Protein AF-R7Q8D9-F1 (afdb_monomer)

Structure (mmCIF, N/CA/C/O backbone):
data_AF-R7Q8D9-F1
#
_entry.id   AF-R7Q8D9-F1
#
loop_
_atom_site.group_PDB
_atom_site.id
_atom_site.type_symbol
_atom_site.label_atom_id
_atom_site.label_alt_id
_atom_site.label_comp_id
_atom_site.label_asym_id
_atom_site.label_entity_id
_atom_site.label_seq_id
_atom_site.pdbx_PDB_ins_code
_atom_site.Cartn_x
_atom_site.Cartn_y
_atom_site.Cartn_z
_atom_site.occupancy
_atom_site.B_iso_or_equiv
_atom_site.auth_seq_id
_atom_site.auth_comp_id
_atom_site.auth_asym_id
_atom_site.auth_atom_id
_atom_site.pdbx_PDB_model_num
ATOM 1 N N . MET A 1 1 ? 4.258 -48.606 1.692 1.00 34.94 1 MET A N 1
ATOM 2 C CA . MET A 1 1 ? 5.041 -48.259 0.486 1.00 34.94 1 MET A CA 1
ATOM 3 C C . MET A 1 1 ? 4.041 -47.971 -0.616 1.00 34.94 1 MET A C 1
ATOM 5 O O . MET A 1 1 ? 3.268 -48.860 -0.938 1.00 34.94 1 MET A O 1
ATOM 9 N N . HIS A 1 2 ? 3.946 -46.725 -1.078 1.00 47.03 2 HIS A N 1
ATOM 10 C CA . HIS A 1 2 ? 2.922 -46.327 -2.048 1.00 47.03 2 HIS A CA 1
ATOM 11 C C . HIS A 1 2 ? 3.294 -46.858 -3.438 1.00 47.03 2 HIS A C 1
ATOM 13 O O . HIS A 1 2 ? 4.368 -46.528 -3.932 1.00 47.03 2 HIS A O 1
ATOM 19 N N . SER A 1 3 ? 2.452 -47.702 -4.049 1.00 62.38 3 SER A N 1
ATOM 20 C CA . SER A 1 3 ? 2.667 -48.136 -5.433 1.00 62.38 3 SER A CA 1
ATOM 21 C C . SER A 1 3 ? 2.483 -46.943 -6.362 1.00 62.38 3 SER A C 1
ATOM 23 O O . SER A 1 3 ? 1.462 -46.258 -6.277 1.00 62.38 3 SER A O 1
ATOM 25 N N . THR A 1 4 ? 3.449 -46.681 -7.234 1.00 72.19 4 THR A N 1
ATOM 26 C CA . THR A 1 4 ? 3.299 -45.668 -8.281 1.00 72.19 4 THR A CA 1
ATOM 27 C C . THR A 1 4 ? 2.296 -46.172 -9.317 1.00 72.19 4 THR A C 1
ATOM 29 O O . THR A 1 4 ? 2.420 -47.294 -9.797 1.00 72.19 4 THR A O 1
ATOM 32 N N . ASP A 1 5 ? 1.303 -45.368 -9.687 1.00 75.62 5 ASP A N 1
ATOM 33 C CA . ASP A 1 5 ? 0.358 -45.720 -10.751 1.00 75.62 5 ASP A CA 1
ATOM 34 C C . ASP A 1 5 ? 0.899 -45.295 -12.122 1.00 75.62 5 ASP A C 1
ATOM 36 O O . ASP A 1 5 ? 0.854 -46.080 -13.072 1.00 75.62 5 ASP A O 1
ATOM 40 N N . VAL A 1 6 ? 1.476 -44.089 -12.214 1.00 81.31 6 VAL A N 1
ATOM 41 C CA . VAL A 1 6 ? 1.985 -43.514 -13.471 1.00 81.31 6 VAL A CA 1
ATOM 42 C C . VAL A 1 6 ? 3.427 -43.024 -13.320 1.00 81.31 6 VAL A C 1
ATOM 44 O O . VAL A 1 6 ? 3.719 -42.214 -12.446 1.00 81.31 6 VAL A O 1
ATOM 47 N N . PHE A 1 7 ? 4.325 -43.464 -14.198 1.00 85.50 7 PHE A N 1
ATOM 48 C CA . PHE A 1 7 ? 5.709 -42.993 -14.300 1.00 85.50 7 PHE A CA 1
ATOM 49 C C . PHE A 1 7 ? 5.873 -42.115 -15.544 1.00 85.50 7 PHE A C 1
ATOM 51 O O . PHE A 1 7 ? 5.473 -42.528 -16.628 1.00 85.50 7 PHE A O 1
ATOM 58 N N . ILE A 1 8 ? 6.444 -40.916 -15.410 1.00 86.19 8 ILE A N 1
ATOM 59 C CA . ILE A 1 8 ? 6.634 -39.960 -16.510 1.00 86.19 8 ILE A CA 1
ATOM 60 C C . ILE A 1 8 ? 8.128 -39.657 -16.663 1.00 86.19 8 ILE A C 1
ATOM 62 O O . ILE A 1 8 ? 8.732 -39.103 -15.746 1.00 86.19 8 ILE A O 1
ATOM 66 N N . SER A 1 9 ? 8.701 -39.961 -17.831 1.00 85.38 9 SER A N 1
ATOM 67 C CA . SER A 1 9 ? 10.115 -39.712 -18.157 1.00 85.38 9 SER A CA 1
ATOM 68 C C . SER A 1 9 ? 10.268 -38.717 -19.314 1.00 85.38 9 SER A C 1
ATOM 70 O O . SER A 1 9 ? 9.518 -38.753 -20.299 1.00 85.38 9 SER A O 1
ATOM 72 N N . HIS A 1 10 ? 11.229 -37.793 -19.188 1.00 83.94 10 HIS A N 1
ATOM 73 C CA . HIS A 1 10 ? 11.490 -36.733 -20.165 1.00 83.94 10 HIS A CA 1
ATOM 74 C C . HIS A 1 10 ? 12.959 -36.266 -20.153 1.00 83.94 10 HIS A C 1
ATOM 76 O O . HIS A 1 10 ? 13.694 -36.480 -19.197 1.00 83.94 10 HIS A O 1
ATOM 82 N N . ALA A 1 11 ? 13.396 -35.556 -21.202 1.00 73.81 11 ALA A N 1
ATOM 83 C CA . ALA A 1 11 ? 14.750 -34.993 -21.281 1.00 73.81 11 ALA A CA 1
ATOM 84 C C . ALA A 1 11 ? 14.754 -33.575 -21.861 1.00 73.81 11 ALA A C 1
ATOM 86 O O . ALA A 1 11 ? 14.371 -33.397 -23.012 1.00 73.81 11 ALA A O 1
ATOM 87 N N . GLY A 1 12 ? 15.242 -32.591 -21.099 1.00 66.06 12 GLY A N 1
ATOM 88 C CA . GLY A 1 12 ? 15.445 -31.207 -21.556 1.00 66.06 12 GLY A CA 1
ATOM 89 C C . GLY A 1 12 ? 14.363 -30.206 -21.106 1.00 66.06 12 GLY A C 1
ATOM 90 O O . GLY A 1 12 ? 13.232 -30.611 -20.818 1.00 66.06 12 GLY A O 1
ATOM 91 N N . PRO A 1 13 ? 14.699 -28.901 -21.029 1.00 60.25 13 PRO A N 1
ATOM 92 C CA . PRO A 1 13 ? 13.858 -27.862 -20.420 1.00 60.25 13 PRO A CA 1
ATOM 93 C C . PRO A 1 13 ? 12.585 -27.551 -21.222 1.00 60.25 13 PRO A C 1
ATOM 95 O O . PRO A 1 13 ? 11.526 -27.350 -20.635 1.00 60.25 13 PRO A O 1
ATOM 98 N N . ASP A 1 14 ? 12.629 -27.619 -22.554 1.00 57.62 14 ASP A N 1
ATOM 99 C CA . ASP A 1 14 ? 11.463 -27.326 -23.404 1.00 57.62 14 ASP A CA 1
ATOM 100 C C . ASP A 1 14 ? 10.292 -28.296 -23.187 1.00 57.62 14 ASP A C 1
ATOM 102 O O . ASP A 1 14 ? 9.129 -27.941 -23.394 1.00 57.62 14 ASP A O 1
ATOM 106 N N . LYS A 1 15 ? 10.579 -29.525 -22.744 1.00 68.19 15 LYS A N 1
ATOM 107 C CA . LYS A 1 15 ? 9.559 -30.563 -22.522 1.00 68.19 15 LYS A CA 1
ATOM 108 C C . LYS A 1 15 ? 8.974 -30.527 -21.114 1.00 68.19 15 LYS A C 1
ATOM 110 O O . LYS A 1 15 ? 7.939 -31.155 -20.881 1.00 68.19 15 LYS A O 1
ATOM 115 N N . LEU A 1 16 ? 9.548 -29.729 -20.204 1.00 66.31 16 LEU A N 1
ATOM 116 C CA . LEU A 1 16 ? 8.953 -29.476 -18.888 1.00 66.31 16 LEU A CA 1
ATOM 117 C C . LEU A 1 16 ? 7.555 -28.873 -19.011 1.00 66.31 16 LEU A C 1
ATOM 119 O O . LEU A 1 16 ? 6.666 -29.181 -18.223 1.00 66.31 16 LEU A O 1
ATOM 123 N N . HIS A 1 17 ? 7.351 -28.062 -20.049 1.00 66.31 17 HIS A N 1
ATOM 124 C CA . HIS A 1 17 ? 6.070 -27.449 -20.379 1.00 66.31 17 HIS A CA 1
ATOM 125 C C . HIS A 1 17 ? 4.980 -28.454 -20.788 1.00 66.31 17 HIS A C 1
ATOM 127 O O . HIS A 1 17 ? 3.825 -28.060 -20.902 1.00 66.31 17 HIS A O 1
ATOM 133 N N . ILE A 1 18 ? 5.322 -29.725 -21.021 1.00 72.12 18 ILE A N 1
ATOM 134 C CA . ILE A 1 18 ? 4.368 -30.812 -21.287 1.00 72.12 18 ILE A CA 1
ATOM 135 C C . ILE A 1 18 ? 4.311 -31.750 -20.077 1.00 72.12 18 ILE A C 1
ATOM 137 O O . ILE A 1 18 ? 3.227 -32.049 -19.580 1.00 72.12 18 ILE A O 1
ATOM 141 N N . ALA A 1 19 ? 5.475 -32.170 -19.569 1.00 78.38 19 ALA A N 1
ATOM 142 C CA . ALA A 1 19 ? 5.577 -33.147 -18.487 1.00 78.38 19 ALA A CA 1
ATOM 143 C C . ALA A 1 19 ? 4.973 -32.642 -17.166 1.00 78.38 19 ALA A C 1
ATOM 145 O O . ALA A 1 19 ? 4.225 -33.369 -16.515 1.00 78.38 19 ALA A O 1
ATOM 146 N N . ARG A 1 20 ? 5.243 -31.382 -16.790 1.00 78.69 20 ARG A N 1
ATOM 147 C CA . ARG A 1 20 ? 4.766 -30.801 -15.527 1.00 78.69 20 ARG A CA 1
ATOM 148 C C . ARG A 1 20 ? 3.251 -30.553 -15.523 1.00 78.69 20 ARG A C 1
ATOM 150 O O . ARG A 1 20 ? 2.607 -31.027 -14.591 1.00 78.69 20 ARG A O 1
ATOM 157 N N . PRO A 1 21 ? 2.637 -29.936 -16.554 1.00 79.25 21 PRO A N 1
ATOM 158 C CA . PRO A 1 21 ? 1.178 -29.818 -16.606 1.00 79.25 21 PRO A CA 1
ATOM 159 C C . PRO A 1 21 ? 0.457 -31.169 -16.665 1.00 79.25 21 PRO A C 1
ATOM 161 O O . PRO A 1 21 ? -0.620 -31.310 -16.089 1.00 79.25 21 PRO A O 1
ATOM 164 N N . LEU A 1 22 ? 1.035 -32.173 -17.338 1.00 79.50 22 LEU A N 1
ATOM 165 C CA . LEU A 1 22 ? 0.487 -33.532 -17.354 1.00 79.50 22 LEU A CA 1
ATOM 166 C C . LEU A 1 22 ? 0.533 -34.168 -15.958 1.00 79.50 22 LEU A C 1
ATOM 168 O O . LEU A 1 22 ? -0.476 -34.696 -15.497 1.00 79.50 22 LEU A O 1
ATOM 172 N N . PHE A 1 23 ? 1.675 -34.076 -15.273 1.00 82.56 23 PHE A N 1
ATOM 173 C CA . PHE A 1 23 ? 1.849 -34.556 -13.902 1.00 82.56 23 PHE A CA 1
ATOM 174 C C . PHE A 1 23 ? 0.858 -33.901 -12.931 1.00 82.56 23 PHE A C 1
ATOM 176 O O . PHE A 1 23 ? 0.159 -34.597 -12.197 1.00 82.56 23 PHE A O 1
ATOM 183 N N . GLU A 1 24 ? 0.745 -32.570 -12.970 1.00 78.31 24 GLU A N 1
ATOM 184 C CA . GLU A 1 24 ? -0.167 -31.807 -12.111 1.00 78.31 24 GLU A CA 1
ATOM 185 C C . GLU A 1 24 ? -1.637 -32.178 -12.374 1.00 78.31 24 GLU A C 1
ATOM 187 O O . GLU A 1 24 ? -2.404 -32.357 -11.426 1.00 78.31 24 GLU A O 1
ATOM 192 N N . LYS A 1 25 ? -2.029 -32.373 -13.645 1.00 77.06 25 LYS A N 1
ATOM 193 C CA . LYS A 1 25 ? -3.381 -32.831 -14.009 1.00 77.06 25 LYS A CA 1
ATOM 194 C C . LYS A 1 25 ? -3.680 -34.243 -13.511 1.00 77.06 25 LYS A C 1
ATOM 196 O O . LYS A 1 25 ? -4.779 -34.473 -13.012 1.00 77.06 25 LYS A O 1
ATOM 201 N N . LEU A 1 26 ? -2.742 -35.182 -13.638 1.00 77.88 26 LEU A N 1
ATOM 202 C CA . LEU A 1 26 ? -2.941 -36.565 -13.194 1.00 77.88 26 LEU A CA 1
ATOM 203 C C . LEU A 1 26 ? -3.014 -36.664 -11.662 1.00 77.88 26 LEU A C 1
ATOM 205 O O . LEU A 1 26 ? -3.909 -37.330 -11.144 1.00 77.88 26 LEU A O 1
ATOM 209 N N . GLN A 1 27 ? -2.164 -35.927 -10.937 1.00 76.69 27 GLN A N 1
ATOM 210 C CA . GLN A 1 27 ? -2.249 -35.840 -9.474 1.00 76.69 27 GLN A CA 1
ATOM 211 C C . GLN A 1 27 ? -3.552 -35.191 -8.995 1.00 76.69 27 GLN A C 1
ATOM 213 O O . GLN A 1 27 ? -4.132 -35.635 -8.008 1.00 76.69 27 GLN A O 1
ATOM 218 N N . ALA A 1 28 ? -4.046 -34.160 -9.692 1.00 69.56 28 ALA A N 1
ATOM 219 C CA . ALA A 1 28 ? -5.334 -33.542 -9.369 1.00 69.56 28 ALA A CA 1
ATOM 220 C C . ALA A 1 28 ? -6.523 -34.514 -9.507 1.00 69.56 28 ALA A C 1
ATOM 222 O O . ALA A 1 28 ? -7.554 -34.289 -8.884 1.00 69.56 28 ALA A O 1
ATOM 223 N N . HIS A 1 29 ? -6.369 -35.596 -10.276 1.00 69.75 29 HIS A N 1
ATOM 224 C CA . HIS A 1 29 ? -7.364 -36.661 -10.434 1.00 69.75 29 HIS A CA 1
ATOM 225 C C . HIS A 1 29 ? -7.098 -37.879 -9.529 1.00 69.75 29 HIS A C 1
ATOM 227 O O . HIS A 1 29 ? -7.670 -38.942 -9.750 1.00 69.75 29 HIS A O 1
ATOM 233 N N . GLY A 1 30 ? -6.234 -37.739 -8.517 1.00 70.81 30 GLY A N 1
ATOM 234 C CA . GLY A 1 30 ? -6.002 -38.767 -7.499 1.00 70.81 30 GLY A CA 1
ATOM 235 C C . GLY A 1 30 ? -5.063 -39.908 -7.909 1.00 70.81 30 GLY A C 1
ATOM 236 O O . GLY A 1 30 ? -4.951 -40.874 -7.161 1.00 70.81 30 GLY A O 1
ATOM 237 N N . LEU A 1 31 ? -4.374 -39.821 -9.055 1.00 74.62 31 LEU A N 1
ATOM 238 C CA . LEU A 1 31 ? -3.401 -40.837 -9.480 1.00 74.62 31 LEU A CA 1
ATOM 239 C C . LEU A 1 31 ? -2.036 -40.610 -8.821 1.00 74.62 31 LEU A C 1
ATOM 241 O O . LEU A 1 31 ? -1.495 -39.499 -8.864 1.00 74.62 31 LEU A O 1
ATOM 245 N N . ASN A 1 32 ? -1.427 -41.671 -8.278 1.00 79.50 32 ASN A N 1
ATOM 246 C CA . ASN A 1 32 ? -0.090 -41.580 -7.698 1.00 79.50 32 ASN A CA 1
ATOM 247 C C . ASN A 1 32 ? 0.976 -41.555 -8.806 1.00 79.50 32 ASN A C 1
ATOM 249 O O . ASN A 1 32 ? 1.340 -42.589 -9.370 1.00 79.50 32 ASN A O 1
ATOM 253 N N . CYS A 1 33 ? 1.452 -40.358 -9.152 1.00 80.56 33 CYS A N 1
ATOM 254 C CA . CYS A 1 33 ? 2.371 -40.144 -10.268 1.00 80.56 33 CYS A CA 1
ATOM 255 C C . CYS A 1 33 ? 3.808 -39.916 -9.788 1.00 80.56 33 CYS A C 1
ATOM 257 O O . CYS A 1 33 ? 4.034 -39.172 -8.834 1.00 80.56 33 CYS A O 1
ATOM 259 N N . PHE A 1 34 ? 4.778 -40.469 -10.512 1.00 81.44 34 PHE A N 1
ATOM 260 C CA . PHE A 1 34 ? 6.198 -40.169 -10.371 1.00 81.44 34 PHE A CA 1
ATOM 261 C C . PHE A 1 34 ? 6.689 -39.469 -11.640 1.00 81.44 34 PHE A C 1
ATOM 263 O O . PHE A 1 34 ? 6.599 -40.026 -12.733 1.00 81.44 34 PHE A O 1
ATOM 270 N N . LEU A 1 35 ? 7.188 -38.243 -11.495 1.00 79.94 35 LEU A N 1
ATOM 271 C CA . LEU A 1 35 ? 7.852 -37.505 -12.566 1.00 79.94 35 LEU A CA 1
ATOM 272 C C . LEU A 1 35 ? 9.357 -37.608 -12.347 1.00 79.94 35 LEU A C 1
ATOM 274 O O . LEU A 1 35 ? 9.834 -37.250 -11.269 1.00 79.94 35 LEU A O 1
ATOM 278 N N . ASP A 1 36 ? 10.079 -38.078 -13.361 1.00 70.25 36 ASP A N 1
ATOM 279 C CA . ASP A 1 36 ? 11.537 -38.113 -13.326 1.00 70.25 36 ASP A CA 1
ATOM 280 C C . ASP A 1 36 ? 12.090 -36.700 -13.056 1.00 70.25 36 ASP A C 1
ATOM 282 O O . ASP A 1 36 ? 11.789 -35.733 -13.766 1.00 70.25 36 ASP A O 1
ATOM 286 N N . LYS A 1 37 ? 12.831 -36.549 -11.953 1.00 57.50 37 LYS A N 1
ATOM 287 C CA . LYS A 1 37 ? 13.327 -35.252 -11.487 1.00 57.50 37 LYS A CA 1
ATOM 288 C C . LYS A 1 37 ? 14.542 -34.866 -12.323 1.00 57.50 37 LYS A C 1
ATOM 290 O O . LYS A 1 37 ? 15.657 -35.278 -12.033 1.00 57.50 37 LYS A O 1
ATOM 295 N N . ILE A 1 38 ? 14.288 -34.045 -13.342 1.00 48.66 38 ILE A N 1
ATOM 296 C CA . ILE A 1 38 ? 15.193 -33.085 -13.999 1.00 48.66 38 ILE A CA 1
ATOM 297 C C . ILE A 1 38 ? 16.624 -33.131 -13.436 1.00 48.66 38 ILE A C 1
ATOM 299 O O . ILE A 1 38 ? 16.893 -32.506 -12.416 1.00 48.66 38 ILE A O 1
ATOM 303 N N . SER A 1 39 ? 17.519 -33.857 -14.120 1.00 43.81 39 SER A N 1
ATOM 304 C CA . SER A 1 39 ? 18.983 -33.663 -14.139 1.00 43.81 39 SER A CA 1
ATOM 305 C C . SER A 1 39 ? 19.539 -32.855 -12.958 1.00 43.81 39 SER A C 1
ATOM 307 O O . SER A 1 39 ? 19.642 -31.631 -13.046 1.00 43.81 39 SER A O 1
ATOM 309 N N . MET A 1 40 ? 19.842 -33.562 -11.870 1.00 40.31 40 MET A N 1
ATOM 310 C CA . MET A 1 40 ? 20.184 -33.003 -10.564 1.00 40.31 40 MET A CA 1
ATOM 311 C C . MET A 1 40 ? 21.319 -31.963 -10.607 1.00 40.31 40 MET A C 1
ATOM 313 O O . MET A 1 40 ? 22.353 -32.161 -11.250 1.00 40.31 40 MET A O 1
ATOM 317 N N . GLU A 1 41 ? 21.131 -30.896 -9.826 1.00 33.81 41 GLU A N 1
ATOM 318 C CA . GLU A 1 41 ? 22.208 -30.229 -9.088 1.00 33.81 41 GLU A CA 1
ATOM 319 C C . GLU A 1 41 ? 23.020 -31.278 -8.294 1.00 33.81 41 GLU A C 1
ATOM 321 O O . GLU A 1 41 ? 22.450 -32.277 -7.859 1.00 33.81 41 GLU A O 1
ATOM 326 N N . PRO A 1 42 ? 24.338 -31.109 -8.092 1.00 30.12 42 PRO A N 1
ATOM 327 C CA . PRO A 1 42 ? 25.171 -32.106 -7.421 1.00 30.12 42 PRO A CA 1
ATOM 328 C C . PRO A 1 42 ? 24.793 -32.231 -5.934 1.00 30.12 42 PRO A C 1
ATOM 330 O O . PRO A 1 42 ? 25.321 -31.520 -5.084 1.00 30.12 42 PRO A O 1
ATOM 333 N N . GLY A 1 43 ? 23.873 -33.142 -5.621 1.00 34.25 43 GLY A N 1
ATOM 334 C CA . GLY A 1 43 ? 23.467 -33.507 -4.266 1.00 34.25 43 GLY A CA 1
ATOM 335 C C . GLY A 1 43 ? 22.719 -34.839 -4.278 1.00 34.25 43 GLY A C 1
ATOM 336 O O . GLY A 1 43 ? 21.664 -34.945 -4.890 1.00 34.25 43 GLY A O 1
ATOM 337 N N . ASP A 1 44 ? 23.295 -35.860 -3.643 1.00 35.81 44 ASP A N 1
ATOM 338 C CA . ASP A 1 44 ? 22.870 -37.266 -3.665 1.00 35.81 44 ASP A CA 1
ATOM 339 C C . ASP A 1 44 ? 21.391 -37.504 -3.296 1.00 35.81 44 ASP A C 1
ATOM 341 O O . ASP A 1 44 ? 20.954 -37.242 -2.176 1.00 35.81 44 ASP A O 1
ATOM 345 N N . CYS A 1 45 ? 20.640 -38.129 -4.207 1.00 36.94 45 CYS A N 1
ATOM 346 C CA . CYS A 1 45 ? 19.467 -38.947 -3.886 1.00 36.94 45 CYS A CA 1
ATOM 347 C C . CYS A 1 45 ? 19.723 -40.348 -4.464 1.00 36.94 45 CYS A C 1
ATOM 349 O O . CYS A 1 45 ? 19.993 -40.489 -5.656 1.00 36.94 45 CYS A O 1
ATOM 351 N N . GLY A 1 46 ? 19.706 -41.383 -3.619 1.00 42.84 46 GLY A N 1
ATOM 352 C CA . GLY A 1 46 ? 20.148 -42.735 -3.979 1.00 42.84 46 GLY A CA 1
ATOM 353 C C . GLY A 1 46 ? 19.323 -43.380 -5.101 1.00 42.84 46 GLY A C 1
ATOM 354 O O . GLY A 1 46 ? 18.096 -43.303 -5.103 1.00 42.84 46 GLY A O 1
ATOM 355 N N . GLY A 1 47 ? 19.992 -44.086 -6.024 1.00 52.81 47 GLY A N 1
ATOM 356 C CA . GLY A 1 47 ? 19.391 -44.765 -7.190 1.00 52.81 47 GLY A CA 1
ATOM 357 C C . GLY A 1 47 ? 18.303 -45.818 -6.896 1.00 52.81 47 GLY A C 1
ATOM 358 O O . GLY A 1 47 ? 17.715 -46.374 -7.825 1.00 52.81 47 GLY A O 1
ATOM 359 N N . ASP A 1 48 ? 17.996 -46.069 -5.626 1.00 57.72 48 ASP A N 1
ATOM 360 C CA . ASP A 1 48 ? 16.986 -47.016 -5.163 1.00 57.72 48 ASP A CA 1
ATOM 361 C C . ASP A 1 48 ? 15.541 -46.512 -5.319 1.00 57.72 48 ASP A C 1
ATOM 363 O O . ASP A 1 48 ? 14.658 -47.311 -5.622 1.00 57.72 48 ASP A O 1
ATOM 367 N N . GLU A 1 49 ? 15.256 -45.219 -5.122 1.00 62.91 49 GLU A N 1
ATOM 368 C CA . GLU A 1 49 ? 13.869 -44.710 -5.175 1.00 62.91 49 GLU A CA 1
ATOM 369 C C . GLU A 1 49 ? 13.309 -44.684 -6.598 1.00 62.91 49 GLU A C 1
ATOM 371 O O . GLU A 1 49 ? 12.167 -45.077 -6.832 1.00 62.91 49 GLU A O 1
ATOM 376 N N . MET A 1 50 ? 14.133 -44.278 -7.561 1.00 67.25 50 MET A N 1
ATOM 377 C CA . MET A 1 50 ? 13.748 -44.209 -8.968 1.00 67.25 50 MET A CA 1
ATOM 378 C C . MET A 1 50 ? 13.504 -45.606 -9.553 1.00 67.25 50 MET A C 1
ATOM 380 O O . MET A 1 50 ? 12.509 -45.833 -10.243 1.00 67.25 50 MET A O 1
ATOM 384 N N . THR A 1 51 ? 14.374 -46.564 -9.219 1.00 66.88 51 THR A N 1
ATOM 385 C CA . THR A 1 51 ? 14.227 -47.962 -9.645 1.00 66.88 51 THR A CA 1
ATOM 386 C C . THR A 1 51 ? 12.945 -48.568 -9.062 1.00 66.88 51 THR A C 1
ATOM 388 O O . THR A 1 51 ? 12.155 -49.144 -9.805 1.00 66.88 51 THR A O 1
ATOM 391 N N . LYS A 1 52 ? 12.647 -48.318 -7.777 1.00 69.81 52 LYS A N 1
ATOM 392 C CA . LYS A 1 52 ? 11.398 -48.756 -7.122 1.00 69.81 52 LYS A CA 1
ATOM 393 C C . LYS A 1 52 ? 10.144 -48.097 -7.712 1.00 69.81 52 LYS A C 1
ATOM 395 O O . LYS A 1 52 ? 9.111 -48.755 -7.862 1.00 69.81 52 LYS A O 1
ATOM 400 N N . ALA A 1 53 ? 10.205 -46.813 -8.067 1.00 71.69 53 ALA A N 1
ATOM 401 C CA . ALA A 1 53 ? 9.086 -46.109 -8.693 1.00 71.69 53 ALA A CA 1
ATOM 402 C C . ALA A 1 53 ? 8.786 -46.652 -10.100 1.00 71.69 53 ALA A C 1
ATOM 404 O O . ALA A 1 53 ? 7.624 -46.847 -10.452 1.00 71.69 53 ALA A O 1
ATOM 405 N N . MET A 1 54 ? 9.827 -46.957 -10.875 1.00 72.12 54 MET A N 1
ATOM 406 C CA . MET A 1 54 ? 9.714 -47.546 -12.211 1.00 72.12 54 MET A CA 1
ATOM 407 C C . MET A 1 54 ? 9.246 -49.013 -12.171 1.00 72.12 54 MET A C 1
ATOM 409 O O . MET A 1 54 ? 8.441 -49.428 -13.006 1.00 72.12 54 MET A O 1
ATOM 413 N N . GLU A 1 55 ? 9.706 -49.804 -11.197 1.00 70.56 55 GLU A N 1
ATOM 414 C CA . GLU A 1 55 ? 9.296 -51.205 -11.007 1.00 70.56 55 GLU A CA 1
ATOM 415 C C . GLU A 1 55 ? 7.853 -51.351 -10.509 1.00 70.56 55 GLU A C 1
ATOM 417 O O . GLU A 1 55 ? 7.200 -52.347 -10.812 1.00 70.56 55 GLU A O 1
ATOM 422 N N . SER A 1 56 ? 7.326 -50.359 -9.787 1.00 75.25 56 SER A N 1
ATOM 423 C CA . SER A 1 56 ? 5.945 -50.379 -9.282 1.00 75.25 56 SER A CA 1
ATOM 424 C C . SER A 1 56 ? 4.919 -49.745 -10.228 1.00 75.25 56 SER A C 1
ATOM 426 O O . SER A 1 56 ? 3.734 -50.039 -10.095 1.00 75.25 56 SER A O 1
ATOM 428 N N . ALA A 1 57 ? 5.355 -48.947 -11.212 1.00 78.19 57 ALA A N 1
ATOM 429 C CA . ALA A 1 57 ? 4.472 -48.242 -12.144 1.00 78.19 57 ALA A CA 1
ATOM 430 C C . ALA A 1 57 ? 3.590 -49.187 -12.977 1.00 78.19 57 ALA A C 1
ATOM 432 O O . ALA A 1 57 ? 4.087 -50.174 -13.531 1.00 78.19 57 ALA A O 1
ATOM 433 N N . LYS A 1 58 ? 2.298 -48.865 -13.111 1.00 76.75 58 LYS A N 1
ATOM 434 C CA . LYS A 1 58 ? 1.358 -49.568 -14.008 1.00 76.75 58 LYS A CA 1
ATOM 435 C C . LYS A 1 58 ? 1.389 -48.984 -15.419 1.00 76.75 58 LYS A C 1
ATOM 437 O O . LYS A 1 58 ? 1.373 -49.730 -16.396 1.00 76.75 58 LYS A O 1
ATOM 442 N N . VAL A 1 59 ? 1.489 -47.657 -15.515 1.00 82.50 59 VAL A N 1
ATOM 443 C CA . VAL A 1 59 ? 1.556 -46.909 -16.775 1.00 82.50 59 VAL A CA 1
ATOM 444 C C . VAL A 1 59 ? 2.866 -46.123 -16.846 1.00 82.50 59 VAL A C 1
ATOM 446 O O . VAL A 1 59 ? 3.210 -45.406 -15.913 1.00 82.50 59 VAL A O 1
ATOM 449 N N . GLY A 1 60 ? 3.596 -46.235 -17.955 1.00 82.50 60 GLY A N 1
ATOM 450 C CA . GLY A 1 60 ? 4.808 -45.464 -18.236 1.00 82.50 60 GLY A CA 1
ATOM 451 C C . GLY A 1 60 ? 4.597 -44.515 -19.412 1.00 82.50 60 GLY A C 1
ATOM 452 O O . GLY A 1 60 ? 4.346 -44.967 -20.527 1.00 82.50 60 GLY A O 1
ATOM 453 N N . VAL A 1 61 ? 4.714 -43.208 -19.184 1.00 85.38 61 VAL A N 1
ATOM 454 C CA . VAL A 1 61 ? 4.645 -42.154 -20.203 1.00 85.38 61 VAL A CA 1
ATOM 455 C C . VAL A 1 61 ? 6.057 -41.674 -20.522 1.00 85.38 61 VAL A C 1
ATOM 457 O O . VAL A 1 61 ? 6.747 -41.140 -19.656 1.00 85.38 61 VAL A O 1
ATOM 460 N N . PHE A 1 62 ? 6.482 -41.825 -21.774 1.00 83.06 62 PHE A N 1
ATOM 461 C CA . PHE A 1 62 ? 7.826 -41.450 -22.217 1.00 83.06 62 PHE A CA 1
ATOM 462 C C . PHE A 1 62 ? 7.743 -40.369 -23.291 1.00 83.06 62 PHE A C 1
ATOM 464 O O . PHE A 1 62 ? 7.206 -40.605 -24.373 1.00 83.06 62 PHE A O 1
ATOM 471 N N . ILE A 1 63 ? 8.276 -39.179 -22.995 1.00 81.62 63 ILE A N 1
ATOM 472 C CA . ILE A 1 63 ? 8.306 -38.054 -23.938 1.00 81.62 63 ILE A CA 1
ATOM 473 C C . ILE A 1 63 ? 9.573 -38.156 -24.791 1.00 81.62 63 ILE A C 1
ATOM 475 O O . ILE A 1 63 ? 10.650 -37.673 -24.426 1.00 81.62 63 ILE A O 1
ATOM 479 N N . LEU A 1 64 ? 9.431 -38.805 -25.944 1.00 74.19 64 LEU A N 1
ATOM 480 C CA . LEU A 1 64 ? 10.516 -39.098 -26.870 1.00 74.19 64 LEU A CA 1
ATOM 481 C C . LEU A 1 64 ? 10.859 -37.848 -27.679 1.00 74.19 64 LEU A C 1
ATOM 483 O O . LEU A 1 64 ? 10.021 -37.283 -28.370 1.00 74.19 64 LEU A O 1
ATOM 487 N N . SER A 1 65 ? 12.115 -37.424 -27.609 1.00 73.12 65 SER A N 1
ATOM 488 C CA . SER A 1 65 ? 12.664 -36.290 -28.360 1.00 73.12 65 SER A CA 1
ATOM 489 C C . SER A 1 65 ? 14.118 -36.581 -28.744 1.00 73.12 65 SER A C 1
ATOM 491 O O . SER A 1 65 ? 14.712 -37.486 -28.149 1.00 73.12 65 SER A O 1
ATOM 493 N N . PRO A 1 66 ? 14.745 -35.822 -29.660 1.00 65.75 66 PRO A N 1
ATOM 494 C CA . PRO A 1 66 ? 16.140 -36.075 -30.031 1.00 65.75 66 PRO A CA 1
ATOM 495 C C . PRO A 1 66 ? 17.093 -36.053 -28.820 1.00 65.75 66 PRO A C 1
ATOM 497 O O . PRO A 1 66 ? 17.938 -36.930 -28.667 1.00 65.75 66 PRO A O 1
ATOM 500 N N . GLU A 1 67 ? 16.888 -35.129 -27.874 1.00 66.94 67 GLU A N 1
ATOM 501 C CA . GLU A 1 67 ? 17.670 -35.072 -26.625 1.00 66.94 67 GLU A CA 1
ATOM 502 C C . GLU A 1 67 ? 17.388 -36.240 -25.664 1.00 66.94 67 GLU A C 1
ATOM 504 O O . GLU A 1 67 ? 18.241 -36.577 -24.846 1.00 66.94 67 GLU A O 1
ATOM 509 N N . PHE A 1 68 ? 16.197 -36.845 -25.735 1.00 72.19 68 PHE A N 1
ATOM 510 C CA . PHE A 1 68 ? 15.849 -38.024 -24.939 1.00 72.19 68 PHE A CA 1
ATOM 511 C C . PHE A 1 68 ? 16.642 -39.243 -25.406 1.00 72.19 68 PHE A C 1
ATOM 513 O O . PHE A 1 68 ? 17.214 -39.955 -24.582 1.00 72.19 68 PHE A O 1
ATOM 520 N N . ALA A 1 69 ? 16.727 -39.436 -26.725 1.00 65.38 69 ALA A N 1
ATOM 521 C CA . ALA A 1 69 ? 17.537 -40.485 -27.337 1.00 65.38 69 ALA A CA 1
ATOM 522 C C . ALA A 1 69 ? 19.044 -40.257 -27.113 1.00 65.38 69 ALA A C 1
ATOM 524 O O . ALA A 1 69 ? 19.811 -41.213 -27.021 1.00 65.38 69 ALA A O 1
ATOM 525 N N . ALA A 1 70 ? 19.462 -38.995 -26.963 1.00 63.12 70 ALA A N 1
ATOM 526 C CA . ALA A 1 70 ? 20.851 -38.622 -26.721 1.00 63.12 70 ALA A CA 1
ATOM 527 C C . ALA A 1 70 ? 21.383 -38.973 -25.319 1.00 63.12 70 ALA A C 1
ATOM 529 O O . ALA A 1 70 ? 22.597 -39.002 -25.120 1.00 63.12 70 ALA A O 1
ATOM 530 N N . ARG A 1 71 ? 20.516 -39.191 -24.320 1.00 67.12 71 ARG A N 1
ATOM 531 C CA . ARG A 1 71 ? 20.931 -39.372 -22.918 1.00 67.12 71 ARG A CA 1
ATOM 532 C C . ARG A 1 71 ? 20.946 -40.853 -22.517 1.00 67.12 71 ARG A C 1
ATOM 534 O O . ARG A 1 71 ? 19.954 -41.569 -22.612 1.00 67.12 71 ARG A O 1
ATOM 541 N N . LYS A 1 72 ? 22.085 -41.316 -21.983 1.00 64.94 72 LYS A N 1
ATOM 542 C CA . LYS A 1 72 ? 22.291 -42.721 -21.572 1.00 64.94 72 LYS A CA 1
ATOM 543 C C . LYS A 1 72 ? 21.335 -43.181 -20.463 1.00 64.94 72 LYS A C 1
ATOM 545 O O . LYS A 1 72 ? 20.942 -44.345 -20.454 1.00 64.94 72 LYS A O 1
ATOM 550 N N . TRP A 1 73 ? 20.985 -42.286 -19.537 1.00 67.56 73 TRP A N 1
ATOM 551 C CA . TRP A 1 73 ? 20.121 -42.583 -18.389 1.00 67.56 73 TRP A CA 1
ATOM 552 C C . TRP A 1 73 ? 18.648 -42.751 -18.790 1.00 67.56 73 TRP A C 1
ATOM 554 O O . TRP A 1 73 ? 18.056 -43.782 -18.493 1.00 67.56 73 TRP A O 1
ATOM 564 N N . THR A 1 74 ? 18.101 -41.844 -19.598 1.00 73.69 74 THR A N 1
ATOM 565 C CA . THR A 1 74 ? 16.726 -41.940 -20.127 1.00 73.69 74 THR A CA 1
ATOM 566 C C . THR A 1 74 ? 16.542 -43.145 -21.053 1.00 73.69 74 THR A C 1
ATOM 568 O O . THR A 1 74 ? 15.535 -43.847 -20.990 1.00 73.69 74 THR A O 1
ATOM 571 N N . MET A 1 75 ? 17.562 -43.483 -21.850 1.00 71.56 75 MET A N 1
ATOM 572 C CA . MET A 1 75 ? 17.576 -44.730 -22.628 1.00 71.56 75 MET A CA 1
ATOM 573 C C . MET A 1 75 ? 17.745 -45.984 -21.758 1.00 71.56 75 MET A C 1
ATOM 575 O O . MET A 1 75 ? 17.432 -47.091 -22.196 1.00 71.56 75 MET A O 1
ATOM 579 N N . ARG A 1 76 ? 18.276 -45.866 -20.537 1.00 72.62 76 ARG A N 1
ATOM 580 C CA . ARG A 1 76 ? 18.322 -46.974 -19.571 1.00 72.62 76 ARG A CA 1
ATOM 581 C C . ARG A 1 76 ? 16.954 -47.181 -18.921 1.00 72.62 76 ARG A C 1
ATOM 583 O O . ARG A 1 76 ? 16.536 -48.326 -18.811 1.00 72.62 76 ARG A O 1
ATOM 590 N N . GLU A 1 77 ? 16.254 -46.107 -18.566 1.00 76.00 77 GLU A N 1
ATOM 591 C CA . GLU A 1 77 ? 14.876 -46.152 -18.051 1.00 76.00 77 GLU A CA 1
ATOM 592 C C . GLU A 1 77 ? 13.923 -46.827 -19.029 1.00 76.00 77 GLU A C 1
ATOM 594 O O . GLU A 1 77 ? 13.228 -47.779 -18.677 1.00 76.00 77 GLU A O 1
ATOM 599 N N . LEU A 1 78 ? 13.954 -46.377 -20.284 1.00 77.88 78 LEU A N 1
ATOM 600 C CA . LEU A 1 78 ? 13.139 -46.942 -21.348 1.00 77.88 78 LEU A CA 1
ATOM 601 C C . LEU A 1 78 ? 13.404 -48.446 -21.518 1.00 77.88 78 LEU A C 1
ATOM 603 O O . LEU A 1 78 ? 12.466 -49.239 -21.555 1.00 77.88 78 LEU A O 1
ATOM 607 N N . ARG A 1 79 ? 14.681 -48.854 -21.533 1.00 74.75 79 ARG A N 1
ATOM 608 C CA . ARG A 1 79 ? 15.082 -50.266 -21.635 1.00 74.75 79 ARG A CA 1
ATOM 609 C C . ARG A 1 79 ? 14.620 -51.106 -20.458 1.00 74.75 79 ARG A C 1
ATOM 611 O O . ARG A 1 79 ? 14.163 -52.229 -20.652 1.00 74.75 79 ARG A O 1
ATOM 618 N N . CYS A 1 80 ? 14.746 -50.593 -19.238 1.00 74.50 80 CYS A N 1
ATOM 619 C CA . CYS A 1 80 ? 14.263 -51.305 -18.062 1.00 74.50 80 CYS A CA 1
ATOM 620 C C . CYS A 1 80 ? 12.742 -51.508 -18.126 1.00 74.50 80 CYS A C 1
ATOM 622 O O . CYS A 1 80 ? 12.260 -52.599 -17.824 1.00 74.50 80 CYS A O 1
ATOM 624 N N . PHE A 1 81 ? 11.995 -50.503 -18.589 1.00 78.62 81 PHE A N 1
ATOM 625 C CA . PHE A 1 81 ? 10.545 -50.602 -18.744 1.00 78.62 81 PHE A CA 1
ATOM 626 C C . PHE A 1 81 ? 10.133 -51.577 -19.863 1.00 78.62 81 PHE A C 1
ATOM 628 O O . PHE A 1 81 ? 9.244 -52.406 -19.661 1.00 78.62 81 PHE A O 1
ATOM 635 N N . LEU A 1 82 ? 10.806 -51.537 -21.021 1.00 77.38 82 LEU A N 1
ATOM 636 C CA . LEU A 1 82 ? 10.580 -52.468 -22.136 1.00 77.38 82 LEU A CA 1
ATOM 637 C C . LEU A 1 82 ? 10.911 -53.914 -21.755 1.00 77.38 82 LEU A C 1
ATOM 639 O O . LEU A 1 82 ? 10.127 -54.818 -22.042 1.00 77.38 82 LEU A O 1
ATOM 643 N N . ARG A 1 83 ? 12.015 -54.133 -21.032 1.00 77.38 83 ARG A N 1
ATOM 644 C CA . ARG A 1 83 ? 12.384 -55.456 -20.515 1.00 77.38 83 ARG A CA 1
ATOM 645 C C . ARG A 1 83 ? 11.340 -56.001 -19.544 1.00 77.38 83 ARG A C 1
ATOM 647 O O . ARG A 1 83 ? 10.895 -57.129 -19.701 1.00 77.38 83 ARG A O 1
ATOM 654 N N . ARG A 1 84 ? 10.886 -55.191 -18.582 1.00 77.88 84 ARG A N 1
ATOM 655 C CA . ARG A 1 84 ? 9.815 -55.590 -17.652 1.00 77.88 84 ARG A CA 1
ATOM 656 C C . ARG A 1 84 ? 8.541 -55.975 -18.405 1.00 77.88 84 ARG A C 1
ATOM 658 O O . ARG A 1 84 ? 7.850 -56.921 -18.036 1.00 77.88 84 ARG A O 1
ATOM 665 N N . ARG A 1 85 ? 8.229 -55.247 -19.477 1.00 76.69 85 ARG A N 1
ATOM 666 C CA . ARG A 1 85 ? 7.089 -55.544 -20.343 1.00 76.69 85 ARG A CA 1
ATOM 667 C C . ARG A 1 85 ? 7.249 -56.879 -21.072 1.00 76.69 85 ARG A C 1
ATOM 669 O O . ARG A 1 85 ? 6.302 -57.661 -21.078 1.00 76.69 85 ARG A O 1
ATOM 676 N N . SER A 1 86 ? 8.411 -57.154 -21.663 1.00 74.25 86 SER A N 1
ATOM 677 C CA . SER A 1 86 ? 8.664 -58.417 -22.367 1.00 74.25 86 SER A CA 1
ATOM 678 C C . SER A 1 86 ? 8.713 -59.617 -21.415 1.00 74.25 86 SER A C 1
ATOM 680 O O . SER A 1 86 ? 8.135 -60.658 -21.723 1.00 74.25 86 SER A O 1
ATOM 682 N N . GLU A 1 87 ? 9.291 -59.455 -20.223 1.00 78.12 87 GLU A N 1
ATOM 683 C CA . GLU A 1 87 ? 9.279 -60.456 -19.148 1.00 78.12 87 GLU A CA 1
ATOM 684 C C . GLU A 1 87 ? 7.855 -60.747 -18.648 1.00 78.12 87 GLU A C 1
ATOM 686 O O . GLU A 1 87 ? 7.497 -61.911 -18.456 1.00 78.12 87 GLU A O 1
ATOM 691 N N . ALA A 1 88 ? 7.004 -59.724 -18.495 1.00 74.81 88 ALA A N 1
ATOM 692 C CA . ALA A 1 88 ? 5.595 -59.907 -18.136 1.00 74.81 88 ALA A CA 1
ATOM 693 C C . ALA A 1 88 ? 4.831 -60.697 -19.215 1.00 74.81 88 ALA A C 1
ATOM 695 O O . ALA A 1 88 ? 4.120 -61.647 -18.892 1.00 74.81 88 ALA A O 1
ATOM 696 N N . ILE A 1 89 ? 5.049 -60.373 -20.496 1.00 74.38 89 ILE A N 1
ATOM 697 C CA . ILE A 1 89 ? 4.458 -61.104 -21.631 1.00 74.38 89 ILE A CA 1
ATOM 698 C C . ILE A 1 89 ? 4.919 -62.568 -21.636 1.00 74.38 89 ILE A C 1
ATOM 700 O O . ILE A 1 89 ? 4.095 -63.469 -21.776 1.00 74.38 89 ILE A O 1
ATOM 704 N N . GLY A 1 90 ? 6.218 -62.817 -21.442 1.00 69.56 90 GLY A N 1
ATOM 705 C CA . GLY A 1 90 ? 6.788 -64.168 -21.419 1.00 69.56 90 GLY A CA 1
ATOM 706 C C . GLY A 1 90 ? 6.362 -65.011 -20.210 1.00 69.56 90 GLY A C 1
ATOM 707 O O . GLY A 1 90 ? 6.321 -66.234 -20.305 1.00 69.56 90 GLY A O 1
ATOM 708 N N . SER A 1 91 ? 6.010 -64.370 -19.093 1.00 74.44 91 SER A N 1
ATOM 709 C CA . SER A 1 91 ? 5.542 -65.022 -17.858 1.00 74.44 91 SER A CA 1
ATOM 710 C C . SER A 1 91 ? 4.015 -65.122 -17.740 1.00 74.44 91 SER A C 1
ATOM 712 O O . SER A 1 91 ? 3.513 -65.625 -16.736 1.00 74.44 91 SER A O 1
ATOM 714 N N . GLY A 1 92 ? 3.260 -64.663 -18.748 1.00 58.06 92 GLY A N 1
ATOM 715 C CA . GLY A 1 92 ? 1.792 -64.673 -18.739 1.00 58.06 92 GLY A CA 1
ATOM 716 C C . GLY A 1 92 ? 1.155 -63.660 -17.777 1.00 58.06 92 GLY A C 1
ATOM 717 O O . GLY A 1 92 ? -0.050 -63.725 -17.529 1.00 58.06 92 GLY A O 1
ATOM 718 N N . MET A 1 93 ? 1.939 -62.725 -17.233 1.00 67.00 93 MET A N 1
ATOM 719 C CA . MET A 1 93 ? 1.452 -61.612 -16.416 1.00 67.00 93 MET A CA 1
ATOM 720 C C . MET A 1 93 ? 0.994 -60.443 -17.296 1.00 67.00 93 MET A C 1
ATOM 722 O O . MET A 1 93 ? 1.454 -60.273 -18.425 1.00 67.00 93 MET A O 1
ATOM 726 N N . ARG A 1 94 ? 0.085 -59.599 -16.784 1.00 65.31 94 ARG A N 1
ATOM 727 C CA . ARG A 1 94 ? -0.341 -58.396 -17.516 1.00 65.31 94 ARG A CA 1
ATOM 728 C C . ARG A 1 94 ? 0.846 -57.427 -17.661 1.00 65.31 94 ARG A C 1
ATOM 730 O O . ARG A 1 94 ? 1.393 -57.006 -16.641 1.00 65.31 94 ARG A O 1
ATOM 737 N N . PRO A 1 95 ? 1.255 -57.069 -18.891 1.00 72.88 95 PRO A N 1
ATOM 738 C CA . PRO A 1 95 ? 2.362 -56.145 -19.101 1.00 72.88 95 PRO A CA 1
ATOM 739 C C . PRO A 1 95 ? 2.000 -54.714 -18.674 1.00 72.88 95 PRO A C 1
ATOM 741 O O . PRO A 1 95 ? 0.869 -54.294 -18.913 1.00 72.88 95 PRO A O 1
ATOM 744 N N . PRO A 1 96 ? 2.945 -53.932 -18.115 1.00 76.19 96 PRO A N 1
ATOM 745 C CA . PRO A 1 96 ? 2.731 -52.513 -17.859 1.00 76.19 96 PRO A CA 1
ATOM 746 C C . PRO A 1 96 ? 2.490 -51.742 -19.167 1.00 76.19 96 PRO A C 1
ATOM 748 O O . PRO A 1 96 ? 3.127 -51.992 -20.201 1.00 76.19 96 PRO A O 1
ATOM 751 N N . THR A 1 97 ? 1.569 -50.783 -19.117 1.00 79.38 97 THR A N 1
ATOM 752 C CA . THR A 1 97 ? 1.144 -50.002 -20.281 1.00 79.38 97 THR A CA 1
ATOM 753 C C . THR A 1 97 ? 2.191 -48.934 -20.601 1.00 79.38 97 THR A C 1
ATOM 755 O O . THR A 1 97 ? 2.485 -48.071 -19.779 1.00 79.38 97 THR A O 1
ATOM 758 N N . LEU A 1 98 ? 2.756 -48.978 -21.811 1.00 79.38 98 LEU A N 1
ATOM 759 C CA . LEU A 1 98 ? 3.716 -47.984 -22.307 1.00 79.38 98 LEU A CA 1
ATOM 760 C C . LEU A 1 98 ? 3.022 -46.982 -23.232 1.00 79.38 98 LEU A C 1
ATOM 762 O O . LEU A 1 98 ? 2.359 -47.393 -24.184 1.00 79.38 98 LEU A O 1
ATOM 766 N N . ILE A 1 99 ? 3.238 -45.691 -22.985 1.00 79.06 99 ILE A N 1
ATOM 767 C CA . ILE A 1 99 ? 2.699 -44.573 -23.761 1.00 79.06 99 ILE A CA 1
ATOM 768 C C . ILE A 1 99 ? 3.863 -43.745 -24.306 1.00 79.06 99 ILE A C 1
ATOM 770 O O . ILE A 1 99 ? 4.390 -42.882 -23.594 1.00 79.06 99 ILE A O 1
ATOM 774 N N . PRO A 1 100 ? 4.288 -43.983 -25.556 1.00 73.69 100 PRO A N 1
ATOM 775 C CA . PRO A 1 100 ? 5.258 -43.117 -26.200 1.00 73.69 100 PRO A CA 1
ATOM 776 C C . PRO A 1 100 ? 4.560 -41.838 -26.684 1.00 73.69 100 PRO A C 1
ATOM 778 O O . PRO A 1 100 ? 3.574 -41.888 -27.425 1.00 73.69 100 PRO A O 1
ATOM 781 N N . VAL A 1 101 ? 5.079 -40.689 -26.254 1.00 75.06 101 VAL A N 1
ATOM 782 C CA . VAL A 1 101 ? 4.691 -39.359 -26.735 1.00 75.06 101 VAL A CA 1
ATOM 783 C C . VAL A 1 101 ? 5.851 -38.828 -27.556 1.00 75.06 101 VAL A C 1
ATOM 785 O O . VAL A 1 101 ? 6.864 -38.391 -27.013 1.00 75.06 101 VAL A O 1
ATOM 788 N N . PHE A 1 102 ? 5.723 -38.887 -28.874 1.00 69.62 102 PHE A N 1
ATOM 789 C CA . PHE A 1 102 ? 6.741 -38.351 -29.766 1.00 69.62 102 PHE A CA 1
ATOM 790 C C . PHE A 1 102 ? 6.686 -36.822 -29.717 1.00 69.62 102 PHE A C 1
ATOM 792 O O . PHE A 1 102 ? 5.612 -36.241 -29.777 1.00 69.62 102 PHE A O 1
ATOM 799 N N . TYR A 1 103 ? 7.819 -36.146 -29.561 1.00 67.75 103 TYR A N 1
ATOM 800 C CA . TYR A 1 103 ? 7.935 -34.689 -29.527 1.00 67.75 103 TYR A CA 1
ATOM 801 C C . TYR A 1 103 ? 9.089 -34.271 -30.435 1.00 67.75 103 TYR A C 1
ATOM 803 O O . TYR A 1 103 ? 10.252 -34.546 -30.131 1.00 67.75 103 TYR A O 1
ATOM 811 N N . ARG A 1 104 ? 8.758 -33.604 -31.551 1.00 62.84 104 ARG A N 1
ATOM 812 C CA . ARG A 1 104 ? 9.703 -33.292 -32.643 1.00 62.84 104 ARG A CA 1
ATOM 813 C C . ARG A 1 104 ? 10.448 -34.533 -33.175 1.00 62.84 104 ARG A C 1
ATOM 815 O O . ARG A 1 104 ? 11.629 -34.463 -33.490 1.00 62.84 104 ARG A O 1
ATOM 822 N N . LEU A 1 105 ? 9.758 -35.670 -33.213 1.00 59.78 105 LEU A N 1
ATOM 823 C CA . LEU A 1 105 ? 10.185 -36.932 -33.823 1.00 59.78 105 LEU A CA 1
ATOM 824 C C . LEU A 1 105 ? 8.970 -37.516 -34.546 1.00 59.78 105 LEU A C 1
ATOM 826 O O . LEU A 1 105 ? 7.873 -37.476 -33.981 1.00 59.78 105 LEU A O 1
ATOM 830 N N . SER A 1 106 ? 9.138 -38.051 -35.756 1.00 58.97 106 SER A N 1
ATOM 831 C CA . SER A 1 106 ? 8.055 -38.759 -36.443 1.00 58.97 106 SER A CA 1
ATOM 832 C C . SER A 1 106 ? 8.197 -40.280 -36.315 1.00 58.97 106 SER A C 1
ATOM 834 O O . SER A 1 106 ? 9.292 -40.839 -36.329 1.00 58.97 106 SER A O 1
ATOM 836 N N . ILE A 1 107 ? 7.062 -40.976 -36.209 1.00 56.38 107 ILE A N 1
ATOM 837 C CA . ILE A 1 107 ? 7.020 -42.448 -36.141 1.00 56.38 107 ILE A CA 1
ATOM 838 C C . ILE A 1 107 ? 7.442 -43.074 -37.477 1.00 56.38 107 ILE A C 1
ATOM 840 O O . ILE A 1 107 ? 8.027 -44.155 -37.474 1.00 56.38 107 ILE A O 1
ATOM 844 N N . ARG A 1 108 ? 7.175 -42.403 -38.611 1.00 56.75 108 ARG A N 1
ATOM 845 C CA . ARG A 1 108 ? 7.631 -42.858 -39.936 1.00 56.75 108 ARG A CA 1
ATOM 846 C C . ARG A 1 108 ? 9.153 -42.903 -40.001 1.00 56.75 108 ARG A C 1
ATOM 848 O O . ARG A 1 108 ? 9.690 -43.961 -40.306 1.00 56.75 108 ARG A O 1
ATOM 855 N N . GLU A 1 109 ? 9.827 -41.830 -39.582 1.00 56.75 109 GLU A N 1
ATOM 856 C CA . GLU A 1 109 ? 11.293 -41.802 -39.498 1.00 56.75 109 GLU A CA 1
ATOM 857 C C . GLU A 1 109 ? 11.825 -42.921 -38.595 1.00 56.75 109 GLU A C 1
ATOM 859 O O . GLU A 1 109 ? 12.819 -43.533 -38.945 1.00 56.75 109 GLU A O 1
ATOM 864 N N . CYS A 1 110 ? 11.163 -43.253 -37.477 1.00 57.34 110 CYS A N 1
ATOM 865 C CA . CYS A 1 110 ? 11.593 -44.359 -36.610 1.00 57.34 110 CYS A CA 1
ATOM 866 C C . CYS A 1 110 ? 11.353 -45.767 -37.200 1.00 57.34 110 CYS A C 1
ATOM 868 O O . CYS A 1 110 ? 12.097 -46.687 -36.863 1.00 57.34 110 CYS A O 1
ATOM 870 N N . ARG A 1 111 ? 10.331 -45.962 -38.052 1.00 57.53 111 ARG A N 1
ATOM 871 C CA . ARG A 1 111 ? 10.035 -47.255 -38.712 1.00 57.53 111 ARG A CA 1
ATOM 872 C C . ARG A 1 111 ? 10.908 -47.514 -39.935 1.00 57.53 111 ARG A C 1
ATOM 874 O O . ARG A 1 111 ? 11.214 -48.667 -40.212 1.00 57.53 111 ARG A O 1
ATOM 881 N N . GLU A 1 112 ? 11.281 -46.459 -40.651 1.00 54.59 112 GLU A N 1
ATOM 882 C CA . GLU A 1 112 ? 12.064 -46.518 -41.893 1.00 54.59 112 GLU A CA 1
ATOM 883 C C . GLU A 1 112 ? 13.585 -46.554 -41.650 1.00 54.59 112 GLU A C 1
ATOM 885 O O . GLU A 1 112 ? 14.361 -46.573 -42.601 1.00 54.59 112 GLU A O 1
ATOM 890 N N . LEU A 1 113 ? 14.035 -46.591 -40.388 1.00 53.91 113 LEU A N 1
ATOM 891 C CA . LEU A 1 113 ? 15.447 -46.783 -40.041 1.00 53.91 113 LEU A CA 1
ATOM 892 C C . LEU A 1 113 ? 15.907 -48.166 -40.510 1.00 53.91 113 LEU A C 1
ATOM 894 O O . LEU A 1 113 ? 15.594 -49.148 -39.854 1.00 53.91 113 LEU A O 1
ATOM 898 N N . ASP A 1 114 ? 16.675 -48.280 -41.588 1.00 50.28 114 ASP A N 1
ATOM 899 C CA . ASP A 1 114 ? 17.361 -49.534 -41.912 1.00 50.28 114 ASP A CA 1
ATOM 900 C C . ASP A 1 114 ? 18.679 -49.613 -41.101 1.00 50.28 114 ASP A C 1
ATOM 902 O O . ASP A 1 114 ? 19.485 -48.669 -41.116 1.00 50.28 114 ASP A O 1
ATOM 906 N N . PRO A 1 115 ? 18.914 -50.681 -40.312 1.00 48.97 115 PRO A N 1
ATOM 907 C CA . PRO A 1 115 ? 20.167 -50.849 -39.581 1.00 48.97 115 PRO A CA 1
ATOM 908 C C . PRO A 1 115 ? 21.388 -51.038 -40.496 1.00 48.97 115 PRO A C 1
ATOM 910 O O . PRO A 1 115 ? 22.496 -50.803 -40.024 1.00 48.97 115 PRO A O 1
ATOM 913 N N . ASN A 1 116 ? 21.203 -51.414 -41.768 1.00 45.59 116 ASN A N 1
ATOM 914 C CA . ASN A 1 116 ? 22.288 -51.735 -42.703 1.00 45.59 116 ASN A CA 1
ATOM 915 C C . ASN A 1 116 ? 22.463 -50.727 -43.854 1.00 45.59 116 ASN A C 1
ATOM 917 O O . ASN A 1 116 ? 23.268 -50.975 -44.752 1.00 45.59 116 ASN A O 1
ATOM 921 N N . ASP A 1 117 ? 21.722 -49.617 -43.864 1.00 47.66 117 ASP A N 1
ATOM 922 C CA . ASP A 1 117 ? 21.823 -48.625 -44.937 1.00 47.66 117 ASP A CA 1
ATOM 923 C C . ASP A 1 117 ? 23.017 -47.681 -44.698 1.00 47.66 117 ASP A C 1
ATOM 925 O O . ASP A 1 117 ? 22.979 -46.776 -43.859 1.00 47.66 117 ASP A O 1
ATOM 929 N N . ASP A 1 118 ? 24.111 -47.945 -45.420 1.00 46.75 118 ASP A N 1
ATOM 930 C CA . ASP A 1 118 ? 25.344 -47.144 -45.440 1.00 46.75 118 ASP A CA 1
ATOM 931 C C . ASP A 1 118 ? 25.167 -45.808 -46.198 1.00 46.75 118 ASP A C 1
ATOM 933 O O . ASP A 1 118 ? 26.025 -44.917 -46.115 1.00 46.75 118 ASP A O 1
ATOM 937 N N . GLU A 1 119 ? 24.058 -45.612 -46.927 1.00 41.84 119 GLU A N 1
ATOM 938 C CA . GLU A 1 119 ? 23.793 -44.349 -47.612 1.00 41.84 119 GLU A CA 1
ATOM 939 C C . GLU A 1 119 ? 23.191 -43.300 -46.663 1.00 41.84 119 GLU A C 1
ATOM 941 O O . GLU A 1 119 ? 21.987 -43.180 -46.453 1.00 41.84 119 GLU A O 1
ATOM 946 N N . ARG A 1 120 ? 24.088 -42.457 -46.138 1.00 47.41 120 ARG A N 1
ATOM 947 C CA . ARG A 1 120 ? 23.866 -41.227 -45.349 1.00 47.41 120 ARG A CA 1
ATOM 948 C C . ARG A 1 120 ? 22.983 -40.159 -46.035 1.00 47.41 120 ARG A C 1
ATOM 950 O O . ARG A 1 120 ? 23.427 -39.024 -46.212 1.00 47.41 120 ARG A O 1
ATOM 957 N N . LYS A 1 121 ? 21.761 -40.472 -46.472 1.00 40.50 121 LYS A N 1
ATOM 958 C CA . LYS A 1 121 ? 20.915 -39.518 -47.222 1.00 40.50 121 LYS A CA 1
ATOM 959 C C . LYS A 1 121 ? 19.577 -39.163 -46.584 1.00 40.50 121 LYS A C 1
ATOM 961 O O . LYS A 1 121 ? 19.093 -38.073 -46.867 1.00 40.50 121 LYS A O 1
ATOM 966 N N . ASN A 1 122 ? 19.037 -39.962 -45.662 1.00 38.19 122 ASN A N 1
ATOM 967 C CA . ASN A 1 122 ? 17.708 -39.692 -45.081 1.00 38.19 122 ASN A CA 1
ATOM 968 C C . ASN A 1 122 ? 17.705 -39.322 -43.587 1.00 38.19 122 ASN A C 1
ATOM 970 O O . ASN A 1 122 ? 16.652 -39.285 -42.963 1.00 38.19 122 ASN A O 1
ATOM 974 N N . MET A 1 123 ? 18.861 -38.972 -43.014 1.00 37.69 123 MET A N 1
ATOM 975 C CA . MET A 1 123 ? 18.972 -38.430 -41.651 1.00 37.69 123 MET A CA 1
ATOM 976 C C . MET A 1 123 ? 19.425 -36.963 -41.686 1.00 37.69 123 MET A C 1
ATOM 978 O O . MET A 1 123 ? 20.401 -36.570 -41.046 1.00 37.69 123 MET A O 1
ATOM 982 N N . PHE A 1 124 ? 18.751 -36.128 -42.479 1.00 37.81 124 PHE A N 1
ATOM 983 C CA . PHE A 1 124 ? 18.990 -34.688 -42.418 1.00 37.81 124 PHE A CA 1
ATOM 984 C C . PHE A 1 124 ? 18.466 -34.146 -41.078 1.00 37.81 124 PHE A C 1
ATOM 986 O O . PHE A 1 124 ? 17.267 -34.047 -40.869 1.00 37.81 124 PHE A O 1
ATOM 993 N N . GLU A 1 125 ? 19.419 -33.827 -40.192 1.00 43.72 125 GLU A N 1
ATOM 994 C CA . GLU A 1 125 ? 19.403 -32.867 -39.065 1.00 43.72 125 GLU A CA 1
ATOM 995 C C . GLU A 1 125 ? 19.773 -33.419 -37.686 1.00 43.72 125 GLU A C 1
ATOM 997 O O . GLU A 1 125 ? 20.317 -32.661 -36.889 1.00 43.72 125 GLU A O 1
ATOM 1002 N N . VAL A 1 126 ? 19.628 -34.713 -37.398 1.00 41.56 126 VAL A N 1
ATOM 1003 C CA . VAL A 1 126 ? 19.954 -35.238 -36.054 1.00 41.56 126 VAL A CA 1
ATOM 1004 C C . VAL A 1 126 ? 21.469 -35.243 -35.783 1.00 41.56 126 VAL A C 1
ATOM 1006 O O . VAL A 1 126 ? 21.890 -34.886 -34.686 1.00 41.56 126 VAL A O 1
ATOM 1009 N N . GLU A 1 127 ? 22.310 -35.512 -36.788 1.00 41.94 127 GLU A N 1
ATOM 1010 C CA . GLU A 1 127 ? 23.781 -35.495 -36.655 1.00 41.94 127 GLU A CA 1
ATOM 1011 C C . GLU A 1 127 ? 24.370 -34.114 -36.314 1.00 41.94 127 GLU A C 1
ATOM 1013 O O . GLU A 1 127 ? 25.424 -34.051 -35.690 1.00 41.94 127 GLU A O 1
ATOM 1018 N N . LYS A 1 128 ? 23.679 -33.006 -36.626 1.00 40.41 128 LYS A N 1
ATOM 1019 C CA . LYS A 1 128 ? 24.131 -31.647 -36.262 1.00 40.41 128 LYS A CA 1
ATOM 1020 C C . LYS A 1 128 ? 23.947 -31.311 -34.777 1.00 40.41 128 LYS A C 1
ATOM 1022 O O . LYS A 1 128 ? 24.536 -30.341 -34.307 1.00 40.41 128 LYS A O 1
ATOM 1027 N N . PHE A 1 129 ? 23.140 -32.079 -34.042 1.00 38.09 129 PHE A N 1
ATOM 1028 C CA . PHE A 1 129 ? 22.844 -31.830 -32.624 1.00 38.09 129 PHE A CA 1
ATOM 1029 C C . PHE A 1 129 ? 23.731 -32.624 -31.654 1.00 38.09 129 PHE A C 1
ATOM 1031 O O . PHE A 1 129 ? 23.695 -32.380 -30.444 1.00 38.09 129 PHE A O 1
ATOM 1038 N N . PHE A 1 130 ? 24.551 -33.546 -32.160 1.00 42.19 130 PHE A N 1
ATOM 1039 C CA . PHE A 1 130 ? 25.517 -34.292 -31.361 1.00 42.19 130 PHE A CA 1
ATOM 1040 C C . PHE A 1 130 ? 26.911 -33.704 -31.562 1.00 42.19 130 PHE A C 1
ATOM 1042 O O . PHE A 1 130 ? 27.391 -33.621 -32.685 1.00 42.19 130 PHE A O 1
ATOM 1049 N N . SER A 1 131 ? 27.584 -33.313 -30.478 1.00 47.00 131 SER A N 1
ATOM 1050 C CA . SER A 1 131 ? 29.030 -33.092 -30.545 1.00 47.00 131 SER A CA 1
ATOM 1051 C C . SER A 1 131 ? 29.739 -34.422 -30.829 1.00 47.00 131 SER A C 1
ATOM 1053 O O . SER A 1 131 ? 29.267 -35.475 -30.391 1.00 47.00 131 SER A O 1
ATOM 1055 N N . ASP A 1 132 ? 30.895 -34.378 -31.499 1.00 47.66 132 ASP A N 1
ATOM 1056 C CA . ASP A 1 132 ? 31.733 -35.556 -31.810 1.00 47.66 132 ASP A CA 1
ATOM 1057 C C . ASP A 1 132 ? 32.060 -36.419 -30.572 1.00 47.66 132 ASP A C 1
ATOM 1059 O O . ASP A 1 132 ? 32.333 -37.616 -30.666 1.00 47.66 132 ASP A O 1
ATOM 1063 N N . GLU A 1 133 ? 32.007 -35.813 -29.385 1.00 46.00 133 GLU A N 1
ATOM 1064 C CA . GLU A 1 133 ? 32.214 -36.452 -28.086 1.00 46.00 133 GLU A CA 1
ATOM 1065 C C . GLU A 1 133 ? 31.008 -37.304 -27.642 1.00 46.00 133 GLU A C 1
ATOM 1067 O O . GLU A 1 133 ? 31.182 -38.382 -27.079 1.00 46.00 133 GLU A O 1
ATOM 1072 N N . ARG A 1 134 ? 29.777 -36.882 -27.971 1.00 48.44 134 ARG A N 1
ATOM 1073 C CA . ARG A 1 134 ? 28.527 -37.576 -27.603 1.00 48.44 134 ARG A CA 1
ATOM 1074 C C . ARG A 1 134 ? 28.183 -38.736 -28.537 1.00 48.44 134 ARG A C 1
ATOM 1076 O O . ARG A 1 134 ? 27.521 -39.676 -28.107 1.00 48.44 134 ARG A O 1
ATOM 1083 N N . GLN A 1 135 ? 28.670 -38.715 -29.781 1.00 47.03 135 GLN A N 1
ATOM 1084 C CA . GLN A 1 135 ? 28.517 -39.839 -30.718 1.00 47.03 135 GLN A CA 1
ATOM 1085 C C . GLN A 1 135 ? 29.301 -41.094 -30.285 1.00 47.03 135 GLN A C 1
ATOM 1087 O O . GLN A 1 135 ? 28.966 -42.201 -30.696 1.00 47.03 135 GLN A O 1
ATOM 1092 N N . ARG A 1 136 ? 30.318 -40.956 -29.417 1.00 48.03 136 ARG A N 1
ATOM 1093 C CA . ARG A 1 136 ? 31.098 -42.095 -28.895 1.00 48.03 136 ARG A CA 1
ATOM 1094 C C . ARG A 1 136 ? 30.405 -42.849 -27.755 1.00 48.03 136 ARG A C 1
ATOM 1096 O O . ARG A 1 136 ? 30.790 -43.978 -27.464 1.00 48.03 136 ARG A O 1
ATOM 1103 N N . GLU A 1 137 ? 29.406 -42.254 -27.100 1.00 47.69 137 GLU A N 1
ATOM 1104 C CA . GLU A 1 137 ? 28.846 -42.773 -25.839 1.00 47.69 137 GLU A CA 1
ATOM 1105 C C . GLU A 1 137 ? 27.571 -43.624 -25.997 1.00 47.69 137 GLU A C 1
ATOM 1107 O O . GLU A 1 137 ? 27.227 -44.392 -25.091 1.00 47.69 137 GLU A O 1
ATOM 1112 N N . ALA A 1 138 ? 26.893 -43.551 -27.146 1.00 49.59 138 ALA A N 1
ATOM 1113 C CA . ALA A 1 138 ? 25.761 -44.403 -27.505 1.00 49.59 138 ALA A CA 1
ATOM 1114 C C . ALA A 1 138 ? 25.950 -44.914 -28.940 1.00 49.59 138 ALA A C 1
ATOM 1116 O O . ALA A 1 138 ? 26.019 -44.116 -29.866 1.00 49.59 138 ALA A O 1
ATOM 1117 N N . SER A 1 139 ? 26.037 -46.236 -29.143 1.00 55.88 139 SER A N 1
ATOM 1118 C CA . SER A 1 139 ? 26.082 -46.785 -30.506 1.00 55.88 139 SER A CA 1
ATOM 1119 C C . SER A 1 139 ? 24.771 -46.438 -31.217 1.00 55.88 139 SER A C 1
ATOM 1121 O O . SER A 1 139 ? 23.684 -46.760 -30.725 1.00 55.88 139 SER A O 1
ATOM 1123 N N . THR A 1 140 ? 24.875 -45.769 -32.364 1.00 56.38 140 THR A N 1
ATOM 1124 C CA . THR A 1 140 ? 23.738 -45.346 -33.192 1.00 56.38 140 THR A CA 1
ATOM 1125 C C . THR A 1 140 ? 22.817 -46.533 -33.502 1.00 56.38 140 THR A C 1
ATOM 1127 O O . THR A 1 140 ? 21.599 -46.414 -33.414 1.00 56.38 140 THR A O 1
ATOM 1130 N N . ASP A 1 141 ? 23.388 -47.721 -33.721 1.00 57.84 141 ASP A N 1
ATOM 1131 C CA . ASP A 1 141 ? 22.661 -48.966 -34.018 1.00 57.84 141 ASP A CA 1
ATOM 1132 C C . ASP A 1 141 ? 21.837 -49.507 -32.843 1.00 57.84 141 ASP A C 1
ATOM 1134 O O . ASP A 1 141 ? 20.805 -50.155 -33.024 1.00 57.84 141 ASP A O 1
ATOM 1138 N N . MET A 1 142 ? 22.278 -49.260 -31.609 1.00 61.03 142 MET A N 1
ATOM 1139 C CA . MET A 1 142 ? 21.527 -49.639 -30.412 1.00 61.03 142 MET A CA 1
ATOM 1140 C C . MET A 1 142 ? 20.293 -48.748 -30.240 1.00 61.03 142 MET A C 1
ATOM 1142 O O . MET A 1 142 ? 19.216 -49.258 -29.953 1.00 61.03 142 MET A O 1
ATOM 1146 N N . VAL A 1 143 ? 20.432 -47.438 -30.463 1.00 61.12 143 VAL A N 1
ATOM 1147 C CA . VAL A 1 143 ? 19.307 -46.490 -30.397 1.00 61.12 143 VAL A CA 1
ATOM 1148 C C . VAL A 1 143 ? 18.301 -46.759 -31.522 1.00 61.12 143 VAL A C 1
ATOM 1150 O O . VAL A 1 143 ? 17.097 -46.743 -31.270 1.00 61.12 143 VAL A O 1
ATOM 1153 N N . LYS A 1 144 ? 18.782 -47.088 -32.732 1.00 62.78 144 LYS A N 1
ATOM 1154 C CA . LYS A 1 144 ? 17.937 -47.482 -33.872 1.00 62.78 144 LYS A CA 1
ATOM 1155 C C . LYS A 1 144 ? 17.031 -48.674 -33.538 1.00 62.78 144 LYS A C 1
ATOM 1157 O O . LYS A 1 144 ? 15.824 -48.581 -33.740 1.00 62.78 144 LYS A O 1
ATOM 1162 N N . ARG A 1 145 ? 17.584 -49.758 -32.974 1.00 66.31 145 ARG A N 1
ATOM 1163 C CA . ARG A 1 145 ? 16.814 -50.971 -32.622 1.00 66.31 145 ARG A CA 1
ATOM 1164 C C . ARG A 1 145 ? 15.706 -50.711 -31.595 1.00 66.31 145 ARG A C 1
ATOM 1166 O O . ARG A 1 145 ? 14.585 -51.165 -31.784 1.00 66.31 145 ARG A O 1
ATOM 1173 N N . GLU A 1 146 ? 16.000 -49.949 -30.544 1.00 65.38 146 GLU A N 1
ATOM 1174 C CA . GLU A 1 146 ? 15.029 -49.637 -29.480 1.00 65.38 146 GLU A CA 1
ATOM 1175 C C . GLU A 1 146 ? 13.890 -48.732 -29.990 1.00 65.38 146 GLU A C 1
ATOM 1177 O O . GLU A 1 146 ? 12.725 -48.921 -29.643 1.00 65.38 146 GLU A O 1
ATOM 1182 N N . LEU A 1 147 ? 14.201 -47.762 -30.861 1.00 64.38 147 LEU A N 1
ATOM 1183 C CA . LEU A 1 147 ? 13.189 -46.898 -31.479 1.00 64.38 147 LEU A CA 1
ATOM 1184 C C . LEU A 1 147 ? 12.311 -47.652 -32.492 1.00 64.38 147 LEU A C 1
ATOM 1186 O O . LEU A 1 147 ? 11.113 -47.377 -32.564 1.00 64.38 147 LEU A O 1
ATOM 1190 N N . GLN A 1 148 ? 12.866 -48.621 -33.230 1.00 65.00 148 GLN A N 1
ATOM 1191 C CA . GLN A 1 148 ? 12.087 -49.513 -34.098 1.00 65.00 148 GLN A CA 1
ATOM 1192 C C . GLN A 1 148 ? 11.121 -50.395 -33.295 1.00 65.00 148 GLN A C 1
ATOM 1194 O O . GLN A 1 148 ? 9.952 -50.523 -33.666 1.00 65.00 148 GLN A O 1
ATOM 1199 N N . GLU A 1 149 ? 11.582 -50.971 -32.180 1.00 66.12 149 GLU A N 1
ATOM 1200 C CA . GLU A 1 149 ? 10.747 -51.789 -31.291 1.00 66.12 149 GLU A CA 1
ATOM 1201 C C . GLU A 1 149 ? 9.578 -50.968 -30.720 1.00 66.12 149 GLU A C 1
ATOM 1203 O O . GLU A 1 149 ? 8.429 -51.415 -30.738 1.00 66.12 149 GLU A O 1
ATOM 1208 N N . LEU A 1 150 ? 9.838 -49.718 -30.319 1.00 65.44 150 LEU A N 1
ATOM 1209 C CA . LEU A 1 150 ? 8.802 -48.774 -29.896 1.00 65.44 150 LEU A CA 1
ATOM 1210 C C . LEU A 1 150 ? 7.820 -48.407 -31.004 1.00 65.44 150 LEU A C 1
ATOM 1212 O O . LEU A 1 150 ? 6.627 -48.280 -30.741 1.00 65.44 150 LEU A O 1
ATOM 1216 N N . ALA A 1 151 ? 8.295 -48.237 -32.236 1.00 61.12 151 ALA A N 1
ATOM 1217 C CA . ALA A 1 151 ? 7.443 -47.876 -33.361 1.00 61.12 151 ALA A CA 1
ATOM 1218 C C . ALA A 1 151 ? 6.478 -49.009 -33.767 1.00 61.12 151 ALA A C 1
ATOM 1220 O O . ALA A 1 151 ? 5.451 -48.746 -34.406 1.00 61.12 151 ALA A O 1
ATOM 1221 N N . GLY A 1 152 ? 6.776 -50.255 -33.383 1.00 56.19 152 GLY A N 1
ATOM 1222 C CA . GLY A 1 152 ? 5.863 -51.397 -33.481 1.00 56.19 152 GLY A CA 1
ATOM 1223 C C . GLY A 1 152 ? 4.729 -51.383 -32.444 1.00 56.19 152 GLY A C 1
ATOM 1224 O O . GLY A 1 152 ? 3.712 -52.048 -32.639 1.00 56.19 152 GLY A O 1
ATOM 1225 N N . ILE A 1 153 ? 4.857 -50.599 -31.369 1.00 62.62 153 ILE A N 1
ATOM 1226 C CA . ILE A 1 153 ? 3.858 -50.453 -30.305 1.00 62.62 153 ILE A CA 1
ATOM 1227 C C . ILE A 1 153 ? 2.989 -49.223 -30.628 1.00 62.62 153 ILE A C 1
ATOM 1229 O O . ILE A 1 153 ? 3.488 -48.109 -30.748 1.00 62.62 153 ILE A O 1
ATOM 1233 N N . THR A 1 154 ? 1.674 -49.397 -30.792 1.00 53.19 154 THR A N 1
ATOM 1234 C CA . THR A 1 154 ? 0.753 -48.291 -31.132 1.00 53.19 154 THR A CA 1
ATOM 1235 C C . THR A 1 154 ? 0.777 -47.187 -30.060 1.00 53.19 154 THR A C 1
ATOM 1237 O O . THR A 1 154 ? 0.420 -47.455 -28.911 1.00 53.19 154 THR A O 1
ATOM 1240 N N . GLY A 1 155 ? 1.175 -45.962 -30.432 1.00 54.69 155 GLY A N 1
ATOM 1241 C CA . GLY A 1 155 ? 1.303 -44.786 -29.554 1.00 54.69 155 GLY A CA 1
ATOM 1242 C C . GLY A 1 155 ? 0.396 -43.607 -29.936 1.00 54.69 155 GLY A C 1
ATOM 1243 O O . GLY A 1 155 ? -0.365 -43.682 -30.898 1.00 54.69 155 GLY A O 1
ATOM 1244 N N . ILE A 1 156 ? 0.471 -42.504 -29.178 1.00 56.50 156 ILE A N 1
ATOM 1245 C CA . ILE A 1 156 ? -0.246 -41.254 -29.484 1.00 56.50 156 ILE A CA 1
ATOM 1246 C C . ILE A 1 156 ? 0.532 -40.516 -30.579 1.00 56.50 156 ILE A C 1
ATOM 1248 O O . ILE A 1 156 ? 1.610 -39.981 -30.329 1.00 56.50 156 ILE A O 1
ATOM 1252 N N . GLU A 1 157 ? -0.014 -40.496 -31.794 1.00 54.12 157 GLU A N 1
ATOM 1253 C CA . GLU A 1 157 ? 0.583 -39.783 -32.926 1.00 54.12 157 GLU A CA 1
ATOM 1254 C C . GLU A 1 157 ? 0.457 -38.262 -32.745 1.00 54.12 157 GLU A C 1
ATOM 1256 O O . GLU A 1 157 ? -0.627 -37.738 -32.428 1.00 54.12 157 GLU A O 1
ATOM 1261 N N . ASN A 1 158 ? 1.567 -37.551 -32.966 1.00 55.56 158 ASN A N 1
ATOM 1262 C CA . ASN A 1 158 ? 1.523 -36.119 -33.228 1.00 55.56 158 ASN A CA 1
ATOM 1263 C C . ASN A 1 158 ? 0.980 -35.873 -34.633 1.00 55.56 158 ASN A C 1
ATOM 1265 O O . ASN A 1 158 ? 1.254 -36.633 -35.556 1.00 55.56 158 ASN A O 1
ATOM 1269 N N . ASP A 1 159 ? 0.236 -34.779 -34.765 1.00 47.41 159 ASP A N 1
ATOM 1270 C CA . ASP A 1 159 ? -0.253 -34.251 -36.036 1.00 47.41 159 ASP A CA 1
ATOM 1271 C C . ASP A 1 159 ? 0.918 -34.098 -37.031 1.00 47.41 159 ASP A C 1
ATOM 1273 O O . ASP A 1 159 ? 1.982 -33.601 -36.647 1.00 47.41 159 ASP A O 1
ATOM 1277 N N . GLU A 1 160 ? 0.737 -34.506 -38.294 1.00 43.50 160 GLU A N 1
ATOM 1278 C CA . GLU A 1 160 ? 1.767 -34.476 -39.355 1.00 43.50 160 GLU A CA 1
ATOM 1279 C C . GLU A 1 160 ? 2.343 -33.059 -39.583 1.00 43.50 160 GLU A C 1
ATOM 1281 O O . GLU A 1 160 ? 3.386 -32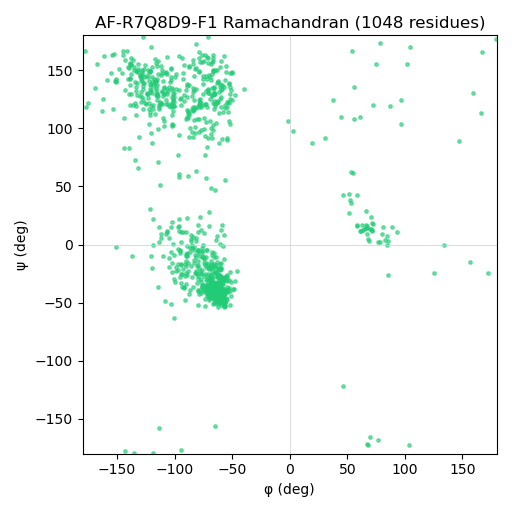.893 -40.204 1.00 43.50 160 GLU A O 1
ATOM 1286 N N . ARG A 1 161 ? 1.714 -32.019 -39.021 1.00 42.97 161 ARG A N 1
ATOM 1287 C CA . ARG A 1 161 ? 2.201 -30.628 -39.019 1.00 42.97 161 ARG A CA 1
ATOM 1288 C C . ARG A 1 161 ? 3.342 -30.342 -38.033 1.00 42.97 161 ARG A C 1
ATOM 1290 O O . ARG A 1 161 ? 3.846 -29.227 -38.016 1.00 42.97 161 ARG A O 1
ATOM 1297 N N . ALA A 1 162 ? 3.731 -31.298 -37.189 1.00 44.38 162 ALA A N 1
ATOM 1298 C CA . ALA A 1 162 ? 4.771 -31.121 -36.168 1.00 44.38 162 ALA A CA 1
ATOM 1299 C C . ALA A 1 162 ? 6.184 -31.562 -36.613 1.00 44.38 162 ALA A C 1
ATOM 1301 O O . ALA A 1 162 ? 7.080 -31.666 -35.768 1.00 44.38 162 ALA A O 1
ATOM 1302 N N . THR A 1 163 ? 6.394 -31.844 -37.903 1.00 37.41 163 THR A N 1
ATOM 1303 C CA . THR A 1 163 ? 7.673 -32.334 -38.439 1.00 37.41 163 THR A CA 1
ATOM 1304 C C . THR A 1 163 ? 8.502 -31.233 -39.113 1.00 37.41 163 THR A C 1
ATOM 1306 O O . THR A 1 163 ? 8.066 -30.618 -40.079 1.00 37.41 163 THR A O 1
ATOM 1309 N N . ASN A 1 164 ? 9.727 -31.065 -38.604 1.00 41.41 164 ASN A N 1
ATOM 1310 C CA . ASN A 1 164 ? 10.940 -30.579 -39.278 1.00 41.41 164 ASN A CA 1
ATOM 1311 C C . ASN A 1 164 ? 10.896 -29.214 -39.993 1.00 41.41 164 ASN A C 1
ATOM 1313 O O . ASN A 1 164 ? 11.208 -29.118 -41.178 1.00 41.41 164 ASN A O 1
ATOM 1317 N N . LEU A 1 165 ? 10.645 -28.131 -39.248 1.00 37.22 165 LEU A N 1
ATOM 1318 C CA . LEU A 1 165 ? 11.117 -26.796 -39.637 1.00 37.22 165 LEU A CA 1
ATOM 1319 C C . LEU A 1 165 ? 11.894 -26.140 -38.480 1.00 37.22 165 LEU A C 1
ATOM 1321 O O . LEU A 1 165 ? 11.334 -25.971 -37.387 1.00 37.22 165 LEU A O 1
ATOM 1325 N N . PRO A 1 166 ? 13.158 -25.715 -38.684 1.00 37.22 166 PRO A N 1
ATOM 1326 C CA . PRO A 1 166 ? 13.839 -24.832 -37.749 1.00 37.22 166 PRO A CA 1
ATOM 1327 C C . PRO A 1 166 ? 13.190 -23.448 -37.858 1.00 37.22 166 PRO A C 1
ATOM 1329 O O . PRO A 1 166 ? 13.540 -22.631 -38.704 1.00 37.22 166 PRO A O 1
ATOM 1332 N N . GLY A 1 167 ? 12.179 -23.211 -37.025 1.00 45.97 167 GLY A N 1
ATOM 1333 C CA . GLY A 1 167 ? 11.427 -21.957 -37.022 1.00 45.97 167 GLY A CA 1
ATOM 1334 C C . GLY A 1 167 ? 10.019 -22.042 -36.445 1.00 45.97 167 GLY A C 1
ATOM 1335 O O . GLY A 1 167 ? 9.464 -21.002 -36.101 1.00 45.97 167 GLY A O 1
ATOM 1336 N N . ASP A 1 168 ? 9.449 -23.237 -36.269 1.00 41.06 168 ASP A N 1
ATOM 1337 C CA . ASP A 1 168 ? 8.060 -23.331 -35.820 1.00 41.06 168 ASP A CA 1
ATOM 1338 C C . ASP A 1 168 ? 7.905 -23.245 -34.296 1.00 41.06 168 ASP A C 1
ATOM 1340 O O . ASP A 1 168 ? 8.358 -24.093 -33.510 1.00 41.06 168 ASP A O 1
ATOM 1344 N N . ALA A 1 169 ? 7.214 -22.185 -33.875 1.00 47.66 169 ALA A N 1
ATOM 1345 C CA . ALA A 1 169 ? 6.734 -21.991 -32.523 1.00 47.66 169 ALA A CA 1
ATOM 1346 C C . ALA A 1 169 ? 5.662 -23.047 -32.223 1.00 47.66 169 ALA A C 1
ATOM 1348 O O . ALA A 1 169 ? 4.492 -22.878 -32.560 1.00 47.66 169 ALA A O 1
ATOM 1349 N N . PHE A 1 170 ? 6.048 -24.134 -31.546 1.00 53.69 170 PHE A N 1
ATOM 1350 C CA . PHE A 1 170 ? 5.099 -25.055 -30.917 1.00 53.69 170 PHE A CA 1
ATOM 1351 C C . PHE A 1 170 ? 4.308 -24.274 -29.856 1.00 53.69 170 PHE A C 1
ATOM 1353 O O . PHE A 1 170 ? 4.748 -24.149 -28.708 1.00 53.69 170 PHE A O 1
ATOM 1360 N N . GLY A 1 171 ? 3.212 -23.643 -30.282 1.00 56.09 171 GLY A N 1
ATOM 1361 C CA . GLY A 1 171 ? 2.488 -22.625 -29.529 1.00 56.09 171 GLY A CA 1
ATOM 1362 C C . GLY A 1 171 ? 1.813 -23.173 -28.274 1.00 56.09 171 GLY A C 1
ATOM 1363 O O . GLY A 1 171 ? 1.561 -24.372 -28.148 1.00 56.09 171 GLY A O 1
ATOM 1364 N N . HIS A 1 172 ? 1.490 -22.276 -27.339 1.00 57.25 172 HIS A N 1
ATOM 1365 C CA . HIS A 1 172 ? 0.853 -22.617 -26.061 1.00 57.25 172 HIS A CA 1
ATOM 1366 C C . HIS A 1 172 ? -0.418 -23.472 -26.236 1.00 57.25 172 HIS A C 1
ATOM 1368 O O . HIS A 1 172 ? -0.621 -24.441 -25.508 1.00 57.25 172 HIS A O 1
ATOM 1374 N N . LEU A 1 173 ? -1.233 -23.169 -27.253 1.00 54.66 173 LEU A N 1
ATOM 1375 C CA . LEU A 1 173 ? -2.471 -23.896 -27.542 1.00 54.66 173 LEU A CA 1
ATOM 1376 C C . LEU A 1 173 ? -2.220 -25.341 -28.016 1.00 54.66 173 LEU A C 1
ATOM 1378 O O . LEU A 1 173 ? -2.914 -26.259 -27.591 1.00 54.66 173 LEU A O 1
ATOM 1382 N N . ALA A 1 174 ? -1.185 -25.569 -28.832 1.00 61.22 174 ALA A N 1
ATOM 1383 C CA . ALA A 1 174 ? -0.819 -26.908 -29.304 1.00 61.22 174 ALA A CA 1
ATOM 1384 C C . ALA A 1 174 ? -0.282 -27.790 -28.162 1.00 61.22 174 ALA A C 1
ATOM 1386 O O . ALA A 1 174 ? -0.625 -28.969 -28.073 1.00 61.22 174 ALA A O 1
ATOM 1387 N N . ARG A 1 175 ? 0.494 -27.201 -27.236 1.00 66.94 175 ARG A N 1
ATOM 1388 C CA . ARG A 1 175 ? 0.948 -27.869 -26.001 1.00 66.94 175 ARG A CA 1
ATOM 1389 C C . ARG A 1 175 ? -0.231 -28.266 -25.119 1.00 66.94 175 ARG A C 1
ATOM 1391 O O . ARG A 1 175 ? -0.282 -29.402 -24.657 1.00 66.94 175 ARG A O 1
ATOM 1398 N N . ALA A 1 176 ? -1.178 -27.350 -24.912 1.00 64.88 176 ALA A N 1
ATOM 1399 C CA . ALA A 1 176 ? -2.364 -27.598 -24.098 1.00 64.88 176 ALA A CA 1
ATOM 1400 C C . ALA A 1 176 ? -3.210 -28.751 -24.662 1.00 64.88 176 ALA A C 1
ATOM 1402 O O . ALA A 1 176 ? -3.547 -29.672 -23.917 1.00 64.88 176 ALA A O 1
ATOM 1403 N N . ASN A 1 177 ? -3.448 -28.753 -25.978 1.00 69.31 177 ASN A N 1
ATOM 1404 C CA . ASN A 1 177 ? -4.184 -29.817 -26.664 1.00 69.31 177 ASN A CA 1
ATOM 1405 C C . ASN A 1 177 ? -3.467 -31.173 -26.579 1.00 69.31 177 ASN A C 1
ATOM 1407 O O . ASN A 1 177 ? -4.107 -32.202 -26.367 1.00 69.31 177 ASN A O 1
ATOM 1411 N N . LEU A 1 178 ? -2.136 -31.198 -26.720 1.00 68.12 178 LEU A N 1
ATOM 1412 C CA . LEU A 1 178 ? -1.357 -32.430 -26.575 1.00 68.12 178 LEU A CA 1
ATOM 1413 C C . LEU A 1 178 ? -1.443 -32.978 -25.144 1.00 68.12 178 LEU A C 1
ATOM 1415 O O . LEU A 1 178 ? -1.708 -34.163 -24.959 1.00 68.12 178 LEU A O 1
ATOM 1419 N N . VAL A 1 179 ? -1.280 -32.118 -24.132 1.00 74.62 179 VAL A N 1
ATOM 1420 C CA . VAL A 1 179 ? -1.427 -32.502 -22.719 1.00 74.62 179 VAL A CA 1
ATOM 1421 C C . VAL A 1 179 ? -2.828 -33.050 -22.448 1.00 74.62 179 VAL A C 1
ATOM 1423 O O . VAL A 1 179 ? -2.965 -34.043 -21.741 1.00 74.62 179 VAL A O 1
ATOM 1426 N N . GLU A 1 180 ? -3.869 -32.442 -23.017 1.00 74.44 180 GLU A N 1
ATOM 1427 C CA . GLU A 1 180 ? -5.250 -32.906 -22.874 1.00 74.44 180 GLU A CA 1
ATOM 1428 C C . GLU A 1 180 ? -5.485 -34.274 -23.528 1.00 74.44 180 GLU A C 1
ATOM 1430 O O . GLU A 1 180 ? -6.057 -35.162 -22.897 1.00 74.44 180 GLU A O 1
ATOM 1435 N N . ARG A 1 181 ? -4.965 -34.497 -24.742 1.00 72.62 181 ARG A N 1
ATOM 1436 C CA . ARG A 1 181 ? -5.031 -35.804 -25.417 1.00 72.62 181 ARG A CA 1
ATOM 1437 C C . ARG A 1 181 ? -4.312 -36.898 -24.632 1.00 72.62 181 ARG A C 1
ATOM 1439 O O . ARG A 1 181 ? -4.871 -37.977 -24.449 1.00 72.62 181 ARG A O 1
ATOM 1446 N N . VAL A 1 182 ? -3.089 -36.628 -24.169 1.00 72.50 182 VAL A N 1
ATOM 1447 C CA . VAL A 1 182 ? -2.303 -37.591 -23.380 1.00 72.50 182 VAL A CA 1
ATOM 1448 C C . VAL A 1 182 ? -3.001 -37.881 -22.054 1.00 72.50 182 VAL A C 1
ATOM 1450 O O . VAL A 1 182 ? -3.129 -39.042 -21.680 1.00 72.50 182 VAL A O 1
ATOM 1453 N N . PHE A 1 183 ? -3.532 -36.856 -21.385 1.00 77.81 183 PHE A N 1
ATOM 1454 C CA . PHE A 1 183 ? -4.307 -37.016 -20.157 1.00 77.81 183 PHE A CA 1
ATOM 1455 C C . PHE A 1 183 ? -5.545 -37.904 -20.356 1.00 77.81 183 PHE A C 1
ATOM 1457 O O . PHE A 1 183 ? -5.726 -38.862 -19.607 1.00 77.81 183 PHE A O 1
ATOM 1464 N N . LEU A 1 184 ? -6.366 -37.640 -21.380 1.00 74.62 184 LEU A N 1
ATOM 1465 C CA . LEU A 1 184 ? -7.558 -38.445 -21.679 1.00 74.62 184 LEU A CA 1
ATOM 1466 C C . LEU A 1 184 ? -7.205 -39.908 -21.974 1.00 74.62 184 LEU A C 1
ATOM 1468 O O . LEU A 1 184 ? -7.930 -40.817 -21.572 1.00 74.62 184 LEU A O 1
ATOM 1472 N N . TRP A 1 185 ? -6.076 -40.144 -22.643 1.00 72.56 185 TRP A N 1
ATOM 1473 C CA . TRP A 1 185 ? -5.604 -41.489 -22.959 1.00 72.56 185 TRP A CA 1
ATOM 1474 C C . TRP A 1 185 ? -5.095 -42.229 -21.716 1.00 72.56 185 TRP A C 1
ATOM 1476 O O . TRP A 1 185 ? -5.468 -43.382 -21.505 1.00 72.56 185 TRP A O 1
ATOM 1486 N N . VAL A 1 186 ? -4.302 -41.563 -20.863 1.00 72.88 186 VAL A N 1
ATOM 1487 C CA . VAL A 1 186 ? -3.849 -42.114 -19.572 1.00 72.88 186 VAL A CA 1
ATOM 1488 C C . VAL A 1 186 ? -5.052 -42.437 -18.691 1.00 72.88 186 VAL A C 1
ATOM 1490 O O . VAL A 1 186 ? -5.123 -43.535 -18.154 1.00 72.88 186 VAL A O 1
ATOM 1493 N N . LYS A 1 187 ? -6.031 -41.528 -18.600 1.00 71.31 187 LYS A N 1
ATOM 1494 C CA . LYS A 1 187 ? -7.268 -41.741 -17.841 1.00 71.31 187 LYS A CA 1
ATOM 1495 C C . LYS A 1 187 ? -8.016 -42.983 -18.328 1.00 71.31 187 LYS A C 1
ATOM 1497 O O . LYS A 1 187 ? -8.279 -43.873 -17.529 1.00 71.31 187 LYS A O 1
ATOM 1502 N N . LYS A 1 188 ? -8.269 -43.087 -19.637 1.00 76.38 188 LYS A N 1
ATOM 1503 C CA . LYS A 1 188 ? -8.937 -44.251 -20.237 1.00 76.38 188 LYS A CA 1
ATOM 1504 C C . LYS A 1 188 ? -8.194 -45.559 -19.943 1.00 76.38 188 LYS A C 1
ATOM 1506 O O . LYS A 1 188 ? -8.828 -46.564 -19.647 1.00 76.38 188 LYS A O 1
ATOM 1511 N N . LYS A 1 189 ? -6.859 -45.560 -20.007 1.00 70.00 189 LYS A N 1
ATOM 1512 C CA . LYS A 1 189 ? -6.063 -46.760 -19.711 1.00 70.00 189 LYS A CA 1
ATOM 1513 C C . LYS A 1 189 ? -6.027 -47.120 -18.234 1.00 70.00 189 LYS A C 1
ATOM 1515 O O . LYS A 1 189 ? -6.163 -48.292 -17.919 1.00 70.00 189 LYS A O 1
ATOM 1520 N N . CYS A 1 190 ? -5.937 -46.142 -17.337 1.00 65.19 190 CYS A N 1
ATOM 1521 C CA . CYS A 1 190 ? -6.066 -46.393 -15.903 1.00 65.19 190 CYS A CA 1
ATOM 1522 C C . CYS A 1 190 ? -7.464 -46.925 -15.538 1.00 65.19 190 CYS A C 1
ATOM 1524 O O . CYS A 1 190 ? -7.569 -47.787 -14.671 1.00 65.19 190 CYS A O 1
ATOM 1526 N N . GLU A 1 191 ? -8.523 -46.453 -16.207 1.00 65.50 191 GLU A N 1
ATOM 1527 C CA . GLU A 1 191 ? -9.892 -46.966 -16.046 1.00 65.50 191 GLU A CA 1
ATOM 1528 C C . GLU A 1 191 ? -10.027 -48.413 -16.553 1.00 65.50 191 GLU A C 1
ATOM 1530 O O . GLU A 1 191 ? -10.611 -49.245 -15.861 1.00 65.50 191 GLU A O 1
ATOM 1535 N N . GLU A 1 192 ? -9.447 -48.738 -17.716 1.00 65.19 192 GLU A N 1
ATOM 1536 C CA . GLU A 1 192 ? -9.408 -50.101 -18.280 1.00 65.19 192 GLU A CA 1
ATOM 1537 C C . GLU A 1 192 ? -8.567 -51.081 -17.433 1.00 65.19 192 GLU A C 1
ATOM 1539 O O . GLU A 1 192 ? -8.894 -52.268 -17.365 1.00 65.19 192 GLU A O 1
ATOM 1544 N N . ASP A 1 193 ? -7.509 -50.594 -16.774 1.00 54.44 193 ASP A N 1
ATOM 1545 C CA . ASP A 1 193 ? -6.582 -51.394 -15.958 1.00 54.44 193 ASP A CA 1
ATOM 1546 C C . ASP A 1 193 ? -7.006 -51.521 -14.479 1.00 54.44 193 ASP A C 1
ATOM 1548 O O . ASP A 1 193 ? -6.390 -52.280 -13.724 1.00 54.44 193 ASP A O 1
ATOM 1552 N N . SER A 1 194 ? -8.052 -50.810 -14.040 1.00 52.12 194 SER A N 1
ATOM 1553 C CA . SER A 1 194 ? -8.492 -50.824 -12.641 1.00 52.12 194 SER A CA 1
ATOM 1554 C C . SER A 1 194 ? -9.411 -51.995 -12.272 1.00 52.12 194 SER A C 1
ATOM 1556 O O . SER A 1 194 ? -10.377 -52.295 -12.971 1.00 52.12 194 SER A O 1
ATOM 1558 N N . SER A 1 195 ? -9.137 -52.635 -11.128 1.00 50.22 195 SER A N 1
ATOM 1559 C CA . SER A 1 195 ? -10.134 -53.414 -10.383 1.00 50.22 195 SER A CA 1
ATOM 1560 C C . SER A 1 195 ? -11.205 -52.480 -9.807 1.00 50.22 195 SER A C 1
ATOM 1562 O O . SER A 1 195 ? -10.938 -51.293 -9.604 1.00 50.22 195 SER A O 1
ATOM 1564 N N . ASP A 1 196 ? -12.398 -53.020 -9.531 1.00 42.22 196 ASP A N 1
ATOM 1565 C CA . ASP A 1 196 ? -13.633 -52.292 -9.176 1.00 42.22 196 ASP A CA 1
ATOM 1566 C C . ASP A 1 196 ? -13.478 -51.168 -8.120 1.00 42.22 196 ASP A C 1
ATOM 1568 O O . ASP A 1 196 ? -14.249 -50.211 -8.127 1.00 42.22 196 ASP A O 1
ATOM 1572 N N . GLU A 1 197 ? -12.441 -51.207 -7.278 1.00 44.00 197 GLU A N 1
ATOM 1573 C CA . GLU A 1 197 ? -12.141 -50.206 -6.241 1.00 44.00 197 GLU A CA 1
ATOM 1574 C C . GLU A 1 197 ? -11.717 -48.814 -6.770 1.00 44.00 197 GLU A C 1
ATOM 1576 O O . GLU A 1 197 ? -12.067 -47.803 -6.164 1.00 44.00 197 GLU A O 1
ATOM 1581 N N . VAL A 1 198 ? -11.006 -48.690 -7.904 1.00 42.31 198 VAL A N 1
ATOM 1582 C CA . VAL A 1 198 ? -10.592 -47.353 -8.428 1.00 42.31 198 VAL A CA 1
ATOM 1583 C C . VAL A 1 198 ? -11.734 -46.677 -9.194 1.00 42.31 198 VAL A C 1
ATOM 1585 O O . VAL A 1 198 ? -11.813 -45.448 -9.289 1.00 42.31 198 VAL A O 1
ATOM 1588 N N . ARG A 1 199 ? -12.665 -47.480 -9.713 1.00 41.59 199 ARG A N 1
ATOM 1589 C CA . ARG A 1 199 ? -13.824 -47.010 -10.470 1.00 41.59 199 ARG A CA 1
ATOM 1590 C C . ARG A 1 199 ? -14.826 -46.265 -9.579 1.00 41.59 199 ARG A C 1
ATOM 1592 O O . ARG A 1 199 ? -15.480 -45.342 -10.064 1.00 41.59 199 ARG A O 1
ATOM 1599 N N . GLU A 1 200 ? -14.907 -46.595 -8.288 1.00 40.66 200 GLU A N 1
ATOM 1600 C CA . GLU A 1 200 ? -15.673 -45.814 -7.303 1.00 40.66 200 GLU A CA 1
ATOM 1601 C C . GLU A 1 200 ? -15.036 -44.448 -7.019 1.00 40.66 200 GLU A C 1
ATOM 1603 O O . GLU A 1 200 ? -15.742 -43.441 -7.023 1.00 40.66 200 GLU A O 1
ATOM 1608 N N . VAL A 1 201 ? -13.710 -44.379 -6.863 1.00 42.72 201 VAL A N 1
ATOM 1609 C CA . VAL A 1 201 ? -12.997 -43.118 -6.579 1.00 42.72 201 VAL A CA 1
ATOM 1610 C C . VAL A 1 201 ? -13.115 -42.130 -7.746 1.00 42.72 201 VAL A C 1
ATOM 1612 O O . VAL A 1 201 ? -13.319 -40.934 -7.533 1.00 42.72 201 VAL A O 1
ATOM 1615 N N . LEU A 1 202 ? -13.052 -42.618 -8.989 1.00 39.53 202 LEU A N 1
ATOM 1616 C CA . LEU A 1 202 ? -13.192 -41.775 -10.180 1.00 39.53 202 LEU A CA 1
ATOM 1617 C C . LEU A 1 202 ? -14.642 -41.324 -10.421 1.00 39.53 202 LEU A C 1
ATOM 1619 O O . LEU A 1 202 ? -14.856 -40.172 -10.800 1.00 39.53 202 LEU A O 1
ATOM 1623 N N . ASN A 1 203 ? -15.640 -42.170 -10.144 1.00 41.75 203 ASN A N 1
ATOM 1624 C CA . ASN A 1 203 ? -17.055 -41.806 -10.298 1.00 41.75 203 ASN A CA 1
ATOM 1625 C C . ASN A 1 203 ? -17.584 -40.912 -9.164 1.00 41.75 203 ASN A C 1
ATOM 1627 O O . ASN A 1 203 ? -18.443 -40.066 -9.414 1.00 41.75 203 ASN A O 1
ATOM 1631 N N . ALA A 1 204 ? -17.041 -41.022 -7.947 1.00 39.28 204 ALA A N 1
ATOM 1632 C CA . ALA A 1 204 ? -17.401 -40.163 -6.815 1.00 39.28 204 ALA A CA 1
ATOM 1633 C C . ALA A 1 204 ? -16.997 -38.687 -7.013 1.00 39.28 204 ALA A C 1
ATOM 1635 O O . ALA A 1 204 ? -17.531 -37.807 -6.347 1.00 39.28 204 ALA A O 1
ATOM 1636 N N . SER A 1 205 ? -16.106 -38.393 -7.967 1.00 41.69 205 SER A N 1
ATOM 1637 C CA . SER A 1 205 ? -15.699 -37.021 -8.311 1.00 41.69 205 SER A CA 1
ATOM 1638 C C . SER A 1 205 ? -16.695 -36.265 -9.211 1.00 41.69 205 SER A C 1
ATOM 1640 O O . SER A 1 205 ? -16.504 -35.080 -9.485 1.00 41.69 205 SER A O 1
ATOM 1642 N N . GLY A 1 206 ? -17.764 -36.929 -9.675 1.00 35.62 206 GLY A N 1
ATOM 1643 C CA . GLY A 1 206 ? -18.757 -36.365 -10.596 1.00 35.62 206 GLY A CA 1
ATOM 1644 C C . GLY A 1 206 ? -19.955 -35.653 -9.951 1.00 35.62 206 GLY A C 1
ATOM 1645 O O . GLY A 1 206 ? -20.738 -35.038 -10.674 1.00 35.62 206 GLY A O 1
ATOM 1646 N N . GLN A 1 207 ? -20.134 -35.707 -8.628 1.00 33.62 207 GLN A N 1
ATOM 1647 C CA . GLN A 1 207 ? -21.243 -35.037 -7.937 1.00 33.62 207 GLN A CA 1
ATOM 1648 C C . GLN A 1 207 ? -20.828 -34.528 -6.550 1.00 33.62 207 GLN A C 1
ATOM 1650 O O . GLN A 1 207 ? -20.076 -35.196 -5.855 1.00 33.62 207 GLN A O 1
ATOM 1655 N N . VAL A 1 208 ? -21.439 -33.400 -6.145 1.00 30.12 208 VAL A N 1
ATOM 1656 C CA . VAL A 1 208 ? -21.361 -32.709 -4.832 1.00 30.12 208 VAL A CA 1
ATOM 1657 C C . VAL A 1 208 ? -20.179 -31.713 -4.747 1.00 30.12 208 VAL A C 1
ATOM 1659 O O . VAL A 1 208 ? -19.034 -32.080 -4.942 1.00 30.12 208 VAL A O 1
ATOM 1662 N N . GLY A 1 209 ? -20.327 -30.399 -4.532 1.00 27.19 209 GLY A N 1
ATOM 1663 C CA . GLY A 1 209 ? -21.410 -29.617 -3.930 1.00 27.19 209 GLY A CA 1
ATOM 1664 C C . GLY A 1 209 ? -21.119 -29.319 -2.450 1.00 27.19 209 GLY A C 1
ATOM 1665 O O . GLY A 1 209 ? -21.340 -30.169 -1.607 1.00 27.19 209 GLY A O 1
ATOM 1666 N N . THR A 1 210 ? -20.705 -28.084 -2.138 1.00 27.75 210 THR A N 1
ATOM 1667 C CA . THR A 1 210 ? -20.629 -27.444 -0.796 1.00 27.75 210 THR A CA 1
ATOM 1668 C C . THR A 1 210 ? -19.556 -27.875 0.233 1.00 27.75 210 THR A C 1
ATOM 1670 O O . THR A 1 210 ? -19.532 -28.993 0.719 1.00 27.75 210 THR A O 1
ATOM 1673 N N . GLN A 1 211 ? -18.732 -26.872 0.598 1.00 27.70 211 GLN A N 1
ATOM 1674 C CA . GLN A 1 211 ? -18.070 -26.573 1.889 1.00 27.70 211 GLN A CA 1
ATOM 1675 C C . GLN A 1 211 ? -17.381 -27.700 2.690 1.00 27.70 211 GLN A C 1
ATOM 1677 O O . GLN A 1 211 ? -18.028 -28.440 3.416 1.00 27.70 211 GLN A O 1
ATOM 1682 N N . ALA A 1 212 ? -16.043 -27.670 2.742 1.00 24.11 212 ALA A N 1
ATOM 1683 C CA . ALA A 1 212 ? -15.257 -27.106 3.857 1.00 24.11 212 ALA A CA 1
ATOM 1684 C C . ALA A 1 212 ? -13.819 -27.668 3.870 1.00 24.11 212 ALA A C 1
ATOM 1686 O O . ALA A 1 212 ? -13.620 -28.872 3.822 1.00 24.11 212 ALA A O 1
ATOM 1687 N N . ALA A 1 213 ? -12.858 -26.739 3.956 1.00 25.23 213 ALA A N 1
ATOM 1688 C CA . ALA A 1 213 ? -11.498 -26.830 4.502 1.00 25.23 213 ALA A CA 1
ATOM 1689 C C . ALA A 1 213 ? -10.663 -28.116 4.301 1.00 25.23 213 ALA A C 1
ATOM 1691 O O . ALA A 1 213 ? -10.997 -29.166 4.829 1.00 25.23 213 ALA A O 1
ATOM 1692 N N . VAL A 1 214 ? -9.464 -27.968 3.712 1.00 25.28 214 VAL A N 1
ATOM 1693 C CA . VAL A 1 214 ? -8.171 -28.248 4.382 1.00 25.28 214 VAL A CA 1
ATOM 1694 C C . VAL A 1 214 ? -6.985 -27.894 3.451 1.00 25.28 214 VAL A C 1
ATOM 1696 O O . VAL A 1 214 ? -6.804 -28.440 2.369 1.00 25.28 214 VAL A O 1
ATOM 1699 N N . THR A 1 215 ? -6.199 -26.929 3.944 1.00 23.67 215 THR A N 1
ATOM 1700 C CA . THR A 1 215 ? -4.761 -26.635 3.746 1.00 23.67 215 THR A CA 1
ATOM 1701 C C . THR A 1 215 ? -4.156 -26.306 2.373 1.00 23.67 215 THR A C 1
ATOM 1703 O O . THR A 1 215 ? -3.884 -27.156 1.532 1.00 23.67 215 THR A O 1
ATOM 1706 N N . SER A 1 216 ? -3.785 -25.023 2.288 1.00 32.69 216 SER A N 1
ATOM 1707 C CA . SER A 1 216 ? -2.573 -24.434 1.701 1.00 32.69 216 SER A CA 1
ATOM 1708 C C . SER A 1 216 ? -1.524 -25.391 1.117 1.00 32.69 216 SER A C 1
ATOM 1710 O O . SER A 1 216 ? -0.691 -25.946 1.831 1.00 32.69 216 SER A O 1
ATOM 1712 N N . THR A 1 217 ? -1.464 -25.423 -0.208 1.00 25.34 217 THR A N 1
ATOM 1713 C CA . THR A 1 217 ? -0.198 -25.361 -0.947 1.00 25.34 217 THR A CA 1
ATOM 1714 C C . THR A 1 217 ? -0.393 -24.328 -2.050 1.00 25.34 217 THR A C 1
ATOM 1716 O O . THR A 1 217 ? -1.411 -24.353 -2.745 1.00 25.34 217 THR A O 1
ATOM 1719 N N . ALA A 1 218 ? 0.526 -23.367 -2.153 1.00 31.72 218 ALA A N 1
ATOM 1720 C CA . ALA A 1 218 ? 0.509 -22.304 -3.148 1.00 31.72 218 ALA A CA 1
ATOM 1721 C C . ALA A 1 218 ? 0.524 -22.894 -4.571 1.00 31.72 218 ALA A C 1
ATOM 1723 O O . ALA A 1 218 ? 1.570 -23.167 -5.155 1.00 31.72 218 ALA A O 1
ATOM 1724 N N . ARG A 1 219 ? -0.662 -23.127 -5.138 1.00 29.33 219 ARG A N 1
ATOM 1725 C CA . ARG A 1 219 ? -0.847 -23.361 -6.570 1.00 29.33 219 ARG A CA 1
ATOM 1726 C C . ARG A 1 219 ? -1.088 -22.010 -7.222 1.00 29.33 219 ARG A C 1
ATOM 1728 O O . ARG A 1 219 ? -1.901 -21.233 -6.733 1.00 29.33 219 ARG A O 1
ATOM 1735 N N . CYS A 1 220 ? -0.392 -21.751 -8.327 1.00 33.81 220 CYS A N 1
ATOM 1736 C CA . CYS A 1 220 ? -0.689 -20.656 -9.246 1.00 33.81 220 CYS A CA 1
ATOM 1737 C C . CYS A 1 220 ? -2.153 -20.752 -9.696 1.00 33.81 220 CYS A C 1
ATOM 1739 O O . CYS A 1 220 ? -2.470 -21.415 -10.681 1.00 33.81 220 CYS A O 1
ATOM 1741 N N . THR A 1 221 ? -3.056 -20.114 -8.959 1.00 41.06 221 THR A N 1
ATOM 1742 C CA . THR A 1 221 ? -4.421 -19.876 -9.406 1.00 41.06 221 THR A CA 1
ATOM 1743 C C . THR A 1 221 ? -4.343 -18.800 -10.474 1.00 41.06 221 THR A C 1
ATOM 1745 O O . THR A 1 221 ? -3.833 -17.708 -10.217 1.00 41.06 221 THR A O 1
ATOM 1748 N N . LEU A 1 222 ? -4.809 -19.117 -11.679 1.00 54.97 222 LEU A N 1
ATOM 1749 C CA . LEU A 1 222 ? -5.213 -18.085 -12.626 1.00 54.97 222 LEU A CA 1
ATOM 1750 C C . LEU A 1 222 ? -6.173 -17.139 -11.898 1.00 54.97 222 LEU A C 1
ATOM 1752 O O . LEU A 1 222 ? -7.070 -17.593 -11.190 1.00 54.97 222 LEU A O 1
ATOM 1756 N N . ASP A 1 223 ? -5.934 -15.843 -12.043 1.00 69.44 223 ASP A N 1
ATOM 1757 C CA . ASP A 1 223 ? -6.763 -14.788 -11.478 1.00 69.44 223 ASP A CA 1
ATOM 1758 C C . ASP A 1 223 ? -8.208 -14.934 -11.998 1.00 69.44 223 ASP A C 1
ATOM 1760 O O . ASP A 1 223 ? -8.463 -14.787 -13.195 1.00 69.44 223 ASP A O 1
ATOM 1764 N N . VAL A 1 224 ? -9.156 -15.239 -11.105 1.00 76.88 224 VAL A N 1
ATOM 1765 C CA . VAL A 1 224 ? -10.587 -15.376 -11.427 1.00 76.88 224 VAL A CA 1
ATOM 1766 C C . VAL A 1 224 ? -11.386 -14.446 -10.530 1.00 76.88 224 VAL A C 1
ATOM 1768 O O . VAL A 1 224 ? -11.358 -14.567 -9.306 1.00 76.88 224 VAL A O 1
ATOM 1771 N N . PHE A 1 225 ? -12.136 -13.535 -11.150 1.00 83.19 225 PHE A N 1
ATOM 1772 C CA . PHE A 1 225 ? -12.977 -12.592 -10.425 1.00 83.19 225 PHE A CA 1
ATOM 1773 C C . PHE A 1 225 ? -14.133 -13.303 -9.711 1.00 83.19 225 PHE A C 1
ATOM 1775 O O . PHE A 1 225 ? -14.984 -13.919 -10.356 1.00 83.19 225 PHE A O 1
ATOM 1782 N N . THR A 1 226 ? -14.203 -13.146 -8.392 1.00 82.56 226 THR A N 1
ATOM 1783 C CA . THR A 1 226 ? -15.292 -13.637 -7.544 1.00 82.56 226 THR A CA 1
ATOM 1784 C C . THR A 1 226 ? -15.910 -12.455 -6.789 1.00 82.56 226 THR A C 1
ATOM 1786 O O . THR A 1 226 ? -15.211 -11.825 -5.992 1.00 82.56 226 THR A O 1
ATOM 1789 N N . PRO A 1 227 ? -17.200 -12.124 -7.013 1.00 82.69 227 PRO A N 1
ATOM 1790 C CA . PRO A 1 227 ? -17.886 -11.107 -6.221 1.00 82.69 227 PRO A CA 1
ATOM 1791 C C . PRO A 1 227 ? -17.888 -11.505 -4.744 1.00 82.69 227 PRO A C 1
ATOM 1793 O O . PRO A 1 227 ? -18.222 -12.642 -4.407 1.00 82.69 227 PRO A O 1
ATOM 1796 N N . CYS A 1 228 ? -17.538 -10.577 -3.858 1.00 85.69 228 CYS A N 1
ATOM 1797 C CA . CYS A 1 228 ? -17.526 -10.831 -2.422 1.00 85.69 228 CYS A CA 1
ATOM 1798 C C . CYS A 1 228 ? -17.936 -9.588 -1.626 1.00 85.69 228 CYS A C 1
ATOM 1800 O O . CYS A 1 228 ? -17.943 -8.466 -2.138 1.00 85.69 228 CYS A O 1
ATOM 1802 N N . ILE A 1 229 ? -18.298 -9.809 -0.364 1.00 85.50 229 ILE A N 1
ATOM 1803 C CA . ILE A 1 229 ? -18.474 -8.744 0.621 1.00 85.50 229 ILE A CA 1
ATOM 1804 C C . ILE A 1 229 ? -17.229 -8.763 1.498 1.00 85.50 229 ILE A C 1
ATOM 1806 O O . ILE A 1 229 ? -17.060 -9.639 2.344 1.00 85.50 229 ILE A O 1
ATOM 1810 N N . HIS A 1 230 ? -16.340 -7.808 1.266 1.00 85.81 230 HIS A N 1
ATOM 1811 C CA . HIS A 1 230 ? -15.156 -7.595 2.078 1.00 85.81 230 HIS A CA 1
ATOM 1812 C C . HIS A 1 230 ? -15.442 -6.485 3.092 1.00 85.81 230 HIS A C 1
ATOM 1814 O O . HIS A 1 230 ? -15.050 -5.342 2.882 1.00 85.81 230 HIS A O 1
ATOM 1820 N N . ALA A 1 231 ? -16.188 -6.804 4.154 1.00 84.19 231 ALA A N 1
ATOM 1821 C CA . ALA A 1 231 ? -16.517 -5.884 5.243 1.00 84.19 231 ALA A CA 1
ATOM 1822 C C . ALA A 1 231 ? -16.728 -6.645 6.564 1.00 84.19 231 ALA A C 1
ATOM 1824 O O . ALA A 1 231 ? -17.357 -7.703 6.580 1.00 84.19 231 ALA A O 1
ATOM 1825 N N . GLU A 1 232 ? -16.241 -6.095 7.679 1.00 80.69 232 GLU A N 1
ATOM 1826 C CA . GLU A 1 232 ? -16.517 -6.635 9.019 1.00 80.69 232 GLU A CA 1
ATOM 1827 C C . GLU A 1 232 ? -18.009 -6.488 9.375 1.00 80.69 232 GLU A C 1
ATOM 1829 O O . GLU A 1 232 ? -18.676 -5.553 8.923 1.00 80.69 232 GLU A O 1
ATOM 1834 N N . HIS A 1 233 ? -18.539 -7.406 10.187 1.00 80.69 233 HIS A N 1
ATOM 1835 C CA . HIS A 1 233 ? -19.894 -7.289 10.734 1.00 80.69 233 HIS A CA 1
ATOM 1836 C C . HIS A 1 233 ? -19.888 -6.389 11.972 1.00 80.69 233 HIS A C 1
ATOM 1838 O O . HIS A 1 233 ? -18.890 -6.306 12.690 1.00 80.69 233 HIS A O 1
ATOM 1844 N N . ASN A 1 234 ? -21.006 -5.707 12.221 1.00 82.19 234 ASN A N 1
ATOM 1845 C CA . ASN A 1 234 ? -21.212 -5.073 13.518 1.00 82.19 234 ASN A CA 1
ATOM 1846 C C . ASN A 1 234 ? -21.563 -6.149 14.560 1.00 82.19 234 ASN A C 1
ATOM 1848 O O . ASN A 1 234 ? -22.265 -7.094 14.206 1.00 82.19 234 ASN A O 1
ATOM 1852 N N . PRO A 1 235 ? -21.127 -5.993 15.821 1.00 73.81 235 PRO A N 1
ATOM 1853 C CA . PRO A 1 235 ? -21.659 -6.758 16.943 1.00 73.81 235 PRO A CA 1
ATOM 1854 C C . PRO A 1 235 ? -23.182 -6.612 17.059 1.00 73.81 235 PRO A C 1
ATOM 1856 O O . PRO A 1 235 ? -23.720 -5.535 16.782 1.00 73.81 235 PRO A O 1
ATOM 1859 N N . ASP A 1 236 ? -23.853 -7.659 17.545 1.00 70.19 236 ASP A N 1
ATOM 1860 C CA . ASP A 1 236 ? -25.317 -7.700 17.723 1.00 70.19 236 ASP A CA 1
ATOM 1861 C C . ASP A 1 236 ? -25.840 -6.620 18.691 1.00 70.19 236 ASP A C 1
ATOM 1863 O O . ASP A 1 236 ? -27.003 -6.224 18.652 1.00 70.19 236 ASP A O 1
ATOM 1867 N N . GLU A 1 237 ? -24.958 -6.099 19.541 1.00 67.88 237 GLU A N 1
ATOM 1868 C CA . GLU A 1 237 ? -25.234 -5.084 20.561 1.00 67.88 237 GLU A CA 1
ATOM 1869 C C . GLU A 1 237 ? -25.334 -3.660 19.976 1.00 67.88 237 GLU A C 1
ATOM 1871 O O . GLU A 1 237 ? -25.742 -2.720 20.663 1.00 67.88 237 GLU A O 1
ATOM 1876 N N . ILE A 1 238 ? -24.966 -3.467 18.702 1.00 77.88 238 ILE A N 1
ATOM 1877 C CA . ILE A 1 238 ? -25.014 -2.158 18.047 1.00 77.88 238 ILE A CA 1
ATOM 1878 C C . ILE A 1 238 ? -26.396 -1.909 17.438 1.00 77.88 238 ILE A C 1
ATOM 1880 O O . ILE A 1 238 ? -26.779 -2.485 16.422 1.00 77.88 238 ILE A O 1
ATOM 1884 N N . TYR A 1 239 ? -27.110 -0.937 18.001 1.00 78.38 239 TYR A N 1
ATOM 1885 C CA . TYR A 1 239 ? -28.398 -0.491 17.480 1.00 78.38 239 TYR A CA 1
ATOM 1886 C C . TYR A 1 239 ? -28.260 0.436 16.266 1.00 78.38 239 TYR A C 1
ATOM 1888 O O . TYR A 1 239 ? -27.709 1.536 16.371 1.00 78.38 239 TYR A O 1
ATOM 1896 N N . LEU A 1 240 ? -28.822 0.034 15.123 1.00 81.31 240 LEU A N 1
ATOM 1897 C CA . LEU A 1 240 ? -28.892 0.851 13.908 1.00 81.31 240 LEU A CA 1
ATOM 1898 C C . LEU A 1 240 ? -30.255 0.706 13.232 1.00 81.31 240 LEU A C 1
ATOM 1900 O O . LEU A 1 240 ? -30.823 -0.380 13.158 1.00 81.31 240 LEU A O 1
ATOM 1904 N N . GLN A 1 241 ? -30.754 1.807 12.674 1.00 79.38 241 GLN A N 1
ATOM 1905 C CA . GLN A 1 241 ? -32.031 1.851 11.967 1.00 79.38 241 GLN A CA 1
ATOM 1906 C C . GLN A 1 241 ? -31.837 2.290 10.509 1.00 79.38 241 GLN A C 1
ATOM 1908 O O . GLN A 1 241 ? -31.946 3.473 10.187 1.00 79.38 241 GLN A O 1
ATOM 1913 N N . LEU A 1 242 ? -31.571 1.335 9.615 1.00 79.00 242 LEU A N 1
ATOM 1914 C CA . LEU A 1 242 ? -31.358 1.600 8.181 1.00 79.00 242 LEU A CA 1
ATOM 1915 C C . LEU A 1 242 ? -32.652 1.852 7.391 1.00 79.00 242 LEU A C 1
ATOM 1917 O O . LEU A 1 242 ? -32.616 2.524 6.365 1.00 79.00 242 LEU A O 1
ATOM 1921 N N . ASN A 1 243 ? -33.787 1.328 7.865 1.00 80.69 243 ASN A N 1
ATOM 1922 C CA . ASN A 1 243 ? -35.072 1.357 7.150 1.00 80.69 243 ASN A CA 1
ATOM 1923 C C . ASN A 1 243 ? -36.128 2.254 7.820 1.00 80.69 243 ASN A C 1
ATOM 1925 O O . ASN A 1 243 ? -37.295 2.221 7.433 1.00 80.69 243 ASN A O 1
ATOM 1929 N N . SER A 1 244 ? -35.740 3.037 8.830 1.00 79.56 244 SER A N 1
ATOM 1930 C CA . SER A 1 244 ? -36.668 3.912 9.551 1.00 79.56 244 SER A CA 1
ATOM 1931 C C . SER A 1 244 ? -37.101 5.085 8.671 1.00 79.56 244 SER A C 1
ATOM 1933 O O . SER A 1 244 ? -36.290 5.703 7.974 1.00 79.56 244 SER A O 1
ATOM 1935 N N . ARG A 1 245 ? -38.407 5.354 8.669 1.00 76.88 245 ARG A N 1
ATOM 1936 C CA . ARG A 1 245 ? -39.040 6.417 7.887 1.00 76.88 245 ARG A CA 1
ATOM 1937 C C . ARG A 1 245 ? -39.922 7.266 8.792 1.00 76.88 245 ARG A C 1
ATOM 1939 O O . ARG A 1 245 ? -40.575 6.750 9.697 1.00 76.88 245 ARG A O 1
ATOM 1946 N N . GLY A 1 246 ? -39.915 8.571 8.548 1.00 72.88 246 GLY A N 1
ATOM 1947 C CA . GLY A 1 246 ? -40.788 9.539 9.192 1.00 72.88 246 GLY A CA 1
ATOM 1948 C C . GLY A 1 246 ? -42.237 9.416 8.724 1.00 72.88 246 GLY A C 1
ATOM 1949 O O . GLY A 1 246 ? -42.577 8.614 7.855 1.00 72.88 246 GLY A O 1
ATOM 1950 N N . ILE A 1 247 ? -43.095 10.256 9.300 1.00 69.69 247 ILE A N 1
ATOM 1951 C CA . ILE A 1 247 ? -44.540 10.306 9.012 1.00 69.69 247 ILE A CA 1
ATOM 1952 C C . ILE A 1 247 ? -44.812 10.658 7.535 1.00 69.69 247 ILE A C 1
ATOM 1954 O O . ILE A 1 247 ? -45.819 10.249 6.965 1.00 69.69 247 ILE A O 1
ATOM 1958 N N . ASP A 1 248 ? -43.889 11.379 6.903 1.00 63.28 248 ASP A N 1
ATOM 1959 C CA . ASP A 1 248 ? -43.892 11.768 5.491 1.00 63.28 248 ASP A CA 1
ATOM 1960 C C . ASP A 1 248 ? -43.299 10.697 4.549 1.00 63.28 248 ASP A C 1
ATOM 1962 O O . ASP A 1 248 ? -43.248 10.894 3.336 1.00 63.28 248 ASP A O 1
ATOM 1966 N N . GLY A 1 249 ? -42.841 9.562 5.088 1.00 65.44 249 GLY A N 1
ATOM 1967 C CA . GLY A 1 249 ? -42.191 8.491 4.334 1.00 65.44 249 GLY A CA 1
ATOM 1968 C C . GLY A 1 249 ? -40.726 8.760 3.968 1.00 65.44 249 GLY A C 1
ATOM 1969 O O . GLY A 1 249 ? -40.120 7.905 3.310 1.00 65.44 249 GLY A O 1
ATOM 1970 N N . SER A 1 250 ? -40.151 9.893 4.394 1.00 71.00 250 SER A N 1
ATOM 1971 C CA . SER A 1 250 ? -38.735 10.229 4.204 1.00 71.00 250 SER A CA 1
ATOM 1972 C C . SER A 1 250 ? -37.857 9.555 5.272 1.00 71.00 250 SER A C 1
ATOM 1974 O O . SER A 1 250 ? -38.340 9.255 6.366 1.00 71.00 250 SER A O 1
ATOM 1976 N N . PRO A 1 251 ? -36.575 9.253 4.998 1.00 76.75 251 PRO A N 1
ATOM 1977 C CA . PRO A 1 251 ? -35.691 8.673 6.005 1.00 76.75 251 PRO A CA 1
ATOM 1978 C C . PRO A 1 251 ? -35.452 9.653 7.164 1.00 76.75 251 PRO A C 1
ATOM 1980 O O . PRO A 1 251 ? -34.899 10.738 6.980 1.00 76.75 251 PRO A O 1
ATOM 1983 N N . ASN A 1 252 ? -35.839 9.252 8.375 1.00 79.81 252 ASN A N 1
ATOM 1984 C CA . ASN A 1 252 ? -35.767 10.080 9.587 1.00 79.81 252 ASN A CA 1
ATOM 1985 C C . ASN A 1 252 ? -34.430 9.929 10.342 1.00 79.81 252 ASN A C 1
ATOM 1987 O O . ASN A 1 252 ? -33.996 10.857 11.024 1.00 79.81 252 ASN A O 1
ATOM 1991 N N . THR A 1 253 ? -33.724 8.808 10.181 1.00 82.12 253 THR A N 1
ATOM 1992 C CA . THR A 1 253 ? -32.408 8.572 10.797 1.00 82.12 253 THR A CA 1
ATOM 1993 C C . THR A 1 253 ? -31.253 8.950 9.867 1.00 82.12 253 THR A C 1
ATOM 1995 O O . THR A 1 253 ? -31.409 9.090 8.649 1.00 82.12 253 THR A O 1
ATOM 1998 N N . CYS A 1 254 ? -30.061 9.165 10.432 1.00 83.56 254 CYS A N 1
ATOM 1999 C CA . CYS A 1 254 ? -28.846 9.442 9.655 1.00 83.56 254 CYS A CA 1
ATOM 2000 C C . CYS A 1 254 ? -28.448 8.233 8.792 1.00 83.56 254 CYS A C 1
ATOM 2002 O O . CYS A 1 254 ? -28.030 8.394 7.647 1.00 83.56 254 CYS A O 1
ATOM 2004 N N . GLU A 1 255 ? -28.634 7.024 9.321 1.00 86.81 255 GLU A N 1
ATOM 2005 C CA . GLU A 1 255 ? -28.377 5.746 8.660 1.00 86.81 255 GLU A CA 1
ATOM 2006 C C . GLU A 1 255 ? -29.279 5.550 7.439 1.00 86.81 255 GLU A C 1
ATOM 2008 O O . GLU A 1 255 ? -28.784 5.252 6.351 1.00 86.81 255 GLU A O 1
ATOM 2013 N N . ALA A 1 256 ? -30.588 5.783 7.590 1.00 85.12 256 ALA A N 1
ATOM 2014 C CA . ALA A 1 256 ? -31.547 5.663 6.496 1.00 85.12 256 ALA A CA 1
ATOM 2015 C C . ALA A 1 256 ? -31.292 6.714 5.401 1.00 85.12 256 ALA A C 1
ATOM 2017 O O . ALA A 1 256 ? -31.332 6.398 4.210 1.00 85.12 256 ALA A O 1
ATOM 2018 N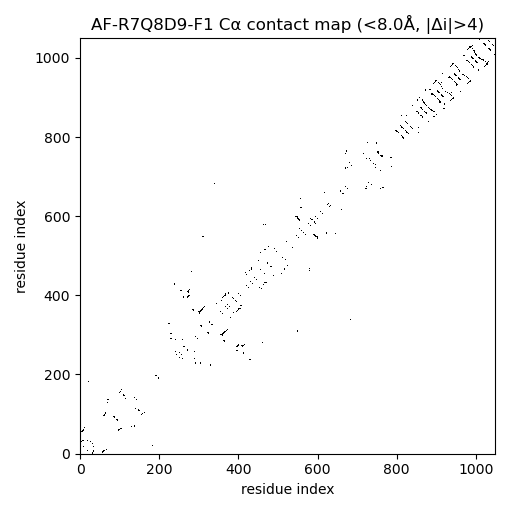 N . ARG A 1 257 ? -30.927 7.948 5.789 1.00 86.06 257 ARG A N 1
ATOM 2019 C CA . ARG A 1 257 ? -30.513 9.006 4.847 1.00 86.06 257 ARG A CA 1
ATOM 2020 C C . ARG A 1 257 ? -29.251 8.627 4.072 1.00 86.06 257 ARG A C 1
ATOM 2022 O O . ARG A 1 257 ? -29.142 8.944 2.887 1.00 86.06 257 ARG A O 1
ATOM 2029 N N . LEU A 1 258 ? -28.302 7.951 4.723 1.00 87.12 258 LEU A N 1
ATOM 2030 C CA . LEU A 1 258 ? -27.081 7.464 4.084 1.00 87.12 258 LEU A CA 1
ATOM 2031 C C . LEU A 1 258 ? -27.375 6.313 3.114 1.00 87.12 258 LEU A C 1
ATOM 2033 O O . LEU A 1 258 ? -26.906 6.361 1.977 1.00 87.12 258 LEU A O 1
ATOM 2037 N N . LYS A 1 259 ? -28.204 5.338 3.512 1.00 88.25 259 LYS A N 1
ATOM 2038 C CA . LYS A 1 259 ? -28.660 4.244 2.639 1.00 88.25 259 LYS A CA 1
ATOM 2039 C C . LYS A 1 259 ? -29.363 4.781 1.389 1.00 88.25 259 LYS A C 1
ATOM 2041 O O . LYS A 1 259 ? -29.017 4.396 0.274 1.00 88.25 259 LYS A O 1
ATOM 2046 N N . GLU A 1 260 ? -30.284 5.730 1.548 1.00 85.69 260 GLU A N 1
ATOM 2047 C CA . GLU A 1 260 ? -30.984 6.353 0.420 1.00 85.69 260 GLU A CA 1
ATOM 2048 C C . GLU A 1 260 ? -30.023 7.114 -0.508 1.00 85.69 260 GLU A C 1
ATOM 2050 O O . GLU A 1 260 ? -30.138 7.034 -1.731 1.00 85.69 260 GLU A O 1
ATOM 2055 N N . ALA A 1 261 ? -29.029 7.817 0.044 1.00 83.25 261 ALA A N 1
ATOM 2056 C CA . ALA A 1 261 ? -28.010 8.485 -0.761 1.00 83.25 261 ALA A CA 1
ATOM 2057 C C . ALA A 1 261 ? -27.206 7.482 -1.612 1.00 83.25 261 ALA A C 1
ATOM 2059 O O . ALA A 1 261 ? -27.002 7.715 -2.806 1.00 83.25 261 ALA A O 1
ATOM 2060 N N . VAL A 1 262 ? -26.833 6.335 -1.033 1.00 84.50 262 VAL A N 1
ATOM 2061 C CA . VAL A 1 262 ? -26.106 5.257 -1.725 1.00 84.50 262 VAL A CA 1
ATOM 2062 C C . VAL A 1 262 ? -26.972 4.549 -2.772 1.00 84.50 262 VAL A C 1
ATOM 2064 O O . VAL A 1 262 ? -26.432 4.135 -3.796 1.00 84.50 262 VAL A O 1
ATOM 2067 N N . LEU A 1 263 ? -28.291 4.460 -2.578 1.00 82.88 263 LEU A N 1
ATOM 2068 C CA . LEU A 1 263 ? -29.239 3.848 -3.524 1.00 82.88 263 LEU A CA 1
ATOM 2069 C C . LEU A 1 263 ? -29.825 4.822 -4.562 1.00 82.88 263 LEU A C 1
ATOM 2071 O O . LEU A 1 263 ? -30.463 4.377 -5.514 1.00 82.88 263 LEU A O 1
ATOM 2075 N N . SER A 1 264 ? -29.607 6.134 -4.410 1.00 77.44 264 SER A N 1
ATOM 2076 C CA . SER A 1 264 ? -30.159 7.178 -5.293 1.00 77.44 264 SER A CA 1
ATOM 2077 C C . SER A 1 264 ? -29.910 6.885 -6.779 1.00 77.44 264 SER A C 1
ATOM 2079 O O . SER A 1 264 ? -28.891 6.314 -7.118 1.00 77.44 264 SER A O 1
ATOM 2081 N N . THR A 1 265 ? -30.766 7.271 -7.722 1.00 64.31 265 THR A N 1
ATOM 2082 C CA . THR A 1 265 ? -30.540 6.981 -9.162 1.00 64.31 265 THR A CA 1
ATOM 2083 C C . THR A 1 265 ? -29.886 8.131 -9.933 1.00 64.31 265 THR A C 1
ATOM 2085 O O . THR A 1 265 ? -29.869 8.110 -11.165 1.00 64.31 265 THR A O 1
ATOM 2088 N N . ASP A 1 266 ? -29.376 9.148 -9.233 1.00 65.69 266 ASP A N 1
ATOM 2089 C CA . ASP A 1 266 ? -28.798 10.328 -9.873 1.00 65.69 266 ASP A CA 1
ATOM 2090 C C . ASP A 1 266 ? -27.520 9.962 -10.647 1.00 65.69 266 ASP A C 1
ATOM 2092 O O . ASP A 1 266 ? -26.631 9.267 -10.148 1.00 65.69 266 ASP A O 1
ATOM 2096 N N . ARG A 1 267 ? -27.467 10.389 -11.912 1.00 54.00 267 ARG A N 1
ATOM 2097 C CA . ARG A 1 267 ? -26.413 10.044 -12.876 1.00 54.00 267 ARG A CA 1
ATOM 2098 C C . ARG A 1 267 ? -25.228 11.006 -12.829 1.00 54.00 267 ARG A C 1
ATOM 2100 O O . ARG A 1 267 ? -24.173 10.670 -13.363 1.00 54.00 267 ARG A O 1
ATOM 2107 N N . ASN A 1 268 ? -25.395 12.179 -12.216 1.00 55.25 268 ASN A N 1
ATOM 2108 C CA . ASN A 1 268 ? -24.395 13.250 -12.253 1.00 55.25 268 ASN A CA 1
ATOM 2109 C C . ASN A 1 268 ? -23.319 13.142 -11.163 1.00 55.25 268 ASN A C 1
ATOM 2111 O O . ASN A 1 268 ? -22.350 13.898 -11.189 1.00 55.25 268 ASN A O 1
ATOM 2115 N N . THR A 1 269 ? -23.441 12.198 -10.228 1.00 57.72 269 THR A N 1
ATOM 2116 C CA . THR A 1 269 ? -22.477 12.010 -9.138 1.00 57.72 269 THR A CA 1
ATOM 2117 C C . THR A 1 269 ? -21.915 10.589 -9.162 1.00 57.72 269 THR A C 1
ATOM 2119 O O . THR A 1 269 ? -22.572 9.645 -8.732 1.00 57.72 269 THR A O 1
ATOM 2122 N N . SER A 1 270 ? -20.679 10.426 -9.645 1.00 56.19 270 SER A N 1
ATOM 2123 C CA . SER A 1 270 ? -19.917 9.166 -9.541 1.00 56.19 270 SER A CA 1
ATOM 2124 C C . SER A 1 270 ? -19.596 8.791 -8.084 1.00 56.19 270 SER A C 1
ATOM 2126 O O . SER A 1 270 ? -19.314 7.636 -7.771 1.00 56.19 270 SER A O 1
ATOM 2128 N N . ILE A 1 271 ? -19.700 9.754 -7.166 1.00 59.44 271 ILE A N 1
ATOM 2129 C CA . ILE A 1 271 ? -19.564 9.548 -5.724 1.00 59.44 271 ILE A CA 1
ATOM 2130 C C . ILE A 1 271 ? -20.949 9.531 -5.077 1.00 59.44 271 ILE A C 1
ATOM 2132 O O . ILE A 1 271 ? -21.706 10.492 -5.206 1.00 59.44 271 ILE A O 1
ATOM 2136 N N . GLY A 1 272 ? -21.271 8.430 -4.393 1.00 61.44 272 GLY A N 1
ATOM 2137 C CA . GLY A 1 272 ? -22.609 8.144 -3.878 1.00 61.44 272 GLY A CA 1
ATOM 2138 C C . GLY A 1 272 ? -22.984 8.990 -2.662 1.00 61.44 272 GLY A C 1
ATOM 2139 O O . GLY A 1 272 ? -24.025 9.643 -2.668 1.00 61.44 272 GLY A O 1
ATOM 2140 N N . ALA A 1 273 ? -22.143 9.010 -1.623 1.00 77.06 273 ALA A N 1
ATOM 2141 C CA . ALA A 1 273 ? -22.391 9.817 -0.428 1.00 77.06 273 ALA A CA 1
ATOM 2142 C C . ALA A 1 273 ? -21.126 10.044 0.412 1.00 77.06 273 ALA A C 1
ATOM 2144 O O . ALA A 1 273 ? -20.147 9.300 0.318 1.00 77.06 273 ALA A O 1
ATOM 2145 N N . THR A 1 274 ? -21.183 11.047 1.287 1.00 83.94 274 THR A N 1
ATOM 2146 C CA . THR A 1 274 ? -20.155 11.307 2.301 1.00 83.94 274 THR A CA 1
ATOM 2147 C C . THR A 1 274 ? -20.775 11.367 3.692 1.00 83.94 274 THR A C 1
ATOM 2149 O O . THR A 1 274 ? -21.623 12.224 3.955 1.00 83.94 274 THR A O 1
ATOM 2152 N N . ALA A 1 275 ? -20.313 10.504 4.600 1.00 86.12 275 ALA A N 1
ATOM 2153 C CA . ALA A 1 275 ? -20.688 10.532 6.011 1.00 86.12 275 ALA A CA 1
ATOM 2154 C C . ALA A 1 275 ? -19.738 11.454 6.794 1.00 86.12 275 ALA A C 1
ATOM 2156 O O . ALA A 1 275 ? -18.546 11.181 6.925 1.00 86.12 275 ALA A O 1
ATOM 2157 N N . THR A 1 276 ? -20.260 12.554 7.334 1.00 86.50 276 THR A N 1
ATOM 2158 C CA . THR A 1 276 ? -19.474 13.555 8.084 1.00 86.50 276 THR A CA 1
ATOM 2159 C C . THR A 1 276 ? -19.941 13.634 9.528 1.00 86.50 276 THR A C 1
ATOM 2161 O O . THR A 1 276 ? -21.138 13.570 9.768 1.00 86.50 276 THR A O 1
ATOM 2164 N N . GLY A 1 277 ? -19.041 13.786 10.500 1.00 82.00 277 GLY A N 1
ATOM 2165 C CA . GLY A 1 277 ? -19.441 13.958 11.904 1.00 82.00 277 GLY A CA 1
ATOM 2166 C C . GLY A 1 277 ? -18.293 13.794 12.897 1.00 82.00 277 GLY A C 1
ATOM 2167 O O . GLY A 1 277 ? -17.243 13.247 12.544 1.00 82.00 277 GLY A O 1
ATOM 2168 N N . LYS A 1 278 ? -18.508 14.220 14.152 1.00 81.19 278 LYS A N 1
ATOM 2169 C CA . LYS A 1 278 ? -17.543 14.063 15.265 1.00 81.19 278 LYS A CA 1
ATOM 2170 C C . LYS A 1 278 ? -17.173 12.574 15.477 1.00 81.19 278 LYS A C 1
ATOM 2172 O O . LYS A 1 278 ? -17.830 11.676 14.949 1.00 81.19 278 LYS A O 1
ATOM 2177 N N . GLY A 1 279 ? -16.075 12.275 16.169 1.00 80.06 279 GLY A N 1
ATOM 2178 C CA . GLY A 1 279 ? -15.707 10.892 16.509 1.00 80.06 279 GLY A CA 1
ATOM 2179 C C . GLY A 1 279 ? -16.761 10.243 17.416 1.00 80.06 279 GLY A C 1
ATOM 2180 O O . GLY A 1 279 ? -17.433 10.948 18.158 1.00 80.06 279 GLY A O 1
ATOM 2181 N N . GLY A 1 280 ? -16.934 8.920 17.344 1.00 78.56 280 GLY A N 1
ATOM 2182 C CA . GLY A 1 280 ? -17.833 8.183 18.250 1.00 78.56 280 GLY A CA 1
ATOM 2183 C C . GLY A 1 280 ? -19.339 8.287 17.958 1.00 78.56 280 GLY A C 1
ATOM 2184 O O . GLY A 1 280 ? -20.129 7.686 18.677 1.00 78.56 280 GLY A O 1
ATOM 2185 N N . VAL A 1 281 ? -19.754 8.994 16.897 1.00 84.81 281 VAL A N 1
ATOM 2186 C CA . VAL A 1 281 ? -21.175 9.151 16.493 1.00 84.81 281 VAL A CA 1
ATOM 2187 C C . VAL A 1 281 ? -21.754 7.979 15.677 1.00 84.81 281 VAL A C 1
ATOM 2189 O O . VAL A 1 281 ? -22.869 8.079 15.183 1.00 84.81 281 VAL A O 1
ATOM 2192 N N . GLY A 1 282 ? -21.005 6.887 15.483 1.00 83.44 282 GLY A N 1
ATOM 2193 C CA . GLY A 1 282 ? -21.504 5.682 14.794 1.00 83.44 282 GLY A CA 1
ATOM 2194 C C . GLY A 1 282 ? -21.336 5.635 13.266 1.00 83.44 282 GLY A C 1
ATOM 2195 O O . GLY A 1 282 ? -21.933 4.777 12.623 1.00 83.44 282 GLY A O 1
ATOM 2196 N N . LYS A 1 283 ? -20.504 6.501 12.662 1.00 87.19 283 LYS A N 1
ATOM 2197 C CA . LYS A 1 283 ? -20.265 6.513 11.197 1.00 87.19 283 LYS A CA 1
ATOM 2198 C C . LYS A 1 283 ? -19.787 5.157 10.661 1.00 87.19 283 LYS A C 1
ATOM 2200 O O . LYS A 1 283 ? -20.392 4.623 9.739 1.00 87.19 283 LYS A O 1
ATOM 2205 N N . THR A 1 284 ? -18.730 4.601 11.253 1.00 86.75 284 THR A N 1
ATOM 2206 C CA . THR A 1 284 ? -18.157 3.303 10.863 1.00 86.75 284 THR A CA 1
ATOM 2207 C C . THR A 1 284 ? -19.187 2.180 10.989 1.00 86.75 284 THR A C 1
ATOM 2209 O O . THR A 1 284 ? -19.328 1.370 10.077 1.00 86.75 284 THR A O 1
ATOM 2212 N N . CYS A 1 285 ? -19.978 2.179 12.067 1.00 85.94 285 CYS A N 1
ATOM 2213 C CA . CYS A 1 285 ? -21.038 1.193 12.276 1.00 85.94 285 CYS A CA 1
ATOM 2214 C C . CYS A 1 285 ? -22.126 1.294 11.196 1.00 85.94 285 CYS A C 1
ATOM 2216 O O . CYS A 1 285 ? -22.537 0.276 10.644 1.00 85.94 285 CYS A O 1
ATOM 2218 N N . ALA A 1 286 ? -22.546 2.511 10.832 1.00 87.00 286 ALA A N 1
ATOM 2219 C CA . ALA A 1 286 ? -23.499 2.729 9.746 1.00 87.00 286 ALA A CA 1
ATOM 2220 C C . ALA A 1 286 ? -22.954 2.238 8.393 1.00 87.00 286 ALA A C 1
ATOM 2222 O O . ALA A 1 286 ? -23.679 1.596 7.637 1.00 87.00 286 ALA A O 1
ATOM 2223 N N . LEU A 1 287 ? -21.672 2.483 8.100 1.00 88.62 287 LEU A N 1
ATOM 2224 C CA . LEU A 1 287 ? -21.022 1.994 6.880 1.00 88.62 287 LEU A CA 1
ATOM 2225 C C . LEU A 1 287 ? -20.955 0.463 6.818 1.00 88.62 287 LEU A C 1
ATOM 2227 O O . LEU A 1 287 ? -21.281 -0.114 5.781 1.00 88.62 287 LEU A O 1
ATOM 2231 N N . ARG A 1 288 ? -20.571 -0.195 7.918 1.00 88.56 288 ARG A N 1
ATOM 2232 C CA . ARG A 1 288 ? -20.566 -1.664 8.019 1.00 88.56 288 ARG A CA 1
ATOM 2233 C C . ARG A 1 288 ? -21.969 -2.242 7.841 1.00 88.56 288 ARG A C 1
ATOM 2235 O O . ARG A 1 288 ? -22.135 -3.214 7.116 1.00 88.56 288 ARG A O 1
ATOM 2242 N N . ALA A 1 289 ? -22.989 -1.613 8.426 1.00 87.12 289 ALA A N 1
ATOM 2243 C CA . ALA A 1 289 ? -24.372 -2.059 8.269 1.00 87.12 289 ALA A CA 1
ATOM 2244 C C . ALA A 1 289 ? -24.865 -1.918 6.819 1.00 87.12 289 ALA A C 1
ATOM 2246 O O . ALA A 1 289 ? -25.487 -2.835 6.297 1.00 87.12 289 ALA A O 1
ATOM 2247 N N . ILE A 1 290 ? -24.523 -0.817 6.138 1.00 88.75 290 ILE A N 1
ATOM 2248 C CA . ILE A 1 290 ? -24.815 -0.628 4.706 1.00 88.75 290 ILE A CA 1
ATOM 2249 C C . ILE A 1 290 ? -24.122 -1.696 3.854 1.00 88.75 290 ILE A C 1
ATOM 2251 O O . ILE A 1 290 ? -24.716 -2.180 2.896 1.00 88.75 290 ILE A O 1
ATOM 2255 N N . ALA A 1 291 ? -22.890 -2.087 4.194 1.00 88.00 291 ALA A N 1
ATOM 2256 C CA . ALA A 1 291 ? -22.157 -3.103 3.441 1.00 88.00 291 ALA A CA 1
ATOM 2257 C C . ALA A 1 291 ? -22.849 -4.479 3.443 1.00 88.00 291 ALA A C 1
ATOM 2259 O O . ALA A 1 291 ? -22.705 -5.237 2.484 1.00 88.00 291 ALA A O 1
ATOM 2260 N N . HIS A 1 292 ? -23.614 -4.776 4.498 1.00 87.69 292 HIS A N 1
ATOM 2261 C CA . HIS A 1 292 ? -24.329 -6.041 4.690 1.00 87.69 292 HIS A CA 1
ATOM 2262 C C . HIS A 1 292 ? -25.841 -5.946 4.450 1.00 87.69 292 HIS A C 1
ATOM 2264 O O . HIS A 1 292 ? -26.540 -6.939 4.644 1.00 87.69 292 HIS A O 1
ATOM 2270 N N . ASP A 1 293 ? -26.352 -4.801 3.999 1.00 89.38 293 ASP A N 1
ATOM 2271 C CA . ASP A 1 293 ? -27.776 -4.597 3.721 1.00 89.38 293 ASP A CA 1
ATOM 2272 C C . ASP A 1 293 ? -28.210 -5.282 2.413 1.00 89.38 293 ASP A C 1
ATOM 2274 O O . ASP A 1 293 ? -27.510 -5.231 1.399 1.00 89.38 293 ASP A O 1
ATOM 2278 N N . ASP A 1 294 ? -29.377 -5.926 2.417 1.00 85.88 294 ASP A N 1
ATOM 2279 C CA . ASP A 1 294 ? -29.821 -6.749 1.287 1.00 85.88 294 ASP A CA 1
ATOM 2280 C C . ASP A 1 294 ? -30.200 -5.927 0.045 1.00 85.88 294 ASP A C 1
ATOM 2282 O O . ASP A 1 294 ? -29.929 -6.366 -1.077 1.00 85.88 294 ASP A O 1
ATOM 2286 N N . ASP A 1 295 ? -30.721 -4.704 0.211 1.00 86.56 295 ASP A N 1
ATOM 2287 C CA . ASP A 1 295 ? -31.023 -3.819 -0.924 1.00 86.56 295 ASP A CA 1
ATOM 2288 C C . ASP A 1 295 ? -29.727 -3.358 -1.610 1.00 86.56 295 ASP 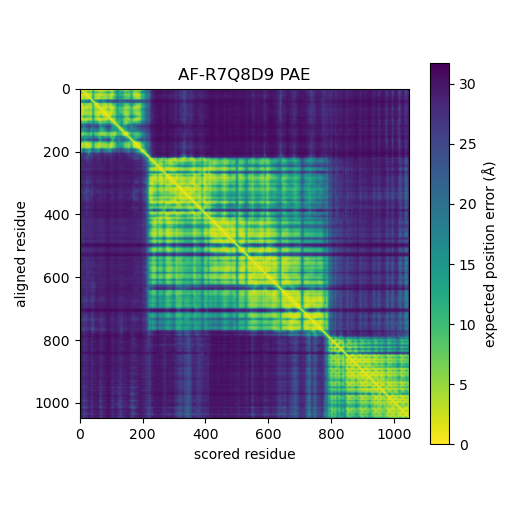A C 1
ATOM 2290 O O . ASP A 1 295 ? -29.653 -3.238 -2.837 1.00 86.56 295 ASP A O 1
ATOM 2294 N N . ILE A 1 296 ? -28.674 -3.133 -0.819 1.00 86.88 296 ILE A N 1
ATOM 2295 C CA . ILE A 1 296 ? -27.337 -2.783 -1.310 1.00 86.88 296 ILE A CA 1
ATOM 2296 C C . ILE A 1 296 ? -26.720 -3.974 -2.049 1.00 86.88 296 ILE A C 1
ATOM 2298 O O . ILE A 1 296 ? -26.240 -3.809 -3.172 1.00 86.88 296 ILE A O 1
ATOM 2302 N N . LYS A 1 297 ? -26.790 -5.185 -1.487 1.00 85.19 297 LYS A N 1
ATOM 2303 C CA . LYS A 1 297 ? -26.306 -6.405 -2.159 1.00 85.19 297 LYS A CA 1
ATOM 2304 C C . LYS A 1 297 ? -27.007 -6.639 -3.496 1.00 85.19 297 LYS A C 1
ATOM 2306 O O . LYS A 1 297 ? -26.347 -6.966 -4.479 1.00 85.19 297 LYS A O 1
ATOM 2311 N N . ALA A 1 298 ? -28.324 -6.431 -3.549 1.00 84.69 298 ALA A N 1
ATOM 2312 C CA . ALA A 1 298 ? -29.095 -6.557 -4.782 1.00 84.69 298 ALA A CA 1
ATOM 2313 C C . ALA A 1 298 ? -28.658 -5.530 -5.841 1.00 84.69 298 ALA A C 1
ATOM 2315 O O . ALA A 1 298 ? -28.602 -5.844 -7.030 1.00 84.69 298 ALA A O 1
ATOM 2316 N N . ARG A 1 299 ? -28.310 -4.309 -5.413 1.00 83.25 299 ARG A N 1
ATOM 2317 C CA . ARG A 1 299 ? -27.887 -3.214 -6.294 1.00 83.25 299 ARG A CA 1
ATOM 2318 C C . ARG A 1 299 ? -26.459 -3.358 -6.826 1.00 83.25 299 ARG A C 1
ATOM 2320 O O . ARG A 1 299 ? -26.209 -2.942 -7.959 1.00 83.25 299 ARG A O 1
ATOM 2327 N N . PHE A 1 300 ? -25.534 -3.879 -6.021 1.00 86.75 300 PHE A N 1
ATOM 2328 C CA . PHE A 1 300 ? -24.101 -3.973 -6.329 1.00 86.75 300 PHE A CA 1
ATOM 2329 C C . PHE A 1 300 ? -23.660 -5.434 -6.464 1.00 86.75 300 PHE A C 1
ATOM 2331 O O . PHE A 1 300 ? -22.923 -5.972 -5.640 1.00 86.75 300 PHE A O 1
ATOM 2338 N N . SER A 1 301 ? -24.094 -6.075 -7.551 1.00 82.00 301 SER A N 1
ATOM 2339 C CA . SER A 1 301 ? -23.811 -7.489 -7.846 1.00 82.00 301 SER A CA 1
ATOM 2340 C C . SER A 1 301 ? -22.323 -7.817 -8.044 1.00 82.00 301 SER A C 1
ATOM 2342 O O . SER A 1 301 ? -21.937 -8.984 -8.009 1.00 82.00 301 SER A O 1
ATOM 2344 N N . GLY A 1 302 ? -21.476 -6.803 -8.245 1.00 80.56 302 GLY A N 1
ATOM 2345 C CA . GLY A 1 302 ? -20.023 -6.936 -8.313 1.00 80.56 302 GLY A CA 1
ATOM 2346 C C . GLY A 1 302 ? -19.329 -7.031 -6.952 1.00 80.56 302 GLY A C 1
ATOM 2347 O O . GLY A 1 302 ? -18.123 -7.253 -6.928 1.00 80.56 302 GLY A O 1
ATOM 2348 N N . GLY A 1 303 ? -20.055 -6.873 -5.842 1.00 87.12 303 GLY A N 1
ATOM 2349 C CA . GLY A 1 303 ? -19.515 -6.959 -4.484 1.00 87.12 303 GLY A CA 1
ATOM 2350 C C . GLY A 1 303 ? -19.347 -5.608 -3.784 1.00 87.12 303 GLY A C 1
ATOM 2351 O O . GLY A 1 303 ? -19.473 -4.534 -4.388 1.00 87.12 303 GLY A O 1
ATOM 2352 N N . VAL A 1 304 ? -19.057 -5.682 -2.484 1.00 89.88 304 VAL A N 1
ATOM 2353 C CA . VAL A 1 304 ? -18.849 -4.529 -1.597 1.00 89.88 304 VAL A CA 1
ATOM 2354 C C . VAL A 1 304 ? -17.467 -4.634 -0.963 1.00 89.88 304 VAL A C 1
ATOM 2356 O O . VAL A 1 304 ? -17.151 -5.643 -0.338 1.00 89.88 304 VAL A O 1
ATOM 2359 N N . TYR A 1 305 ? -16.655 -3.588 -1.097 1.00 90.19 305 TYR A N 1
ATOM 2360 C CA . TYR A 1 305 ? -15.263 -3.576 -0.646 1.00 90.19 305 TYR A CA 1
ATOM 2361 C C . TYR A 1 305 ? -15.037 -2.451 0.363 1.00 90.19 305 TYR A C 1
ATOM 2363 O O . TYR A 1 305 ? -15.100 -1.273 0.007 1.00 90.19 305 TYR A O 1
ATOM 2371 N N . PHE A 1 306 ? -14.786 -2.821 1.618 1.00 89.19 306 PHE A N 1
ATOM 2372 C CA . PHE A 1 306 ? -14.536 -1.916 2.736 1.00 89.19 306 PHE A CA 1
ATOM 2373 C C . PHE A 1 306 ? -13.033 -1.724 2.953 1.00 89.19 306 PHE A C 1
ATOM 2375 O O . PHE A 1 306 ? -12.277 -2.689 2.991 1.00 89.19 306 PHE A O 1
ATOM 2382 N N . MET A 1 307 ? -12.603 -0.475 3.107 1.00 88.06 307 MET A N 1
ATOM 2383 C CA . MET A 1 307 ? -11.203 -0.088 3.279 1.00 88.06 307 MET A CA 1
ATOM 2384 C C . MET A 1 307 ? -11.075 0.902 4.434 1.00 88.06 307 MET A C 1
ATOM 2386 O O . MET A 1 307 ? -11.795 1.899 4.468 1.00 88.06 307 MET A O 1
ATOM 2390 N N . SER A 1 308 ? -10.120 0.676 5.337 1.00 83.12 308 SER A N 1
ATOM 2391 C CA . SER A 1 308 ? -9.883 1.544 6.501 1.00 83.12 308 SER A CA 1
ATOM 2392 C C . SER A 1 308 ? -8.564 2.302 6.358 1.00 83.12 308 SER A C 1
ATOM 2394 O O . SER A 1 308 ? -7.496 1.690 6.266 1.00 83.12 308 SER A O 1
ATOM 2396 N N . LEU A 1 309 ? -8.616 3.638 6.365 1.00 77.75 309 LEU A N 1
ATOM 2397 C CA . LEU A 1 309 ? -7.425 4.488 6.243 1.00 77.75 309 LEU A CA 1
ATOM 2398 C C . LEU A 1 309 ? -6.969 5.035 7.602 1.00 77.75 309 LEU A C 1
ATOM 2400 O O . LEU A 1 309 ? -5.865 4.717 8.058 1.00 77.75 309 LEU A O 1
ATOM 2404 N N . GLY A 1 310 ? -7.811 5.839 8.252 1.00 75.25 310 GLY A N 1
ATOM 2405 C CA . GLY A 1 310 ? -7.470 6.545 9.486 1.00 75.25 310 GLY A CA 1
ATOM 2406 C C . GLY A 1 310 ? -6.607 7.797 9.271 1.00 75.25 310 GLY A C 1
ATOM 2407 O O . GLY A 1 310 ? -6.128 8.083 8.173 1.00 75.25 310 GLY A O 1
ATOM 2408 N N . LYS A 1 311 ? -6.381 8.557 10.351 1.00 69.75 311 LYS A N 1
ATOM 2409 C CA . LYS A 1 311 ? -5.668 9.854 10.327 1.00 69.75 311 LYS A CA 1
ATOM 2410 C C . LYS A 1 311 ? -4.205 9.780 9.887 1.00 69.75 311 LYS A C 1
ATOM 2412 O O . LYS A 1 311 ? -3.712 10.711 9.258 1.00 69.75 311 LYS A O 1
ATOM 2417 N N . ASP A 1 312 ? -3.535 8.678 10.204 1.00 63.53 312 ASP A N 1
ATOM 2418 C CA . ASP A 1 312 ? -2.122 8.464 9.875 1.00 63.53 312 ASP A CA 1
ATOM 2419 C C . ASP A 1 312 ? -1.943 7.789 8.503 1.00 63.53 312 ASP A C 1
ATOM 2421 O O . ASP A 1 312 ? -0.859 7.311 8.175 1.00 63.53 312 ASP A O 1
ATOM 2425 N N . ALA A 1 313 ? -3.011 7.691 7.701 1.00 66.19 313 ALA A N 1
ATOM 2426 C CA . ALA A 1 313 ? -2.933 7.141 6.357 1.00 66.19 313 ALA A CA 1
ATOM 2427 C C . ALA A 1 313 ? -2.147 8.044 5.408 1.00 66.19 313 ALA A C 1
ATOM 2429 O O . ALA A 1 313 ? -2.078 9.259 5.567 1.00 66.19 313 ALA A O 1
ATOM 2430 N N . ASN A 1 314 ? -1.607 7.418 4.372 1.00 70.56 314 ASN A N 1
ATOM 2431 C CA . ASN A 1 314 ? -0.930 8.051 3.255 1.00 70.56 314 ASN A CA 1
ATOM 2432 C C . ASN A 1 314 ? -1.259 7.284 1.965 1.00 70.56 314 ASN A C 1
ATOM 2434 O O . ASN A 1 314 ? -2.030 6.318 1.961 1.00 70.56 314 ASN A O 1
ATOM 2438 N N . VAL A 1 315 ? -0.664 7.714 0.853 1.00 72.81 315 VAL A N 1
ATOM 2439 C CA . VAL A 1 315 ? -0.932 7.132 -0.470 1.00 72.81 315 VAL A CA 1
ATOM 2440 C C . VAL A 1 315 ? -0.557 5.648 -0.550 1.00 72.81 315 VAL A C 1
ATOM 2442 O O . VAL A 1 315 ? -1.252 4.891 -1.222 1.00 72.81 315 VAL A O 1
ATOM 2445 N N . GLY A 1 316 ? 0.495 5.205 0.143 1.00 68.31 316 GLY A N 1
ATOM 2446 C CA . GLY A 1 316 ? 0.893 3.797 0.128 1.00 68.31 316 GLY A CA 1
ATOM 2447 C C . GLY A 1 316 ? -0.077 2.899 0.883 1.00 68.31 316 GLY A C 1
ATOM 2448 O O . GLY A 1 316 ? -0.477 1.872 0.342 1.00 68.31 316 GLY A O 1
ATOM 2449 N N . ARG A 1 317 ? -0.549 3.324 2.065 1.00 75.19 317 ARG A N 1
ATOM 2450 C CA . ARG A 1 317 ? -1.615 2.606 2.786 1.00 75.19 317 ARG A CA 1
ATOM 2451 C C . ARG A 1 317 ? -2.877 2.494 1.934 1.00 75.19 317 ARG A C 1
ATOM 2453 O O . ARG A 1 317 ? -3.502 1.441 1.905 1.00 75.19 317 ARG A O 1
ATOM 2460 N N . LEU A 1 318 ? -3.235 3.552 1.206 1.00 81.06 318 LEU A N 1
ATOM 2461 C CA . LEU A 1 318 ? -4.345 3.500 0.257 1.00 81.06 318 LEU A CA 1
ATOM 2462 C C . LEU A 1 318 ? -4.099 2.452 -0.840 1.00 81.06 318 LEU A C 1
ATOM 2464 O O . LEU A 1 318 ? -4.972 1.627 -1.074 1.00 81.06 318 LEU A O 1
ATOM 2468 N N . ILE A 1 319 ? -2.925 2.445 -1.482 1.00 81.56 319 ILE A N 1
ATOM 2469 C CA . ILE A 1 319 ? -2.572 1.440 -2.504 1.00 81.56 319 ILE A CA 1
ATOM 2470 C C . ILE A 1 319 ? -2.668 0.021 -1.934 1.00 81.56 319 ILE A C 1
ATOM 2472 O O . ILE A 1 319 ? -3.227 -0.857 -2.584 1.00 81.56 319 ILE A O 1
ATOM 2476 N N . GLU A 1 320 ? -2.175 -0.199 -0.719 1.00 80.25 320 GLU A N 1
ATOM 2477 C CA . GLU A 1 320 ? -2.250 -1.492 -0.045 1.00 80.25 320 GLU A CA 1
ATOM 2478 C C . GLU A 1 320 ? -3.699 -1.938 0.182 1.00 80.25 320 GLU A C 1
ATOM 2480 O O . GLU A 1 320 ? -4.047 -3.068 -0.158 1.00 80.25 320 GLU A O 1
ATOM 2485 N N . GLN A 1 321 ? -4.568 -1.044 0.661 1.00 84.00 321 GLN A N 1
ATOM 2486 C CA . GLN A 1 321 ? -5.998 -1.331 0.817 1.00 84.00 321 GLN A CA 1
ATOM 2487 C C . GLN A 1 321 ? -6.682 -1.633 -0.528 1.00 84.00 321 GLN A C 1
ATOM 2489 O O . GLN A 1 321 ? -7.509 -2.540 -0.607 1.00 84.00 321 GLN A O 1
ATOM 2494 N N . LEU A 1 322 ? -6.298 -0.944 -1.611 1.00 86.81 322 LEU A N 1
ATOM 2495 C CA . LEU A 1 322 ? -6.791 -1.255 -2.959 1.00 86.81 322 LEU A CA 1
ATOM 2496 C C . LEU A 1 322 ? -6.321 -2.641 -3.433 1.00 86.81 322 LEU A C 1
ATOM 2498 O O . LEU A 1 322 ? -7.098 -3.373 -4.043 1.00 86.81 322 LEU A O 1
ATOM 2502 N N . CYS A 1 323 ? -5.074 -3.022 -3.144 1.00 83.00 323 CYS A N 1
ATOM 2503 C CA . CYS A 1 323 ? -4.560 -4.359 -3.445 1.00 83.00 323 CYS A CA 1
ATOM 2504 C C . CYS A 1 323 ? -5.320 -5.440 -2.665 1.00 83.00 323 CYS A C 1
ATOM 2506 O O . CYS A 1 323 ? -5.710 -6.434 -3.267 1.00 83.00 323 CYS A O 1
ATOM 2508 N N . ILE A 1 324 ? -5.595 -5.225 -1.372 1.00 82.56 324 ILE A N 1
ATOM 2509 C CA . ILE A 1 324 ? -6.384 -6.154 -0.543 1.00 82.56 324 ILE A CA 1
ATOM 2510 C C . ILE A 1 324 ? -7.790 -6.342 -1.125 1.00 82.56 324 ILE A C 1
ATOM 2512 O O . ILE A 1 324 ? -8.276 -7.468 -1.201 1.00 82.56 324 ILE A O 1
ATOM 2516 N N . ALA A 1 325 ? -8.431 -5.272 -1.606 1.00 86.12 325 ALA A N 1
ATOM 2517 C CA . ALA A 1 325 ? -9.731 -5.379 -2.268 1.00 86.12 325 ALA A CA 1
ATOM 2518 C C . ALA A 1 325 ? -9.670 -6.243 -3.546 1.00 86.12 325 ALA A C 1
ATOM 2520 O O . ALA A 1 325 ? -10.567 -7.050 -3.798 1.00 86.12 325 ALA A O 1
ATOM 2521 N N . VAL A 1 326 ? -8.599 -6.118 -4.339 1.00 86.31 326 VAL A N 1
ATOM 2522 C CA . VAL A 1 326 ? -8.377 -6.949 -5.535 1.00 86.31 326 VAL A CA 1
ATOM 2523 C C . VAL A 1 326 ? -8.124 -8.414 -5.153 1.00 86.31 326 VAL A C 1
ATOM 2525 O O . VAL A 1 326 ? -8.727 -9.305 -5.752 1.00 86.31 326 VAL A O 1
ATOM 2528 N N . GLU A 1 327 ? -7.330 -8.682 -4.118 1.00 84.00 327 GLU A N 1
ATOM 2529 C CA . GLU A 1 327 ? -7.110 -10.042 -3.597 1.00 84.00 327 GLU A CA 1
ATOM 2530 C C . GLU A 1 327 ? -8.397 -10.675 -3.077 1.00 84.00 327 GLU A C 1
ATOM 2532 O O . GLU A 1 327 ? -8.696 -11.822 -3.407 1.00 84.00 327 GLU A O 1
ATOM 2537 N N . ALA A 1 328 ? -9.204 -9.914 -2.334 1.00 84.19 328 ALA A N 1
ATOM 2538 C CA . ALA A 1 328 ? -10.496 -10.369 -1.832 1.00 84.19 328 ALA A CA 1
ATOM 2539 C C . ALA A 1 328 ? -11.442 -10.784 -2.970 1.00 84.19 328 ALA A C 1
ATOM 2541 O O . ALA A 1 328 ? -12.245 -11.699 -2.804 1.00 84.19 328 ALA A O 1
ATOM 2542 N N . SER A 1 329 ? -11.324 -10.144 -4.136 1.00 85.88 329 SER A N 1
ATOM 2543 C CA . SER A 1 329 ? -12.069 -10.497 -5.350 1.00 85.88 329 SER A CA 1
ATOM 2544 C C . SER A 1 329 ? -11.423 -11.600 -6.207 1.00 85.88 329 SER A C 1
ATOM 2546 O O . SER A 1 329 ? -11.926 -11.890 -7.289 1.00 85.88 329 SER A O 1
ATOM 2548 N N . GLY A 1 330 ? -10.323 -12.218 -5.758 1.00 81.75 330 GLY A N 1
ATOM 2549 C CA . GLY A 1 330 ? -9.646 -13.333 -6.439 1.00 81.75 330 GLY A CA 1
ATOM 2550 C C . GLY A 1 330 ? -8.494 -12.952 -7.383 1.00 81.75 330 GLY A C 1
ATOM 2551 O O . GLY A 1 330 ? -8.019 -13.807 -8.131 1.00 81.75 330 GLY A O 1
ATOM 2552 N N . GLY A 1 331 ? -8.034 -11.694 -7.368 1.00 83.69 331 GLY A N 1
ATOM 2553 C CA . GLY A 1 331 ? -6.969 -11.172 -8.239 1.00 83.69 331 GLY A CA 1
ATOM 2554 C C . GLY A 1 331 ? -5.579 -11.177 -7.600 1.00 83.69 331 GLY A C 1
ATOM 2555 O O . GLY A 1 331 ? -4.957 -10.124 -7.465 1.00 83.69 331 GLY A O 1
ATOM 2556 N N . ASN A 1 332 ? -5.079 -12.337 -7.178 1.00 77.75 332 ASN A N 1
ATOM 2557 C CA . ASN A 1 332 ? -3.808 -12.429 -6.448 1.00 77.75 332 ASN A CA 1
ATOM 2558 C C . ASN A 1 332 ? -2.601 -11.964 -7.288 1.00 77.75 332 ASN A C 1
ATOM 2560 O O . ASN A 1 332 ? -1.737 -11.239 -6.787 1.00 77.75 332 ASN A O 1
ATOM 2564 N N . GLN A 1 333 ? -2.535 -12.319 -8.577 1.00 75.44 333 GLN A N 1
ATOM 2565 C CA . GLN A 1 333 ? -1.442 -11.879 -9.455 1.00 75.44 333 GLN A CA 1
ATOM 2566 C C . GLN A 1 333 ? -1.596 -10.407 -9.855 1.00 75.44 333 GLN A C 1
ATOM 2568 O O . GLN A 1 333 ? -0.608 -9.671 -9.916 1.00 75.44 333 GLN A O 1
ATOM 2573 N N . ALA A 1 334 ? -2.824 -9.953 -10.110 1.00 79.00 334 ALA A N 1
ATOM 2574 C CA . ALA A 1 334 ? -3.133 -8.554 -10.379 1.00 79.00 334 ALA A CA 1
ATOM 2575 C C . ALA A 1 334 ? -2.713 -7.655 -9.206 1.00 79.00 334 ALA A C 1
ATOM 2577 O O . ALA A 1 334 ? -2.057 -6.634 -9.428 1.00 79.00 334 ALA A O 1
ATOM 2578 N N . ALA A 1 335 ? -3.003 -8.067 -7.970 1.00 77.06 335 ALA A N 1
ATOM 2579 C CA . ALA A 1 335 ? -2.588 -7.364 -6.763 1.00 77.06 335 ALA A CA 1
ATOM 2580 C C . ALA A 1 335 ? -1.061 -7.346 -6.592 1.00 77.06 335 ALA A C 1
ATOM 2582 O O . ALA A 1 335 ? -0.498 -6.290 -6.304 1.00 77.06 335 ALA A O 1
ATOM 2583 N N . ALA A 1 336 ? -0.361 -8.458 -6.848 1.00 70.88 336 ALA A N 1
ATOM 2584 C CA . ALA A 1 336 ? 1.106 -8.487 -6.839 1.00 70.88 336 ALA A CA 1
ATOM 2585 C C . ALA A 1 336 ? 1.701 -7.467 -7.832 1.00 70.88 336 ALA A C 1
ATOM 2587 O O . ALA A 1 336 ? 2.502 -6.615 -7.451 1.00 70.88 336 ALA A O 1
ATOM 2588 N N . LYS A 1 337 ? 1.192 -7.443 -9.070 1.00 71.88 337 LYS A N 1
ATOM 2589 C CA . LYS A 1 337 ? 1.577 -6.457 -10.097 1.00 71.88 337 LYS A CA 1
ATOM 2590 C C . LYS A 1 337 ? 1.185 -5.018 -9.750 1.00 71.88 337 LYS A C 1
ATOM 2592 O O . LYS A 1 337 ? 1.728 -4.078 -10.341 1.00 71.88 337 LYS A O 1
ATOM 2597 N N . MET A 1 338 ? 0.178 -4.813 -8.901 1.00 74.44 338 MET A N 1
ATOM 2598 C CA . MET A 1 338 ? -0.210 -3.491 -8.399 1.00 74.44 338 MET A CA 1
ATOM 2599 C C . MET A 1 338 ? 0.742 -3.017 -7.299 1.00 74.44 338 MET A C 1
ATOM 2601 O O . MET A 1 338 ? 1.118 -1.848 -7.325 1.00 74.44 338 MET A O 1
ATOM 2605 N N . ARG A 1 339 ? 1.199 -3.908 -6.407 1.00 72.62 339 ARG A N 1
ATOM 2606 C CA . ARG A 1 339 ? 2.180 -3.589 -5.350 1.00 72.62 339 ARG A CA 1
ATOM 2607 C C . ARG A 1 339 ? 3.532 -3.130 -5.893 1.00 72.62 339 ARG A C 1
ATOM 2609 O O . ARG A 1 339 ? 4.210 -2.337 -5.253 1.00 72.62 339 ARG A O 1
ATOM 2616 N N . GLU A 1 340 ? 3.897 -3.566 -7.094 1.00 65.69 340 GLU A N 1
ATOM 2617 C CA . GLU A 1 340 ? 5.107 -3.102 -7.786 1.00 65.69 340 GLU A CA 1
ATOM 2618 C C . GLU A 1 340 ? 5.043 -1.624 -8.221 1.00 65.69 340 GLU A C 1
ATOM 2620 O O . GLU A 1 340 ? 6.064 -1.030 -8.568 1.00 65.69 340 GLU A O 1
ATOM 2625 N N . GLN A 1 341 ? 3.853 -1.014 -8.257 1.00 66.75 341 GLN A N 1
ATOM 2626 C CA . GLN A 1 341 ? 3.664 0.341 -8.772 1.00 66.75 341 GLN A CA 1
ATOM 2627 C C . GLN A 1 341 ? 3.720 1.374 -7.641 1.00 66.75 341 GLN A C 1
ATOM 2629 O O . GLN A 1 341 ? 2.936 1.323 -6.700 1.00 66.75 341 GLN A O 1
ATOM 2634 N N . SER A 1 342 ? 4.585 2.384 -7.777 1.00 61.34 342 SER A N 1
ATOM 2635 C CA . SER A 1 342 ? 4.665 3.501 -6.819 1.00 61.34 342 SER A CA 1
ATOM 2636 C C . SER A 1 342 ? 3.639 4.613 -7.075 1.00 61.34 342 SER A C 1
ATOM 2638 O O . SER A 1 342 ? 3.464 5.499 -6.243 1.00 61.34 342 SER A O 1
ATOM 2640 N N . GLU A 1 343 ? 2.989 4.616 -8.242 1.00 69.44 343 GLU A N 1
ATOM 2641 C CA . GLU A 1 343 ? 2.048 5.663 -8.646 1.00 69.44 343 GLU A CA 1
ATOM 2642 C C . GLU A 1 343 ? 0.598 5.188 -8.563 1.00 69.44 343 GLU A C 1
ATOM 2644 O O . GLU A 1 343 ? 0.186 4.280 -9.293 1.00 69.44 343 GLU A O 1
ATOM 2649 N N . LEU A 1 344 ? -0.211 5.886 -7.758 1.00 75.56 344 LEU A N 1
ATOM 2650 C CA . LEU A 1 344 ? -1.637 5.592 -7.599 1.00 75.56 344 LEU A CA 1
ATOM 2651 C C . LEU A 1 344 ? -2.377 5.556 -8.947 1.00 75.56 344 LEU A C 1
ATOM 2653 O O . LEU A 1 344 ? -3.210 4.688 -9.163 1.00 75.56 344 LEU A O 1
ATOM 2657 N N . SER A 1 345 ? -2.049 6.439 -9.894 1.00 75.69 345 SER A N 1
ATOM 2658 C CA . SER A 1 345 ? -2.697 6.486 -11.216 1.00 75.69 345 SER A CA 1
ATOM 2659 C C . SER A 1 345 ? -2.584 5.161 -11.987 1.00 75.69 345 SER A C 1
ATOM 2661 O O . SER A 1 345 ? -3.550 4.715 -12.614 1.00 75.69 345 SER A O 1
ATOM 2663 N N . ARG A 1 346 ? -1.420 4.497 -11.918 1.00 77.56 346 ARG A N 1
ATOM 2664 C CA . ARG A 1 346 ? -1.182 3.204 -12.580 1.00 77.56 346 ARG A CA 1
ATOM 2665 C C . ARG A 1 346 ? -1.916 2.079 -11.853 1.00 77.56 346 ARG A C 1
ATOM 2667 O O . ARG A 1 346 ? -2.540 1.245 -12.506 1.00 77.56 346 ARG A O 1
ATOM 2674 N N . VAL A 1 347 ? -1.906 2.110 -10.518 1.00 81.44 347 VAL A N 1
ATOM 2675 C CA . VAL A 1 347 ? -2.666 1.184 -9.657 1.00 81.44 347 VAL A CA 1
ATOM 2676 C C . VAL A 1 347 ? -4.162 1.267 -9.965 1.00 81.44 347 VAL A C 1
ATOM 2678 O O . VAL A 1 347 ? -4.788 0.245 -10.231 1.00 81.44 347 VAL A O 1
ATOM 2681 N N . LEU A 1 348 ? -4.723 2.478 -10.037 1.00 82.19 348 LEU A N 1
ATOM 2682 C CA . LEU A 1 348 ? -6.131 2.703 -10.367 1.00 82.19 348 LEU A CA 1
ATOM 2683 C C . LEU A 1 348 ? -6.478 2.215 -11.774 1.00 82.19 348 LEU A C 1
ATOM 2685 O O . LEU A 1 348 ? -7.554 1.667 -11.973 1.00 82.19 348 LEU A O 1
ATOM 2689 N N . THR A 1 349 ? -5.578 2.367 -12.747 1.00 82.12 349 THR A N 1
ATOM 2690 C CA . THR A 1 349 ? -5.802 1.861 -14.113 1.00 82.12 349 THR A CA 1
ATOM 2691 C C . THR A 1 349 ? -5.894 0.332 -14.132 1.00 82.12 349 THR A C 1
ATOM 2693 O O . THR A 1 349 ? -6.816 -0.218 -14.733 1.00 82.12 349 THR A O 1
ATOM 2696 N N . LYS A 1 350 ? -4.992 -0.359 -13.418 1.00 82.38 350 LYS A N 1
ATOM 2697 C CA . LYS A 1 350 ? -5.029 -1.825 -13.273 1.00 82.38 350 LYS A CA 1
ATOM 2698 C C . LYS A 1 350 ? -6.274 -2.291 -12.516 1.00 82.38 350 LYS A C 1
ATOM 2700 O O . LYS A 1 350 ? -6.944 -3.218 -12.958 1.00 82.38 350 LYS A O 1
ATOM 2705 N N . MET A 1 351 ? -6.626 -1.607 -11.428 1.00 85.44 351 MET A N 1
ATOM 2706 C CA . MET A 1 351 ? -7.834 -1.901 -10.658 1.00 85.44 351 MET A CA 1
ATOM 2707 C C . MET A 1 351 ? -9.099 -1.715 -11.504 1.00 85.44 351 MET A C 1
ATOM 2709 O O . MET A 1 351 ? -9.980 -2.567 -11.484 1.00 85.44 351 MET A O 1
ATOM 2713 N N . ARG A 1 352 ? -9.183 -0.652 -12.314 1.00 80.62 352 ARG A N 1
ATOM 2714 C CA . ARG A 1 352 ? -10.308 -0.467 -13.241 1.00 80.62 352 ARG A CA 1
ATOM 2715 C C . ARG A 1 352 ? -10.404 -1.574 -14.276 1.00 80.62 352 ARG A C 1
ATOM 2717 O O . ARG A 1 352 ? -11.510 -1.998 -14.579 1.00 80.62 352 ARG A O 1
ATOM 2724 N N . ALA A 1 353 ? -9.274 -2.035 -14.809 1.00 80.88 353 ALA A N 1
ATOM 2725 C CA . ALA A 1 353 ? -9.263 -3.170 -15.724 1.00 80.88 353 ALA A CA 1
ATOM 2726 C C . ALA A 1 353 ? -9.771 -4.453 -15.041 1.00 80.88 353 ALA A C 1
ATOM 2728 O O . ALA A 1 353 ? -10.490 -5.224 -15.668 1.00 80.88 353 ALA A O 1
ATOM 2729 N N . TRP A 1 354 ? -9.450 -4.645 -13.757 1.00 84.44 354 TRP A N 1
ATOM 2730 C CA . TRP A 1 354 ? -9.879 -5.800 -12.966 1.00 84.44 354 TRP A CA 1
ATOM 2731 C C . TRP A 1 354 ? -11.384 -5.803 -12.651 1.00 84.44 354 TRP A C 1
ATOM 2733 O O . TRP A 1 354 ? -12.058 -6.807 -12.858 1.00 84.44 354 TRP A O 1
ATOM 2743 N N . PHE A 1 355 ? -11.931 -4.666 -12.214 1.00 82.25 355 PHE A N 1
ATOM 2744 C CA . PHE A 1 355 ? -13.362 -4.503 -11.913 1.00 82.25 355 PHE A CA 1
ATOM 2745 C C . PHE A 1 355 ? -14.213 -4.136 -13.143 1.00 82.25 355 PHE A C 1
ATOM 2747 O O . PHE A 1 355 ? -15.393 -3.804 -13.011 1.00 82.25 355 PHE A O 1
ATOM 2754 N N . ASN A 1 356 ? -13.627 -4.168 -14.344 1.00 72.25 356 ASN A N 1
ATOM 2755 C CA . ASN A 1 356 ? -14.297 -3.755 -15.572 1.00 72.25 356 ASN A CA 1
ATOM 2756 C C . ASN A 1 356 ? -15.601 -4.549 -15.775 1.00 72.25 356 ASN A C 1
ATOM 2758 O O . ASN A 1 356 ? -15.641 -5.748 -15.508 1.00 72.25 356 ASN A O 1
ATOM 2762 N N . THR A 1 357 ? -16.660 -3.898 -16.271 1.00 66.06 357 THR A N 1
ATOM 2763 C CA . THR A 1 357 ? -18.016 -4.458 -16.500 1.00 66.06 357 THR A CA 1
ATOM 2764 C C . THR A 1 357 ? -18.846 -4.840 -15.258 1.00 66.06 357 THR A C 1
ATOM 2766 O O . THR A 1 357 ? -19.954 -5.356 -15.411 1.00 66.06 357 THR A O 1
ATOM 2769 N N . ARG A 1 358 ? -18.372 -4.577 -14.030 1.00 78.31 358 ARG A N 1
ATOM 2770 C CA . ARG A 1 358 ? -19.084 -4.906 -12.777 1.00 78.31 358 ARG A CA 1
ATOM 2771 C C . ARG A 1 358 ? -19.566 -3.654 -12.040 1.00 78.31 358 ARG A C 1
ATOM 2773 O O . ARG A 1 358 ? -18.939 -2.603 -12.105 1.00 78.31 358 ARG A O 1
ATOM 2780 N N . VAL A 1 359 ? -20.677 -3.791 -11.312 1.00 83.25 359 VAL A N 1
ATOM 2781 C CA . VAL A 1 359 ? -21.249 -2.735 -10.463 1.00 83.25 359 VAL A CA 1
ATOM 2782 C C . VAL A 1 359 ? -20.890 -3.035 -9.009 1.00 83.25 359 VAL A C 1
ATOM 2784 O O . VAL A 1 359 ? -21.487 -3.916 -8.393 1.00 83.25 359 VAL A O 1
ATOM 2787 N N . CYS A 1 360 ? -19.898 -2.324 -8.476 1.00 87.19 360 CYS A N 1
ATOM 2788 C CA . CYS A 1 360 ? -19.339 -2.526 -7.136 1.00 87.19 360 CYS A CA 1
ATOM 2789 C C . CYS A 1 360 ? -19.581 -1.306 -6.234 1.00 87.19 360 CYS A C 1
ATOM 2791 O O . CYS A 1 360 ? -19.666 -0.169 -6.709 1.00 87.19 360 CYS A O 1
ATOM 2793 N N . LEU A 1 361 ? -19.634 -1.529 -4.920 1.00 88.19 361 LEU A N 1
ATOM 2794 C CA . LEU A 1 361 ? -19.617 -0.462 -3.918 1.00 88.19 361 LEU A CA 1
ATOM 2795 C C . LEU A 1 361 ? -18.259 -0.441 -3.210 1.00 88.19 361 LEU A C 1
ATOM 2797 O O . LEU A 1 361 ? -17.870 -1.416 -2.569 1.00 88.19 361 LEU A O 1
ATOM 2801 N N . PHE A 1 362 ? -17.555 0.684 -3.295 1.00 89.06 362 PHE A N 1
ATOM 2802 C CA . PHE A 1 362 ? -16.301 0.918 -2.584 1.00 89.06 362 PHE A CA 1
ATOM 2803 C C . PHE A 1 362 ? -16.566 1.811 -1.373 1.00 89.06 362 PHE A C 1
ATOM 2805 O O . PHE A 1 362 ? -17.056 2.932 -1.523 1.00 89.06 362 PHE A O 1
ATOM 2812 N N . ILE A 1 363 ? -16.244 1.319 -0.179 1.00 90.25 363 ILE A N 1
ATOM 2813 C CA . ILE A 1 363 ? -16.423 2.026 1.089 1.00 90.25 363 ILE A CA 1
ATOM 2814 C C . ILE A 1 363 ? -15.045 2.358 1.658 1.00 90.25 363 ILE A C 1
ATOM 2816 O O . ILE A 1 363 ? -14.246 1.456 1.883 1.00 90.25 363 ILE A O 1
ATOM 2820 N N . ILE A 1 364 ? -14.768 3.640 1.897 1.00 88.31 364 ILE A N 1
ATOM 2821 C CA . ILE A 1 364 ? -13.516 4.101 2.512 1.00 88.31 364 ILE A CA 1
ATOM 2822 C C . ILE A 1 364 ? -13.824 4.771 3.853 1.00 88.31 364 ILE A C 1
ATOM 2824 O O . ILE A 1 364 ? -14.428 5.845 3.901 1.00 88.31 364 ILE A O 1
ATOM 2828 N N . ASP A 1 365 ? -13.400 4.149 4.946 1.00 87.88 365 ASP A N 1
ATOM 2829 C CA . ASP A 1 365 ? -13.627 4.646 6.298 1.00 87.88 365 ASP A CA 1
ATOM 2830 C C . ASP A 1 365 ? -12.467 5.513 6.819 1.00 87.88 365 ASP A C 1
ATOM 2832 O O . ASP A 1 365 ? -11.285 5.249 6.577 1.00 87.88 365 ASP A O 1
ATOM 2836 N N . ASP A 1 366 ? -12.850 6.557 7.553 1.00 82.88 366 ASP A N 1
ATOM 2837 C CA . ASP A 1 366 ? -12.012 7.529 8.251 1.00 82.88 366 ASP A CA 1
ATOM 2838 C C . ASP A 1 366 ? -10.951 8.198 7.358 1.00 82.88 366 ASP A C 1
ATOM 2840 O O . ASP A 1 366 ? -9.746 8.075 7.573 1.00 82.88 366 ASP A O 1
ATOM 2844 N N . VAL A 1 367 ? -11.409 8.929 6.336 1.00 84.06 367 VAL A N 1
ATOM 2845 C CA . VAL A 1 367 ? -10.556 9.704 5.420 1.00 84.06 367 VAL A CA 1
ATOM 2846 C C . VAL A 1 367 ? -10.161 11.052 6.036 1.00 84.06 367 VAL A C 1
ATOM 2848 O O . VAL A 1 367 ? -11.021 11.800 6.511 1.00 84.06 367 VAL A O 1
ATOM 2851 N N . TRP A 1 368 ? -8.876 11.404 5.949 1.00 78.19 368 TRP A N 1
ATOM 2852 C CA . TRP A 1 368 ? -8.307 12.678 6.413 1.00 78.19 368 TRP A CA 1
ATOM 2853 C C . TRP A 1 368 ? -7.482 13.374 5.320 1.00 78.19 368 TRP A C 1
ATOM 2855 O O . TRP A 1 368 ? -6.828 12.699 4.526 1.00 78.19 368 TRP A O 1
ATOM 2865 N N . ALA A 1 369 ? -7.475 14.715 5.292 1.00 73.94 369 ALA A N 1
ATOM 2866 C CA . ALA A 1 369 ? -6.675 15.504 4.347 1.00 73.94 369 ALA A CA 1
ATOM 2867 C C . ALA A 1 369 ? -5.208 15.645 4.813 1.00 73.94 369 ALA A C 1
ATOM 2869 O O . ALA A 1 369 ? -4.755 16.742 5.151 1.00 73.94 369 ALA A O 1
ATOM 2870 N N . VAL A 1 370 ? -4.477 14.531 4.918 1.00 64.88 370 VAL A N 1
ATOM 2871 C CA . VAL A 1 370 ? -3.121 14.469 5.501 1.00 64.88 370 VAL A CA 1
ATOM 2872 C C . VAL A 1 370 ? -2.221 13.546 4.657 1.00 64.88 370 VAL A C 1
ATOM 2874 O O . VAL A 1 370 ? -2.716 12.701 3.915 1.00 64.88 370 VAL A O 1
ATOM 2877 N N . ASN A 1 371 ? -0.896 13.742 4.710 1.00 62.53 371 ASN A N 1
ATOM 2878 C CA . ASN A 1 371 ? 0.123 12.883 4.072 1.00 62.53 371 ASN A CA 1
ATOM 2879 C C . ASN A 1 371 ? -0.116 12.588 2.573 1.00 62.53 371 ASN A C 1
ATOM 2881 O O . ASN A 1 371 ? 0.028 11.458 2.102 1.00 62.53 371 ASN A O 1
ATOM 2885 N N . GLY A 1 372 ? -0.493 13.619 1.808 1.00 57.41 372 GLY A N 1
ATOM 2886 C CA . GLY A 1 372 ? -0.686 13.527 0.355 1.00 57.41 372 GLY A CA 1
ATOM 2887 C C . GLY A 1 372 ? -2.045 12.979 -0.093 1.00 57.41 372 GLY A C 1
ATOM 2888 O O . GLY A 1 372 ? -2.259 12.828 -1.295 1.00 57.41 372 GLY A O 1
ATOM 2889 N N . ILE A 1 373 ? -2.971 12.708 0.833 1.00 66.62 373 ILE A N 1
ATOM 2890 C CA . ILE A 1 373 ? -4.381 12.447 0.523 1.00 66.62 373 ILE A CA 1
ATOM 2891 C C . ILE A 1 373 ? -5.109 13.797 0.509 1.00 66.62 373 ILE A C 1
ATOM 2893 O O . ILE A 1 373 ? -5.285 14.429 1.547 1.00 66.62 373 ILE A O 1
ATOM 2897 N N . ASP A 1 374 ? -5.509 14.265 -0.672 1.00 68.00 374 ASP A N 1
ATOM 2898 C CA . ASP A 1 374 ? -6.218 15.531 -0.866 1.00 68.00 374 ASP A CA 1
ATOM 2899 C C . ASP A 1 374 ? -7.518 15.347 -1.677 1.00 68.00 374 ASP A C 1
ATOM 2901 O O . ASP A 1 374 ? -7.878 14.247 -2.110 1.00 68.00 374 ASP A O 1
ATOM 2905 N N . ALA A 1 375 ? -8.255 16.440 -1.894 1.00 64.31 375 ALA A N 1
ATOM 2906 C CA . ALA A 1 375 ? -9.490 16.410 -2.680 1.00 64.31 375 ALA A CA 1
ATOM 2907 C C . ALA A 1 375 ? -9.254 15.965 -4.140 1.00 64.31 375 ALA A C 1
ATOM 2909 O O . ALA A 1 375 ? -10.121 15.326 -4.735 1.00 64.31 375 ALA A O 1
ATOM 2910 N N . CYS A 1 376 ? -8.073 16.248 -4.706 1.00 65.75 376 CYS A N 1
ATOM 2911 C CA . CYS A 1 376 ? -7.687 15.806 -6.047 1.00 65.75 376 CYS A CA 1
ATOM 2912 C C . CYS A 1 376 ? -7.518 14.279 -6.099 1.00 65.75 376 CYS A C 1
ATOM 2914 O O . CYS A 1 376 ? -7.946 13.633 -7.053 1.00 65.75 376 CYS A O 1
ATOM 2916 N N . MET A 1 377 ? -6.961 13.674 -5.051 1.00 71.31 377 MET A N 1
ATOM 2917 C CA . MET A 1 377 ? -6.819 12.223 -4.918 1.00 71.31 377 MET A CA 1
ATOM 2918 C C . MET A 1 377 ? -8.167 11.523 -4.753 1.00 71.31 377 MET A C 1
ATOM 2920 O O . MET A 1 377 ? -8.388 10.484 -5.373 1.00 71.31 377 MET A O 1
ATOM 2924 N N . LEU A 1 378 ? -9.106 12.113 -4.010 1.00 69.44 378 LEU A N 1
ATOM 2925 C CA . LEU A 1 378 ? -10.481 11.603 -3.938 1.00 69.44 378 LEU A CA 1
ATOM 2926 C C . LEU A 1 378 ? -11.207 11.703 -5.284 1.00 69.44 378 LEU A C 1
ATOM 2928 O O . LEU A 1 378 ? -11.913 10.774 -5.673 1.00 69.44 378 LEU A O 1
ATOM 2932 N N . GLN A 1 379 ? -10.970 12.773 -6.044 1.00 71.50 379 GLN A N 1
ATOM 2933 C CA . GLN A 1 379 ? -11.464 12.900 -7.416 1.00 71.50 379 GLN A CA 1
ATOM 2934 C C . GLN A 1 379 ? -10.797 11.894 -8.372 1.00 71.50 379 GLN A C 1
ATOM 2936 O O . GLN A 1 379 ? -11.421 11.401 -9.304 1.00 71.50 379 GLN A O 1
ATOM 2941 N N . LYS A 1 380 ? -9.536 11.516 -8.140 1.00 73.81 380 LYS A N 1
ATOM 2942 C CA . LYS A 1 380 ? -8.915 10.398 -8.866 1.00 73.81 380 LYS A CA 1
ATOM 2943 C C . LYS A 1 380 ? -9.537 9.063 -8.470 1.00 73.81 380 LYS A C 1
ATOM 2945 O O . LYS A 1 380 ? -9.745 8.233 -9.343 1.00 73.81 380 LYS A O 1
ATOM 2950 N N . LEU A 1 381 ? -9.890 8.843 -7.206 1.00 73.38 381 LEU A N 1
ATOM 2951 C CA . LEU A 1 381 ? -10.587 7.624 -6.776 1.00 73.38 381 LEU A CA 1
ATOM 2952 C C . LEU A 1 381 ? -12.010 7.534 -7.330 1.00 73.38 381 LEU A C 1
ATOM 2954 O O . LEU A 1 381 ? -12.453 6.438 -7.661 1.00 73.38 381 LEU A O 1
ATOM 2958 N N . SER A 1 382 ? -12.703 8.662 -7.526 1.00 69.94 382 SER A N 1
ATOM 2959 C CA . SER A 1 382 ? -14.038 8.662 -8.144 1.00 69.94 382 SER A CA 1
ATOM 2960 C C . SER A 1 382 ? -14.030 8.096 -9.559 1.00 69.94 382 SER A C 1
ATOM 2962 O O . SER A 1 382 ? -15.046 7.610 -10.036 1.00 69.94 382 SER A O 1
ATOM 2964 N N . THR A 1 383 ? -12.877 8.091 -10.220 1.00 69.75 383 THR A N 1
ATOM 2965 C CA . THR A 1 383 ? -12.742 7.463 -11.530 1.00 69.75 383 THR A CA 1
ATOM 2966 C C . THR A 1 383 ? -12.868 5.931 -11.500 1.00 69.75 383 THR A C 1
ATOM 2968 O O . THR A 1 383 ? -13.141 5.328 -12.536 1.00 69.75 383 THR A O 1
ATOM 2971 N N . LEU A 1 384 ? -12.719 5.283 -10.333 1.00 66.25 384 LEU A N 1
ATOM 2972 C CA . LEU A 1 384 ? -13.060 3.863 -10.146 1.00 66.25 384 LEU A CA 1
ATOM 2973 C C . LEU A 1 384 ? -14.561 3.621 -10.350 1.00 66.25 384 LEU A C 1
ATOM 2975 O O . LEU A 1 384 ? -14.951 2.578 -10.872 1.00 66.25 384 LEU A O 1
ATOM 2979 N N . ALA A 1 385 ? -15.392 4.603 -9.994 1.00 61.03 385 ALA A N 1
ATOM 2980 C CA . ALA A 1 385 ? -16.838 4.559 -10.179 1.00 61.03 385 ALA A CA 1
ATOM 2981 C C . ALA A 1 385 ? -17.277 4.800 -11.640 1.00 61.03 385 ALA A C 1
ATOM 2983 O O . ALA A 1 385 ? -18.426 4.533 -11.984 1.00 61.03 385 ALA A O 1
ATOM 2984 N N . ASP A 1 386 ? -16.362 5.227 -12.523 1.00 61.47 386 ASP A N 1
ATOM 2985 C CA . ASP A 1 386 ? -16.612 5.385 -13.965 1.00 61.47 386 ASP A CA 1
ATOM 2986 C C . ASP A 1 386 ? -16.437 4.073 -14.762 1.00 61.47 386 ASP A C 1
ATOM 2988 O O . ASP A 1 386 ? -16.484 4.080 -15.992 1.00 61.47 386 ASP A O 1
ATOM 2992 N N . THR A 1 387 ? -16.226 2.936 -14.089 1.00 54.03 387 THR A N 1
ATOM 2993 C CA . THR A 1 387 ? -16.190 1.605 -14.716 1.00 54.03 387 THR A CA 1
ATOM 2994 C C . THR A 1 387 ? -17.591 1.231 -15.218 1.00 54.03 387 THR A C 1
ATOM 2996 O O . THR A 1 387 ? -18.458 0.787 -14.470 1.00 54.03 387 THR A O 1
ATOM 2999 N N . ALA A 1 388 ? -17.852 1.500 -16.497 1.00 48.84 388 ALA A N 1
ATOM 3000 C CA . ALA A 1 388 ? -19.145 1.277 -17.129 1.00 48.84 388 ALA A CA 1
ATOM 3001 C C . ALA A 1 388 ? -19.314 -0.195 -17.541 1.00 48.84 388 ALA A C 1
ATOM 3003 O O . ALA A 1 388 ? -18.595 -0.695 -18.403 1.00 48.84 388 ALA A O 1
ATOM 3004 N N . GLY A 1 389 ? -20.299 -0.872 -16.950 1.00 43.62 389 GLY A N 1
ATOM 3005 C CA . GLY A 1 389 ? -21.050 -1.901 -17.665 1.00 43.62 389 GLY A CA 1
ATOM 3006 C C . GLY A 1 389 ? -22.083 -1.227 -18.573 1.00 43.62 389 GLY A C 1
ATOM 3007 O O . GLY A 1 389 ? -22.598 -0.164 -18.232 1.00 43.62 389 GLY A O 1
ATOM 3008 N N . ASP A 1 390 ? -22.410 -1.840 -19.708 1.00 48.06 390 ASP A N 1
ATOM 3009 C CA . ASP A 1 390 ? -23.391 -1.361 -20.704 1.00 48.06 390 ASP A CA 1
ATOM 3010 C C . ASP A 1 390 ? -24.839 -1.189 -20.175 1.00 48.06 390 ASP A C 1
ATOM 3012 O O . ASP A 1 390 ? -25.751 -0.798 -20.905 1.00 48.06 390 ASP A O 1
ATOM 3016 N N . SER A 1 391 ? -25.089 -1.460 -18.894 1.00 50.22 391 SER A N 1
ATOM 3017 C CA . SER A 1 391 ? -26.386 -1.308 -18.234 1.00 50.22 391 SER A CA 1
ATOM 3018 C C . SER A 1 391 ? -26.513 0.031 -17.499 1.00 50.22 391 SER A C 1
ATOM 3020 O O . SER A 1 391 ? -25.532 0.686 -17.175 1.00 50.22 391 SER A O 1
ATOM 3022 N N . ARG A 1 392 ? -27.746 0.440 -17.181 1.00 54.75 392 ARG A N 1
ATOM 3023 C CA . ARG A 1 392 ? -28.156 1.708 -16.531 1.00 54.75 392 ARG A CA 1
ATOM 3024 C C . ARG A 1 392 ? -27.560 1.984 -15.128 1.00 54.75 392 ARG A C 1
ATOM 3026 O O . ARG A 1 392 ? -28.084 2.821 -14.396 1.00 54.75 392 ARG A O 1
ATOM 3033 N N . GLU A 1 393 ? -26.503 1.291 -14.729 1.00 62.78 393 GLU A N 1
ATOM 3034 C CA . GLU A 1 393 ? -26.058 1.094 -13.357 1.00 62.78 393 GLU A CA 1
ATOM 3035 C C . GLU A 1 393 ? -24.530 1.225 -13.255 1.00 62.78 393 GLU A C 1
ATOM 3037 O O . GLU A 1 393 ? -23.811 0.613 -14.039 1.00 62.78 393 GLU A O 1
ATOM 3042 N N . ARG A 1 394 ? -24.032 2.047 -12.318 1.00 73.06 394 ARG A N 1
ATOM 3043 C CA . ARG A 1 394 ? -22.598 2.344 -12.135 1.00 73.06 394 ARG A CA 1
ATOM 3044 C C . ARG A 1 394 ? -22.133 1.978 -10.732 1.00 73.06 394 ARG A C 1
ATOM 3046 O O . ARG A 1 394 ? -22.905 2.101 -9.779 1.00 73.06 394 ARG A O 1
ATOM 3053 N N . SER A 1 395 ? -20.862 1.595 -10.623 1.00 80.44 395 SER A N 1
ATOM 3054 C CA . SER A 1 395 ? -20.158 1.462 -9.345 1.00 80.44 395 SER A CA 1
ATOM 3055 C C . SER A 1 395 ? -20.212 2.766 -8.543 1.00 80.44 395 SER A C 1
ATOM 3057 O O . SER A 1 395 ? -20.360 3.847 -9.116 1.00 80.44 395 SER A O 1
ATOM 3059 N N . ARG A 1 396 ? -20.111 2.685 -7.212 1.00 83.00 396 ARG A N 1
ATOM 3060 C CA . ARG A 1 396 ? -20.176 3.863 -6.330 1.00 83.00 396 ARG A CA 1
ATOM 3061 C C . ARG A 1 396 ? -19.069 3.892 -5.302 1.00 83.00 396 ARG A C 1
ATOM 3063 O O . ARG A 1 396 ? -18.622 2.857 -4.822 1.00 83.00 396 ARG A O 1
ATOM 3070 N N . LEU A 1 397 ? -18.689 5.114 -4.941 1.00 85.31 397 LEU A N 1
ATOM 3071 C CA . LEU A 1 397 ? -17.782 5.397 -3.839 1.00 85.31 397 LEU A CA 1
ATOM 3072 C C . LEU A 1 397 ? -18.555 6.018 -2.669 1.00 85.31 397 LEU A C 1
ATOM 3074 O O . LEU A 1 397 ? -19.303 6.981 -2.855 1.00 85.31 397 LEU A O 1
ATOM 3078 N N . LEU A 1 398 ? -18.355 5.469 -1.477 1.00 87.19 398 LEU A N 1
ATOM 3079 C CA . LEU A 1 398 ? -18.888 5.939 -0.204 1.00 87.19 398 LEU A CA 1
ATOM 3080 C C . LEU A 1 398 ? -17.712 6.160 0.742 1.00 87.19 398 LEU A C 1
ATOM 3082 O O . LEU A 1 398 ? -16.871 5.278 0.882 1.00 87.19 398 LEU A O 1
ATOM 3086 N N . TYR A 1 399 ? -17.635 7.313 1.399 1.00 86.94 399 TYR A N 1
ATOM 3087 C CA . TYR A 1 399 ? -16.569 7.531 2.375 1.00 86.94 399 TYR A CA 1
ATOM 3088 C C . TYR A 1 399 ? -17.027 8.282 3.619 1.00 86.94 399 TYR A C 1
ATOM 3090 O O . TYR A 1 399 ? -17.980 9.067 3.575 1.00 86.94 399 TYR A O 1
ATOM 3098 N N . SER A 1 400 ? -16.338 8.042 4.737 1.00 87.50 400 SER A N 1
ATOM 3099 C CA . SER A 1 400 ? -16.526 8.798 5.976 1.00 87.50 400 SER A CA 1
ATOM 3100 C C . SER A 1 400 ? -15.354 9.739 6.239 1.00 87.50 400 SER A C 1
ATOM 3102 O O . SER A 1 400 ? -14.211 9.471 5.871 1.00 87.50 400 SER A O 1
ATOM 3104 N N . THR A 1 401 ? -15.630 10.876 6.874 1.00 84.88 401 THR A N 1
ATOM 3105 C CA . THR A 1 401 ? -14.581 11.795 7.323 1.00 84.88 401 THR A CA 1
ATOM 3106 C C . THR A 1 401 ? -14.979 12.533 8.599 1.00 84.88 401 THR A C 1
ATOM 3108 O O . THR A 1 401 ? -16.161 12.770 8.883 1.00 84.88 401 THR A O 1
ATOM 3111 N N . ARG A 1 402 ? -13.965 12.889 9.389 1.00 80.62 402 ARG A N 1
ATOM 3112 C CA . ARG A 1 402 ? -14.067 13.808 10.535 1.00 80.62 402 ARG A CA 1
ATOM 3113 C C . ARG A 1 402 ? -13.471 15.179 10.215 1.00 80.62 402 ARG A C 1
ATOM 3115 O O . ARG A 1 402 ? -13.642 16.109 10.999 1.00 80.62 402 ARG A O 1
ATOM 3122 N N . ASP A 1 403 ? -12.761 15.291 9.096 1.00 74.81 403 ASP A N 1
ATOM 3123 C CA . ASP A 1 403 ? -11.982 16.466 8.746 1.00 74.81 403 ASP A CA 1
ATOM 3124 C C . ASP A 1 403 ? -12.873 17.522 8.089 1.00 74.81 403 ASP A C 1
ATOM 3126 O O . ASP A 1 403 ? -13.453 17.312 7.024 1.00 74.81 403 ASP A O 1
ATOM 3130 N N . SER A 1 404 ? -12.971 18.685 8.727 1.00 68.38 404 SER A N 1
ATOM 3131 C CA . SER A 1 404 ? -13.728 19.823 8.207 1.00 68.38 404 SER A CA 1
ATOM 3132 C C . SER A 1 404 ? -13.040 20.511 7.025 1.00 68.38 404 SER A C 1
ATOM 3134 O O . SER A 1 404 ? -13.688 21.279 6.314 1.00 68.38 404 SER A O 1
ATOM 3136 N N . LYS A 1 405 ? -11.744 20.249 6.797 1.00 66.56 405 LYS A N 1
ATOM 3137 C CA . LYS A 1 405 ? -10.949 20.848 5.713 1.00 66.56 405 LYS A CA 1
ATOM 3138 C C . LYS A 1 405 ? -11.068 20.094 4.391 1.00 66.56 405 LYS A C 1
ATOM 3140 O O . LYS A 1 405 ? -10.739 20.644 3.339 1.00 66.56 405 LYS A O 1
ATOM 3145 N N . LEU A 1 406 ? -11.517 18.843 4.428 1.00 70.00 406 LEU A N 1
ATOM 3146 C CA . LEU A 1 406 ? -11.623 17.993 3.253 1.00 70.00 406 LEU A CA 1
ATOM 3147 C C . LEU A 1 406 ? -12.831 18.439 2.410 1.00 70.00 406 LEU A C 1
ATOM 3149 O O . LEU A 1 406 ? -13.983 18.264 2.810 1.00 70.00 406 LEU A O 1
ATOM 3153 N N . LYS A 1 407 ? -12.575 19.046 1.241 1.00 64.25 407 LYS A N 1
ATOM 3154 C CA . LYS A 1 407 ? -13.635 19.403 0.283 1.00 64.25 407 LYS A CA 1
ATOM 3155 C C . LYS A 1 407 ? -14.330 18.120 -0.170 1.00 64.25 407 LYS A C 1
ATOM 3157 O O . LYS A 1 407 ? -13.712 17.271 -0.808 1.00 64.25 407 LYS A O 1
ATOM 3162 N N . TRP A 1 408 ? -15.594 17.973 0.209 1.00 63.56 408 TRP A N 1
ATOM 3163 C CA . TRP A 1 408 ? -16.374 16.776 -0.075 1.00 63.56 408 TRP A CA 1
ATOM 3164 C C . TRP A 1 408 ? -16.863 16.748 -1.520 1.00 63.56 408 TRP A C 1
ATOM 3166 O O . TRP A 1 408 ? -17.008 17.780 -2.177 1.00 63.56 408 TRP A O 1
ATOM 3176 N N . VAL A 1 409 ? -17.147 15.543 -1.994 1.00 61.12 409 VAL A N 1
ATOM 3177 C CA . VAL A 1 409 ? -17.634 15.279 -3.339 1.00 61.12 409 VAL A CA 1
ATOM 3178 C C . VAL A 1 409 ? -18.807 14.297 -3.203 1.00 61.12 409 VAL A C 1
ATOM 3180 O O . VAL A 1 409 ? -18.644 13.234 -2.618 1.00 61.12 409 VAL A O 1
ATOM 3183 N N . GLY A 1 410 ? -19.999 14.662 -3.692 1.00 67.06 410 GLY A N 1
ATOM 3184 C CA . GLY A 1 410 ? -21.240 13.871 -3.549 1.00 67.06 410 GLY A CA 1
ATOM 3185 C C . GLY A 1 410 ? -22.227 14.396 -2.487 1.00 67.06 410 GLY A C 1
ATOM 3186 O O . GLY A 1 410 ? -22.053 15.490 -1.942 1.00 67.06 410 GLY A O 1
ATOM 3187 N N . LYS A 1 411 ? -23.300 13.631 -2.208 1.00 77.50 411 LYS A N 1
ATOM 3188 C CA . LYS A 1 411 ? -24.357 13.997 -1.238 1.00 77.50 411 LYS A CA 1
ATOM 3189 C C . LYS A 1 411 ? -23.842 13.853 0.200 1.00 77.50 411 LYS A C 1
ATOM 3191 O O . LYS A 1 411 ? -23.442 12.769 0.623 1.00 77.50 411 LYS A O 1
ATOM 3196 N N . ARG A 1 412 ? -23.866 14.946 0.967 1.00 82.81 412 ARG A N 1
ATOM 3197 C CA . ARG A 1 412 ? -23.398 14.976 2.360 1.00 82.81 412 ARG A CA 1
ATOM 3198 C C . ARG A 1 412 ? -24.492 14.510 3.321 1.00 82.81 412 ARG A C 1
ATOM 3200 O O . ARG A 1 412 ? -25.601 15.035 3.293 1.00 82.81 412 ARG A O 1
ATOM 3207 N N . VAL A 1 413 ? -24.137 13.593 4.218 1.00 85.06 413 VAL A N 1
ATOM 3208 C CA . VAL A 1 413 ? -24.958 13.190 5.365 1.00 85.06 413 VAL A CA 1
ATOM 3209 C C . VAL A 1 413 ? -24.191 13.517 6.643 1.00 85.06 413 VAL A C 1
ATOM 3211 O O . VAL A 1 413 ? -23.059 13.066 6.844 1.00 85.06 413 VAL A O 1
ATOM 3214 N N . THR A 1 414 ? -24.773 14.365 7.485 1.00 85.06 414 THR A N 1
ATOM 3215 C CA . THR A 1 414 ? -24.205 14.746 8.780 1.00 85.06 414 THR A CA 1
ATOM 3216 C C . THR A 1 414 ? -24.683 13.785 9.862 1.00 85.06 414 THR A C 1
ATOM 3218 O O . THR A 1 414 ? -25.876 13.545 10.014 1.00 85.06 414 THR A O 1
ATOM 3221 N N . PHE A 1 415 ? -23.730 13.227 10.601 1.00 85.44 415 PHE A N 1
ATOM 3222 C CA . PHE A 1 415 ? -23.948 12.422 11.790 1.00 85.44 415 PHE A CA 1
ATOM 3223 C C . PHE A 1 415 ? -23.688 13.293 13.014 1.00 85.44 415 PHE A C 1
ATOM 3225 O O . PHE A 1 415 ? -22.574 13.791 13.219 1.00 85.44 415 PHE A O 1
ATOM 3232 N N . GLU A 1 416 ? -24.722 13.444 13.825 1.00 82.62 416 GLU A N 1
ATOM 3233 C CA . GLU A 1 416 ? -24.705 14.183 15.081 1.00 82.62 416 GLU A CA 1
ATOM 3234 C C . GLU A 1 416 ? -24.938 13.213 16.247 1.00 82.62 416 GLU A C 1
ATOM 3236 O O . GLU A 1 416 ? -25.457 12.111 16.030 1.00 82.62 416 GLU A O 1
ATOM 3241 N N . PRO A 1 417 ? -24.525 13.576 17.475 1.00 81.06 417 PRO A N 1
ATOM 3242 C CA . PRO A 1 417 ? -24.940 12.849 18.669 1.00 81.06 417 PRO A CA 1
ATOM 3243 C C . PRO A 1 417 ? -26.466 12.710 18.719 1.00 81.06 417 PRO A C 1
ATOM 3245 O O . PRO A 1 417 ? -27.195 13.587 18.254 1.00 81.06 417 PRO A O 1
ATOM 3248 N N . ARG A 1 418 ? -26.945 11.601 19.282 1.00 82.62 418 ARG A N 1
ATOM 3249 C CA . ARG A 1 418 ? -28.374 11.350 19.475 1.00 82.62 418 ARG A CA 1
ATOM 3250 C C . ARG A 1 418 ? -28.952 12.337 20.486 1.00 82.62 418 ARG A C 1
ATOM 3252 O O . ARG A 1 418 ? -28.233 12.964 21.263 1.00 82.62 418 ARG A O 1
ATOM 3259 N N . GLU A 1 419 ? -30.274 12.459 20.504 1.00 80.50 419 GLU A N 1
ATOM 3260 C CA . GLU A 1 419 ? -30.949 13.235 21.542 1.00 80.50 419 GLU A CA 1
ATOM 3261 C C . GLU A 1 419 ? -30.620 12.665 22.926 1.00 80.50 419 GLU A C 1
ATOM 3263 O O . GLU A 1 419 ? -30.689 11.453 23.138 1.00 80.50 419 GLU A O 1
ATOM 3268 N N . ARG A 1 420 ? -30.273 13.537 23.882 1.00 79.50 420 ARG A N 1
ATOM 3269 C CA . ARG A 1 420 ? -29.777 13.125 25.208 1.00 79.50 420 ARG A CA 1
ATOM 3270 C C . ARG A 1 420 ? -30.730 12.167 25.927 1.00 79.50 420 ARG A C 1
ATOM 3272 O O . ARG A 1 420 ? -30.270 11.206 26.521 1.00 79.50 420 ARG A O 1
ATOM 3279 N N . GLU A 1 421 ? -32.035 12.409 25.829 1.00 76.81 421 GLU A N 1
ATOM 3280 C CA . GLU A 1 421 ? -33.099 11.550 26.376 1.00 76.81 421 GLU A CA 1
ATOM 3281 C C . GLU A 1 421 ? -34.057 11.056 25.277 1.00 76.81 421 GLU A C 1
ATOM 3283 O O . GLU A 1 421 ? -35.246 10.859 25.514 1.00 76.81 421 GLU A O 1
ATOM 3288 N N . GLY A 1 422 ? -33.551 10.880 24.053 1.00 79.69 422 GLY A N 1
ATOM 3289 C CA . GLY A 1 422 ? -34.339 10.324 22.954 1.00 79.69 422 GLY A CA 1
ATOM 3290 C C . GLY A 1 422 ? -34.557 8.818 23.094 1.00 79.69 422 GLY A C 1
ATOM 3291 O O . GLY A 1 422 ? -33.767 8.115 23.731 1.00 79.69 422 GLY A O 1
ATOM 3292 N N . SER A 1 423 ? -35.597 8.307 22.430 1.00 81.38 423 SER A N 1
ATOM 3293 C CA . SER A 1 423 ? -35.908 6.871 22.383 1.00 81.38 423 SER A CA 1
ATOM 3294 C C . SER A 1 423 ? -34.724 6.033 21.882 1.00 81.38 423 SER A C 1
ATOM 3296 O O . SER A 1 423 ? -34.438 4.984 22.451 1.00 81.38 423 SER A O 1
ATOM 3298 N N . ASP A 1 424 ? -33.989 6.524 20.880 1.00 82.69 424 ASP A N 1
ATOM 3299 C CA . ASP A 1 424 ? -32.787 5.876 20.340 1.00 82.69 424 ASP A CA 1
ATOM 3300 C C . ASP A 1 424 ? -31.675 5.725 21.388 1.00 82.69 424 ASP A C 1
ATOM 3302 O O . ASP A 1 424 ? -31.078 4.657 21.497 1.00 82.69 424 ASP A O 1
ATOM 3306 N N . SER A 1 425 ? -31.407 6.772 22.176 1.00 85.50 425 SER A N 1
ATOM 3307 C CA . SER A 1 425 ? -30.366 6.761 23.215 1.00 85.50 425 SER A CA 1
ATOM 3308 C C . SER A 1 425 ? -30.713 5.803 24.351 1.00 85.50 425 SER A C 1
ATOM 3310 O O . SER A 1 425 ? -29.840 5.083 24.835 1.00 85.50 425 SER A O 1
ATOM 3312 N N . VAL A 1 426 ? -31.993 5.753 24.742 1.00 86.56 426 VAL A N 1
ATOM 3313 C CA . VAL A 1 426 ? -32.499 4.772 25.713 1.00 86.56 426 VAL A CA 1
ATOM 3314 C C . VAL A 1 426 ? -32.299 3.362 25.168 1.00 86.56 426 VAL A C 1
ATOM 3316 O O . VAL A 1 426 ? -31.726 2.521 25.851 1.00 86.56 426 VAL A O 1
ATOM 3319 N N . HIS A 1 427 ? -32.712 3.107 23.926 1.00 86.19 427 HIS A N 1
ATOM 3320 C CA . HIS A 1 427 ? -32.611 1.782 23.323 1.00 86.19 427 HIS A CA 1
ATOM 3321 C C . HIS A 1 427 ? -31.153 1.316 23.174 1.00 86.19 427 HIS A C 1
ATOM 3323 O O . HIS A 1 427 ? -30.843 0.170 23.486 1.00 86.19 427 HIS A O 1
ATOM 3329 N N . MET A 1 428 ? -30.242 2.213 22.775 1.00 86.81 428 MET A N 1
ATOM 3330 C CA . MET A 1 428 ? -28.798 1.945 22.719 1.00 86.81 428 MET A CA 1
ATOM 3331 C C . MET A 1 428 ? -28.223 1.570 24.087 1.00 86.81 428 MET A C 1
ATOM 3333 O O . MET A 1 428 ? -27.466 0.607 24.186 1.00 86.81 428 MET A O 1
ATOM 3337 N N . LEU A 1 429 ? -28.586 2.313 25.139 1.00 87.62 429 LEU A N 1
ATOM 3338 C CA . LEU A 1 429 ? -28.110 2.040 26.494 1.00 87.62 429 LEU A CA 1
ATOM 3339 C C . LEU A 1 429 ? -28.632 0.695 27.013 1.00 87.62 429 LEU A C 1
ATOM 3341 O O . LEU A 1 429 ? -27.867 -0.046 27.622 1.00 87.62 429 LEU A O 1
ATOM 3345 N N . MET A 1 430 ? -29.902 0.377 26.747 1.00 88.25 430 MET A N 1
ATOM 3346 C CA . MET A 1 430 ? -30.528 -0.878 27.181 1.00 88.25 430 MET A CA 1
ATOM 3347 C C . MET A 1 430 ? -29.956 -2.102 26.466 1.00 88.25 430 MET A C 1
ATOM 3349 O O . MET A 1 430 ? -29.655 -3.103 27.109 1.00 88.25 430 MET A O 1
ATOM 3353 N N . LEU A 1 431 ? -29.734 -2.008 25.152 1.00 85.62 431 LEU A N 1
ATOM 3354 C CA . LEU A 1 431 ? -29.074 -3.070 24.387 1.00 85.62 431 LEU A CA 1
ATOM 3355 C C . LEU A 1 431 ? -27.665 -3.355 24.913 1.00 85.62 431 LEU A C 1
ATOM 3357 O O . LEU A 1 431 ? -27.319 -4.511 25.136 1.00 85.62 431 LEU A O 1
ATOM 3361 N N . ALA A 1 432 ? -26.874 -2.308 25.161 1.00 85.62 432 ALA A N 1
ATOM 3362 C CA . ALA A 1 432 ? -25.520 -2.458 25.687 1.00 85.62 432 ALA A CA 1
ATOM 3363 C C . ALA A 1 432 ? -25.501 -2.970 27.142 1.00 85.62 432 ALA A C 1
ATOM 3365 O O . ALA A 1 432 ? -24.596 -3.717 27.516 1.00 85.62 432 ALA A O 1
ATOM 3366 N N . SER A 1 433 ? -26.494 -2.601 27.962 1.00 85.88 433 SER A N 1
ATOM 3367 C CA . SER A 1 433 ? -26.604 -3.077 29.346 1.00 85.88 433 SER A CA 1
ATOM 3368 C C . SER A 1 433 ? -27.193 -4.484 29.483 1.00 85.88 433 SER A C 1
ATOM 3370 O O . SER A 1 433 ? -27.079 -5.078 30.554 1.00 85.88 433 SER A O 1
ATOM 3372 N N . GLY A 1 434 ? -27.814 -5.020 28.427 1.00 83.19 434 GLY A N 1
ATOM 3373 C CA . GLY A 1 434 ? -28.580 -6.269 28.476 1.00 83.19 434 GLY A CA 1
ATOM 3374 C C . GLY A 1 434 ? -29.899 -6.153 29.252 1.00 83.19 434 GLY A C 1
ATOM 3375 O O . GLY A 1 434 ? -30.493 -7.173 29.595 1.00 83.19 434 GLY A O 1
ATOM 3376 N N . ALA A 1 435 ? -30.347 -4.930 29.553 1.00 82.88 435 ALA A N 1
ATOM 3377 C CA . ALA A 1 435 ? -31.555 -4.660 30.326 1.00 82.88 435 ALA A CA 1
ATOM 3378 C C . ALA A 1 435 ? -32.789 -4.485 29.428 1.00 82.88 435 ALA A C 1
ATOM 3380 O O . ALA A 1 435 ? -32.696 -4.047 28.281 1.00 82.88 435 ALA A O 1
ATOM 3381 N N . ASN A 1 436 ? -33.975 -4.751 29.977 1.00 82.94 436 ASN A N 1
ATOM 3382 C CA . ASN A 1 436 ? -35.233 -4.559 29.257 1.00 82.94 436 ASN A CA 1
ATOM 3383 C C . ASN A 1 436 ? -35.768 -3.128 29.406 1.00 82.94 436 ASN A C 1
ATOM 3385 O O . ASN A 1 436 ? -35.571 -2.461 30.423 1.00 82.94 436 ASN A O 1
ATOM 3389 N N . LEU A 1 437 ? -36.546 -2.678 28.416 1.00 78.50 437 LEU A N 1
ATOM 3390 C CA . LEU A 1 437 ? -37.179 -1.353 28.431 1.00 78.50 437 LEU A CA 1
ATOM 3391 C C . LEU A 1 437 ? -38.145 -1.161 29.618 1.00 78.50 437 LEU A C 1
ATOM 3393 O O . LEU A 1 437 ? -38.384 -0.035 30.047 1.00 78.50 437 LEU A O 1
ATOM 3397 N N . GLU A 1 438 ? -38.712 -2.246 30.147 1.00 76.44 438 GLU A N 1
ATOM 3398 C CA . GLU A 1 438 ? -39.572 -2.221 31.338 1.00 76.44 438 GLU A CA 1
ATOM 3399 C C . GLU A 1 438 ? -38.785 -1.863 32.602 1.00 76.44 438 GLU A C 1
ATOM 3401 O O . GLU A 1 438 ? -39.248 -1.063 33.410 1.00 76.44 438 GLU A O 1
ATOM 3406 N N . GLU A 1 439 ? -37.557 -2.367 32.727 1.00 75.75 439 GLU A N 1
ATOM 3407 C CA . GLU A 1 439 ? -36.674 -2.076 33.856 1.00 75.75 439 GLU A CA 1
ATOM 3408 C C . GLU A 1 439 ? -36.168 -0.629 33.815 1.00 75.75 439 GLU A C 1
ATOM 3410 O O . GLU A 1 439 ? -36.136 0.059 34.834 1.00 75.75 439 GLU A O 1
ATOM 3415 N N . ALA A 1 440 ? -35.870 -0.117 32.617 1.00 72.06 440 ALA A N 1
ATOM 3416 C CA . ALA A 1 440 ? -35.535 1.293 32.404 1.00 72.06 440 ALA A CA 1
ATOM 3417 C C . ALA A 1 440 ? -36.635 2.254 32.889 1.00 72.06 440 ALA A C 1
ATOM 3419 O O . ALA A 1 440 ? -36.363 3.405 33.240 1.00 72.06 440 ALA A O 1
ATOM 3420 N N . ASN A 1 441 ? -37.884 1.782 32.867 1.00 75.62 441 ASN A N 1
ATOM 3421 C CA . ASN A 1 441 ? -39.064 2.535 33.262 1.00 75.62 441 ASN A CA 1
ATOM 3422 C C . ASN A 1 441 ? -39.487 2.286 34.721 1.00 75.62 441 ASN A C 1
ATOM 3424 O O . ASN A 1 441 ? -40.393 2.989 35.183 1.00 75.62 441 ASN A O 1
ATOM 3428 N N . ASP A 1 442 ? -38.837 1.368 35.455 1.00 79.38 442 ASP A N 1
ATOM 3429 C CA . ASP A 1 442 ? -39.057 1.198 36.897 1.00 79.38 442 ASP A CA 1
ATOM 3430 C C . ASP A 1 442 ? -38.706 2.521 37.606 1.00 79.38 442 ASP A C 1
ATOM 3432 O O . ASP A 1 442 ? -37.600 3.042 37.416 1.00 79.38 442 ASP A O 1
ATOM 3436 N N . PRO A 1 443 ? -39.611 3.091 38.427 1.00 75.50 443 PRO A N 1
ATOM 3437 C CA . PRO A 1 443 ? -39.357 4.313 39.187 1.00 75.50 443 PRO A CA 1
ATOM 3438 C C . PRO A 1 443 ? -38.022 4.335 39.945 1.00 75.50 443 PRO A C 1
ATOM 3440 O O . PRO A 1 443 ? -37.440 5.409 40.085 1.00 75.50 443 PRO A O 1
ATOM 3443 N N . ARG A 1 444 ? -37.526 3.176 40.402 1.00 75.69 444 ARG A N 1
ATOM 3444 C CA . ARG A 1 444 ? -36.258 3.037 41.135 1.00 75.69 444 ARG A CA 1
ATOM 3445 C C . ARG A 1 444 ? -35.030 3.277 40.254 1.00 75.69 444 ARG A C 1
ATOM 3447 O O . ARG A 1 444 ? -34.093 3.941 40.676 1.00 75.69 444 ARG A O 1
ATOM 3454 N N . CYS A 1 445 ? -35.042 2.793 39.013 1.00 80.69 445 CYS A N 1
ATOM 3455 C CA . CYS A 1 445 ? -33.909 2.916 38.087 1.00 80.69 445 CYS A CA 1
ATOM 3456 C C . CYS A 1 445 ? -34.025 4.134 37.170 1.00 80.69 445 CYS A C 1
ATOM 3458 O O . CYS A 1 445 ? -33.013 4.666 36.714 1.00 80.69 445 CYS A O 1
ATOM 3460 N N . LYS A 1 446 ? -35.248 4.606 36.913 1.00 82.94 446 LYS A N 1
ATOM 3461 C CA . LYS A 1 446 ? -35.555 5.660 35.940 1.00 82.94 446 LYS A CA 1
ATOM 3462 C C . LYS A 1 446 ? -34.765 6.947 36.169 1.00 82.94 446 LYS A C 1
ATOM 3464 O O . LYS A 1 446 ? -34.292 7.562 35.212 1.00 82.94 446 LYS A O 1
ATOM 3469 N N . GLU A 1 447 ? -34.587 7.355 37.426 1.00 84.88 447 GLU A N 1
ATOM 3470 C CA . GLU A 1 447 ? -33.795 8.544 37.753 1.00 84.88 447 GLU A CA 1
ATOM 3471 C C . GLU A 1 447 ? -32.297 8.327 37.482 1.00 84.88 447 GLU A C 1
ATOM 3473 O O . GLU A 1 447 ? -31.629 9.220 36.950 1.00 84.88 447 GLU A O 1
ATOM 3478 N N . ALA A 1 448 ? -31.768 7.143 37.801 1.00 84.56 448 ALA A N 1
ATOM 3479 C CA . ALA A 1 448 ? -30.377 6.797 37.532 1.00 84.56 448 ALA A CA 1
ATOM 3480 C C . ALA A 1 448 ? -30.102 6.716 36.021 1.00 84.56 448 ALA A C 1
ATOM 3482 O O . ALA A 1 448 ? -29.165 7.352 35.536 1.00 84.56 448 ALA A O 1
ATOM 3483 N N . VAL A 1 449 ? -30.971 6.032 35.269 1.00 86.31 449 VAL A N 1
ATOM 3484 C CA . VAL A 1 449 ? -30.908 5.900 33.805 1.00 86.31 449 VAL A CA 1
ATOM 3485 C C . VAL A 1 449 ? -30.965 7.273 33.126 1.00 86.31 449 VAL A C 1
ATOM 3487 O O . VAL A 1 449 ? -30.096 7.585 32.313 1.00 86.31 449 VAL A O 1
ATOM 3490 N N . SER A 1 450 ? -31.910 8.143 33.506 1.00 86.00 450 SER A N 1
ATOM 3491 C CA . SER A 1 450 ? -32.003 9.521 32.984 1.00 86.00 450 SER A CA 1
ATOM 3492 C C . SER A 1 450 ? -30.723 10.328 33.243 1.00 86.00 450 SER A C 1
ATOM 3494 O O . SER A 1 450 ? -30.223 11.019 32.353 1.00 86.00 450 SER A O 1
ATOM 3496 N N . LYS A 1 451 ? -30.130 10.220 34.440 1.00 84.94 451 LYS A N 1
ATOM 3497 C CA . LYS A 1 451 ? -28.871 10.913 34.763 1.00 84.94 451 LYS A CA 1
ATOM 3498 C C . LYS A 1 451 ? -27.686 10.375 33.957 1.00 84.94 451 LYS A C 1
ATOM 3500 O O . LYS A 1 451 ? -26.887 11.182 33.487 1.00 84.94 451 LYS A O 1
ATOM 3505 N N . ILE A 1 452 ? -27.582 9.059 33.764 1.00 86.25 452 ILE A N 1
ATOM 3506 C CA . ILE A 1 452 ? -26.539 8.442 32.925 1.00 86.25 452 ILE A CA 1
ATOM 3507 C C . ILE A 1 452 ? -26.676 8.918 31.473 1.00 86.25 452 ILE A C 1
ATOM 3509 O O . ILE A 1 452 ? -25.693 9.357 30.879 1.00 86.25 452 ILE A O 1
ATOM 3513 N N . LEU A 1 453 ? -27.895 8.924 30.926 1.00 86.38 453 LEU A N 1
ATOM 3514 C CA . LEU A 1 453 ? -28.189 9.408 29.574 1.00 86.38 453 LEU A CA 1
ATOM 3515 C C . LEU A 1 453 ? -27.783 10.878 29.378 1.00 86.38 453 LEU A C 1
ATOM 3517 O O . LEU A 1 453 ? -27.107 11.217 28.402 1.00 86.38 453 LEU A O 1
ATOM 3521 N N . LYS A 1 454 ? -28.112 11.747 30.346 1.00 84.88 454 LYS A N 1
ATOM 3522 C CA . LYS A 1 454 ? -27.683 13.157 30.342 1.00 84.88 454 LYS A CA 1
ATOM 3523 C C . LYS A 1 454 ? -26.166 13.294 30.368 1.00 84.88 454 LYS A C 1
ATOM 3525 O O . LYS A 1 454 ? -25.633 14.119 29.628 1.00 84.88 454 LYS A O 1
ATOM 3530 N N . LEU A 1 455 ? -25.488 12.495 31.193 1.00 83.56 455 LEU A N 1
ATOM 3531 C CA . LEU A 1 455 ? -24.032 12.512 31.308 1.00 83.56 455 LEU A CA 1
ATOM 3532 C C . LEU A 1 455 ? -23.344 12.001 30.043 1.00 83.56 455 LEU A C 1
ATOM 3534 O O . LEU A 1 455 ? -22.314 12.555 29.697 1.00 83.56 455 LEU A O 1
ATOM 3538 N N . CYS A 1 456 ? -23.915 11.035 29.316 1.00 82.44 456 CYS A N 1
ATOM 3539 C CA . CYS A 1 456 ? -23.366 10.531 28.047 1.00 82.44 456 CYS A CA 1
ATOM 3540 C C . CYS A 1 456 ? -23.580 11.486 26.856 1.00 82.44 456 CYS A C 1
ATOM 3542 O O . CYS A 1 456 ? -23.045 11.246 25.771 1.00 82.44 456 CYS A O 1
ATOM 3544 N N . ALA A 1 457 ? -24.387 12.540 27.033 1.00 82.38 457 ALA A N 1
ATOM 3545 C CA . ALA A 1 457 ? -24.671 13.580 26.041 1.00 82.38 457 ALA A CA 1
ATOM 3546 C C . ALA A 1 457 ? -25.110 13.053 24.653 1.00 82.38 457 ALA A C 1
ATOM 3548 O O . ALA A 1 457 ? -24.901 13.722 23.641 1.00 82.38 457 ALA A O 1
ATOM 3549 N N . GLY A 1 458 ? -25.717 11.861 24.602 1.00 81.62 458 GLY A N 1
ATOM 3550 C CA . GLY A 1 458 ? -26.186 11.231 23.364 1.00 81.62 458 GLY A CA 1
ATOM 3551 C C . GLY A 1 458 ? -25.084 10.709 22.435 1.00 81.62 458 GLY A C 1
ATOM 3552 O O . GLY A 1 458 ? -25.367 10.398 21.278 1.00 81.62 458 GLY A O 1
ATOM 3553 N N . LEU A 1 459 ? -23.827 10.613 22.887 1.00 85.50 459 LEU A N 1
ATOM 3554 C CA . LEU A 1 459 ? -22.752 10.029 22.083 1.00 85.50 459 LEU A CA 1
ATOM 3555 C C . LEU A 1 459 ? -22.870 8.488 22.084 1.00 85.50 459 LEU A C 1
ATOM 3557 O O . LEU A 1 459 ? -22.697 7.889 23.144 1.00 85.50 459 LEU A O 1
ATOM 3561 N N . PRO A 1 460 ? -23.079 7.823 20.928 1.00 87.12 460 PRO A N 1
ATOM 3562 C CA . PRO A 1 460 ? -23.223 6.365 20.852 1.00 87.12 460 PRO A CA 1
ATOM 3563 C C . PRO A 1 460 ? -22.074 5.577 21.492 1.00 87.12 460 PRO A C 1
ATOM 3565 O O . PRO A 1 460 ? -22.328 4.603 22.191 1.00 87.12 460 PRO A O 1
ATOM 3568 N N . LEU A 1 461 ? -20.820 6.013 21.315 1.00 86.38 461 LEU A N 1
ATOM 3569 C CA . LEU A 1 461 ? -19.673 5.358 21.956 1.00 86.38 461 LEU A CA 1
ATOM 3570 C C . LEU A 1 461 ? -19.721 5.458 23.491 1.00 86.38 461 LEU A C 1
ATOM 3572 O O . LEU A 1 461 ? -19.477 4.466 24.166 1.00 86.38 461 LEU A O 1
ATOM 3576 N N . ALA A 1 462 ? -20.065 6.627 24.043 1.00 86.88 462 ALA A N 1
ATOM 3577 C CA .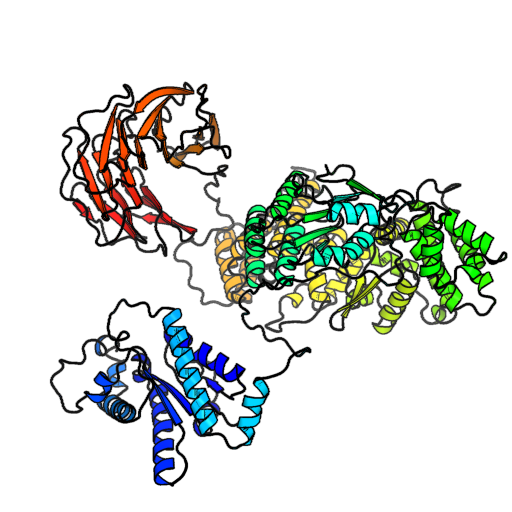 ALA A 1 462 ? -20.177 6.801 25.494 1.00 86.88 462 ALA A CA 1
ATOM 3578 C C . ALA A 1 462 ? -21.358 6.001 26.066 1.00 86.88 462 ALA A C 1
ATOM 3580 O O . ALA A 1 462 ? -21.233 5.397 27.125 1.00 86.88 462 ALA A O 1
ATOM 3581 N N . LEU A 1 463 ? -22.482 5.947 25.340 1.00 88.38 463 LEU A N 1
ATOM 3582 C CA . LEU A 1 463 ? -23.644 5.133 25.706 1.00 88.38 463 LEU A CA 1
ATOM 3583 C C . LEU A 1 463 ? -23.315 3.637 25.724 1.00 88.38 463 LEU A C 1
ATOM 3585 O O . LEU A 1 463 ? -23.745 2.941 26.637 1.00 88.38 463 LEU A O 1
ATOM 3589 N N . ASN A 1 464 ? -22.542 3.152 24.747 1.00 88.69 464 ASN A N 1
ATOM 3590 C CA . ASN A 1 464 ? -22.118 1.756 24.705 1.00 88.69 464 ASN A CA 1
ATOM 3591 C C . ASN A 1 464 ? -21.188 1.418 25.882 1.00 88.69 464 ASN A C 1
ATOM 3593 O O . ASN A 1 464 ? -21.494 0.489 26.619 1.00 88.69 464 ASN A O 1
ATOM 3597 N N . VAL A 1 465 ? -20.139 2.218 26.128 1.00 87.88 465 VAL A N 1
ATOM 3598 C CA . VAL A 1 465 ? -19.226 2.039 27.280 1.00 87.88 465 VAL A CA 1
ATOM 3599 C C . VAL A 1 465 ? -19.981 2.118 28.614 1.00 87.88 465 VAL A C 1
ATOM 3601 O O . VAL A 1 465 ? -19.707 1.362 29.545 1.00 87.88 465 VAL A O 1
ATOM 3604 N N . ALA A 1 466 ? -20.962 3.018 28.724 1.00 88.25 466 ALA A N 1
ATOM 3605 C CA . ALA A 1 466 ? -21.792 3.108 29.918 1.00 88.25 466 ALA A CA 1
ATOM 3606 C C . ALA A 1 466 ? -22.694 1.883 30.098 1.00 88.25 466 ALA A C 1
ATOM 3608 O O . ALA A 1 466 ? -22.780 1.346 31.201 1.00 88.25 466 ALA A O 1
ATOM 3609 N N . GLY A 1 467 ? -23.331 1.417 29.024 1.00 88.06 467 GLY A N 1
ATOM 3610 C CA . GLY A 1 467 ? -24.176 0.229 29.047 1.00 88.06 467 GLY A CA 1
ATOM 3611 C C . GLY A 1 467 ? -23.392 -1.032 29.398 1.00 88.06 467 GLY A C 1
ATOM 3612 O O . GLY A 1 467 ? -23.780 -1.740 30.323 1.00 88.06 467 GLY A O 1
ATOM 3613 N N . THR A 1 468 ? -22.252 -1.272 28.750 1.00 87.75 468 THR A N 1
ATOM 3614 C CA . THR A 1 468 ? -21.386 -2.429 29.034 1.00 87.75 468 THR A CA 1
ATOM 3615 C C . THR A 1 468 ? -20.818 -2.376 30.454 1.00 87.75 468 THR A C 1
ATOM 3617 O O . THR A 1 468 ? -20.792 -3.391 31.147 1.00 87.75 468 THR A O 1
ATOM 3620 N N . GLY A 1 469 ? -20.465 -1.187 30.956 1.00 86.69 469 GLY A N 1
ATOM 3621 C CA . GLY A 1 469 ? -20.082 -0.987 32.355 1.00 86.69 469 GLY A CA 1
ATOM 3622 C C . GLY A 1 469 ? -21.201 -1.325 33.351 1.00 86.69 469 GLY A C 1
ATOM 3623 O O . GLY A 1 469 ? -20.943 -1.960 34.374 1.00 86.69 469 GLY A O 1
ATOM 3624 N N . VAL A 1 470 ? -22.452 -0.958 33.048 1.00 88.06 470 VAL A N 1
ATOM 3625 C CA . VAL A 1 470 ? -23.619 -1.358 33.853 1.00 88.06 470 VAL A CA 1
ATOM 3626 C C . VAL A 1 470 ? -23.837 -2.868 33.776 1.00 88.06 470 VAL A C 1
ATOM 3628 O O . VAL A 1 470 ? -23.998 -3.496 34.819 1.00 88.06 470 VAL A O 1
ATOM 3631 N N . ARG A 1 471 ? -23.784 -3.470 32.582 1.00 87.50 471 ARG A N 1
ATOM 3632 C CA . ARG A 1 471 ? -23.903 -4.926 32.388 1.00 87.50 471 ARG A CA 1
ATOM 3633 C C . ARG A 1 471 ? -22.884 -5.688 33.226 1.00 87.50 471 ARG A C 1
ATOM 3635 O O . ARG A 1 471 ? -23.244 -6.600 33.958 1.00 87.50 471 ARG A O 1
ATOM 3642 N N . TYR A 1 472 ? -21.627 -5.249 33.191 1.00 85.50 472 TYR A N 1
ATOM 3643 C CA . TYR A 1 472 ? -20.547 -5.835 33.981 1.00 85.50 472 TYR A CA 1
ATOM 3644 C C . TYR A 1 472 ? -20.849 -5.840 35.484 1.00 85.50 472 TYR A C 1
ATOM 3646 O O . TYR A 1 472 ? -20.544 -6.818 36.171 1.00 85.50 472 TYR A O 1
ATOM 3654 N N . MET A 1 473 ? -21.419 -4.743 35.993 1.00 83.81 473 MET A N 1
ATOM 3655 C CA . MET A 1 473 ? -21.811 -4.613 37.396 1.00 83.81 473 MET A CA 1
ATOM 3656 C C . MET A 1 473 ? -23.013 -5.494 37.721 1.00 83.81 473 MET A C 1
ATOM 3658 O O . MET A 1 473 ? -22.989 -6.163 38.746 1.00 83.81 473 MET A O 1
ATOM 3662 N N . ARG A 1 474 ? -24.022 -5.532 36.843 1.00 84.56 474 ARG A N 1
ATOM 3663 C CA . ARG A 1 474 ? -25.224 -6.365 36.991 1.00 84.56 474 ARG A CA 1
ATOM 3664 C C . ARG A 1 474 ? -24.896 -7.849 37.052 1.00 84.56 474 ARG A C 1
ATOM 3666 O O . ARG A 1 474 ? -25.332 -8.512 37.983 1.00 84.56 474 ARG A O 1
ATOM 3673 N N . ASP A 1 475 ? -24.066 -8.339 36.132 1.00 83.31 475 ASP A N 1
ATOM 3674 C CA . ASP A 1 475 ? -23.662 -9.751 36.059 1.00 83.31 475 ASP A CA 1
ATOM 3675 C C . ASP A 1 475 ? -22.937 -10.236 37.332 1.00 83.31 475 ASP A C 1
ATOM 3677 O O . ASP A 1 475 ? -22.834 -11.438 37.575 1.00 83.31 475 ASP A O 1
ATOM 3681 N N . ARG A 1 476 ? -22.398 -9.309 38.135 1.00 75.81 476 ARG A N 1
ATOM 3682 C CA . ARG A 1 476 ? -21.672 -9.580 39.387 1.00 75.81 476 ARG A CA 1
ATOM 3683 C C . ARG A 1 476 ? -22.387 -9.073 40.637 1.00 75.81 476 ARG A C 1
ATOM 3685 O O . ARG A 1 476 ? -21.825 -9.160 41.727 1.00 75.81 476 ARG A O 1
ATOM 3692 N N . TRP A 1 477 ? -23.575 -8.499 40.496 1.00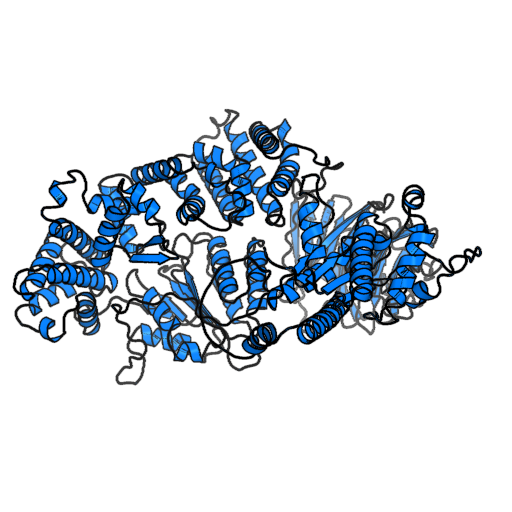 78.62 477 TRP A N 1
ATOM 3693 C CA . TRP A 1 477 ? -24.276 -7.898 41.618 1.00 78.62 477 TRP A CA 1
ATOM 3694 C C . TRP A 1 477 ? -24.951 -8.989 42.450 1.00 78.62 477 TRP A C 1
ATOM 3696 O O . TRP A 1 477 ? -25.750 -9.764 41.937 1.00 78.62 477 TRP A O 1
ATOM 3706 N N . GLU A 1 478 ? -24.653 -9.048 43.748 1.00 66.94 478 GLU A N 1
ATOM 3707 C CA . GLU A 1 478 ? -25.257 -10.032 44.663 1.00 66.94 478 GLU A CA 1
ATOM 3708 C C . GLU A 1 478 ? -26.605 -9.555 45.261 1.00 66.94 478 GLU A C 1
ATOM 3710 O O . GLU A 1 478 ? -27.246 -10.291 46.010 1.00 66.94 478 GLU A O 1
ATOM 3715 N N . GLY A 1 479 ? -27.043 -8.323 44.951 1.00 68.19 479 GLY A N 1
ATOM 3716 C CA . GLY A 1 479 ? -28.278 -7.690 45.453 1.00 68.19 479 GLY A CA 1
ATOM 3717 C C . GLY A 1 479 ? -29.353 -7.444 44.381 1.00 68.19 479 GLY A C 1
ATOM 3718 O O . GLY A 1 479 ? -29.340 -8.059 43.321 1.00 68.19 479 GLY A O 1
ATOM 3719 N N . GLU A 1 480 ? -30.284 -6.509 44.623 1.00 68.94 480 GLU A N 1
ATOM 3720 C CA . GLU A 1 480 ? -31.265 -6.100 43.597 1.00 68.94 480 GLU A CA 1
ATOM 3721 C C . GLU A 1 480 ? -30.565 -5.428 42.402 1.00 68.94 480 GLU A C 1
ATOM 3723 O O . GLU A 1 480 ? -29.818 -4.464 42.585 1.00 68.94 480 GLU A O 1
ATOM 3728 N N . GLU A 1 481 ? -30.864 -5.877 41.176 1.00 68.25 481 GLU A N 1
ATOM 3729 C CA . GLU A 1 481 ? -30.281 -5.346 39.927 1.00 68.25 481 GLU A CA 1
ATOM 3730 C C . GLU A 1 481 ? -30.480 -3.827 39.773 1.00 68.25 481 GLU A C 1
ATOM 3732 O O . GLU A 1 481 ? -29.642 -3.132 39.195 1.00 68.25 481 GLU A O 1
ATOM 3737 N N . SER A 1 482 ? -31.542 -3.280 40.374 1.00 70.75 482 SER A N 1
ATOM 3738 C CA . SER A 1 482 ? -31.826 -1.846 40.394 1.00 70.75 482 SER A CA 1
ATOM 3739 C C . SER A 1 482 ? -30.723 -1.006 41.047 1.00 70.75 482 SER A C 1
ATOM 3741 O O . SER A 1 482 ? -30.495 0.133 40.636 1.00 70.75 482 SER A O 1
ATOM 3743 N N . GLN A 1 483 ? -30.005 -1.565 42.025 1.00 79.75 483 GLN A N 1
ATOM 3744 C CA . GLN A 1 483 ? -28.920 -0.880 42.737 1.00 79.75 483 GLN A CA 1
ATOM 3745 C C . GLN A 1 483 ? -27.633 -0.798 41.903 1.00 79.75 483 GLN A C 1
ATOM 3747 O O . GLN A 1 483 ? -26.818 0.100 42.124 1.00 79.75 483 GLN A O 1
ATOM 3752 N N . ALA A 1 484 ? -27.461 -1.673 40.905 1.00 83.50 484 ALA A N 1
ATOM 3753 C CA . ALA A 1 484 ? -26.303 -1.639 40.014 1.00 83.50 484 ALA A CA 1
ATOM 3754 C C . ALA A 1 484 ? -26.260 -0.339 39.187 1.00 83.50 484 ALA A C 1
ATOM 3756 O O . ALA A 1 484 ? -25.188 0.237 38.989 1.00 83.50 484 ALA A O 1
ATOM 3757 N N . TRP A 1 485 ? -27.425 0.177 38.770 1.00 85.69 485 TRP A N 1
ATOM 3758 C CA . TRP A 1 485 ? -27.540 1.463 38.071 1.00 85.69 485 TRP A CA 1
ATOM 3759 C C . TRP A 1 485 ? -27.104 2.648 38.946 1.00 85.69 485 TRP A C 1
ATOM 3761 O O . TRP A 1 485 ? -26.399 3.545 38.477 1.00 85.69 485 TRP A O 1
ATOM 3771 N N . GLU A 1 486 ? -27.488 2.655 40.225 1.00 85.50 486 GLU A N 1
ATOM 3772 C CA . GLU A 1 486 ? -27.087 3.695 41.181 1.00 85.50 486 GLU A CA 1
ATOM 3773 C C . GLU A 1 486 ? -25.593 3.617 41.515 1.00 85.50 486 GLU A C 1
ATOM 3775 O O . GLU A 1 486 ? -24.906 4.644 41.556 1.00 85.50 486 GLU A O 1
ATOM 3780 N N . ALA A 1 487 ? -25.070 2.401 41.685 1.00 84.06 487 ALA A N 1
ATOM 3781 C CA . ALA A 1 487 ? -23.653 2.156 41.913 1.00 84.06 487 ALA A CA 1
ATOM 3782 C C . ALA A 1 487 ? -22.804 2.636 40.729 1.00 84.06 487 ALA A C 1
ATOM 3784 O O . ALA A 1 487 ? -21.835 3.372 40.935 1.00 84.06 487 ALA A O 1
ATOM 3785 N N . TYR A 1 488 ? -23.205 2.318 39.493 1.00 86.12 488 TYR A N 1
ATOM 3786 C CA . TYR A 1 488 ? -22.556 2.831 38.287 1.00 86.12 488 TYR A CA 1
ATOM 3787 C C . TYR A 1 488 ? -22.600 4.365 38.228 1.00 86.12 488 TYR A C 1
ATOM 3789 O O . TYR A 1 488 ? -21.572 5.016 38.029 1.00 86.12 488 TYR A O 1
ATOM 3797 N N . LEU A 1 489 ? -23.766 4.974 38.477 1.00 85.44 489 LEU A N 1
ATOM 3798 C CA . LEU A 1 489 ? -23.909 6.431 38.488 1.00 85.44 489 LEU A CA 1
ATOM 3799 C C . LEU A 1 489 ? -23.000 7.099 39.534 1.00 85.44 489 LEU A C 1
ATOM 3801 O O . LEU A 1 489 ? -22.501 8.201 39.297 1.00 85.44 489 LEU A O 1
ATOM 3805 N N . SER A 1 490 ? -22.776 6.458 40.684 1.00 85.19 490 SER A N 1
ATOM 3806 C CA . SER A 1 490 ? -21.864 6.963 41.717 1.00 85.19 490 SER A CA 1
ATOM 3807 C C . SER A 1 490 ? -20.416 7.030 41.216 1.00 85.19 490 SER A C 1
ATOM 3809 O O . SER A 1 490 ? -19.761 8.058 41.396 1.00 85.19 490 SER A O 1
ATOM 3811 N N . LYS A 1 491 ? -19.965 5.993 40.494 1.00 83.62 491 LYS A N 1
ATOM 3812 C CA . LYS A 1 491 ? -18.634 5.904 39.872 1.00 83.62 491 LYS A CA 1
ATOM 3813 C C . LYS A 1 491 ? -18.460 6.900 38.731 1.00 83.62 491 LYS A C 1
ATOM 3815 O O . LYS A 1 491 ? -17.432 7.557 38.605 1.00 83.62 491 LYS A O 1
ATOM 3820 N N . LEU A 1 492 ? -19.508 7.085 37.932 1.00 81.38 492 LEU A N 1
ATOM 3821 C CA . LEU A 1 492 ? -19.508 8.083 36.868 1.00 81.38 492 LEU A CA 1
ATOM 3822 C C . LEU A 1 492 ? -19.380 9.508 37.434 1.00 81.38 492 LEU A C 1
ATOM 3824 O O . LEU A 1 492 ? -18.661 10.337 36.882 1.00 81.38 492 LEU A O 1
ATOM 3828 N N . LYS A 1 493 ? -20.026 9.789 38.574 1.00 78.81 493 LYS A N 1
ATOM 3829 C CA . LYS A 1 493 ? -19.931 11.088 39.259 1.00 78.81 493 LYS A CA 1
ATOM 3830 C C . LYS A 1 493 ? -18.583 11.310 39.944 1.00 78.81 493 LYS A C 1
ATOM 3832 O O . LYS A 1 493 ? -18.089 12.437 39.907 1.00 78.81 493 LYS A O 1
ATOM 3837 N N . SER A 1 494 ? -17.969 10.282 40.534 1.00 68.00 494 SER A N 1
ATOM 3838 C CA . SER A 1 494 ? -16.649 10.422 41.169 1.00 68.00 494 SER A CA 1
ATOM 3839 C C . SER A 1 494 ? -15.547 10.797 40.177 1.00 68.00 494 SER A C 1
ATOM 3841 O O . SER A 1 494 ? -14.615 11.492 40.568 1.00 68.00 494 SER A O 1
ATOM 3843 N N . GLY A 1 495 ? -15.679 10.428 38.897 1.00 56.06 495 GLY A N 1
ATOM 3844 C CA . GLY A 1 495 ? -14.757 10.840 37.830 1.00 56.06 495 GLY A CA 1
ATOM 3845 C C . GLY A 1 495 ? -14.964 12.270 37.298 1.00 56.06 495 GLY A C 1
ATOM 3846 O O . GLY A 1 495 ? -14.046 12.853 36.727 1.00 56.06 495 GLY A O 1
ATOM 3847 N N . THR A 1 496 ? -16.145 12.873 37.493 1.00 52.81 496 THR A N 1
ATOM 3848 C CA . THR A 1 496 ? -16.478 14.213 36.951 1.00 52.81 496 THR A CA 1
ATOM 3849 C C . THR A 1 496 ? -15.919 15.399 37.750 1.00 52.81 496 THR A C 1
ATOM 3851 O O . THR A 1 496 ? -15.982 16.536 37.287 1.00 52.81 496 THR A O 1
ATOM 3854 N N . THR A 1 497 ? -15.321 15.176 38.923 1.00 43.97 497 THR A N 1
ATOM 3855 C CA . THR A 1 497 ? -14.822 16.245 39.812 1.00 43.97 497 THR A CA 1
ATOM 3856 C C . THR A 1 497 ? -13.566 16.968 39.315 1.00 43.97 497 THR A C 1
ATOM 3858 O O . THR A 1 497 ? -13.176 17.960 39.928 1.00 43.97 497 THR A O 1
ATOM 3861 N N . ILE A 1 498 ? -12.944 16.548 38.203 1.00 45.44 498 ILE A N 1
ATOM 3862 C CA . ILE A 1 498 ? -11.711 17.186 37.707 1.00 45.44 498 ILE A CA 1
ATOM 3863 C C . ILE A 1 498 ? -11.957 18.315 36.683 1.00 45.44 498 ILE A C 1
ATOM 3865 O O . ILE A 1 498 ? -11.104 19.198 36.609 1.00 45.44 498 ILE A O 1
ATOM 3869 N N . ARG A 1 499 ? -13.097 18.417 35.965 1.00 38.78 499 ARG A N 1
ATOM 3870 C CA . ARG A 1 499 ? -13.416 19.609 35.129 1.00 38.78 499 ARG A CA 1
ATOM 3871 C C . ARG A 1 499 ? -14.923 19.861 34.906 1.00 38.78 499 ARG A C 1
ATOM 3873 O O . ARG A 1 499 ? -15.572 19.098 34.206 1.00 38.78 499 ARG A O 1
ATOM 3880 N N . SER A 1 500 ? -15.374 21.013 35.427 1.00 31.98 500 SER A N 1
ATOM 3881 C CA . SER A 1 500 ? -16.534 21.869 35.077 1.00 31.98 500 SER A CA 1
ATOM 3882 C C . SER A 1 500 ? -17.962 21.298 35.044 1.00 31.98 500 SER A C 1
ATOM 3884 O O . SER A 1 500 ? -18.256 20.272 34.441 1.00 31.98 500 SER A O 1
ATOM 3886 N N . GLU A 1 501 ? -18.867 22.084 35.632 1.00 38.38 501 GLU A N 1
ATOM 3887 C CA . GLU A 1 501 ? -20.324 21.962 35.589 1.00 38.38 501 GLU A CA 1
ATOM 3888 C C . GLU A 1 501 ? -20.839 21.806 34.148 1.00 38.38 501 GLU A C 1
ATOM 3890 O O . GLU A 1 501 ? -20.587 22.647 33.291 1.00 38.38 501 GLU A O 1
ATOM 3895 N N . SER A 1 502 ? -21.585 20.722 33.911 1.00 41.72 502 SER A N 1
ATOM 3896 C CA . SER A 1 502 ? -22.246 20.335 32.653 1.00 41.72 502 SER A CA 1
ATOM 3897 C C . SER A 1 502 ? -21.336 20.217 31.413 1.00 41.72 502 SER A C 1
ATOM 3899 O O . SER A 1 502 ? -20.942 21.225 30.833 1.00 41.72 502 SER A O 1
ATOM 3901 N N . PRO A 1 503 ? -21.054 18.995 30.919 1.00 45.44 503 PRO A N 1
ATOM 3902 C CA . PRO A 1 503 ? -20.303 18.827 29.681 1.00 45.44 503 PRO A CA 1
ATOM 3903 C C . PRO A 1 503 ? -21.129 19.353 28.493 1.00 45.44 503 PRO A C 1
ATOM 3905 O O . PRO A 1 503 ? -22.082 18.714 28.043 1.00 45.44 503 PRO A O 1
ATOM 3908 N N . GLU A 1 504 ? -20.791 20.544 27.991 1.00 46.41 504 GLU A N 1
ATOM 3909 C CA . GLU A 1 504 ? -21.358 21.081 26.743 1.00 46.41 504 GLU A CA 1
ATOM 3910 C C . GLU A 1 504 ? -20.903 20.268 25.514 1.00 46.41 504 GLU A C 1
ATOM 3912 O O . GLU A 1 504 ? -21.619 20.209 24.514 1.00 46.41 504 GLU A O 1
ATOM 3917 N N . ASP A 1 505 ? -19.770 19.558 25.612 1.00 55.62 505 ASP A N 1
ATOM 3918 C CA . ASP A 1 505 ? -19.182 18.747 24.545 1.00 55.62 505 ASP A CA 1
ATOM 3919 C C . ASP A 1 505 ? -19.161 17.244 24.878 1.00 55.62 505 ASP A C 1
ATOM 3921 O O . ASP A 1 505 ? -18.635 16.823 25.903 1.00 55.62 505 ASP A O 1
ATOM 3925 N N . GLY A 1 506 ? -19.642 16.402 23.954 1.00 57.06 506 GLY A N 1
ATOM 3926 C CA . GLY A 1 506 ? -19.736 14.940 24.121 1.00 57.06 506 GLY A CA 1
ATOM 3927 C C . GLY A 1 506 ? -18.413 14.160 24.280 1.00 57.06 506 GLY A C 1
ATOM 3928 O O . GLY A 1 506 ? -18.437 12.935 24.320 1.00 57.06 506 GLY A O 1
ATOM 3929 N N . TYR A 1 507 ? -17.255 14.824 24.345 1.00 66.50 507 TYR A N 1
ATOM 3930 C CA . TYR A 1 507 ? -15.960 14.168 24.585 1.00 66.50 507 TYR A CA 1
ATOM 3931 C C . TYR A 1 507 ? -15.596 14.107 26.071 1.00 66.50 507 TYR A C 1
ATOM 3933 O O . TYR A 1 507 ? -15.099 13.082 26.521 1.00 66.50 507 TYR A O 1
ATOM 3941 N N . SER A 1 508 ? -15.905 15.142 26.856 1.00 67.69 508 SER A N 1
ATOM 3942 C CA . SER A 1 508 ? -15.687 15.102 28.310 1.00 67.69 508 SER A CA 1
ATOM 3943 C C . SER A 1 508 ? -16.613 14.095 28.994 1.00 67.69 508 SER A C 1
ATOM 3945 O O . SER A 1 508 ? -16.239 13.482 29.992 1.00 67.69 508 SER A O 1
ATOM 3947 N N . SER A 1 509 ? -17.793 13.854 28.414 1.00 73.44 509 SER A N 1
ATOM 3948 C CA . SER A 1 509 ? -18.665 12.748 28.811 1.00 73.44 509 SER A CA 1
ATOM 3949 C C . SER A 1 509 ? -18.050 11.377 28.540 1.00 73.44 509 SER A C 1
ATOM 3951 O O . SER A 1 509 ? -18.198 10.476 29.361 1.00 73.44 509 SER A O 1
ATOM 3953 N N . LEU A 1 510 ? -17.347 11.214 27.413 1.00 80.81 510 LEU A N 1
ATOM 3954 C CA . LEU A 1 510 ? -16.676 9.959 27.084 1.00 80.81 510 LEU A CA 1
ATOM 3955 C C . LEU A 1 510 ? -15.536 9.680 28.074 1.00 80.81 510 LEU A C 1
ATOM 3957 O O . LEU A 1 510 ? -15.469 8.579 28.613 1.00 80.81 510 LEU A O 1
ATOM 3961 N N . ASP A 1 511 ? -14.708 10.678 28.389 1.00 80.81 511 ASP A N 1
ATOM 3962 C CA . ASP A 1 511 ? -13.628 10.536 29.377 1.00 80.81 511 ASP A CA 1
ATOM 3963 C C . ASP A 1 511 ? -14.165 10.087 30.746 1.00 80.81 511 ASP A C 1
ATOM 3965 O O . ASP A 1 511 ? -13.606 9.184 31.370 1.00 80.81 511 ASP A O 1
ATOM 3969 N N . ALA A 1 512 ? -15.294 10.654 31.193 1.00 80.00 512 ALA A N 1
ATOM 3970 C CA . ALA A 1 512 ? -15.947 10.240 32.434 1.00 80.00 512 ALA A CA 1
ATOM 3971 C C . ALA A 1 512 ? -16.408 8.771 32.385 1.00 80.00 512 ALA A C 1
ATOM 3973 O O . ALA A 1 512 ? -16.168 8.023 33.334 1.00 80.00 512 ALA A O 1
ATOM 3974 N N . THR A 1 513 ? -17.020 8.334 31.276 1.00 84.38 513 THR A N 1
ATOM 3975 C CA . THR A 1 513 ? -17.440 6.929 31.108 1.00 84.38 513 THR A CA 1
ATOM 3976 C C . THR A 1 513 ? -16.256 5.961 31.060 1.00 84.38 513 THR A C 1
ATOM 3978 O O . THR A 1 513 ? -16.334 4.886 31.651 1.00 84.38 513 THR A O 1
ATOM 3981 N N . LEU A 1 514 ? -15.138 6.350 30.437 1.00 85.62 514 LEU A N 1
ATOM 3982 C CA . LEU A 1 514 ? -13.925 5.531 30.358 1.00 85.62 514 LEU A CA 1
ATOM 3983 C C . LEU A 1 514 ? -13.222 5.420 31.719 1.00 85.62 514 LEU A C 1
ATOM 3985 O O . LEU A 1 514 ? -12.780 4.335 32.097 1.00 85.62 514 LEU A O 1
ATOM 3989 N N . HIS A 1 515 ? -13.167 6.509 32.494 1.00 85.81 515 HIS A N 1
ATOM 3990 C CA . HIS A 1 515 ? -12.681 6.468 33.876 1.00 85.81 515 HIS A CA 1
ATOM 3991 C C . HIS A 1 515 ? -13.540 5.556 34.757 1.00 85.81 515 HIS A C 1
ATOM 3993 O O . HIS A 1 515 ? -12.989 4.728 35.483 1.00 85.81 515 HIS A O 1
ATOM 3999 N N . ALA A 1 516 ? -14.869 5.662 34.659 1.00 85.25 516 ALA A N 1
ATOM 4000 C CA . ALA A 1 516 ? -15.782 4.793 35.394 1.00 85.25 516 ALA A CA 1
ATOM 4001 C C . ALA A 1 516 ? -15.597 3.316 35.006 1.00 85.25 516 ALA A C 1
ATOM 4003 O O . ALA A 1 516 ? -15.527 2.464 35.888 1.00 85.25 516 ALA A O 1
ATOM 4004 N N . ALA A 1 517 ? -15.447 3.013 33.711 1.00 86.19 517 ALA A N 1
ATOM 4005 C CA . ALA A 1 517 ? -15.186 1.658 33.225 1.00 86.19 517 ALA A CA 1
ATOM 4006 C C . ALA A 1 517 ? -13.895 1.069 33.822 1.00 86.19 517 ALA A C 1
ATOM 4008 O O . ALA A 1 517 ? -13.908 -0.055 34.321 1.00 86.19 517 ALA A O 1
ATOM 4009 N N . LEU A 1 518 ? -12.798 1.837 33.850 1.00 85.12 518 LEU A N 1
ATOM 4010 C CA . LEU A 1 518 ? -11.543 1.397 34.471 1.00 85.12 518 LEU A CA 1
ATOM 4011 C C . LEU A 1 518 ? -11.698 1.138 35.978 1.00 85.12 518 LEU A C 1
ATOM 4013 O O . LEU A 1 518 ? -11.235 0.110 36.466 1.00 85.12 518 LEU A O 1
ATOM 4017 N N . GLU A 1 519 ? -12.378 2.026 36.709 1.00 83.81 519 GLU A N 1
ATOM 4018 C CA . GLU A 1 519 ? -12.617 1.853 38.151 1.00 83.81 519 GLU A CA 1
ATOM 4019 C C . GLU A 1 519 ? -13.482 0.631 38.471 1.00 83.81 519 GLU A C 1
ATOM 4021 O O . GLU A 1 519 ? -13.251 -0.050 39.472 1.00 83.81 519 GLU A O 1
ATOM 4026 N N . ILE A 1 520 ? -14.477 0.346 37.631 1.00 83.81 520 ILE A N 1
ATOM 4027 C CA . ILE A 1 520 ? -15.365 -0.809 37.785 1.00 83.81 520 ILE A CA 1
ATOM 4028 C C . ILE A 1 520 ? -14.573 -2.104 37.662 1.00 83.81 520 ILE A C 1
ATOM 4030 O O . ILE A 1 520 ? -14.664 -2.957 38.549 1.00 83.81 520 ILE A O 1
ATOM 4034 N N . VAL A 1 521 ? -13.749 -2.225 36.619 1.00 82.94 521 VAL A N 1
ATOM 4035 C CA . VAL A 1 521 ? -12.925 -3.419 36.409 1.00 82.94 521 VAL A CA 1
ATOM 4036 C C . VAL A 1 521 ? -11.900 -3.594 37.536 1.00 82.94 521 VAL A C 1
ATOM 4038 O O . VAL A 1 521 ? -11.693 -4.719 37.990 1.00 82.94 521 VAL A O 1
ATOM 4041 N N . GLU A 1 522 ? -11.316 -2.505 38.053 1.00 80.31 522 GLU A N 1
ATOM 4042 C CA . GLU A 1 522 ? -10.424 -2.562 39.224 1.00 80.31 522 GLU A CA 1
ATOM 4043 C C . GLU A 1 522 ? -11.156 -3.040 40.487 1.00 80.31 522 GLU A C 1
ATOM 4045 O O . GLU A 1 522 ? -10.628 -3.864 41.232 1.00 80.31 522 GLU A O 1
ATOM 4050 N N . SER A 1 523 ? -12.386 -2.571 40.718 1.00 75.50 523 SER A N 1
ATOM 4051 C CA . SER A 1 523 ? -13.171 -2.948 41.900 1.00 75.50 523 SER A CA 1
ATOM 4052 C C . SER A 1 523 ? -13.759 -4.365 41.846 1.00 75.50 523 SER A C 1
ATOM 4054 O O . SER A 1 523 ? -13.946 -4.986 42.889 1.00 75.50 523 SER A O 1
ATOM 4056 N N . GLY A 1 524 ? -14.019 -4.902 40.649 1.00 62.22 524 GLY A N 1
ATOM 4057 C CA . GLY A 1 524 ? -14.661 -6.206 40.449 1.00 62.22 524 GLY A CA 1
ATOM 4058 C C . GLY A 1 524 ? -13.764 -7.432 40.682 1.00 62.22 524 GLY A C 1
ATOM 4059 O O . GLY A 1 524 ? -14.266 -8.553 40.649 1.00 62.22 524 GLY A O 1
ATOM 4060 N N . MET A 1 525 ? -12.456 -7.254 40.908 1.00 60.84 525 MET A N 1
ATOM 4061 C CA . MET A 1 525 ? -11.474 -8.345 41.090 1.00 60.84 525 MET A CA 1
ATOM 4062 C C . MET A 1 525 ? -11.062 -8.611 42.555 1.00 60.84 525 MET A C 1
ATOM 4064 O O . MET A 1 525 ? -10.021 -9.223 42.810 1.00 60.84 525 MET A O 1
ATOM 4068 N N . GLY A 1 526 ? -11.854 -8.166 43.537 1.00 52.94 526 GLY A N 1
ATOM 4069 C CA . GLY A 1 526 ? -11.551 -8.347 44.965 1.00 52.94 526 GLY A CA 1
ATOM 4070 C C . GLY A 1 526 ? -11.123 -9.781 45.341 1.00 52.94 526 GLY A C 1
ATOM 4071 O O . GLY A 1 526 ? -11.819 -10.740 45.018 1.00 52.94 526 GLY A O 1
ATOM 4072 N N . SER A 1 527 ? -9.986 -9.888 46.049 1.00 48.50 527 SER A N 1
ATOM 4073 C CA . SER A 1 527 ? -9.192 -11.074 46.470 1.00 48.50 527 SER A CA 1
ATOM 4074 C C . SER A 1 527 ? -8.157 -11.662 45.486 1.00 48.50 527 SER A C 1
ATOM 4076 O O . SER A 1 527 ? -7.132 -12.164 45.949 1.00 48.50 527 SER A O 1
ATOM 4078 N N . ASP A 1 528 ? -8.303 -11.504 44.163 1.00 47.47 528 ASP A N 1
ATOM 4079 C CA . ASP A 1 528 ? -7.246 -11.878 43.192 1.00 47.47 528 ASP A CA 1
ATOM 4080 C C . ASP A 1 528 ? -6.153 -10.789 43.090 1.00 47.47 528 ASP A C 1
ATOM 4082 O O . ASP A 1 528 ? -4.991 -11.078 42.795 1.00 47.47 528 ASP A O 1
ATOM 4086 N N . ALA A 1 529 ? -6.503 -9.536 43.407 1.00 43.88 529 ALA A N 1
ATOM 4087 C CA . ALA A 1 529 ? -5.586 -8.393 43.424 1.00 43.88 529 ALA A CA 1
ATOM 4088 C C . ALA A 1 529 ? -4.482 -8.495 44.503 1.00 43.88 529 ALA A C 1
ATOM 4090 O O . ALA A 1 529 ? -3.407 -7.920 44.338 1.00 43.88 529 ALA A O 1
ATOM 4091 N N . GLU A 1 530 ? -4.705 -9.254 45.584 1.00 43.50 530 GLU A N 1
ATOM 4092 C CA . GLU A 1 530 ? -3.723 -9.440 46.668 1.00 43.50 530 GLU A CA 1
ATOM 4093 C C . GLU A 1 530 ? -2.640 -10.485 46.341 1.00 43.50 530 GLU A C 1
ATOM 4095 O O . GLU A 1 530 ? -1.569 -10.465 46.948 1.00 43.50 530 GLU A O 1
ATOM 4100 N N . ARG A 1 531 ? -2.856 -11.373 45.354 1.00 45.38 531 ARG A N 1
ATOM 4101 C CA . ARG A 1 531 ? -1.859 -12.387 44.945 1.00 45.38 531 ARG A CA 1
ATOM 4102 C C . ARG A 1 531 ? -0.799 -11.870 43.963 1.00 45.38 531 ARG A C 1
ATOM 4104 O O . ARG A 1 531 ? 0.239 -12.510 43.821 1.00 45.38 531 ARG A O 1
ATOM 4111 N N . LEU A 1 532 ? -1.017 -10.721 43.319 1.00 44.91 532 LEU A N 1
ATOM 4112 C CA . LEU A 1 532 ? -0.122 -10.122 42.315 1.00 44.91 532 LEU A CA 1
ATOM 4113 C C . LEU A 1 532 ? 0.117 -8.637 42.629 1.00 44.91 532 LEU A C 1
ATOM 4115 O O . LEU A 1 532 ? -0.316 -7.748 41.899 1.00 44.91 532 LEU A O 1
ATOM 4119 N N . GLY A 1 533 ? 0.786 -8.368 43.750 1.00 43.56 533 GLY A N 1
ATOM 4120 C CA . GLY A 1 533 ? 0.930 -7.041 44.363 1.00 43.56 533 GLY A CA 1
ATOM 4121 C C . GLY A 1 533 ? 1.709 -5.958 43.594 1.00 43.56 533 GLY A C 1
ATOM 4122 O O . GLY A 1 533 ? 2.525 -5.287 44.214 1.00 43.56 533 GLY A O 1
ATOM 4123 N N . GLN A 1 534 ? 1.475 -5.733 42.294 1.00 50.44 534 GLN A N 1
ATOM 4124 C CA . GLN A 1 534 ? 2.114 -4.645 41.529 1.00 50.44 534 GLN A CA 1
ATOM 4125 C C . GLN A 1 534 ? 1.318 -4.057 40.337 1.00 50.44 534 GLN A C 1
ATOM 4127 O O . GLN A 1 534 ? 1.810 -3.108 39.720 1.00 50.44 534 GLN A O 1
ATOM 4132 N N . PHE A 1 535 ? 0.118 -4.543 39.985 1.00 60.62 535 PHE A N 1
ATOM 4133 C CA . PHE A 1 535 ? -0.538 -4.164 38.715 1.00 60.62 535 PHE A CA 1
ATOM 4134 C C . PHE A 1 535 ? -1.912 -3.484 38.877 1.00 60.62 535 PHE A C 1
ATOM 4136 O O . PHE A 1 535 ? -2.776 -3.966 39.599 1.00 60.62 535 PHE A O 1
ATOM 4143 N N . SER A 1 536 ? -2.119 -2.367 38.161 1.00 75.06 536 SER A N 1
ATOM 4144 C CA . SER A 1 536 ? -3.390 -1.617 38.057 1.00 75.06 536 SER A CA 1
ATOM 4145 C C . SER A 1 536 ? -3.887 -1.633 36.607 1.00 75.06 536 SER A C 1
ATOM 4147 O O . SER A 1 536 ? -3.088 -1.456 35.679 1.00 75.06 536 SER A O 1
ATOM 4149 N N . PHE A 1 537 ? -5.200 -1.792 36.389 1.00 78.38 537 PHE A N 1
ATOM 4150 C CA . PHE A 1 537 ? -5.804 -1.761 35.048 1.00 78.38 537 PHE A CA 1
ATOM 4151 C C . PHE A 1 537 ? -5.551 -0.429 34.343 1.00 78.38 537 PHE A C 1
ATOM 4153 O O . PHE A 1 537 ? -5.359 -0.408 33.129 1.00 78.38 537 PHE A O 1
ATOM 4160 N N . ARG A 1 538 ? -5.444 0.677 35.091 1.00 81.75 538 ARG A N 1
ATOM 4161 C CA . ARG A 1 538 ? -5.023 1.966 34.524 1.00 81.75 538 ARG A CA 1
ATOM 4162 C C . ARG A 1 538 ? -3.631 1.898 33.904 1.00 81.75 538 ARG A C 1
ATOM 4164 O O . ARG A 1 538 ? -3.390 2.550 32.896 1.00 81.75 538 ARG A O 1
ATOM 4171 N N . LYS A 1 539 ? -2.690 1.148 34.487 1.00 82.94 539 LYS A N 1
ATOM 4172 C CA . LYS A 1 539 ? -1.339 0.966 33.918 1.00 82.94 539 LYS A CA 1
ATOM 4173 C C . LYS A 1 539 ? -1.383 0.123 32.638 1.00 82.94 539 LYS A C 1
ATOM 4175 O O . LYS A 1 539 ? -0.751 0.486 31.652 1.00 82.94 539 LYS A O 1
ATOM 4180 N N . ILE A 1 540 ? -2.178 -0.946 32.641 1.00 86.19 540 ILE A N 1
ATOM 4181 C CA . ILE A 1 540 ? -2.401 -1.826 31.483 1.00 86.19 540 ILE A CA 1
ATOM 4182 C C . ILE A 1 540 ? -3.050 -1.051 30.324 1.00 86.19 540 ILE A C 1
ATOM 4184 O O . ILE A 1 540 ? -2.585 -1.118 29.193 1.00 86.19 540 ILE A O 1
ATOM 4188 N N . HIS A 1 541 ? -4.073 -0.243 30.605 1.00 87.44 541 HIS A N 1
ATOM 4189 C CA . HIS A 1 541 ? -4.723 0.599 29.602 1.00 87.44 541 HIS A CA 1
ATOM 4190 C C . HIS A 1 541 ? -3.767 1.671 29.049 1.00 87.44 541 HIS A C 1
ATOM 4192 O O . HIS A 1 541 ? -3.683 1.861 27.838 1.00 87.44 541 HIS A O 1
ATOM 4198 N N . ARG A 1 542 ? -2.975 2.327 29.916 1.00 88.31 542 ARG A N 1
ATOM 4199 C CA . ARG A 1 542 ? -1.932 3.284 29.499 1.00 88.31 542 ARG A CA 1
ATOM 4200 C C . ARG A 1 542 ? -0.909 2.650 28.561 1.00 88.31 542 ARG A C 1
ATOM 4202 O O . ARG A 1 542 ? -0.506 3.298 27.600 1.00 88.31 542 ARG A O 1
ATOM 4209 N N . SER A 1 543 ? -0.520 1.392 28.780 1.00 88.75 543 SER A N 1
ATOM 4210 C CA . SER A 1 543 ? 0.459 0.724 27.915 1.00 88.75 543 SER A CA 1
ATOM 4211 C C . SER A 1 543 ? -0.012 0.591 26.468 1.00 88.75 543 SER A C 1
ATOM 4213 O O . SER A 1 543 ? 0.821 0.546 25.570 1.00 88.75 543 SER A O 1
ATOM 4215 N N . LEU A 1 544 ? -1.324 0.555 26.215 1.00 89.44 544 LEU A N 1
ATOM 4216 C CA . LEU A 1 544 ? -1.893 0.437 24.869 1.00 89.44 544 LEU A CA 1
ATOM 4217 C C . LEU A 1 544 ? -1.763 1.726 24.035 1.00 89.44 544 LEU A C 1
ATOM 4219 O O . LEU A 1 544 ? -2.025 1.700 22.835 1.00 89.44 544 LEU A O 1
ATOM 4223 N N . CYS A 1 545 ? -1.256 2.826 24.610 1.00 87.25 545 CYS A N 1
ATOM 4224 C CA . CYS A 1 545 ? -0.936 4.067 23.884 1.00 87.25 545 CYS A CA 1
ATOM 4225 C C . CYS A 1 545 ? 0.100 3.895 22.752 1.00 87.25 545 CYS A C 1
ATOM 4227 O O . CYS A 1 545 ? 0.264 4.776 21.906 1.00 87.25 545 CYS A O 1
ATOM 4229 N N . VAL A 1 546 ? 0.829 2.774 22.748 1.00 87.31 546 VAL A N 1
ATOM 4230 C CA . VAL A 1 546 ? 1.790 2.410 21.697 1.00 87.31 546 VAL A CA 1
ATOM 4231 C C . VAL A 1 546 ? 1.127 1.764 20.488 1.00 87.31 546 VAL A C 1
ATOM 4233 O O . VAL A 1 546 ? 1.803 1.545 19.482 1.00 87.31 546 VAL A O 1
ATOM 4236 N N . MET A 1 547 ? -0.163 1.431 20.543 1.00 86.12 547 MET A N 1
ATOM 4237 C CA . MET A 1 547 ? -0.883 0.869 19.403 1.00 86.12 547 MET A CA 1
ATOM 4238 C C . MET A 1 547 ? -0.999 1.897 18.273 1.00 86.12 547 MET A C 1
ATOM 4240 O O . MET A 1 547 ? -0.838 3.102 18.460 1.00 86.12 547 MET A O 1
ATOM 4244 N N . LYS A 1 548 ? -1.201 1.416 17.049 1.00 79.25 548 LYS A N 1
ATOM 4245 C CA . LYS A 1 548 ? -1.514 2.287 15.916 1.00 79.25 548 LYS A CA 1
ATOM 4246 C C . LYS A 1 548 ? -3.031 2.455 15.857 1.00 79.25 548 LYS A C 1
ATOM 4248 O O . LYS A 1 548 ? -3.767 1.488 16.037 1.00 79.25 548 LYS A O 1
ATOM 4253 N N . LYS A 1 549 ? -3.504 3.676 15.600 1.00 76.25 549 LYS A N 1
ATOM 4254 C CA . LYS A 1 549 ? -4.941 3.953 15.463 1.00 76.25 549 LYS A CA 1
ATOM 4255 C C . LYS A 1 549 ? -5.560 3.080 14.369 1.00 76.25 549 LYS A C 1
ATOM 4257 O O . LYS A 1 549 ? -4.980 2.959 13.285 1.00 76.25 549 LYS A O 1
ATOM 4262 N N . GLN A 1 550 ? -6.730 2.508 14.657 1.00 66.69 550 GLN A N 1
ATOM 4263 C CA . GLN A 1 550 ? -7.467 1.586 13.778 1.00 66.69 550 GLN A CA 1
ATOM 4264 C C . GLN A 1 550 ? -6.729 0.283 13.417 1.00 66.69 550 GLN A C 1
ATOM 4266 O O . GLN A 1 550 ? -7.170 -0.429 12.517 1.00 66.69 550 GLN A O 1
ATOM 4271 N N . ASP A 1 551 ? -5.613 -0.036 14.079 1.00 74.81 551 ASP A N 1
ATOM 4272 C CA . ASP A 1 551 ? -4.863 -1.273 13.853 1.00 74.81 551 ASP A CA 1
ATOM 4273 C C . ASP A 1 551 ? -4.956 -2.203 15.069 1.00 74.81 551 ASP A C 1
ATOM 4275 O O . ASP A 1 551 ? -5.177 -1.759 16.200 1.00 74.81 551 ASP A O 1
ATOM 4279 N N . GLY A 1 552 ? -4.811 -3.503 14.832 1.00 83.44 552 GLY A N 1
ATOM 4280 C CA . GLY A 1 552 ? -4.798 -4.508 15.893 1.00 83.44 552 GLY A CA 1
ATOM 4281 C C . GLY A 1 552 ? -3.375 -4.795 16.363 1.00 83.44 552 GLY A C 1
ATOM 4282 O O . GLY A 1 552 ? -2.448 -4.787 15.560 1.00 83.44 552 GLY A O 1
ATOM 4283 N N . MET A 1 553 ? -3.193 -5.119 17.642 1.00 88.19 553 MET A N 1
ATOM 4284 C CA . MET A 1 553 ? -1.934 -5.650 18.170 1.00 88.19 553 MET A CA 1
ATOM 4285 C C . MET A 1 553 ? -2.112 -7.122 18.569 1.00 88.19 553 MET A C 1
ATOM 4287 O O . MET A 1 553 ? -3.076 -7.438 19.269 1.00 88.19 553 MET A O 1
ATOM 4291 N N . PRO A 1 554 ? -1.205 -8.034 18.170 1.00 89.00 554 PRO A N 1
ATOM 4292 C CA . PRO A 1 554 ? -1.282 -9.431 18.583 1.00 89.00 554 PRO A CA 1
ATOM 4293 C C . PRO A 1 554 ? -1.239 -9.571 20.107 1.00 89.00 554 PRO A C 1
ATOM 4295 O O . PRO A 1 554 ? -0.387 -8.973 20.768 1.00 89.00 554 PRO A O 1
ATOM 4298 N N . LEU A 1 555 ? -2.100 -10.422 20.666 1.00 87.44 555 LEU A N 1
ATOM 4299 C CA . LEU A 1 555 ? -2.188 -10.676 22.106 1.00 87.44 555 LEU A CA 1
ATOM 4300 C C . LEU A 1 555 ? -0.870 -11.223 22.681 1.00 87.44 555 LEU A C 1
ATOM 4302 O O . LEU A 1 555 ? -0.536 -10.951 23.828 1.00 87.44 555 LEU A O 1
ATOM 4306 N N . SER A 1 556 ? -0.061 -11.915 21.870 1.00 85.12 556 SER A N 1
ATOM 4307 C CA . SER A 1 556 ? 1.290 -12.359 22.248 1.00 85.12 556 SER A CA 1
ATOM 4308 C C . SER A 1 556 ? 2.254 -11.202 22.546 1.00 85.12 556 SER A C 1
ATOM 4310 O O . SER A 1 556 ? 3.108 -11.324 23.418 1.00 85.12 556 SER A O 1
ATOM 4312 N N . LEU A 1 557 ? 2.107 -10.074 21.847 1.00 87.31 557 LEU A N 1
ATOM 4313 C CA . LEU A 1 557 ? 2.877 -8.845 22.059 1.00 87.31 557 LEU A CA 1
ATOM 4314 C C . LEU A 1 557 ? 2.343 -8.045 23.244 1.00 87.31 557 LEU A C 1
ATOM 4316 O O . LEU A 1 557 ? 3.122 -7.510 24.028 1.00 87.31 557 LEU A O 1
ATOM 4320 N N . VAL A 1 558 ? 1.016 -7.989 23.373 1.00 88.88 558 VAL A N 1
ATOM 4321 C CA . VAL A 1 558 ? 0.324 -7.367 24.510 1.00 88.88 558 VAL A CA 1
ATOM 4322 C C . VAL A 1 558 ? 0.744 -8.046 25.814 1.00 88.88 558 VAL A C 1
ATOM 4324 O O . VAL A 1 558 ? 1.135 -7.366 26.757 1.00 88.88 558 VAL A O 1
ATOM 4327 N N . ARG A 1 559 ? 0.762 -9.384 25.833 1.00 88.38 559 ARG A N 1
ATOM 4328 C CA . ARG A 1 559 ? 1.256 -10.203 26.943 1.00 88.38 559 ARG A CA 1
ATOM 4329 C C . ARG A 1 559 ? 2.663 -9.790 27.379 1.00 88.38 559 ARG A C 1
ATOM 4331 O O . ARG A 1 559 ? 2.888 -9.546 28.560 1.00 88.38 559 ARG A O 1
ATOM 4338 N N . ASP A 1 560 ? 3.597 -9.712 26.433 1.00 86.50 560 ASP A N 1
ATOM 4339 C CA . ASP A 1 560 ? 4.993 -9.377 26.732 1.00 86.50 560 ASP A CA 1
ATOM 4340 C C . ASP A 1 560 ? 5.132 -7.913 27.197 1.00 86.50 560 ASP A C 1
ATOM 4342 O O . ASP A 1 560 ? 5.909 -7.620 28.101 1.00 86.50 560 ASP A O 1
ATOM 4346 N N . LEU A 1 561 ? 4.331 -6.992 26.644 1.00 88.06 561 LEU A N 1
ATOM 4347 C CA . LEU A 1 561 ? 4.266 -5.594 27.091 1.00 88.06 561 LEU A CA 1
ATOM 4348 C C . LEU A 1 561 ? 3.735 -5.467 28.529 1.00 88.06 561 LEU A C 1
ATOM 4350 O O . LEU A 1 561 ? 4.184 -4.601 29.292 1.00 88.06 561 LEU A O 1
ATOM 4354 N N . TRP A 1 562 ? 2.788 -6.326 28.901 1.00 87.88 562 TRP A N 1
ATOM 4355 C CA . TRP A 1 562 ? 2.232 -6.409 30.249 1.00 87.88 562 TRP A CA 1
ATOM 4356 C C . TRP A 1 562 ? 3.100 -7.224 31.215 1.00 87.88 562 TRP A C 1
ATOM 4358 O O . TRP A 1 562 ? 2.875 -7.124 32.415 1.00 87.88 562 TRP A O 1
ATOM 4368 N N . GLU A 1 563 ? 4.116 -7.943 30.719 1.00 85.94 563 GLU A N 1
ATOM 4369 C CA . GLU A 1 563 ? 4.984 -8.846 31.496 1.00 85.94 563 GLU A CA 1
ATOM 4370 C C . GLU A 1 563 ? 4.196 -9.963 32.204 1.00 85.94 563 GLU A C 1
ATOM 4372 O O . GLU A 1 563 ? 4.443 -10.285 33.364 1.00 85.94 563 GLU A O 1
ATOM 4377 N N . MET A 1 564 ? 3.224 -10.551 31.501 1.00 84.19 564 MET A N 1
ATOM 4378 C CA . MET A 1 564 ? 2.327 -11.579 32.047 1.00 84.19 564 MET A CA 1
ATOM 4379 C C . MET A 1 564 ? 2.422 -12.888 31.259 1.00 84.19 564 MET A C 1
ATOM 4381 O O . MET A 1 564 ? 3.022 -12.949 30.188 1.00 84.19 564 MET A O 1
ATOM 4385 N N . ASP A 1 565 ? 1.823 -13.960 31.767 1.00 84.69 565 ASP A N 1
ATOM 4386 C CA . ASP A 1 565 ? 1.566 -15.164 30.980 1.00 84.69 565 ASP A CA 1
ATOM 4387 C C . ASP A 1 565 ? 0.364 -14.959 30.036 1.00 84.69 565 ASP A C 1
ATOM 4389 O O . ASP A 1 565 ? -0.405 -14.002 30.162 1.00 84.69 565 ASP A O 1
ATOM 4393 N N . TYR A 1 566 ? 0.230 -15.833 29.033 1.00 82.31 566 TYR A N 1
ATOM 4394 C CA . TYR A 1 566 ? -0.786 -15.666 27.986 1.00 82.31 566 TYR A CA 1
ATOM 4395 C C . TYR A 1 566 ? -2.211 -15.779 28.538 1.00 82.31 566 TYR A C 1
ATOM 4397 O O . TYR A 1 566 ? -3.056 -14.975 28.159 1.00 82.31 566 TYR A O 1
ATOM 4405 N N . GLU A 1 567 ? -2.460 -16.723 29.451 1.00 84.56 567 GLU A N 1
ATOM 4406 C CA . GLU A 1 567 ? -3.788 -16.954 30.033 1.00 84.56 567 GLU A CA 1
ATOM 4407 C C . GLU A 1 567 ? -4.231 -15.753 30.869 1.00 84.56 567 GLU A C 1
ATOM 4409 O O . GLU A 1 567 ? -5.363 -15.281 30.738 1.00 84.56 567 GLU A O 1
ATOM 4414 N N . SER A 1 568 ? -3.322 -15.197 31.676 1.00 84.19 568 SER A N 1
ATOM 4415 C CA . SER A 1 568 ? -3.613 -13.965 32.404 1.00 84.19 568 SER A CA 1
ATOM 4416 C C . SER A 1 568 ? -3.871 -12.803 31.447 1.00 84.19 568 SER A C 1
ATOM 4418 O O . SER A 1 568 ? -4.905 -12.149 31.569 1.00 84.19 568 SER A O 1
ATOM 4420 N N . ALA A 1 569 ? -2.988 -12.547 30.475 1.00 86.12 569 ALA A N 1
ATOM 4421 C CA . ALA A 1 569 ? -3.166 -11.449 29.521 1.00 86.12 569 ALA A CA 1
ATOM 4422 C C . ALA A 1 569 ? -4.503 -11.554 28.764 1.00 86.12 569 ALA A C 1
ATOM 4424 O O . ALA A 1 569 ? -5.216 -10.562 28.627 1.00 86.12 569 ALA A O 1
ATOM 4425 N N . GLU A 1 570 ? -4.887 -12.758 28.346 1.00 87.38 570 GLU A N 1
ATOM 4426 C CA . GLU A 1 570 ? -6.190 -13.026 27.743 1.00 87.38 570 GLU A CA 1
ATOM 4427 C C . GLU A 1 570 ? -7.343 -12.734 28.716 1.00 87.38 570 GLU A C 1
ATOM 4429 O O . GLU A 1 570 ? -8.258 -11.988 28.368 1.00 87.38 570 GLU A O 1
ATOM 4434 N N . LYS A 1 571 ? -7.271 -13.207 29.971 1.00 86.06 571 LYS A N 1
ATOM 4435 C CA . LYS A 1 571 ? -8.271 -12.912 31.017 1.00 86.06 571 LYS A CA 1
ATOM 4436 C C . LYS A 1 571 ? -8.449 -11.403 31.216 1.00 86.06 571 LYS A C 1
ATOM 4438 O O . LYS A 1 571 ? -9.587 -10.936 31.280 1.00 86.06 571 LYS A O 1
ATOM 4443 N N . TYR A 1 572 ? -7.356 -10.640 31.305 1.00 85.50 572 TYR A N 1
ATOM 4444 C CA . TYR A 1 572 ? -7.386 -9.181 31.473 1.00 85.50 572 TYR A CA 1
ATOM 4445 C C . TYR A 1 572 ? -7.974 -8.474 30.252 1.00 85.50 572 TYR A C 1
ATOM 4447 O O . TYR A 1 572 ? -8.805 -7.578 30.409 1.00 85.50 572 TYR A O 1
ATOM 4455 N N . ALA A 1 573 ? -7.596 -8.900 29.048 1.00 87.50 573 ALA A N 1
ATOM 4456 C CA . ALA A 1 573 ? -8.121 -8.323 27.823 1.00 87.50 573 ALA A CA 1
ATOM 4457 C C . ALA A 1 573 ? -9.629 -8.603 27.668 1.00 87.50 573 ALA A C 1
ATOM 4459 O O . ALA A 1 573 ? -10.375 -7.685 27.339 1.00 87.50 573 ALA A O 1
ATOM 4460 N N . ILE A 1 574 ? -10.101 -9.805 28.030 1.00 87.25 574 ILE A N 1
ATOM 4461 C CA . ILE A 1 574 ? -11.536 -10.147 28.071 1.00 87.25 574 ILE A CA 1
ATOM 4462 C C . ILE A 1 574 ? -12.277 -9.264 29.084 1.00 87.25 574 ILE A C 1
ATOM 4464 O O . ILE A 1 574 ? -13.399 -8.832 28.830 1.00 87.25 574 ILE A O 1
ATOM 4468 N N . GLN A 1 575 ? -11.680 -8.961 30.245 1.00 85.75 575 GLN A N 1
ATOM 4469 C CA . GLN A 1 575 ? -12.315 -8.034 31.190 1.00 85.75 575 GLN A CA 1
ATOM 4470 C C . GLN A 1 575 ? -12.421 -6.612 30.629 1.00 85.75 575 GLN A C 1
ATOM 4472 O O . GLN A 1 575 ? -13.436 -5.961 30.860 1.00 85.75 575 GLN A O 1
ATOM 4477 N N . MET A 1 576 ? -11.407 -6.135 29.900 1.00 86.81 576 MET A N 1
ATOM 4478 C CA . MET A 1 576 ? -11.447 -4.823 29.246 1.00 86.81 576 MET A CA 1
ATOM 4479 C C . MET A 1 576 ? -12.463 -4.775 28.097 1.00 86.81 576 MET A C 1
ATOM 4481 O O . MET A 1 576 ? -13.124 -3.754 27.914 1.00 86.81 576 MET A O 1
ATOM 4485 N N . GLU A 1 577 ? -12.623 -5.872 27.357 1.00 87.94 577 GLU A N 1
ATOM 4486 C CA . GLU A 1 577 ? -13.645 -6.005 26.315 1.00 87.94 577 GLU A CA 1
ATOM 4487 C C . GLU A 1 577 ? -15.058 -5.953 26.901 1.00 87.94 577 GLU A C 1
ATOM 4489 O O . GLU A 1 577 ? -15.906 -5.211 26.411 1.00 87.94 577 GLU A O 1
ATOM 4494 N N . ARG A 1 578 ? -15.297 -6.638 28.027 1.00 85.56 578 ARG A N 1
ATOM 4495 C CA . ARG A 1 578 ? -16.606 -6.635 28.706 1.00 85.56 578 ARG A CA 1
ATOM 4496 C C . ARG A 1 578 ? -17.090 -5.256 29.154 1.00 85.56 578 ARG A C 1
ATOM 4498 O O . ARG A 1 578 ? -18.282 -5.100 29.388 1.00 85.56 578 ARG A O 1
ATOM 4505 N N . VAL A 1 579 ? -16.193 -4.283 29.308 1.00 84.00 579 VAL A N 1
ATOM 4506 C CA . VAL A 1 579 ? -16.537 -2.887 29.635 1.00 84.00 579 VAL A CA 1
ATOM 4507 C C . VAL A 1 579 ? -16.375 -1.930 28.445 1.00 84.00 579 VAL A C 1
ATOM 4509 O O . VAL A 1 579 ? -16.400 -0.715 28.624 1.00 84.00 579 VAL A O 1
ATOM 4512 N N . GLY A 1 580 ? -16.182 -2.456 27.231 1.00 80.56 580 GLY A N 1
ATOM 4513 C CA . GLY A 1 580 ? -16.115 -1.672 25.994 1.00 80.56 580 GLY A CA 1
ATOM 4514 C C . GLY A 1 580 ? -14.856 -0.811 25.834 1.00 80.56 580 GLY A C 1
ATOM 4515 O O . GLY A 1 580 ? -14.892 0.194 25.125 1.00 80.56 580 GLY A O 1
ATOM 4516 N N . LEU A 1 581 ? -13.745 -1.153 26.502 1.00 85.62 581 LEU A N 1
ATOM 4517 C CA . LEU A 1 581 ? -12.480 -0.409 26.377 1.00 85.62 581 LEU A CA 1
ATOM 4518 C C . LEU A 1 581 ? -11.645 -0.852 25.165 1.00 85.62 581 LEU A C 1
ATOM 4520 O O . LEU A 1 581 ? -10.979 -0.023 24.533 1.00 85.62 581 LEU A O 1
ATOM 4524 N N . VAL A 1 582 ? -11.671 -2.150 24.861 1.00 88.44 582 VAL A N 1
ATOM 4525 C CA . VAL A 1 582 ? -10.925 -2.799 23.771 1.00 88.44 582 VAL A CA 1
ATOM 4526 C C . VAL A 1 582 ? -11.829 -3.807 23.063 1.00 88.44 582 VAL A C 1
ATOM 4528 O O . VAL A 1 582 ? -12.732 -4.344 23.689 1.00 88.44 582 VAL A O 1
ATOM 4531 N N . ASP A 1 583 ? -11.550 -4.108 21.800 1.00 85.62 583 ASP A N 1
ATOM 4532 C CA . ASP A 1 583 ? -12.207 -5.192 21.063 1.00 85.62 583 ASP A CA 1
ATOM 4533 C C . ASP A 1 583 ? -11.227 -6.361 20.907 1.00 85.62 583 ASP A C 1
ATOM 4535 O O . ASP A 1 583 ? -10.069 -6.144 20.515 1.00 85.62 583 ASP A O 1
ATOM 4539 N N . LEU A 1 584 ? -11.674 -7.593 21.172 1.00 85.94 584 LEU A N 1
ATOM 4540 C CA . LEU A 1 584 ? -10.886 -8.797 20.920 1.00 85.94 584 LEU A CA 1
ATOM 4541 C C . LEU A 1 584 ? -11.342 -9.502 19.649 1.00 85.94 584 LEU A C 1
ATOM 4543 O O . LEU A 1 584 ? -12.524 -9.714 19.393 1.00 85.94 584 LEU A O 1
ATOM 4547 N N . HIS A 1 585 ? -10.375 -9.905 18.831 1.00 83.12 585 HIS A N 1
ATOM 4548 C CA . HIS A 1 585 ? -10.637 -10.693 17.635 1.00 83.12 585 HIS A CA 1
ATOM 4549 C C . HIS A 1 585 ? -9.654 -11.853 17.522 1.00 83.12 585 HIS A C 1
ATOM 4551 O O . HIS A 1 585 ? -8.465 -11.687 17.777 1.00 83.12 585 HIS A O 1
ATOM 4557 N N . TYR A 1 586 ? -10.128 -13.023 17.100 1.00 80.38 586 TYR A N 1
ATOM 4558 C CA . TYR A 1 586 ? -9.303 -14.221 16.956 1.00 80.38 586 TYR A CA 1
ATOM 4559 C C . TYR A 1 586 ? -9.196 -14.617 15.479 1.00 80.38 586 TYR A C 1
ATOM 4561 O O . TYR A 1 586 ? -10.189 -15.003 14.868 1.00 80.38 586 TYR A O 1
ATOM 4569 N N . ASP A 1 587 ? -7.982 -14.574 14.917 1.00 69.38 587 ASP A N 1
ATOM 4570 C CA . ASP A 1 587 ? -7.678 -15.062 13.562 1.00 69.38 587 ASP A CA 1
ATOM 4571 C C . ASP A 1 587 ? -6.718 -16.255 13.643 1.00 69.38 587 ASP A C 1
ATOM 4573 O O . ASP A 1 587 ? -5.646 -16.150 14.238 1.00 69.38 587 ASP A O 1
ATOM 4577 N N . LYS A 1 588 ? -7.087 -17.401 13.051 1.00 61.31 588 LYS A N 1
ATOM 4578 C CA . LYS A 1 588 ? -6.232 -18.605 12.928 1.00 61.31 588 LYS A CA 1
ATOM 4579 C C . LYS A 1 588 ? -5.500 -19.004 14.229 1.00 61.31 588 LYS A C 1
ATOM 4581 O O . LYS A 1 588 ? -4.333 -19.385 14.186 1.00 61.31 588 LYS A O 1
ATOM 4586 N N . ALA A 1 589 ? -6.200 -18.943 15.369 1.00 59.94 589 ALA A N 1
ATOM 4587 C CA . ALA A 1 589 ? -5.691 -19.209 16.726 1.00 59.94 589 ALA A CA 1
ATOM 4588 C C . ALA A 1 589 ? -4.724 -18.153 17.319 1.00 59.94 589 ALA A C 1
ATOM 4590 O O . ALA A 1 589 ? -4.030 -18.429 18.295 1.00 59.94 589 ALA A O 1
ATOM 4591 N N . CYS A 1 590 ? -4.693 -16.932 16.778 1.00 71.06 590 CYS A N 1
ATOM 4592 C CA . CYS A 1 590 ? -4.042 -15.770 17.385 1.00 71.06 590 CYS A CA 1
ATOM 4593 C C . CYS A 1 590 ? -5.088 -14.726 17.797 1.00 71.06 590 CYS A C 1
ATOM 4595 O O . CYS A 1 590 ? -5.820 -14.219 16.947 1.00 71.06 590 CYS A O 1
ATOM 4597 N N . GLY A 1 591 ? -5.136 -14.385 19.088 1.00 82.88 591 GLY A N 1
ATOM 4598 C CA . GLY A 1 591 ? -5.905 -13.241 19.583 1.00 82.88 591 GLY A CA 1
ATOM 4599 C C . GLY A 1 591 ? -5.262 -11.910 19.185 1.00 82.88 591 GLY A C 1
ATOM 4600 O O . GLY A 1 591 ? -4.036 -11.776 19.189 1.00 82.88 591 GLY A O 1
ATOM 4601 N N . TRP A 1 592 ? -6.087 -10.925 18.860 1.00 87.75 592 TRP A N 1
ATOM 4602 C CA . TRP A 1 592 ? -5.727 -9.554 18.519 1.00 87.75 592 TRP A CA 1
ATOM 4603 C C . TRP A 1 592 ? -6.533 -8.598 19.384 1.00 87.75 592 TRP A C 1
ATOM 4605 O O . TRP A 1 592 ? -7.740 -8.766 19.536 1.00 87.75 592 TRP A O 1
ATOM 4615 N N . VAL A 1 593 ? -5.862 -7.578 19.908 1.00 89.44 593 VAL A N 1
ATOM 4616 C CA . VAL A 1 593 ? -6.479 -6.484 20.659 1.00 89.44 593 VAL A CA 1
ATOM 4617 C C . VAL A 1 593 ? -6.586 -5.281 19.735 1.00 89.44 593 VAL A C 1
ATOM 4619 O O . VAL A 1 593 ? -5.593 -4.889 19.121 1.00 89.44 593 VAL A O 1
ATOM 4622 N N . ARG A 1 594 ? -7.769 -4.679 19.636 1.00 88.25 594 ARG A N 1
ATOM 4623 C CA . ARG A 1 594 ? -8.022 -3.449 18.878 1.00 88.25 594 ARG A CA 1
ATOM 4624 C C . ARG A 1 594 ? -8.621 -2.395 19.805 1.00 88.25 594 ARG A C 1
ATOM 4626 O O . ARG A 1 594 ? -9.297 -2.716 20.775 1.00 88.25 594 ARG A O 1
ATOM 4633 N N . MET A 1 595 ? -8.365 -1.125 19.509 1.00 85.62 595 MET A N 1
ATOM 4634 C CA . MET A 1 595 ? -8.952 0.001 20.232 1.00 85.62 595 MET A CA 1
ATOM 4635 C C . MET A 1 595 ? -9.583 0.994 19.267 1.00 85.62 595 MET A C 1
ATOM 4637 O O . MET A 1 595 ? -9.054 1.254 18.184 1.00 85.62 595 MET A O 1
ATOM 4641 N N . HIS A 1 596 ? -10.688 1.597 19.694 1.00 82.06 596 HIS A N 1
ATOM 4642 C CA . HIS A 1 596 ? -11.277 2.728 18.997 1.00 82.06 596 HIS A CA 1
ATOM 4643 C C . HIS A 1 596 ? -10.388 3.978 19.157 1.00 82.06 596 HIS A C 1
ATOM 4645 O O . HIS A 1 596 ? -9.801 4.206 20.211 1.00 82.06 596 HIS A O 1
ATOM 4651 N N . ASP A 1 597 ? -10.316 4.851 18.144 1.00 79.94 597 ASP A N 1
ATOM 4652 C CA . ASP A 1 597 ? -9.397 6.009 18.167 1.00 79.94 597 ASP A CA 1
ATOM 4653 C C . ASP A 1 597 ? -9.545 6.902 19.398 1.00 79.94 597 ASP A C 1
ATOM 4655 O O . ASP A 1 597 ? -8.561 7.442 19.889 1.00 79.94 597 ASP A O 1
ATOM 4659 N N . LEU A 1 598 ? -10.782 7.081 19.869 1.00 81.06 598 LEU A N 1
ATOM 4660 C CA . LEU A 1 598 ? -11.071 7.919 21.032 1.00 81.06 598 LEU A CA 1
ATOM 4661 C C . LEU A 1 598 ? -10.652 7.258 22.349 1.00 81.06 598 LEU A C 1
ATOM 4663 O O . LEU A 1 598 ? -10.176 7.959 23.234 1.00 81.06 598 LEU A O 1
ATOM 4667 N N . THR A 1 599 ? -10.774 5.931 22.471 1.00 84.44 599 THR A N 1
ATOM 4668 C CA . THR A 1 599 ? -10.278 5.217 23.658 1.00 84.44 599 THR A CA 1
ATOM 4669 C C . THR A 1 599 ? -8.752 5.177 23.651 1.00 84.44 599 THR A C 1
ATOM 4671 O O . THR A 1 599 ? -8.117 5.359 24.687 1.00 84.44 599 THR A O 1
ATOM 4674 N N . HIS A 1 600 ? -8.142 5.067 22.468 1.00 86.88 600 HIS A N 1
ATOM 4675 C CA . HIS A 1 600 ? -6.701 5.218 22.299 1.00 86.88 600 HIS A CA 1
ATOM 4676 C C . HIS A 1 600 ? -6.224 6.637 22.654 1.00 86.88 600 HIS A C 1
ATOM 4678 O O . HIS A 1 600 ? -5.231 6.793 23.360 1.00 86.88 600 HIS A O 1
ATOM 4684 N N . ASP A 1 601 ? -6.914 7.686 22.192 1.00 83.50 601 ASP A N 1
ATOM 4685 C CA . ASP A 1 601 ? -6.585 9.075 22.544 1.00 83.50 601 ASP A CA 1
ATOM 4686 C C . ASP A 1 601 ? -6.669 9.308 24.058 1.00 83.50 601 ASP A C 1
ATOM 4688 O O . ASP A 1 601 ? -5.792 9.961 24.626 1.00 83.50 601 ASP A O 1
ATOM 4692 N N . PHE A 1 602 ? -7.654 8.705 24.722 1.00 85.12 602 PHE A N 1
ATOM 4693 C CA . PHE A 1 602 ? -7.750 8.691 26.177 1.00 85.12 602 PHE A CA 1
ATOM 4694 C C . PHE A 1 602 ? -6.560 7.958 26.835 1.00 85.12 602 PHE A C 1
ATOM 4696 O O . PHE A 1 602 ? -5.946 8.497 27.755 1.00 85.12 602 PHE A O 1
ATOM 4703 N N . ALA A 1 603 ? -6.142 6.793 26.321 1.00 86.31 603 ALA A N 1
ATOM 4704 C CA . ALA A 1 603 ? -4.951 6.080 26.806 1.00 86.31 603 ALA A CA 1
ATOM 4705 C C . ALA A 1 603 ? -3.663 6.912 26.675 1.00 86.31 603 ALA A C 1
ATOM 4707 O O . ALA A 1 603 ? -2.845 6.942 27.595 1.00 86.31 603 ALA A O 1
ATOM 4708 N N . VAL A 1 604 ? -3.495 7.621 25.552 1.00 85.56 604 VAL A N 1
ATOM 4709 C CA . VAL A 1 604 ? -2.365 8.534 25.317 1.00 85.56 604 VAL A CA 1
ATOM 4710 C C . VAL A 1 604 ? -2.388 9.702 26.302 1.00 85.56 604 VAL A C 1
ATOM 4712 O O . VAL A 1 604 ? -1.340 10.071 26.826 1.00 85.56 604 VAL A O 1
ATOM 4715 N N . GLN A 1 605 ? -3.558 10.285 26.576 1.00 84.31 605 GLN A N 1
ATOM 4716 C CA . GLN A 1 605 ? -3.686 11.374 27.547 1.00 84.31 605 GLN A CA 1
ATOM 4717 C C . GLN A 1 605 ? -3.370 10.918 28.974 1.00 84.31 605 GLN A C 1
ATOM 4719 O O . GLN A 1 605 ? -2.643 11.612 29.680 1.00 84.31 605 GLN A O 1
ATOM 4724 N N . GLU A 1 606 ? -3.873 9.755 29.394 1.00 83.12 606 GLU A N 1
ATOM 4725 C CA . GLU A 1 606 ? -3.558 9.175 30.705 1.00 83.12 606 GLU A CA 1
ATOM 4726 C C . GLU A 1 606 ? -2.069 8.840 30.834 1.00 83.12 606 GLU A C 1
ATOM 4728 O O . GLU A 1 606 ? -1.474 9.075 31.884 1.00 83.12 606 GLU A O 1
ATOM 4733 N N . ALA A 1 607 ? -1.438 8.349 29.761 1.00 85.12 607 ALA A N 1
ATOM 4734 C CA . ALA A 1 607 ? 0.007 8.165 29.730 1.00 85.12 607 ALA A CA 1
ATOM 4735 C C . ALA A 1 607 ? 0.719 9.519 29.889 1.00 85.12 607 ALA A C 1
ATOM 4737 O O . ALA A 1 607 ? 1.475 9.693 30.831 1.00 85.12 607 ALA A O 1
ATOM 4738 N N . LEU A 1 608 ? 0.407 10.532 29.074 1.00 84.12 608 LEU A N 1
ATOM 4739 C CA . LEU A 1 608 ? 1.041 11.858 29.161 1.00 84.12 608 LEU A CA 1
ATOM 4740 C C . LEU A 1 608 ? 0.946 12.525 30.545 1.00 84.12 608 LEU A C 1
ATOM 4742 O O . LEU A 1 608 ? 1.846 13.288 30.892 1.00 84.12 608 LEU A O 1
ATOM 4746 N N . LYS A 1 609 ? -0.119 12.267 31.316 1.00 81.69 609 LYS A N 1
ATOM 4747 C CA . LYS A 1 609 ? -0.288 12.800 32.680 1.00 81.69 609 LYS A CA 1
ATOM 4748 C C . LYS A 1 609 ? 0.631 12.129 33.706 1.00 81.69 609 LYS A C 1
ATOM 4750 O O . LYS A 1 609 ? 1.129 12.812 34.593 1.00 81.69 609 LYS A O 1
ATOM 4755 N N . GLU A 1 610 ? 0.820 10.818 33.597 1.00 77.75 610 GLU A N 1
ATOM 4756 C CA . GLU A 1 610 ? 1.504 9.994 34.605 1.00 77.75 610 GLU A CA 1
ATOM 4757 C C . GLU A 1 610 ? 2.937 9.625 34.188 1.00 77.75 610 GLU A C 1
ATOM 4759 O O . GLU A 1 610 ? 3.896 9.813 34.931 1.00 77.75 610 GLU A O 1
ATOM 4764 N N . GLU A 1 611 ? 3.090 9.092 32.976 1.00 72.31 611 GLU A N 1
ATOM 4765 C CA . GLU A 1 611 ? 4.311 8.494 32.441 1.00 72.31 611 GLU A CA 1
ATOM 4766 C C . GLU A 1 611 ? 4.410 8.812 30.938 1.00 72.31 611 GLU A C 1
ATOM 4768 O O . GLU A 1 611 ? 3.654 8.273 30.129 1.00 72.31 611 GLU A O 1
ATOM 4773 N N . SER A 1 612 ? 5.350 9.684 30.545 1.00 82.06 612 SER A N 1
ATOM 4774 C CA . SER A 1 612 ? 5.573 10.079 29.141 1.00 82.06 612 SER A CA 1
ATOM 4775 C C . SER A 1 612 ? 5.445 8.896 28.171 1.00 82.06 612 SER A C 1
ATOM 4777 O O . SER A 1 612 ? 6.057 7.849 28.377 1.00 82.06 612 SER A O 1
ATOM 4779 N N . VAL A 1 613 ? 4.722 9.086 27.062 1.00 86.25 613 VAL A N 1
ATOM 4780 C CA . VAL A 1 613 ? 4.440 8.051 26.041 1.00 86.25 613 VAL A CA 1
ATOM 4781 C C . VAL A 1 613 ? 5.722 7.365 25.539 1.00 86.25 613 VAL A C 1
ATOM 4783 O O . VAL A 1 613 ? 5.727 6.179 25.211 1.00 86.25 613 VAL A O 1
ATOM 4786 N N . THR A 1 614 ? 6.844 8.089 25.536 1.00 86.38 614 THR A N 1
ATOM 4787 C CA . THR A 1 614 ? 8.169 7.568 25.168 1.00 86.38 614 THR A CA 1
ATOM 4788 C C . THR A 1 614 ? 8.618 6.380 26.027 1.00 86.38 614 THR A C 1
ATOM 4790 O O . THR A 1 614 ? 9.307 5.502 25.517 1.00 86.38 614 THR A O 1
ATOM 4793 N N . VAL A 1 615 ? 8.210 6.302 27.300 1.00 88.38 615 VAL A N 1
ATOM 4794 C CA . VAL A 1 615 ? 8.522 5.181 28.208 1.00 88.38 615 VAL A CA 1
ATOM 4795 C C . VAL A 1 615 ? 7.906 3.883 27.691 1.00 88.38 615 VAL A C 1
ATOM 4797 O O . VAL A 1 615 ? 8.587 2.861 27.607 1.00 88.38 615 VAL A O 1
ATOM 4800 N N . TRP A 1 616 ? 6.646 3.934 27.262 1.00 89.12 616 TRP A N 1
ATOM 4801 C CA . TRP A 1 616 ? 5.948 2.771 26.723 1.00 89.12 616 TRP A CA 1
ATOM 4802 C C . TRP A 1 616 ? 6.500 2.341 25.366 1.00 89.12 616 TRP A C 1
ATOM 4804 O O . TRP A 1 616 ? 6.663 1.145 25.128 1.00 89.12 616 TRP A O 1
ATOM 4814 N N . TYR A 1 617 ? 6.877 3.289 24.502 1.00 89.75 617 TYR A N 1
ATOM 4815 C CA . TYR A 1 617 ? 7.569 2.958 23.253 1.00 89.75 617 TYR A CA 1
ATOM 4816 C C . TYR A 1 617 ? 8.937 2.312 23.489 1.00 89.75 617 TYR A C 1
ATOM 4818 O O . TYR A 1 617 ? 9.294 1.383 22.765 1.00 89.75 617 TYR A O 1
ATOM 4826 N N . LYS A 1 618 ? 9.684 2.749 24.512 1.00 89.25 618 LYS A N 1
ATOM 4827 C CA . LYS A 1 618 ? 10.939 2.095 24.907 1.00 89.25 618 LYS A CA 1
ATOM 4828 C C . LYS A 1 618 ? 10.708 0.666 25.376 1.00 89.25 618 LYS A C 1
ATOM 4830 O O . LYS A 1 618 ? 11.359 -0.243 24.875 1.00 89.25 618 LYS A O 1
ATOM 4835 N N . LYS A 1 619 ? 9.706 0.464 26.232 1.00 89.06 619 LYS A N 1
ATOM 4836 C CA . LYS A 1 619 ? 9.314 -0.867 26.697 1.00 89.06 619 LYS A CA 1
ATOM 4837 C C . LYS A 1 619 ? 8.918 -1.790 25.541 1.00 89.06 619 LYS A C 1
ATOM 4839 O O . LYS A 1 619 ? 9.360 -2.932 25.477 1.00 89.06 619 LYS A O 1
ATOM 4844 N N . LEU A 1 620 ? 8.128 -1.289 24.591 1.00 88.81 620 LEU A N 1
ATOM 4845 C CA . LEU A 1 620 ? 7.760 -2.052 23.400 1.00 88.81 620 LEU A CA 1
ATOM 4846 C C . LEU A 1 620 ? 8.987 -2.379 22.532 1.00 88.81 620 LEU A C 1
ATOM 4848 O O . LEU A 1 620 ? 9.080 -3.485 22.007 1.00 88.81 620 LEU A O 1
ATOM 4852 N N . ALA A 1 621 ? 9.944 -1.454 22.402 1.00 86.81 621 ALA A N 1
ATOM 4853 C CA . ALA A 1 621 ? 11.204 -1.721 21.712 1.00 86.81 621 ALA A CA 1
ATOM 4854 C C . ALA A 1 621 ? 12.001 -2.841 22.404 1.00 86.81 621 ALA A C 1
ATOM 4856 O O . ALA A 1 621 ? 12.473 -3.751 21.726 1.00 86.81 621 ALA A O 1
ATOM 4857 N N . ASP A 1 622 ? 12.089 -2.830 23.738 1.00 86.06 622 ASP A N 1
ATOM 4858 C CA . ASP A 1 622 ? 12.746 -3.886 24.519 1.00 86.06 622 ASP A CA 1
ATOM 4859 C C . ASP A 1 622 ? 12.081 -5.254 24.298 1.00 86.06 622 ASP A C 1
ATOM 4861 O O . ASP A 1 622 ? 12.767 -6.241 24.028 1.00 86.06 622 ASP A O 1
ATOM 4865 N N . VAL A 1 623 ? 10.745 -5.306 24.302 1.00 84.75 623 VAL A N 1
ATOM 4866 C CA . VAL A 1 623 ? 9.962 -6.519 23.995 1.00 84.75 623 VAL A CA 1
ATOM 4867 C C . VAL A 1 623 ? 10.217 -7.022 22.569 1.00 84.75 623 VAL A C 1
ATOM 4869 O O . VAL A 1 623 ? 10.318 -8.229 22.331 1.00 84.75 623 VAL A O 1
ATOM 4872 N N . CYS A 1 624 ? 10.347 -6.114 21.600 1.00 80.50 624 CYS A N 1
ATOM 4873 C CA . CYS A 1 624 ? 10.710 -6.469 20.228 1.00 80.50 624 CYS A CA 1
ATOM 4874 C C . CYS A 1 624 ? 12.140 -7.032 20.138 1.00 80.50 624 CYS A C 1
ATOM 4876 O O . CYS A 1 624 ? 12.374 -7.945 19.344 1.00 80.50 624 CYS A O 1
ATOM 4878 N N . ARG A 1 625 ? 13.082 -6.544 20.963 1.00 75.19 625 ARG A N 1
ATOM 4879 C CA . ARG A 1 625 ? 14.462 -7.065 21.036 1.00 75.19 625 ARG A CA 1
ATOM 4880 C C . ARG A 1 625 ? 14.539 -8.446 21.689 1.00 75.19 625 ARG A C 1
ATOM 4882 O O . ARG A 1 625 ? 15.286 -9.283 21.197 1.00 75.19 625 ARG A O 1
ATOM 4889 N N . GLN A 1 626 ? 13.763 -8.686 22.749 1.00 67.81 626 GLN A N 1
ATOM 4890 C CA . GLN A 1 626 ? 13.733 -9.959 23.489 1.00 67.81 626 GLN A CA 1
ATOM 4891 C C . GLN A 1 626 ? 13.129 -11.138 22.702 1.00 67.81 626 GLN A C 1
ATOM 4893 O O . GLN A 1 626 ? 13.297 -12.285 23.112 1.00 67.81 626 GLN A O 1
ATOM 4898 N N . GLY A 1 627 ? 12.441 -10.886 21.578 1.00 58.91 627 GLY A N 1
ATOM 4899 C CA . GLY A 1 627 ? 12.034 -11.933 20.625 1.00 58.91 627 GLY A CA 1
ATOM 4900 C C . GLY A 1 627 ? 13.239 -12.611 19.947 1.00 58.91 627 GLY A C 1
ATOM 4901 O O . GLY A 1 627 ? 14.358 -12.535 20.442 1.00 58.91 627 GLY A O 1
ATOM 4902 N N . ARG A 1 628 ? 13.086 -13.214 18.755 1.00 54.47 628 ARG A N 1
ATOM 4903 C CA . ARG A 1 628 ? 14.235 -13.711 17.945 1.00 54.47 628 ARG A CA 1
ATOM 4904 C C . ARG A 1 628 ? 15.256 -12.605 17.552 1.00 54.47 628 ARG A C 1
ATOM 4906 O O . ARG A 1 628 ? 16.094 -12.827 16.687 1.00 54.47 628 ARG A O 1
ATOM 4913 N N . GLY A 1 629 ? 15.196 -11.412 18.149 1.00 56.97 629 GLY A N 1
ATOM 4914 C CA . GLY A 1 629 ? 15.921 -10.205 17.775 1.00 56.97 629 GLY A CA 1
ATOM 4915 C C . GLY A 1 629 ? 15.341 -9.553 16.519 1.00 56.97 629 GLY A C 1
ATOM 4916 O O . GLY A 1 629 ? 14.761 -10.229 15.669 1.00 56.97 629 GLY A O 1
ATOM 4917 N N . LEU A 1 630 ? 15.544 -8.237 16.357 1.00 57.62 630 LEU A N 1
ATOM 4918 C CA . LEU A 1 630 ? 15.142 -7.512 15.139 1.00 57.62 630 LEU A CA 1
ATOM 4919 C C . LEU A 1 630 ? 15.717 -8.150 13.858 1.00 57.62 630 LEU A C 1
ATOM 4921 O O . LEU A 1 630 ? 15.084 -8.108 12.806 1.00 57.62 630 LEU A O 1
ATOM 4925 N N . LEU A 1 631 ? 16.905 -8.760 13.951 1.00 52.62 631 LEU A N 1
ATOM 4926 C CA . LEU A 1 631 ? 17.606 -9.393 12.831 1.00 52.62 631 LEU A CA 1
ATOM 4927 C C . LEU A 1 631 ? 17.244 -10.875 12.636 1.00 52.62 631 LEU A C 1
ATOM 4929 O O . LEU A 1 631 ? 17.302 -11.354 11.503 1.00 52.62 631 LEU A O 1
ATOM 4933 N N . GLY A 1 632 ? 16.813 -11.602 13.673 1.00 50.62 632 GLY A N 1
ATOM 4934 C CA . GLY A 1 632 ? 16.365 -12.996 13.527 1.00 50.62 632 GLY A CA 1
ATOM 4935 C C . GLY A 1 632 ? 14.989 -13.134 12.869 1.00 50.62 632 GLY A C 1
ATOM 4936 O O . GLY A 1 632 ? 14.641 -14.215 12.405 1.00 50.62 632 GLY A O 1
ATOM 4937 N N . MET A 1 633 ? 14.246 -12.029 12.714 1.00 52.66 633 MET A N 1
ATOM 4938 C CA . MET A 1 633 ? 13.029 -11.954 11.884 1.00 52.66 633 MET A CA 1
ATOM 4939 C C . MET A 1 633 ? 13.296 -12.096 10.367 1.00 52.66 633 MET A C 1
ATOM 4941 O O . MET A 1 633 ? 12.349 -12.149 9.580 1.00 52.66 633 MET A O 1
ATOM 4945 N N . THR A 1 634 ? 14.569 -12.132 9.943 1.00 49.62 634 THR A N 1
ATOM 4946 C CA . THR A 1 634 ? 14.996 -12.168 8.527 1.00 49.62 634 THR A CA 1
ATOM 4947 C C . THR A 1 634 ? 15.460 -13.550 8.029 1.00 49.62 634 THR A C 1
ATOM 4949 O O . THR A 1 634 ? 15.700 -13.704 6.830 1.00 49.62 634 THR A O 1
ATOM 4952 N N . GLU A 1 635 ? 15.572 -14.552 8.916 1.00 49.38 635 GLU A N 1
ATOM 4953 C CA . GLU A 1 635 ? 16.151 -15.886 8.628 1.00 49.38 635 GLU A CA 1
ATOM 4954 C C . GLU A 1 635 ? 15.138 -17.032 8.536 1.00 49.38 635 GLU A C 1
ATOM 4956 O O . GLU A 1 635 ? 15.544 -18.190 8.461 1.00 49.38 635 GLU A O 1
ATOM 4961 N N . SER A 1 636 ? 13.825 -16.779 8.531 1.00 44.16 636 SER A N 1
ATOM 4962 C CA . SER A 1 636 ? 12.865 -17.865 8.304 1.00 44.16 636 SER A CA 1
ATOM 4963 C C . SER A 1 636 ? 12.901 -18.314 6.839 1.00 44.16 636 SER A C 1
ATOM 4965 O O . SER A 1 636 ? 12.122 -17.887 5.990 1.00 44.16 636 SER A O 1
ATOM 4967 N N . GLU A 1 637 ? 13.849 -19.197 6.532 1.00 36.38 637 GLU A N 1
ATOM 4968 C CA . GLU A 1 637 ? 13.880 -19.987 5.310 1.00 36.38 637 GLU A CA 1
ATOM 4969 C C . GLU A 1 637 ? 12.557 -20.747 5.158 1.00 36.38 637 GLU A C 1
ATOM 4971 O O . GLU A 1 637 ? 12.192 -21.572 5.996 1.00 36.38 637 GLU A O 1
ATOM 4976 N N . GLY A 1 638 ? 11.825 -20.468 4.078 1.00 39.09 638 GLY A N 1
ATOM 4977 C CA . GLY A 1 638 ? 10.952 -21.448 3.425 1.00 39.09 638 GLY A CA 1
ATOM 4978 C C . GLY A 1 638 ? 9.788 -22.043 4.225 1.00 39.09 638 GLY A C 1
ATOM 4979 O O . GLY A 1 638 ? 9.171 -22.989 3.744 1.00 39.09 638 GLY A O 1
ATOM 4980 N N . ARG A 1 639 ? 9.433 -21.522 5.404 1.00 33.25 639 ARG A N 1
ATOM 4981 C CA . ARG A 1 639 ? 8.139 -21.817 6.034 1.00 33.25 639 ARG A CA 1
ATOM 4982 C C . ARG A 1 639 ? 7.171 -20.698 5.700 1.00 33.25 639 ARG A C 1
ATOM 4984 O O . ARG A 1 639 ? 7.123 -19.676 6.378 1.00 33.25 639 ARG A O 1
ATOM 4991 N N . GLU A 1 640 ? 6.393 -20.909 4.642 1.00 37.06 640 GLU A N 1
ATOM 4992 C CA . GLU A 1 640 ? 5.149 -20.179 4.424 1.00 37.06 640 GLU A CA 1
ATOM 4993 C C . GLU A 1 640 ? 4.292 -20.278 5.701 1.00 37.06 640 GLU A C 1
ATOM 4995 O O . GLU A 1 640 ? 3.716 -21.316 6.025 1.00 37.06 640 GLU A O 1
ATOM 5000 N N . GLY A 1 641 ? 4.276 -19.175 6.454 1.00 47.75 641 GLY A N 1
ATOM 5001 C CA . GLY A 1 641 ? 3.499 -18.968 7.672 1.00 47.75 641 GLY A CA 1
ATOM 5002 C C . GLY A 1 641 ? 4.264 -19.218 8.977 1.00 47.75 641 GLY A C 1
ATOM 5003 O O . GLY A 1 641 ? 4.725 -20.334 9.215 1.00 47.75 641 GLY A O 1
ATOM 5004 N N . LYS A 1 642 ? 4.282 -18.197 9.860 1.00 53.94 642 LYS A N 1
ATOM 5005 C CA . LYS A 1 642 ? 3.938 -18.258 11.310 1.00 53.94 642 LYS A CA 1
ATOM 5006 C C . LYS A 1 642 ? 4.752 -17.284 12.183 1.00 53.94 642 LYS A C 1
ATOM 5008 O O . LYS A 1 642 ? 5.767 -17.676 12.742 1.00 53.94 642 LYS A O 1
ATOM 5013 N N . ASP A 1 643 ? 4.244 -16.061 12.352 1.00 63.06 643 ASP A N 1
ATOM 5014 C CA . ASP A 1 643 ? 3.821 -15.482 13.645 1.00 63.06 643 ASP A CA 1
ATOM 5015 C C . ASP A 1 643 ? 3.179 -14.108 13.355 1.00 63.06 643 ASP A C 1
ATOM 5017 O O . ASP A 1 643 ? 3.809 -13.228 12.762 1.00 63.06 643 ASP A O 1
ATOM 5021 N N . ALA A 1 644 ? 1.915 -13.912 13.742 1.00 71.56 644 ALA A N 1
ATOM 5022 C CA . ALA A 1 644 ? 1.233 -12.615 13.668 1.00 71.56 644 ALA A CA 1
ATOM 5023 C C . ALA A 1 644 ? 2.065 -11.495 14.325 1.00 71.56 644 ALA A C 1
ATOM 5025 O O . ALA A 1 644 ? 2.080 -10.357 13.850 1.00 71.56 644 ALA A O 1
ATOM 5026 N N . ARG A 1 645 ? 2.833 -11.853 15.364 1.00 79.19 645 ARG A N 1
ATOM 5027 C CA . ARG A 1 645 ? 3.820 -10.995 16.022 1.00 79.19 645 ARG A CA 1
ATOM 5028 C C . ARG A 1 645 ? 4.878 -10.472 15.057 1.00 79.19 645 ARG A C 1
ATOM 5030 O O . ARG A 1 645 ? 5.091 -9.268 14.999 1.00 79.19 645 ARG A O 1
ATOM 5037 N N . GLU A 1 646 ? 5.552 -11.347 14.312 1.00 76.88 646 GLU A N 1
ATOM 5038 C CA . GLU A 1 646 ? 6.666 -10.962 13.431 1.00 76.88 646 GLU A CA 1
ATOM 5039 C C . GLU A 1 646 ? 6.205 -10.058 12.288 1.00 76.88 646 GLU A C 1
ATOM 5041 O O . GLU A 1 646 ? 6.948 -9.175 11.853 1.00 76.88 646 GLU A O 1
ATOM 5046 N N . LYS A 1 647 ? 4.973 -10.254 11.805 1.00 75.94 647 LYS A N 1
ATOM 5047 C CA . LYS A 1 647 ? 4.364 -9.361 10.817 1.00 75.94 647 LYS A CA 1
ATOM 5048 C C . LYS A 1 647 ? 4.112 -7.975 11.418 1.00 75.94 647 LYS A C 1
ATOM 5050 O O . LYS A 1 647 ? 4.594 -6.984 10.875 1.00 75.94 647 LYS A O 1
ATOM 5055 N N . TYR A 1 648 ? 3.454 -7.920 12.579 1.00 81.06 648 TYR A N 1
ATOM 5056 C CA . TYR A 1 648 ? 3.144 -6.658 13.253 1.00 81.06 648 TYR A CA 1
ATOM 5057 C C . TYR A 1 648 ? 4.403 -5.870 13.637 1.00 81.06 648 TYR A C 1
ATOM 5059 O O . TYR A 1 648 ? 4.469 -4.664 13.389 1.00 81.06 648 TYR A O 1
ATOM 5067 N N . VAL A 1 649 ? 5.412 -6.533 14.222 1.00 82.06 649 VAL A N 1
ATOM 5068 C CA . VAL A 1 649 ? 6.680 -5.882 14.592 1.00 82.06 649 VAL A CA 1
ATOM 5069 C C . VAL A 1 649 ? 7.343 -5.303 13.353 1.00 82.06 649 VAL A C 1
ATOM 5071 O O . VAL A 1 649 ? 7.726 -4.141 13.376 1.00 82.06 649 VAL A O 1
ATOM 5074 N N . PHE A 1 650 ? 7.436 -6.067 12.265 1.00 79.38 650 PHE A N 1
ATOM 5075 C CA . PHE A 1 650 ? 8.077 -5.606 11.037 1.00 79.38 650 PHE A CA 1
ATOM 5076 C C . PHE A 1 650 ? 7.434 -4.330 10.474 1.00 79.38 650 PHE A C 1
ATOM 5078 O O . PHE A 1 650 ? 8.141 -3.382 10.142 1.00 79.38 650 PHE A O 1
ATOM 5085 N N . GLU A 1 651 ? 6.103 -4.278 10.433 1.00 76.62 651 GLU A N 1
ATOM 5086 C CA . GLU A 1 651 ? 5.344 -3.128 9.923 1.00 76.62 651 GLU A CA 1
ATOM 5087 C C . GLU A 1 651 ? 5.416 -1.900 10.851 1.00 76.62 651 GLU A C 1
ATOM 5089 O O . GLU A 1 651 ? 5.271 -0.764 10.397 1.00 76.62 651 GLU A O 1
ATOM 5094 N N . ASN A 1 652 ? 5.656 -2.099 12.154 1.00 81.25 652 ASN A N 1
ATOM 5095 C CA . ASN A 1 652 ? 5.610 -1.030 13.156 1.00 81.25 652 ASN A CA 1
ATOM 5096 C C . ASN A 1 652 ? 6.974 -0.634 13.744 1.00 81.25 652 ASN A C 1
ATOM 5098 O O . ASN A 1 652 ? 7.047 0.385 14.434 1.00 81.25 652 ASN A O 1
ATOM 5102 N N . ILE A 1 653 ? 8.057 -1.374 13.485 1.00 84.00 653 ILE A N 1
ATOM 5103 C CA . ILE A 1 653 ? 9.341 -1.188 14.182 1.00 84.00 653 ILE A CA 1
ATOM 5104 C C . ILE A 1 653 ? 9.925 0.213 13.993 1.00 84.00 653 ILE A C 1
ATOM 5106 O O . ILE A 1 653 ? 10.419 0.803 14.952 1.00 84.00 653 ILE A O 1
ATOM 5110 N N . TYR A 1 654 ? 9.785 0.792 12.795 1.00 83.81 654 TYR A N 1
ATOM 5111 C CA . TYR A 1 654 ? 10.200 2.168 12.518 1.00 83.81 654 TYR A CA 1
ATOM 5112 C C . TYR A 1 654 ? 9.533 3.159 13.479 1.00 83.81 654 TYR A C 1
ATOM 5114 O O . TYR A 1 654 ? 10.205 3.969 14.116 1.00 83.81 654 TYR A O 1
ATOM 5122 N N . ARG A 1 655 ? 8.205 3.061 13.621 1.00 85.38 655 ARG A N 1
ATOM 5123 C CA . ARG A 1 655 ? 7.414 3.923 14.505 1.00 85.38 655 ARG A CA 1
ATOM 5124 C C . ARG A 1 655 ? 7.830 3.733 15.959 1.00 85.38 655 ARG A C 1
ATOM 5126 O O . ARG A 1 655 ? 8.018 4.722 16.662 1.00 85.38 655 ARG A O 1
ATOM 5133 N N . VAL A 1 656 ? 7.989 2.481 16.387 1.00 87.12 656 VAL A N 1
ATOM 5134 C CA . VAL A 1 656 ? 8.342 2.137 17.769 1.00 87.12 656 VAL A CA 1
ATOM 5135 C C . VAL A 1 656 ? 9.713 2.699 18.143 1.00 87.12 656 VAL A C 1
ATOM 5137 O O . VAL A 1 656 ? 9.827 3.396 19.149 1.00 87.12 656 VAL A O 1
ATOM 5140 N N . LEU A 1 657 ? 10.738 2.477 17.315 1.00 86.38 657 LEU A N 1
ATOM 5141 C CA . LEU A 1 657 ? 12.090 2.974 17.582 1.00 86.38 657 LEU A CA 1
ATOM 5142 C C . LEU A 1 657 ? 12.175 4.503 17.498 1.00 86.38 657 LEU A C 1
ATOM 5144 O O . LEU A 1 657 ? 12.799 5.121 18.361 1.00 86.38 657 LEU A O 1
ATOM 5148 N N . LYS A 1 658 ? 11.502 5.126 16.519 1.00 85.31 658 LYS A N 1
ATOM 5149 C CA . LYS A 1 658 ? 11.454 6.590 16.374 1.00 85.31 658 LYS A CA 1
ATOM 5150 C C . LYS A 1 658 ? 10.839 7.258 17.604 1.00 85.31 658 LYS A C 1
ATOM 5152 O O . LYS A 1 658 ? 11.440 8.171 18.160 1.00 85.31 658 LYS A O 1
ATOM 5157 N N . GLN A 1 659 ? 9.675 6.786 18.055 1.00 84.75 659 GLN A N 1
ATOM 5158 C CA . GLN A 1 659 ? 8.994 7.338 19.234 1.00 84.75 659 GLN A CA 1
ATOM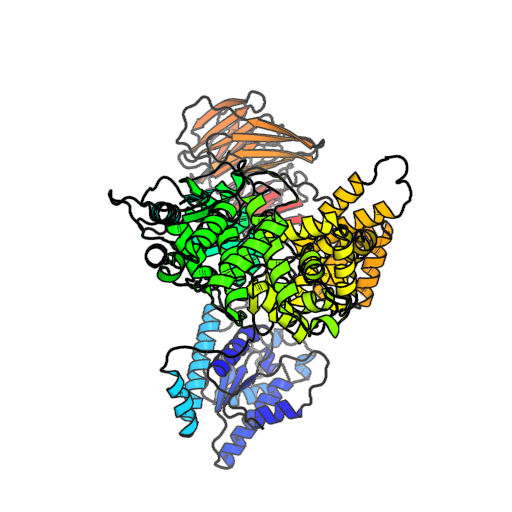 5159 C C . GLN A 1 659 ? 9.687 6.952 20.552 1.00 84.75 659 GLN A C 1
ATOM 5161 O O . GLN A 1 659 ? 9.600 7.684 21.535 1.00 84.75 659 GLN A O 1
ATOM 5166 N N . GLY A 1 660 ? 10.420 5.835 20.574 1.00 84.06 660 GLY A N 1
ATOM 5167 C CA . GLY A 1 660 ? 11.289 5.446 21.688 1.00 84.06 660 GLY A CA 1
ATOM 5168 C C . GLY A 1 660 ? 12.591 6.257 21.783 1.00 84.06 660 GLY A C 1
ATOM 5169 O O . GLY A 1 660 ? 13.264 6.202 22.813 1.00 84.06 660 GLY A O 1
ATOM 5170 N N . GLY A 1 661 ? 12.940 7.028 20.747 1.00 83.19 661 GLY A N 1
ATOM 5171 C CA . GLY A 1 661 ? 14.173 7.819 20.678 1.00 83.19 661 GLY A CA 1
ATOM 5172 C C . GLY A 1 661 ? 15.424 7.023 20.279 1.00 83.19 661 GLY A C 1
ATOM 5173 O O . GLY A 1 661 ? 16.535 7.516 20.454 1.00 83.19 661 GLY A O 1
ATOM 5174 N N . TYR A 1 662 ? 15.274 5.813 19.734 1.00 85.25 662 TYR A N 1
ATOM 5175 C CA . TYR A 1 662 ? 16.381 4.948 19.298 1.00 85.25 662 TYR A CA 1
ATOM 5176 C C . TYR A 1 662 ? 16.791 5.235 17.844 1.00 85.25 662 TYR A C 1
ATOM 5178 O O . TYR A 1 662 ? 16.726 4.372 16.970 1.00 85.25 662 TYR A O 1
ATOM 5186 N N . VAL A 1 663 ? 17.197 6.478 17.575 1.00 82.44 663 VAL A N 1
ATOM 5187 C CA . VAL A 1 663 ? 17.545 6.950 16.221 1.00 82.44 663 VAL A CA 1
ATOM 5188 C C . VAL A 1 663 ? 18.763 6.214 15.647 1.00 82.44 663 VAL A C 1
ATOM 5190 O O . VAL A 1 663 ? 18.738 5.826 14.483 1.00 82.44 663 VAL A O 1
ATOM 5193 N N . GLU A 1 664 ? 19.797 5.964 16.454 1.00 82.00 664 GLU A N 1
ATOM 5194 C CA . GLU A 1 664 ? 21.018 5.275 15.998 1.00 82.00 664 GLU A CA 1
ATOM 5195 C C . GLU A 1 664 ? 20.783 3.799 15.658 1.00 82.00 664 GLU A C 1
ATOM 5197 O O . GLU A 1 664 ? 21.285 3.298 14.656 1.00 82.00 664 GLU A O 1
ATOM 5202 N N . GLU A 1 665 ? 19.958 3.107 16.444 1.00 83.88 665 GLU A N 1
ATOM 5203 C CA . GLU A 1 665 ? 19.567 1.724 16.150 1.00 83.88 665 GLU A CA 1
ATOM 5204 C C . GLU A 1 665 ? 18.744 1.643 14.862 1.00 83.88 665 GLU A C 1
ATOM 5206 O O . GLU A 1 665 ? 18.895 0.711 14.075 1.00 83.88 665 GLU A O 1
ATOM 5211 N N . LEU A 1 666 ? 17.911 2.655 14.608 1.00 85.00 666 LEU A N 1
ATOM 5212 C CA . LEU A 1 666 ? 17.150 2.744 13.373 1.00 85.00 666 LEU A CA 1
ATOM 5213 C C . LEU A 1 666 ? 18.053 2.991 12.153 1.00 85.00 666 LEU A C 1
ATOM 5215 O O . LEU A 1 666 ? 17.835 2.373 11.109 1.00 85.00 666 LEU A O 1
ATOM 5219 N N . LYS A 1 667 ? 19.079 3.846 12.289 1.00 85.06 667 LYS A N 1
ATOM 5220 C CA . LYS A 1 667 ? 20.112 4.035 11.258 1.00 85.06 667 LYS A CA 1
ATOM 5221 C C . LYS A 1 667 ? 20.823 2.710 10.958 1.00 85.06 667 LYS A C 1
ATOM 5223 O O . LYS A 1 667 ? 20.935 2.350 9.789 1.00 85.06 667 LYS A O 1
ATOM 5228 N N . ASP A 1 668 ? 21.251 1.966 11.986 1.00 84.56 668 ASP A N 1
ATOM 5229 C CA . ASP A 1 668 ? 21.896 0.654 11.797 1.00 84.56 668 ASP A CA 1
ATOM 5230 C C . ASP A 1 668 ? 20.957 -0.316 11.072 1.00 84.56 668 ASP A C 1
ATOM 5232 O O . ASP A 1 668 ? 21.328 -0.876 10.043 1.00 84.56 668 ASP A O 1
ATOM 5236 N N . LEU A 1 669 ? 19.703 -0.437 11.523 1.00 86.19 669 LEU A N 1
ATOM 5237 C CA . LEU A 1 669 ? 18.706 -1.319 10.914 1.00 86.19 669 LEU A CA 1
ATOM 5238 C C . LEU A 1 669 ? 18.485 -1.019 9.424 1.00 86.19 669 LEU A C 1
ATOM 5240 O O . LEU A 1 669 ? 18.407 -1.939 8.613 1.00 86.19 669 LEU A O 1
ATOM 5244 N N . PHE A 1 670 ? 18.402 0.259 9.046 1.00 87.75 670 PHE A N 1
ATOM 5245 C CA . PHE A 1 670 ? 18.192 0.673 7.655 1.00 87.75 670 PHE A CA 1
ATOM 5246 C C . PHE A 1 670 ? 19.409 0.479 6.759 1.00 87.75 670 PHE A C 1
ATOM 5248 O O . PHE A 1 670 ? 19.244 0.424 5.539 1.00 87.75 670 PHE A O 1
ATOM 5255 N N . LEU A 1 671 ? 20.600 0.353 7.341 1.00 87.88 671 LEU A N 1
ATOM 5256 C CA . LEU A 1 671 ? 21.824 0.031 6.619 1.00 87.88 671 LEU A CA 1
ATOM 5257 C C . LEU A 1 671 ? 22.040 -1.485 6.493 1.00 87.88 671 LEU A C 1
ATOM 5259 O O . LEU A 1 671 ? 22.698 -1.907 5.551 1.00 87.88 671 LEU A O 1
ATOM 5263 N N . ARG A 1 672 ? 21.451 -2.321 7.358 1.00 88.50 672 ARG A N 1
ATOM 5264 C CA . ARG A 1 672 ? 21.606 -3.788 7.301 1.00 88.50 672 ARG A CA 1
ATOM 5265 C C . ARG A 1 672 ? 21.069 -4.376 5.998 1.00 88.50 672 ARG A C 1
ATOM 5267 O O . ARG A 1 672 ? 19.876 -4.275 5.692 1.00 88.50 672 ARG A O 1
ATOM 5274 N N . ALA A 1 673 ? 21.919 -5.090 5.264 1.00 86.62 673 ALA A N 1
ATOM 5275 C CA . ALA A 1 673 ? 21.532 -5.725 4.005 1.00 86.62 673 ALA A CA 1
ATOM 5276 C C . ALA A 1 673 ? 20.427 -6.773 4.205 1.00 86.62 673 ALA A C 1
ATOM 5278 O O . ALA A 1 673 ? 19.514 -6.891 3.383 1.00 86.62 673 ALA A O 1
ATOM 5279 N N . ARG A 1 674 ? 20.476 -7.517 5.317 1.00 85.56 674 ARG A N 1
ATOM 5280 C CA . ARG A 1 674 ? 19.456 -8.512 5.688 1.00 85.56 674 ARG A CA 1
ATOM 5281 C C . ARG A 1 674 ? 18.075 -7.908 5.906 1.00 85.56 674 ARG A C 1
ATOM 5283 O O . ARG A 1 674 ? 17.083 -8.484 5.460 1.00 85.56 674 ARG A O 1
ATOM 5290 N N . TRP A 1 675 ? 18.010 -6.744 6.551 1.00 85.94 675 TRP A N 1
ATOM 5291 C CA . TRP A 1 675 ? 16.751 -6.035 6.760 1.00 85.94 675 TRP A CA 1
ATOM 5292 C C . TRP A 1 675 ? 16.155 -5.584 5.425 1.00 85.94 675 TRP A C 1
ATOM 5294 O O . TRP A 1 675 ? 15.007 -5.901 5.121 1.00 85.94 675 TRP A O 1
ATOM 5304 N N . VAL A 1 676 ? 16.955 -4.932 4.576 1.00 86.56 676 VAL A N 1
ATOM 5305 C CA . VAL A 1 676 ? 16.498 -4.447 3.262 1.00 86.56 676 VAL A CA 1
ATOM 5306 C C . VAL A 1 676 ? 16.073 -5.598 2.344 1.00 86.56 676 VAL A C 1
ATOM 5308 O O . VAL A 1 676 ? 15.068 -5.488 1.642 1.00 86.56 676 VAL A O 1
ATOM 5311 N N . LYS A 1 677 ? 16.767 -6.741 2.388 1.00 86.00 677 LYS A N 1
ATOM 5312 C CA . LYS A 1 677 ? 16.321 -7.969 1.717 1.00 86.00 677 LYS A CA 1
ATOM 5313 C C . LYS A 1 677 ? 14.929 -8.392 2.202 1.00 86.00 677 LYS A C 1
ATOM 5315 O O . LYS A 1 677 ? 14.060 -8.642 1.369 1.00 86.00 677 LYS A O 1
ATOM 5320 N N . ALA A 1 678 ? 14.704 -8.462 3.516 1.00 80.19 678 ALA A N 1
ATOM 5321 C CA . ALA A 1 678 ? 13.407 -8.851 4.074 1.00 80.19 678 ALA A CA 1
ATOM 5322 C C . ALA A 1 678 ? 12.288 -7.869 3.679 1.00 80.19 678 ALA A C 1
ATOM 5324 O O . ALA A 1 678 ? 11.184 -8.299 3.352 1.00 80.19 678 ALA A O 1
ATOM 5325 N N . VAL A 1 679 ? 12.588 -6.566 3.619 1.00 80.81 679 VAL A N 1
ATOM 5326 C CA . VAL A 1 679 ? 11.685 -5.528 3.084 1.00 80.81 679 VAL A CA 1
ATOM 5327 C C . VAL A 1 679 ? 11.292 -5.810 1.634 1.00 80.81 679 VAL A C 1
ATOM 5329 O O . VAL A 1 679 ? 10.111 -5.716 1.301 1.00 80.81 679 VAL A O 1
ATOM 5332 N N . ILE A 1 680 ? 12.248 -6.179 0.777 1.00 77.94 680 ILE A N 1
ATOM 5333 C CA . ILE A 1 680 ? 11.976 -6.499 -0.633 1.00 77.94 680 ILE A CA 1
ATOM 5334 C C . ILE A 1 680 ? 11.133 -7.773 -0.748 1.00 77.94 680 ILE A C 1
ATOM 5336 O O . ILE A 1 680 ? 10.136 -7.770 -1.465 1.00 77.94 680 ILE A O 1
ATOM 5340 N N . GLN A 1 681 ? 11.477 -8.833 -0.010 1.00 75.56 681 GLN A N 1
ATOM 5341 C CA . GLN A 1 681 ? 10.746 -10.108 -0.040 1.00 75.56 681 GLN A CA 1
ATOM 5342 C C . GLN A 1 681 ? 9.304 -9.983 0.461 1.00 75.56 681 GLN A C 1
ATOM 5344 O O . GLN A 1 681 ? 8.415 -10.655 -0.050 1.00 75.56 681 GLN A O 1
ATOM 5349 N N . ARG A 1 682 ? 9.058 -9.111 1.446 1.00 71.19 682 ARG A N 1
ATOM 5350 C CA . ARG A 1 682 ? 7.712 -8.848 1.982 1.00 71.19 682 ARG A CA 1
ATOM 5351 C C . ARG A 1 682 ? 6.909 -7.841 1.147 1.00 71.19 682 ARG A C 1
ATOM 5353 O O . ARG A 1 682 ? 5.743 -7.612 1.446 1.00 71.19 682 ARG A O 1
ATOM 5360 N N . GLY A 1 683 ? 7.501 -7.241 0.109 1.00 68.25 683 GLY A N 1
ATOM 5361 C CA . GLY A 1 683 ? 6.837 -6.236 -0.728 1.00 68.25 683 GLY A CA 1
ATOM 5362 C C . GLY A 1 683 ? 6.632 -4.878 -0.039 1.00 68.25 683 GLY A C 1
ATOM 5363 O O . GLY A 1 683 ? 5.844 -4.063 -0.511 1.00 68.25 683 GLY A O 1
ATOM 5364 N N . SER A 1 684 ? 7.352 -4.602 1.052 1.00 69.00 684 SER A N 1
ATOM 5365 C CA . SER A 1 684 ? 7.186 -3.402 1.892 1.00 69.00 684 SER A CA 1
ATOM 5366 C C . SER A 1 684 ? 8.173 -2.276 1.546 1.00 69.00 684 SER A C 1
ATOM 5368 O O . SER A 1 684 ? 8.442 -1.400 2.367 1.00 69.00 684 SER A O 1
ATOM 5370 N N . VAL A 1 685 ? 8.740 -2.268 0.332 1.00 75.88 685 VAL A N 1
ATOM 5371 C CA . VAL A 1 685 ? 9.788 -1.307 -0.081 1.00 75.88 685 VAL A CA 1
ATOM 5372 C C . VAL A 1 685 ? 9.327 0.145 0.013 1.00 75.88 685 VAL A C 1
ATOM 5374 O O . VAL A 1 685 ? 10.115 1.022 0.362 1.00 75.88 685 VAL A O 1
ATOM 5377 N N . TRP A 1 686 ? 8.044 0.403 -0.229 1.00 69.50 686 TRP A N 1
ATOM 5378 C CA . TRP A 1 686 ? 7.481 1.742 -0.091 1.00 69.50 686 TRP A CA 1
ATOM 5379 C C . TRP A 1 686 ? 7.457 2.231 1.375 1.00 69.50 686 TRP A C 1
ATOM 5381 O O . TRP A 1 686 ? 7.812 3.382 1.623 1.00 69.50 686 TRP A O 1
ATOM 5391 N N . GLN A 1 687 ? 7.137 1.364 2.348 1.00 71.62 687 GLN A N 1
ATOM 5392 C CA . GLN A 1 687 ? 7.174 1.718 3.780 1.00 71.62 687 GLN A CA 1
ATOM 5393 C C . GLN A 1 687 ? 8.602 2.072 4.216 1.00 71.62 687 GLN A C 1
ATOM 5395 O O . GLN A 1 687 ? 8.815 3.020 4.967 1.00 71.62 687 GLN A O 1
ATOM 5400 N N . TYR A 1 688 ? 9.593 1.341 3.699 1.00 81.94 688 TYR A N 1
ATOM 5401 C CA . TYR A 1 688 ? 11.005 1.652 3.913 1.00 81.94 688 TYR A CA 1
ATOM 5402 C C . TYR A 1 688 ? 11.415 2.986 3.267 1.00 81.94 688 TYR A C 1
ATOM 5404 O O . TYR A 1 688 ? 12.114 3.772 3.901 1.00 81.94 688 TYR A O 1
ATOM 5412 N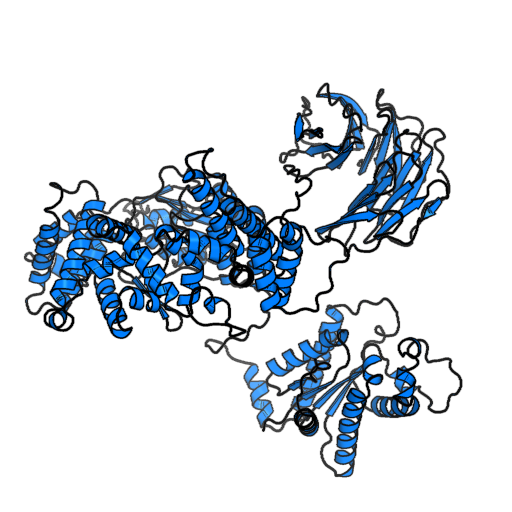 N . GLU A 1 689 ? 10.947 3.290 2.050 1.00 78.94 689 GLU A N 1
ATOM 5413 C CA . GLU A 1 689 ? 11.205 4.578 1.388 1.00 78.94 689 GLU A CA 1
ATOM 5414 C C . GLU A 1 689 ? 10.655 5.770 2.178 1.00 78.94 689 GLU A C 1
ATOM 5416 O O . GLU A 1 689 ? 11.352 6.772 2.348 1.00 78.94 689 GLU A O 1
ATOM 5421 N N . GLU A 1 690 ? 9.427 5.672 2.679 1.00 74.56 690 GLU A N 1
ATOM 5422 C CA . GLU A 1 690 ? 8.843 6.712 3.524 1.00 74.56 690 GLU A CA 1
ATOM 5423 C C . GLU A 1 690 ? 9.609 6.852 4.842 1.00 74.56 690 GLU A C 1
ATOM 5425 O O . GLU A 1 690 ? 10.007 7.954 5.214 1.00 74.56 690 GLU A O 1
ATOM 5430 N N . ALA A 1 691 ? 9.912 5.732 5.498 1.00 81.75 691 ALA A N 1
ATOM 5431 C CA . ALA A 1 691 ? 10.618 5.728 6.769 1.00 81.75 691 ALA A CA 1
ATOM 5432 C C . ALA A 1 691 ? 12.025 6.352 6.682 1.00 81.75 691 ALA A C 1
ATOM 5434 O O . ALA A 1 691 ? 12.417 7.111 7.574 1.00 81.75 691 ALA A O 1
ATOM 5435 N N . VAL A 1 692 ? 12.768 6.086 5.598 1.00 83.88 692 VAL A N 1
ATOM 5436 C CA . VAL A 1 692 ? 14.082 6.698 5.331 1.00 83.88 692 VAL A CA 1
ATOM 5437 C C . VAL A 1 692 ? 13.946 8.199 5.062 1.00 83.88 692 VAL A C 1
ATOM 5439 O O . VAL A 1 692 ? 14.700 8.987 5.629 1.00 83.88 692 VAL A O 1
ATOM 5442 N N . LYS A 1 693 ? 12.968 8.631 4.252 1.00 82.06 693 LYS A N 1
ATOM 5443 C CA . LYS A 1 693 ? 12.728 10.064 3.985 1.00 82.06 693 LYS A CA 1
ATOM 5444 C C . LYS A 1 693 ? 12.340 10.831 5.245 1.00 82.06 693 LYS A C 1
ATOM 5446 O O . LYS A 1 693 ? 12.852 11.926 5.484 1.00 82.06 693 LYS A O 1
ATOM 5451 N N . ASP A 1 694 ? 11.469 10.253 6.061 1.00 80.50 694 ASP A N 1
ATOM 5452 C CA . ASP A 1 694 ? 11.032 10.839 7.322 1.00 80.50 694 ASP A CA 1
ATOM 5453 C C . ASP A 1 694 ? 12.165 10.901 8.348 1.00 80.50 694 ASP A C 1
ATOM 5455 O O . ASP A 1 694 ? 12.269 11.872 9.096 1.00 80.50 694 ASP A O 1
ATOM 5459 N N . LEU A 1 695 ? 13.031 9.883 8.396 1.00 82.69 695 LEU A N 1
ATOM 5460 C CA . LEU A 1 695 ? 14.220 9.909 9.245 1.00 82.69 695 LEU A CA 1
ATOM 5461 C C . LEU A 1 695 ? 15.209 10.980 8.773 1.00 82.69 695 LEU A C 1
ATOM 5463 O O . LEU A 1 695 ? 15.709 11.749 9.588 1.00 82.69 695 LEU A O 1
ATOM 5467 N N . ASN A 1 696 ? 15.442 11.089 7.464 1.00 82.44 696 ASN A N 1
ATOM 5468 C CA . ASN A 1 696 ? 16.332 12.101 6.897 1.00 82.44 696 ASN A CA 1
ATOM 5469 C C . ASN A 1 696 ? 15.814 13.523 7.134 1.00 82.44 696 ASN A C 1
ATOM 5471 O O . ASN A 1 696 ? 16.603 14.409 7.456 1.00 82.44 696 ASN A O 1
ATOM 5475 N N . SER A 1 697 ? 14.504 13.760 7.004 1.00 80.81 697 SER A N 1
ATOM 5476 C CA . SER A 1 697 ? 13.914 15.069 7.310 1.00 80.81 697 SER A CA 1
ATOM 5477 C C . SER A 1 697 ? 14.019 15.401 8.800 1.00 80.81 697 SER A C 1
ATOM 5479 O O . SER A 1 697 ? 14.381 16.523 9.148 1.00 80.81 697 SER A O 1
ATOM 5481 N N . PHE A 1 698 ? 13.799 14.417 9.678 1.00 79.25 698 PHE A N 1
ATOM 5482 C CA . PHE A 1 698 ? 14.010 14.564 11.115 1.00 79.25 698 PHE A CA 1
ATOM 5483 C C . PHE A 1 698 ? 15.468 14.923 11.431 1.00 79.25 698 PHE A C 1
ATOM 5485 O O . PHE A 1 698 ? 15.713 15.949 12.059 1.00 79.25 698 PHE A O 1
ATOM 5492 N N . LEU A 1 699 ? 16.445 14.162 10.930 1.00 77.56 699 LEU A N 1
ATOM 5493 C CA . LEU A 1 699 ? 17.872 14.428 11.151 1.00 77.56 699 LEU A CA 1
ATOM 5494 C C . LEU A 1 699 ? 18.284 15.827 10.659 1.00 77.56 699 LEU A C 1
ATOM 5496 O O . LEU A 1 699 ? 18.967 16.549 11.381 1.00 77.56 699 LEU A O 1
ATOM 5500 N N . ARG A 1 700 ? 17.792 16.258 9.489 1.00 73.44 700 ARG A N 1
ATOM 5501 C CA . ARG A 1 700 ? 18.038 17.611 8.954 1.00 73.44 700 ARG A CA 1
ATOM 5502 C C . ARG A 1 700 ? 17.430 18.722 9.814 1.00 73.44 700 ARG A C 1
ATOM 5504 O O . ARG A 1 700 ? 18.045 19.769 9.959 1.00 73.44 700 ARG A O 1
ATOM 5511 N N . ASN A 1 701 ? 16.250 18.500 10.393 1.00 70.94 701 ASN A N 1
ATOM 5512 C CA . ASN A 1 701 ? 15.565 19.492 11.230 1.00 70.94 701 ASN A CA 1
ATOM 5513 C C . ASN A 1 701 ? 16.114 19.554 12.664 1.00 70.94 701 ASN A C 1
ATOM 5515 O O . ASN A 1 701 ? 16.059 20.608 13.293 1.00 70.94 701 ASN A O 1
ATOM 5519 N N . THR A 1 702 ? 16.632 18.440 13.189 1.00 61.41 702 THR A N 1
ATOM 5520 C CA . THR A 1 702 ? 17.252 18.391 14.528 1.00 61.41 702 THR A CA 1
ATOM 5521 C C . THR A 1 702 ? 18.701 18.893 14.503 1.00 61.41 702 THR A C 1
ATOM 5523 O O . THR A 1 702 ? 19.201 19.373 15.519 1.00 61.41 702 THR A O 1
ATOM 5526 N N . GLY A 1 703 ? 19.352 18.854 13.334 1.00 51.88 703 GLY A N 1
ATOM 5527 C CA . GLY A 1 703 ? 20.660 19.451 13.047 1.00 51.88 703 GLY A CA 1
ATOM 5528 C C . GLY A 1 703 ? 20.619 20.979 12.945 1.00 51.88 703 GLY A C 1
ATOM 5529 O O . GLY A 1 703 ? 20.985 21.560 11.927 1.00 51.88 703 GLY A O 1
ATOM 5530 N N . GLY A 1 704 ? 20.157 21.650 14.000 1.00 39.88 704 GLY A N 1
ATOM 5531 C CA . GLY A 1 704 ? 20.194 23.104 14.133 1.00 39.88 704 GLY A CA 1
ATOM 5532 C C . GLY A 1 704 ? 21.605 23.619 14.423 1.00 39.88 704 GLY A C 1
ATOM 5533 O O . GLY A 1 704 ? 21.924 23.929 15.564 1.00 39.88 704 GLY A O 1
ATOM 5534 N N . SER A 1 705 ? 22.459 23.668 13.401 1.00 37.62 705 SER A N 1
ATOM 5535 C CA . SER A 1 705 ? 23.555 24.630 13.183 1.00 37.62 705 SER A CA 1
ATOM 5536 C C . SER A 1 705 ? 24.459 24.086 12.074 1.00 37.62 705 SER A C 1
ATOM 5538 O O . SER A 1 705 ? 25.167 23.096 12.244 1.00 37.62 705 SER A O 1
ATOM 5540 N N . GLU A 1 706 ? 24.476 24.782 10.938 1.00 40.47 706 GLU A N 1
ATOM 5541 C CA . GLU A 1 706 ? 25.341 24.547 9.766 1.00 40.47 706 GLU A CA 1
ATOM 5542 C C . GLU A 1 706 ? 26.861 24.585 10.065 1.00 40.47 706 GLU A C 1
ATOM 5544 O O . GLU A 1 706 ? 27.679 24.543 9.150 1.00 40.47 706 GLU A O 1
ATOM 5549 N N . SER A 1 707 ? 27.278 24.649 11.333 1.00 37.69 707 SER A N 1
ATOM 5550 C CA . SER A 1 707 ? 28.676 24.788 11.743 1.00 37.69 707 SER A CA 1
ATOM 5551 C C . SER A 1 707 ? 29.234 23.640 12.591 1.00 37.69 707 SER A C 1
ATOM 5553 O O . SER A 1 707 ? 30.413 23.704 12.932 1.00 37.69 707 SER A O 1
ATOM 5555 N N . VAL A 1 708 ? 28.455 22.600 12.930 1.00 37.22 708 VAL A N 1
ATOM 5556 C CA . VAL A 1 708 ? 28.947 21.468 13.760 1.00 37.22 708 VAL A CA 1
ATOM 5557 C C . VAL A 1 708 ? 28.849 20.096 13.065 1.00 37.22 708 VAL A C 1
ATOM 5559 O O . VAL A 1 708 ? 29.504 19.152 13.485 1.00 37.22 708 VAL A O 1
ATOM 5562 N N . LEU A 1 709 ? 28.177 19.986 11.913 1.00 38.12 709 LEU A N 1
ATOM 5563 C CA . LEU A 1 709 ? 28.075 18.747 11.110 1.00 38.12 709 LEU A CA 1
ATOM 5564 C C . LEU A 1 709 ? 29.330 18.425 10.265 1.00 38.12 709 LEU A C 1
ATOM 5566 O O . LEU A 1 709 ? 29.257 17.722 9.265 1.00 38.12 709 LEU A O 1
ATOM 5570 N N . ARG A 1 710 ? 30.507 18.929 10.655 1.00 37.97 710 ARG A N 1
ATOM 5571 C CA . ARG A 1 710 ? 31.799 18.587 10.026 1.00 37.97 710 ARG A CA 1
ATOM 5572 C C . ARG A 1 710 ? 32.470 17.367 10.666 1.00 37.97 710 ARG A C 1
ATOM 5574 O O . ARG A 1 710 ? 33.681 17.216 10.528 1.00 37.97 710 ARG A O 1
ATOM 5581 N N . ASP A 1 711 ? 31.706 16.499 11.331 1.00 42.09 711 ASP A N 1
ATOM 5582 C CA . ASP A 1 711 ? 32.204 15.196 11.769 1.00 42.09 711 ASP A CA 1
ATOM 5583 C C . ASP A 1 711 ? 31.703 14.086 10.833 1.00 42.09 711 ASP A C 1
ATOM 5585 O O . ASP A 1 711 ? 30.520 13.776 10.714 1.00 42.09 711 ASP A O 1
ATOM 5589 N N . THR A 1 712 ? 32.663 13.538 10.099 1.00 51.06 712 THR A N 1
ATOM 5590 C CA . THR A 1 712 ? 32.564 12.837 8.803 1.00 51.06 712 THR A CA 1
ATOM 5591 C C . THR A 1 712 ? 31.757 11.522 8.741 1.00 51.06 712 THR A C 1
ATOM 5593 O O . THR A 1 712 ? 31.765 10.857 7.707 1.00 51.06 712 THR A O 1
ATOM 5596 N N . GLY A 1 713 ? 31.048 11.128 9.805 1.00 57.38 713 GLY A N 1
ATOM 5597 C CA . GLY A 1 713 ? 30.319 9.850 9.885 1.00 57.38 713 GLY A CA 1
ATOM 5598 C C . GLY A 1 713 ? 28.810 9.925 9.614 1.00 57.38 713 GLY A C 1
ATOM 5599 O O . GLY A 1 713 ? 28.236 8.982 9.063 1.00 57.38 713 GLY A O 1
ATOM 5600 N N . GLU A 1 714 ? 28.147 11.031 9.968 1.00 64.00 714 GLU A N 1
ATOM 5601 C CA . GLU A 1 714 ? 26.683 11.122 9.852 1.00 64.00 714 GLU A CA 1
ATOM 5602 C C . GLU A 1 714 ? 26.219 11.306 8.402 1.00 64.00 714 GLU A C 1
ATOM 5604 O O . GLU A 1 714 ? 25.275 10.635 7.977 1.00 64.00 714 GLU A O 1
ATOM 5609 N N . GLU A 1 715 ? 26.921 12.122 7.609 1.00 69.50 715 GLU A N 1
ATOM 5610 C CA . GLU A 1 715 ? 26.626 12.304 6.179 1.00 69.50 715 GLU A CA 1
ATOM 5611 C C . GLU A 1 715 ? 26.782 11.000 5.378 1.00 69.50 715 GLU A C 1
ATOM 5613 O O . GLU A 1 715 ? 25.955 10.712 4.508 1.00 69.50 715 GLU A O 1
ATOM 5618 N N . ASP A 1 716 ? 27.788 10.177 5.708 1.00 80.38 716 ASP A N 1
ATOM 5619 C CA . ASP A 1 716 ? 28.011 8.860 5.090 1.00 80.38 716 ASP A CA 1
ATOM 5620 C C . ASP A 1 716 ? 26.814 7.930 5.330 1.00 80.38 716 ASP A C 1
ATOM 5622 O O . ASP A 1 716 ? 26.280 7.336 4.392 1.00 80.38 716 ASP A O 1
ATOM 5626 N N . SER A 1 717 ? 26.333 7.854 6.576 1.00 80.81 717 SER A N 1
ATOM 5627 C CA . SER A 1 717 ? 25.188 7.010 6.941 1.00 80.81 717 SER A CA 1
ATOM 5628 C C . SER A 1 717 ? 23.884 7.453 6.266 1.00 80.81 717 SER A C 1
ATOM 5630 O O . SER A 1 717 ? 23.164 6.621 5.712 1.00 80.81 717 SER A O 1
ATOM 5632 N N . VAL A 1 718 ? 23.604 8.762 6.232 1.00 82.50 718 VAL A N 1
ATOM 5633 C CA . VAL A 1 718 ? 22.403 9.331 5.598 1.00 82.50 718 VAL A CA 1
ATOM 5634 C C . VAL A 1 718 ? 22.407 9.066 4.096 1.00 82.50 718 VAL A C 1
ATOM 5636 O O . VAL A 1 718 ? 21.407 8.604 3.541 1.00 82.50 718 VAL A O 1
ATOM 5639 N N . TYR A 1 719 ? 23.544 9.290 3.435 1.00 81.19 719 TYR A N 1
ATOM 5640 C CA . TYR A 1 719 ? 23.669 9.030 2.006 1.00 81.19 719 TYR A CA 1
ATOM 5641 C C . TYR A 1 719 ? 23.589 7.531 1.689 1.00 81.19 719 TYR A C 1
ATOM 5643 O O . TYR A 1 719 ? 22.937 7.136 0.720 1.00 81.19 719 TYR A O 1
ATOM 5651 N N . ALA A 1 720 ? 24.216 6.677 2.503 1.00 85.12 720 ALA A N 1
ATOM 5652 C CA . ALA A 1 720 ? 24.148 5.229 2.338 1.00 85.12 720 ALA A CA 1
ATOM 5653 C C . ALA A 1 720 ? 22.714 4.695 2.504 1.00 85.12 720 ALA A C 1
ATOM 5655 O O . ALA A 1 720 ? 22.297 3.854 1.705 1.00 85.12 720 ALA A O 1
ATOM 5656 N N . MET A 1 721 ? 21.930 5.224 3.453 1.00 87.94 721 MET A N 1
ATOM 5657 C CA . MET A 1 721 ? 20.504 4.894 3.595 1.00 87.94 721 MET A CA 1
ATOM 5658 C C . MET A 1 721 ? 19.700 5.299 2.352 1.00 87.94 721 MET A C 1
ATOM 5660 O O . MET A 1 721 ? 18.936 4.489 1.826 1.00 87.94 721 MET A O 1
ATOM 5664 N N . GLU A 1 722 ? 19.895 6.514 1.820 1.00 82.94 722 GLU A N 1
ATOM 5665 C CA . GLU A 1 722 ? 19.226 6.936 0.577 1.00 82.94 722 GLU A CA 1
ATOM 5666 C C . GLU A 1 722 ? 19.610 6.051 -0.615 1.00 82.94 722 GLU A C 1
ATOM 5668 O O . GLU A 1 722 ? 18.767 5.721 -1.454 1.00 82.94 722 GLU A O 1
ATOM 5673 N N . LEU A 1 723 ? 20.881 5.656 -0.696 1.00 83.56 723 LEU A N 1
ATOM 5674 C CA . LEU A 1 723 ? 21.382 4.784 -1.749 1.00 83.56 723 LEU A CA 1
ATOM 5675 C C . LEU A 1 723 ? 20.765 3.382 -1.657 1.00 83.56 723 LEU A C 1
ATOM 5677 O O . LEU A 1 723 ? 20.332 2.845 -2.679 1.00 83.56 723 LEU A O 1
ATOM 5681 N N . MET A 1 724 ? 20.675 2.815 -0.451 1.00 86.38 724 MET A N 1
ATOM 5682 C CA . MET A 1 724 ? 20.030 1.523 -0.196 1.00 86.38 724 MET A CA 1
ATOM 5683 C C . MET A 1 724 ? 18.536 1.553 -0.497 1.00 86.38 724 MET A C 1
ATOM 5685 O O . MET A 1 724 ? 18.035 0.660 -1.175 1.00 86.38 724 MET A O 1
ATOM 5689 N N . MET A 1 725 ? 17.838 2.611 -0.087 1.00 85.56 725 MET A N 1
ATOM 5690 C CA . MET A 1 725 ? 16.435 2.852 -0.428 1.00 85.56 725 MET A CA 1
ATOM 5691 C C . MET A 1 725 ? 16.204 2.846 -1.943 1.00 85.56 725 MET A C 1
ATOM 5693 O O . MET A 1 725 ? 15.319 2.149 -2.441 1.00 85.56 725 MET A O 1
ATOM 5697 N N . ARG A 1 726 ? 17.027 3.575 -2.708 1.00 77.94 726 ARG A N 1
ATOM 5698 C CA . ARG A 1 726 ? 16.934 3.593 -4.179 1.00 77.94 726 ARG A CA 1
ATOM 5699 C C . ARG A 1 726 ? 17.267 2.234 -4.789 1.00 77.94 726 ARG A C 1
ATOM 5701 O O . ARG A 1 726 ? 16.589 1.804 -5.722 1.00 77.94 726 ARG A O 1
ATOM 5708 N N . ALA A 1 727 ? 18.282 1.548 -4.262 1.00 82.00 727 ALA A N 1
ATOM 5709 C CA . ALA A 1 727 ? 18.651 0.210 -4.710 1.00 82.00 727 ALA A CA 1
ATOM 5710 C C . ALA A 1 727 ? 17.507 -0.787 -4.490 1.00 82.00 727 ALA A C 1
ATOM 5712 O O . ALA A 1 727 ? 17.191 -1.539 -5.410 1.00 82.00 727 ALA A O 1
ATOM 5713 N N . ALA A 1 728 ? 16.853 -0.735 -3.326 1.00 81.06 728 ALA A N 1
ATOM 5714 C CA . ALA A 1 728 ? 15.702 -1.561 -2.988 1.00 81.06 728 ALA A CA 1
ATOM 5715 C C . ALA A 1 728 ? 14.506 -1.276 -3.901 1.00 81.06 728 ALA A C 1
ATOM 5717 O O . ALA A 1 728 ? 13.919 -2.212 -4.439 1.00 81.06 728 ALA A O 1
ATOM 5718 N N . ARG A 1 729 ? 14.195 0.001 -4.164 1.00 72.81 729 ARG A N 1
ATOM 5719 C CA . ARG A 1 729 ? 13.115 0.401 -5.084 1.00 72.81 729 ARG A CA 1
ATOM 5720 C C . ARG A 1 729 ? 13.310 -0.162 -6.487 1.00 72.81 729 ARG A C 1
ATOM 5722 O O . ARG A 1 729 ? 12.372 -0.681 -7.082 1.00 72.81 729 ARG A O 1
ATOM 5729 N N . LEU A 1 730 ? 14.531 -0.103 -7.009 1.00 69.31 730 LEU A N 1
ATOM 5730 C CA . LEU A 1 730 ? 14.845 -0.679 -8.316 1.00 69.31 730 LEU A CA 1
ATOM 5731 C C . LEU A 1 730 ? 14.811 -2.222 -8.291 1.00 69.31 730 LEU A C 1
ATOM 5733 O O . LEU A 1 730 ? 14.795 -2.852 -9.348 1.00 69.31 730 LEU A O 1
ATOM 5737 N N . SER A 1 731 ? 14.890 -2.854 -7.109 1.00 74.31 731 SER A N 1
ATOM 5738 C CA . SER A 1 731 ? 14.949 -4.319 -6.938 1.00 74.31 731 SER A CA 1
ATOM 5739 C C . SER A 1 731 ? 13.566 -4.940 -6.814 1.00 74.31 731 SER A C 1
ATOM 5741 O O . SER A 1 731 ? 13.466 -6.158 -6.872 1.00 74.31 731 SER A O 1
ATOM 5743 N N . VAL A 1 732 ? 12.515 -4.127 -6.675 1.00 65.12 732 VAL A N 1
ATOM 5744 C CA . VAL A 1 732 ? 11.128 -4.588 -6.513 1.00 65.12 732 VAL A CA 1
ATOM 5745 C C . VAL A 1 732 ? 10.697 -5.599 -7.586 1.00 65.12 732 VAL A C 1
ATOM 5747 O O . VAL A 1 732 ? 10.158 -6.624 -7.189 1.00 65.12 732 VAL A O 1
ATOM 5750 N N . PRO A 1 733 ? 10.981 -5.422 -8.897 1.00 62.38 733 PRO A N 1
ATOM 5751 C CA . PRO A 1 733 ? 10.590 -6.410 -9.915 1.00 62.38 733 PRO A CA 1
ATOM 5752 C C . PRO A 1 733 ? 11.208 -7.805 -9.721 1.00 62.38 733 PRO A C 1
ATOM 5754 O O . PRO A 1 733 ? 10.737 -8.777 -10.299 1.00 62.38 733 PRO A O 1
ATOM 5757 N N . PHE A 1 734 ? 12.262 -7.903 -8.909 1.00 61.47 734 PHE A N 1
ATOM 5758 C CA . PHE A 1 734 ? 12.996 -9.131 -8.614 1.00 61.47 734 PHE A CA 1
ATOM 5759 C C . PHE A 1 734 ? 12.638 -9.694 -7.226 1.00 61.47 734 PHE A C 1
ATOM 5761 O O . PHE A 1 734 ? 13.341 -10.553 -6.702 1.00 61.47 734 PHE A O 1
ATOM 5768 N N . CYS A 1 735 ? 11.546 -9.232 -6.598 1.00 57.09 735 CYS A N 1
ATOM 5769 C CA . CYS A 1 735 ? 11.121 -9.691 -5.270 1.00 57.09 735 CYS A CA 1
ATOM 5770 C C . CYS A 1 735 ? 10.773 -11.189 -5.210 1.00 57.09 735 CYS A C 1
ATOM 5772 O O . CYS A 1 735 ? 10.782 -11.765 -4.125 1.00 57.09 735 CYS A O 1
ATOM 5774 N N . GLY A 1 736 ? 10.481 -11.812 -6.358 1.00 57.19 736 GLY A N 1
ATOM 5775 C CA . GLY A 1 736 ? 10.246 -13.254 -6.490 1.00 57.19 736 GLY A CA 1
ATOM 5776 C C . GLY A 1 736 ? 11.514 -14.103 -6.654 1.00 57.19 736 GLY A C 1
ATOM 5777 O O . GLY A 1 736 ? 11.407 -15.323 -6.749 1.00 57.19 736 GLY A O 1
ATOM 5778 N N . GLU A 1 737 ? 12.702 -13.493 -6.719 1.00 61.53 737 GLU A N 1
ATOM 5779 C CA . GLU A 1 737 ? 13.967 -14.224 -6.821 1.00 61.53 737 GLU A CA 1
ATOM 5780 C C . GLU A 1 737 ? 14.436 -14.787 -5.469 1.00 61.53 737 GLU A C 1
ATOM 5782 O O . GLU A 1 737 ? 13.966 -14.411 -4.392 1.00 61.53 737 GLU A O 1
ATOM 5787 N N . SER A 1 738 ? 15.409 -15.702 -5.517 1.00 72.62 738 SER A N 1
ATOM 5788 C CA . SER A 1 738 ? 16.045 -16.233 -4.312 1.00 72.62 738 SER A CA 1
ATOM 5789 C C . SER A 1 738 ? 16.712 -15.118 -3.495 1.00 72.62 738 SER A C 1
ATOM 5791 O O . SER A 1 738 ? 17.094 -14.068 -4.016 1.00 72.62 738 SER A O 1
ATOM 5793 N N . SER A 1 739 ? 16.925 -15.364 -2.198 1.00 76.62 739 SER A N 1
ATOM 5794 C CA . SER A 1 739 ? 17.667 -14.451 -1.313 1.00 76.62 739 SER A CA 1
ATOM 5795 C C . SER A 1 739 ? 18.998 -13.985 -1.926 1.00 76.62 739 SER A C 1
ATOM 5797 O O . SER A 1 739 ? 19.361 -12.818 -1.800 1.00 76.62 739 SER A O 1
ATOM 5799 N N . ALA A 1 740 ? 19.695 -14.887 -2.625 1.00 74.69 740 ALA A N 1
ATOM 5800 C CA . ALA A 1 740 ? 20.948 -14.597 -3.314 1.00 74.69 740 ALA A CA 1
ATOM 5801 C C . ALA A 1 740 ? 20.765 -13.660 -4.523 1.00 74.69 740 ALA A C 1
ATOM 5803 O O . ALA A 1 740 ? 21.607 -12.789 -4.731 1.00 74.69 740 ALA A O 1
ATOM 5804 N N . GLY A 1 741 ? 19.665 -13.782 -5.277 1.00 72.88 741 GLY A N 1
ATOM 5805 C CA . GLY A 1 741 ? 19.323 -12.867 -6.374 1.00 72.88 741 GLY A CA 1
ATOM 5806 C C . GLY A 1 741 ? 19.099 -11.438 -5.875 1.00 72.88 741 GLY A C 1
ATOM 5807 O O . GLY A 1 741 ? 19.729 -10.495 -6.356 1.00 72.88 741 GLY A O 1
ATOM 5808 N N . ILE A 1 742 ? 18.317 -11.275 -4.802 1.00 78.50 742 ILE A N 1
ATOM 5809 C CA . ILE A 1 742 ? 18.077 -9.960 -4.179 1.00 78.50 742 ILE A CA 1
ATOM 5810 C C . ILE A 1 742 ? 19.392 -9.326 -3.707 1.00 78.50 742 ILE A C 1
ATOM 5812 O O . ILE A 1 742 ? 19.643 -8.145 -3.970 1.00 78.50 742 ILE A O 1
ATOM 5816 N N . TYR A 1 743 ? 20.257 -10.106 -3.053 1.00 84.25 743 TYR A N 1
ATOM 5817 C CA . TYR A 1 743 ? 21.581 -9.640 -2.646 1.00 84.25 743 TYR A CA 1
ATOM 5818 C C . TYR A 1 743 ? 22.463 -9.257 -3.834 1.00 84.25 743 TYR A C 1
ATOM 5820 O O . TYR A 1 743 ? 23.097 -8.204 -3.787 1.00 84.25 743 TYR A O 1
ATOM 5828 N N . PHE A 1 744 ? 22.462 -10.038 -4.915 1.00 78.12 744 PHE A N 1
ATOM 5829 C CA . PHE A 1 744 ? 23.196 -9.719 -6.139 1.00 78.12 744 PHE A CA 1
ATOM 5830 C C . PHE A 1 744 ? 22.735 -8.385 -6.753 1.00 78.12 744 PHE A C 1
ATOM 5832 O O . PHE A 1 744 ? 23.565 -7.533 -7.091 1.00 78.12 744 PHE A O 1
ATOM 5839 N N . HIS A 1 745 ? 21.422 -8.151 -6.822 1.00 76.50 745 HIS A N 1
ATOM 5840 C CA . HIS A 1 745 ? 20.851 -6.896 -7.312 1.00 76.50 745 HIS A CA 1
ATOM 5841 C C . HIS A 1 745 ? 21.219 -5.692 -6.435 1.00 76.50 745 HIS A C 1
ATOM 5843 O O . HIS A 1 745 ? 21.604 -4.643 -6.961 1.00 76.50 745 HIS A O 1
ATOM 5849 N N . LEU A 1 746 ? 21.136 -5.827 -5.106 1.00 82.12 746 LEU A N 1
ATOM 5850 C CA . LEU A 1 746 ? 21.559 -4.774 -4.176 1.00 82.12 746 LEU A CA 1
ATOM 5851 C C . LEU A 1 746 ? 23.061 -4.492 -4.312 1.00 82.12 746 LEU A C 1
ATOM 5853 O O . LEU A 1 746 ? 23.457 -3.337 -4.486 1.00 82.12 746 LEU A O 1
ATOM 5857 N N . TYR A 1 747 ? 23.879 -5.547 -4.330 1.00 82.31 747 TYR A N 1
ATOM 5858 C CA . TYR A 1 747 ? 25.332 -5.477 -4.460 1.00 82.31 747 TYR A CA 1
ATOM 5859 C C . TYR A 1 747 ? 25.745 -4.719 -5.723 1.00 82.31 747 TYR A C 1
ATOM 5861 O O . TYR A 1 747 ? 26.479 -3.732 -5.645 1.00 82.31 747 TYR A O 1
ATOM 5869 N N . GLY A 1 748 ? 25.227 -5.117 -6.891 1.00 72.94 748 GLY A N 1
ATOM 5870 C CA . GLY A 1 748 ? 25.555 -4.483 -8.171 1.00 72.94 748 GLY A CA 1
ATOM 5871 C C . GLY A 1 748 ? 25.244 -2.983 -8.204 1.00 72.94 748 GLY A C 1
ATOM 5872 O O . GLY A 1 748 ? 25.991 -2.201 -8.793 1.00 72.94 748 GLY A O 1
ATOM 5873 N N . ARG A 1 749 ? 24.181 -2.555 -7.517 1.00 79.69 749 ARG A N 1
ATOM 5874 C CA . ARG A 1 749 ? 23.689 -1.174 -7.577 1.00 79.69 749 ARG A CA 1
ATOM 5875 C C . ARG A 1 749 ? 24.378 -0.211 -6.626 1.00 79.69 749 ARG A C 1
ATOM 5877 O O . ARG A 1 749 ? 24.460 0.975 -6.955 1.00 79.69 749 ARG A O 1
ATOM 5884 N N . ILE A 1 750 ? 24.888 -0.690 -5.492 1.00 82.06 750 ILE A N 1
ATOM 5885 C CA . ILE A 1 750 ? 25.554 0.156 -4.487 1.00 82.06 750 ILE A CA 1
ATOM 5886 C C . ILE A 1 750 ? 27.085 0.111 -4.587 1.00 82.06 750 ILE A C 1
ATOM 5888 O O . ILE A 1 750 ? 27.745 1.079 -4.208 1.00 82.06 750 ILE A O 1
ATOM 5892 N N . LYS A 1 751 ? 27.662 -0.949 -5.179 1.00 81.56 751 LYS A N 1
ATOM 5893 C CA . LYS A 1 751 ? 29.118 -1.185 -5.258 1.00 81.56 751 LYS A CA 1
ATOM 5894 C C . LYS A 1 751 ? 29.939 0.011 -5.740 1.00 81.56 751 LYS A C 1
ATOM 5896 O O . LYS A 1 751 ? 31.025 0.253 -5.222 1.00 81.56 751 LYS A O 1
ATOM 5901 N N . HIS A 1 752 ? 29.429 0.778 -6.701 1.00 72.88 752 HIS A N 1
ATOM 5902 C CA . HIS A 1 752 ? 30.129 1.937 -7.265 1.00 72.88 752 HIS A CA 1
ATOM 5903 C C . HIS A 1 752 ? 30.480 3.031 -6.233 1.00 72.88 752 HIS A C 1
ATOM 5905 O O . HIS A 1 752 ? 31.381 3.826 -6.485 1.00 72.88 752 HIS A O 1
ATOM 5911 N N . ARG A 1 753 ? 29.807 3.078 -5.071 1.00 78.56 753 ARG A N 1
ATOM 5912 C CA . ARG A 1 753 ? 30.100 4.032 -3.982 1.00 78.56 753 ARG A CA 1
ATOM 5913 C C . ARG A 1 753 ? 30.906 3.439 -2.824 1.00 78.56 753 ARG A C 1
ATOM 5915 O O . ARG A 1 753 ? 31.245 4.170 -1.901 1.00 78.56 753 ARG A O 1
ATOM 5922 N N . ALA A 1 754 ? 31.277 2.160 -2.877 1.00 78.75 754 ALA A N 1
ATOM 5923 C CA . ALA A 1 754 ? 31.994 1.473 -1.794 1.00 78.75 754 ALA A CA 1
ATOM 5924 C C . ALA A 1 754 ? 33.391 2.050 -1.487 1.00 78.75 754 ALA A C 1
ATOM 5926 O O . ALA A 1 754 ? 33.922 1.885 -0.387 1.00 78.75 754 ALA A O 1
ATOM 5927 N N . SER A 1 755 ? 34.009 2.713 -2.471 1.00 75.00 755 SER A N 1
ATOM 5928 C CA . SER A 1 755 ? 35.289 3.409 -2.301 1.00 75.00 755 SER A CA 1
ATOM 5929 C C . SER A 1 755 ? 35.145 4.753 -1.583 1.00 75.00 755 SER A C 1
ATOM 5931 O O . SER A 1 755 ? 36.109 5.203 -0.974 1.00 75.00 755 SER A O 1
ATOM 5933 N N . GLN A 1 756 ? 33.962 5.372 -1.644 1.00 77.25 756 GLN A N 1
ATOM 5934 C CA . GLN A 1 756 ? 33.680 6.715 -1.123 1.00 77.25 756 GLN A CA 1
ATOM 5935 C C . GLN A 1 756 ? 32.969 6.683 0.234 1.00 77.25 756 GLN A C 1
ATOM 5937 O O . GLN A 1 756 ? 33.150 7.593 1.031 1.00 77.25 756 GLN A O 1
ATOM 5942 N N . LEU A 1 757 ? 32.174 5.641 0.488 1.00 80.75 757 LEU A N 1
ATOM 5943 C CA . LEU A 1 757 ? 31.277 5.537 1.636 1.00 80.75 757 LEU A CA 1
ATOM 5944 C C . LEU A 1 757 ? 31.621 4.297 2.466 1.00 80.75 757 LEU A C 1
ATOM 5946 O O . LE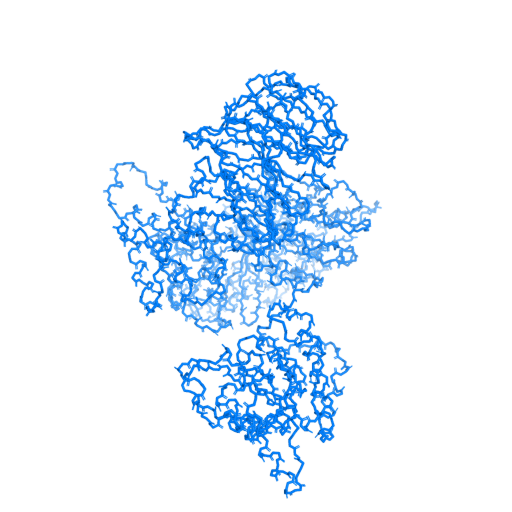U A 1 757 ? 31.476 3.161 1.997 1.00 80.75 757 LEU A O 1
ATOM 5950 N N . GLY A 1 758 ? 32.085 4.506 3.701 1.00 83.00 758 GLY A N 1
ATOM 5951 C CA . GLY A 1 758 ? 32.463 3.426 4.619 1.00 83.00 758 GLY A CA 1
ATOM 5952 C C . GLY A 1 758 ? 31.260 2.580 5.034 1.00 83.00 758 GLY A C 1
ATOM 5953 O O . GLY A 1 758 ? 31.362 1.361 5.170 1.00 83.00 758 GLY A O 1
ATOM 5954 N N . SER A 1 759 ? 30.091 3.207 5.152 1.00 85.19 759 SER A N 1
ATOM 5955 C CA . SER A 1 759 ? 28.826 2.528 5.420 1.00 85.19 759 SER A CA 1
ATOM 5956 C C . SER A 1 759 ? 28.443 1.588 4.277 1.00 85.19 759 SER A C 1
ATOM 5958 O O . SER A 1 759 ? 28.167 0.426 4.537 1.00 85.19 759 SER A O 1
ATOM 5960 N N . VAL A 1 760 ? 28.555 2.009 3.010 1.00 84.81 760 VAL A N 1
ATOM 5961 C CA . VAL A 1 760 ? 28.288 1.129 1.850 1.00 84.81 760 VAL A CA 1
ATOM 5962 C C . VAL A 1 760 ? 29.243 -0.064 1.802 1.00 84.81 760 VAL A C 1
ATOM 5964 O O . VAL A 1 760 ? 28.831 -1.161 1.431 1.00 84.81 760 VAL A O 1
ATOM 5967 N N . ARG A 1 761 ? 30.508 0.116 2.201 1.00 85.62 761 ARG A N 1
ATOM 5968 C CA . ARG A 1 761 ? 31.465 -0.995 2.296 1.00 85.62 761 ARG A CA 1
ATOM 5969 C C . ARG A 1 761 ? 31.011 -2.055 3.302 1.00 85.62 761 ARG A C 1
ATOM 5971 O O . ARG A 1 761 ? 30.971 -3.223 2.934 1.00 85.62 761 ARG A O 1
ATOM 5978 N N . ARG A 1 762 ? 30.590 -1.643 4.503 1.00 86.44 762 ARG A N 1
ATOM 5979 C CA . ARG A 1 762 ? 30.055 -2.556 5.532 1.00 86.44 762 ARG A CA 1
ATOM 5980 C C . ARG A 1 762 ? 28.842 -3.346 5.032 1.00 86.44 762 ARG A C 1
ATOM 5982 O O . ARG A 1 762 ? 28.743 -4.539 5.285 1.00 86.44 762 ARG A O 1
ATOM 5989 N N . ILE A 1 763 ? 27.954 -2.704 4.268 1.00 86.62 763 ILE A N 1
ATOM 5990 C CA . ILE A 1 763 ? 26.788 -3.374 3.663 1.00 86.62 763 ILE A CA 1
ATOM 5991 C C . ILE A 1 763 ? 27.230 -4.456 2.676 1.00 86.62 763 ILE A C 1
ATOM 5993 O O . ILE A 1 763 ? 26.672 -5.548 2.652 1.00 86.62 763 ILE A O 1
ATOM 5997 N N . LEU A 1 764 ? 28.225 -4.162 1.841 1.00 86.31 764 LEU A N 1
ATOM 5998 C CA . LEU A 1 764 ? 28.728 -5.120 0.858 1.00 86.31 764 LEU A CA 1
ATOM 5999 C C . LEU A 1 764 ? 29.443 -6.300 1.521 1.00 86.31 764 LEU A C 1
ATOM 6001 O O . LEU A 1 764 ? 29.288 -7.419 1.045 1.00 86.31 764 LEU A O 1
ATOM 6005 N N . GLU A 1 765 ? 30.179 -6.062 2.607 1.00 86.62 765 GLU A N 1
ATOM 6006 C CA . GLU A 1 765 ? 30.792 -7.116 3.428 1.00 86.62 765 GLU A CA 1
ATOM 6007 C C . GLU A 1 765 ? 29.718 -8.034 4.037 1.00 86.62 765 GLU A C 1
ATOM 6009 O O . GLU A 1 765 ? 29.819 -9.252 3.910 1.00 86.62 765 GLU A O 1
ATOM 6014 N N . GLU A 1 766 ? 28.637 -7.466 4.590 1.00 85.69 766 GLU A N 1
ATOM 6015 C CA . GLU A 1 766 ? 27.487 -8.237 5.096 1.00 85.69 766 GLU A CA 1
ATOM 6016 C C . GLU A 1 766 ? 26.829 -9.072 3.983 1.00 85.69 766 GLU A C 1
ATOM 6018 O O . GLU A 1 766 ? 26.471 -10.232 4.193 1.00 85.69 766 GLU A O 1
ATOM 6023 N N . ILE A 1 767 ? 26.682 -8.511 2.778 1.00 84.94 767 ILE A N 1
ATOM 6024 C CA . ILE A 1 767 ? 26.143 -9.239 1.621 1.00 84.94 767 ILE A CA 1
ATOM 6025 C C . ILE A 1 767 ? 27.047 -10.423 1.239 1.00 84.94 767 ILE A C 1
ATOM 6027 O O . ILE A 1 767 ? 26.542 -11.509 0.952 1.00 84.94 767 ILE A O 1
ATOM 6031 N N . GLU A 1 768 ? 28.367 -10.226 1.226 1.00 82.56 768 GLU A N 1
ATOM 6032 C CA . GLU A 1 768 ? 29.335 -11.266 0.857 1.00 82.56 768 GLU A CA 1
ATOM 6033 C C . GLU A 1 768 ? 29.402 -12.408 1.884 1.00 82.56 768 GLU A C 1
ATOM 6035 O O . GLU A 1 768 ? 29.635 -13.551 1.491 1.00 82.56 768 GLU A O 1
ATOM 6040 N N . GLU A 1 769 ? 29.142 -12.128 3.163 1.00 82.38 769 GLU A N 1
ATOM 6041 C CA . GLU A 1 769 ? 29.030 -13.143 4.219 1.00 82.38 769 GLU A CA 1
ATOM 6042 C C . GLU A 1 769 ? 27.829 -14.078 3.997 1.00 82.38 769 GLU A C 1
ATOM 6044 O O . GLU A 1 769 ? 27.944 -15.294 4.138 1.00 82.38 769 GLU A O 1
ATOM 6049 N N . HIS A 1 770 ? 26.678 -13.519 3.611 1.00 75.12 770 HIS A N 1
ATOM 6050 C CA . HIS A 1 770 ? 25.416 -14.264 3.520 1.00 75.12 770 HIS A CA 1
ATOM 6051 C C . HIS A 1 770 ? 25.170 -14.902 2.150 1.00 75.12 770 HIS A C 1
ATOM 6053 O O . HIS A 1 770 ? 24.326 -15.789 2.019 1.00 75.12 770 HIS A O 1
ATOM 6059 N N . ALA A 1 771 ? 25.868 -14.447 1.112 1.00 73.69 771 ALA A N 1
ATOM 6060 C CA . ALA A 1 771 ? 25.724 -14.965 -0.238 1.00 73.69 771 ALA A CA 1
ATOM 6061 C C . ALA A 1 771 ? 27.113 -15.083 -0.906 1.00 73.69 771 ALA A C 1
ATOM 6063 O O . ALA A 1 771 ? 27.536 -14.186 -1.641 1.00 73.69 771 ALA A O 1
ATOM 6064 N N . PRO A 1 772 ? 27.852 -16.180 -0.643 1.00 59.62 772 PRO A N 1
ATOM 6065 C CA . PRO A 1 772 ? 29.215 -16.355 -1.139 1.00 59.62 772 PRO A CA 1
ATOM 6066 C C . PRO A 1 772 ? 29.265 -16.510 -2.672 1.00 59.62 772 PRO A C 1
ATOM 6068 O O . PRO A 1 772 ? 28.365 -17.065 -3.301 1.00 59.62 772 PRO A O 1
ATOM 6071 N N . ARG A 1 773 ? 30.340 -16.002 -3.293 1.00 54.12 773 ARG A N 1
ATOM 6072 C CA . ARG A 1 773 ? 30.527 -15.947 -4.760 1.00 54.12 773 ARG A CA 1
ATOM 6073 C C . ARG A 1 773 ? 30.529 -17.352 -5.397 1.00 54.12 773 ARG A C 1
ATOM 6075 O O . ARG A 1 773 ? 31.200 -18.243 -4.884 1.00 54.12 773 ARG A O 1
ATOM 6082 N N . PRO A 1 774 ? 29.868 -17.513 -6.561 1.00 47.44 774 PRO A N 1
ATOM 6083 C CA . PRO A 1 774 ? 30.468 -17.078 -7.822 1.00 47.44 774 PRO A CA 1
ATOM 6084 C C . PRO A 1 774 ? 29.486 -16.242 -8.649 1.00 47.44 774 PRO A C 1
ATOM 6086 O O . PRO A 1 774 ? 28.699 -16.755 -9.438 1.00 47.44 774 PRO A O 1
ATOM 6089 N N . TRP A 1 775 ? 29.535 -14.923 -8.484 1.00 54.34 775 TRP A N 1
ATOM 6090 C CA . TRP A 1 775 ? 28.739 -14.019 -9.310 1.00 54.34 775 TRP A CA 1
ATOM 6091 C C . TRP A 1 775 ? 29.552 -13.581 -10.520 1.00 54.34 775 TRP A C 1
ATOM 6093 O O . TRP A 1 775 ? 30.678 -13.094 -10.366 1.00 54.34 775 TRP A O 1
ATOM 6103 N N . LEU A 1 776 ? 28.986 -13.725 -11.721 1.00 44.72 776 LEU A N 1
ATOM 6104 C CA . LEU A 1 776 ? 29.503 -13.063 -12.915 1.00 44.72 776 LEU A CA 1
ATOM 6105 C C . LEU A 1 776 ? 29.607 -11.568 -12.601 1.00 44.72 776 LEU A C 1
ATOM 6107 O O . LEU A 1 776 ? 28.606 -10.897 -12.347 1.00 44.72 776 LEU A O 1
ATOM 6111 N N . ARG A 1 777 ? 30.838 -11.047 -12.562 1.00 40.97 777 ARG A N 1
ATOM 6112 C CA . ARG A 1 777 ? 31.056 -9.603 -12.482 1.00 40.97 777 ARG A CA 1
ATOM 6113 C C . ARG A 1 777 ? 30.427 -8.995 -13.738 1.00 40.97 777 ARG A C 1
ATOM 6115 O O . ARG A 1 777 ? 30.814 -9.414 -14.829 1.00 40.97 777 ARG A O 1
ATOM 6122 N N . PRO A 1 778 ? 29.511 -8.022 -13.619 1.00 38.16 778 PRO A N 1
ATOM 6123 C CA . PRO A 1 778 ? 29.063 -7.273 -14.781 1.00 38.16 778 PRO A CA 1
ATOM 6124 C C . PRO A 1 778 ? 30.292 -6.678 -15.475 1.00 38.16 778 PRO A C 1
ATOM 6126 O O . PRO A 1 778 ? 31.094 -5.994 -14.836 1.00 38.16 778 PRO A O 1
ATOM 6129 N N . VAL A 1 779 ? 30.474 -6.997 -16.758 1.00 39.88 779 VAL A N 1
ATOM 6130 C CA . VAL A 1 779 ? 31.598 -6.509 -17.579 1.00 39.88 779 VAL A CA 1
ATOM 6131 C C . VAL A 1 779 ? 31.463 -4.998 -17.844 1.00 39.88 779 VAL A C 1
ATOM 6133 O O . VAL A 1 779 ? 32.450 -4.317 -18.103 1.00 39.88 779 VAL A O 1
ATOM 6136 N N . SER A 1 780 ? 30.255 -4.453 -17.676 1.00 40.69 780 SER A N 1
ATOM 6137 C CA . SER A 1 780 ? 29.925 -3.027 -17.677 1.00 40.69 780 SER A CA 1
ATOM 6138 C C . SER A 1 780 ? 28.908 -2.708 -16.566 1.00 40.69 780 SER A C 1
ATOM 6140 O O . SER A 1 780 ? 28.169 -3.582 -16.113 1.00 40.69 780 SER A O 1
ATOM 6142 N N . GLU A 1 781 ? 28.854 -1.453 -16.103 1.00 40.81 781 GLU A N 1
ATOM 6143 C CA . GLU A 1 781 ? 27.986 -0.959 -15.004 1.00 40.81 781 GLU A CA 1
ATOM 6144 C C . GLU A 1 781 ? 26.476 -0.902 -15.344 1.00 40.81 781 GLU A C 1
ATOM 6146 O O . GLU A 1 781 ? 25.713 -0.096 -14.805 1.00 40.81 781 GLU A O 1
ATOM 6151 N N . CYS A 1 782 ? 26.024 -1.755 -16.253 1.00 37.75 782 CYS A N 1
ATOM 6152 C CA . CYS A 1 782 ? 24.741 -1.664 -16.930 1.00 37.75 782 CYS A CA 1
ATOM 6153 C C . CYS A 1 782 ? 23.659 -2.519 -16.257 1.00 37.75 782 CYS A C 1
ATOM 6155 O O . CYS A 1 782 ? 23.084 -3.392 -16.888 1.00 37.75 782 CYS A O 1
ATOM 6157 N N . VAL A 1 783 ? 23.344 -2.240 -14.991 1.00 45.56 783 VAL A N 1
ATOM 6158 C CA . VAL A 1 783 ? 22.002 -2.475 -14.422 1.00 45.56 783 VAL A CA 1
ATOM 6159 C C . VAL A 1 783 ? 21.730 -1.330 -13.443 1.00 45.56 783 VAL A C 1
ATOM 6161 O O . VAL A 1 783 ? 22.014 -1.447 -12.258 1.00 45.56 783 VAL A O 1
ATOM 6164 N N . GLY A 1 784 ? 21.267 -0.188 -13.969 1.00 52.00 784 GLY A N 1
ATOM 6165 C CA . GLY A 1 784 ? 20.822 1.013 -13.237 1.00 52.00 784 GLY A CA 1
ATOM 6166 C C . GLY A 1 784 ? 21.514 1.295 -11.895 1.00 52.00 784 GLY A C 1
ATOM 6167 O O . GLY A 1 784 ? 21.040 0.845 -10.853 1.00 52.00 784 GLY A O 1
ATOM 6168 N N . ARG A 1 785 ? 22.600 2.084 -11.892 1.00 56.00 785 ARG A N 1
ATOM 6169 C CA . ARG A 1 785 ? 23.242 2.553 -10.647 1.00 56.00 785 ARG A CA 1
ATOM 6170 C C . ARG A 1 785 ? 22.189 3.198 -9.725 1.00 56.00 785 ARG A C 1
ATOM 6172 O O . ARG A 1 785 ? 21.553 4.166 -10.131 1.00 56.00 785 ARG A O 1
ATOM 6179 N N . ALA A 1 786 ? 22.058 2.746 -8.472 1.00 45.56 786 ALA A N 1
ATOM 6180 C CA . ALA A 1 786 ? 21.113 3.341 -7.506 1.00 45.56 786 ALA A CA 1
ATOM 6181 C C . ALA A 1 786 ? 21.426 4.818 -7.184 1.00 45.56 786 ALA A C 1
ATOM 6183 O O . ALA A 1 786 ? 20.535 5.603 -6.862 1.00 45.56 786 ALA A O 1
ATOM 6184 N N . GLY A 1 787 ? 22.707 5.184 -7.291 1.00 41.91 787 GLY A N 1
ATOM 6185 C CA . GLY A 1 787 ? 23.229 6.544 -7.149 1.00 41.91 787 GLY A CA 1
ATOM 6186 C C . GLY A 1 787 ? 23.646 7.171 -8.479 1.00 41.91 787 GLY A C 1
ATOM 6187 O O . GLY A 1 787 ? 24.321 8.202 -8.480 1.00 41.91 787 GLY A O 1
ATOM 6188 N N . GLY A 1 788 ? 23.299 6.538 -9.605 1.00 40.94 788 GLY A N 1
ATOM 6189 C CA . GLY A 1 788 ? 23.427 7.175 -10.906 1.00 40.94 788 GLY A CA 1
ATOM 6190 C C . GLY A 1 788 ? 22.452 8.339 -10.955 1.00 40.94 788 GLY A C 1
ATOM 6191 O O . GLY A 1 788 ? 21.297 8.189 -10.553 1.00 40.94 788 GLY A O 1
ATOM 6192 N N . SER A 1 789 ? 22.896 9.501 -11.434 1.00 32.88 789 SER A N 1
ATOM 6193 C CA . SER A 1 789 ? 21.924 10.464 -11.926 1.00 32.88 789 SER A CA 1
ATOM 6194 C C . SER A 1 789 ? 21.129 9.732 -12.992 1.00 32.88 789 SER A C 1
ATOM 6196 O O . SER A 1 789 ? 21.686 9.275 -13.992 1.00 32.88 789 SER A O 1
ATOM 6198 N N . LEU A 1 790 ? 19.833 9.587 -12.762 1.00 34.66 790 LEU A N 1
ATOM 6199 C CA . LEU A 1 790 ? 18.911 9.445 -13.861 1.00 34.66 790 LEU A CA 1
ATOM 6200 C C . LEU A 1 790 ? 19.216 10.652 -14.759 1.00 34.66 790 LEU A C 1
ATOM 6202 O O . LEU A 1 790 ? 19.051 11.786 -14.312 1.00 34.66 790 LEU A O 1
ATOM 6206 N N . MET A 1 791 ? 19.877 10.400 -15.898 1.00 35.25 791 MET A N 1
ATOM 6207 C CA . MET A 1 791 ? 20.644 11.440 -16.602 1.00 35.25 791 MET A CA 1
ATOM 6208 C C . MET A 1 791 ? 19.752 12.633 -16.968 1.00 35.25 791 MET A C 1
ATOM 6210 O O . MET A 1 791 ? 20.235 13.756 -16.940 1.00 35.25 791 MET A O 1
ATOM 6214 N N . GLU A 1 792 ? 18.448 12.396 -17.157 1.00 34.56 792 GLU A N 1
ATOM 6215 C CA . GLU A 1 792 ? 17.360 13.365 -16.991 1.00 34.56 792 GLU A CA 1
ATOM 6216 C C . GLU A 1 792 ? 16.008 12.623 -17.031 1.00 34.56 792 GLU A C 1
ATOM 6218 O O . GLU A 1 792 ? 15.816 11.759 -17.886 1.00 34.56 792 GLU A O 1
ATOM 6223 N N . GLN A 1 793 ? 15.064 12.917 -16.120 1.00 35.50 793 GLN A N 1
ATOM 6224 C CA . GLN A 1 793 ? 13.645 12.580 -16.324 1.00 35.50 793 GLN A CA 1
ATOM 6225 C C . GLN A 1 793 ? 12.970 13.870 -16.742 1.00 35.50 793 GLN A C 1
ATOM 6227 O O . GLN A 1 793 ? 12.702 14.730 -15.904 1.00 35.50 793 GLN A O 1
ATOM 6232 N N . ILE A 1 794 ? 12.688 14.016 -18.027 1.00 37.31 794 ILE A N 1
ATOM 6233 C CA . ILE A 1 794 ? 11.810 15.088 -18.477 1.00 37.31 794 ILE A CA 1
ATOM 6234 C C . ILE A 1 794 ? 10.396 14.537 -18.335 1.00 37.31 794 ILE A C 1
ATOM 6236 O O . ILE A 1 794 ? 9.925 13.752 -19.156 1.00 37.31 794 ILE A O 1
ATOM 6240 N N . VAL A 1 795 ? 9.748 14.874 -17.220 1.00 40.25 795 VAL A N 1
ATOM 6241 C CA . VAL A 1 795 ? 8.343 14.530 -16.982 1.00 40.25 795 VAL A CA 1
ATOM 6242 C C . VAL A 1 795 ? 7.502 15.443 -17.866 1.00 40.25 795 VAL A C 1
ATOM 6244 O O . VAL A 1 795 ? 7.200 16.579 -17.505 1.00 40.25 795 VAL A O 1
ATOM 6247 N N . LEU A 1 796 ? 7.164 14.951 -19.054 1.00 43.06 796 LEU A N 1
ATOM 6248 C CA . LEU A 1 796 ? 6.270 15.644 -19.971 1.00 43.06 796 LEU A CA 1
ATOM 6249 C C . LEU A 1 796 ? 4.818 15.307 -19.596 1.00 43.06 796 LEU A C 1
ATOM 6251 O O . LEU A 1 796 ? 4.473 14.130 -19.461 1.00 43.06 796 LEU A O 1
ATOM 6255 N N . PRO A 1 797 ? 3.943 16.306 -19.395 1.00 37.41 797 PRO A N 1
ATOM 6256 C CA . PRO A 1 797 ? 2.528 16.048 -19.197 1.00 37.41 797 PRO A CA 1
ATOM 6257 C C . PRO A 1 797 ? 1.913 15.608 -20.536 1.00 37.41 797 PRO A C 1
ATOM 6259 O O . PRO A 1 797 ? 1.875 16.395 -21.477 1.00 37.41 797 PRO A O 1
ATOM 6262 N N . SER A 1 798 ? 1.376 14.381 -20.604 1.00 50.25 798 SER A N 1
ATOM 6263 C CA . SER A 1 798 ? 0.570 13.814 -21.715 1.00 50.25 798 SER A CA 1
ATOM 6264 C C . SER A 1 798 ? 1.312 13.347 -22.992 1.00 50.25 798 SER A C 1
ATOM 6266 O O . SER A 1 798 ? 2.517 13.125 -22.969 1.00 50.25 798 SER A O 1
ATOM 6268 N N . THR A 1 799 ? 0.568 13.073 -24.077 1.00 54.22 799 THR A N 1
ATOM 6269 C CA . THR A 1 799 ? 1.058 12.533 -25.363 1.00 54.22 799 THR A CA 1
ATOM 6270 C C . THR A 1 799 ? 1.982 13.511 -26.086 1.00 54.22 799 THR A C 1
ATOM 6272 O O . THR A 1 799 ? 1.561 14.589 -26.511 1.00 54.22 799 THR A O 1
ATOM 6275 N N . VAL A 1 800 ? 3.231 13.093 -26.262 1.00 54.84 800 VAL A N 1
ATOM 6276 C CA . VAL A 1 800 ? 4.291 13.830 -26.956 1.00 54.84 800 VAL A CA 1
ATOM 6277 C C . VAL A 1 800 ? 4.407 13.296 -28.382 1.00 54.84 800 VAL A C 1
ATOM 6279 O O . VAL A 1 800 ? 4.398 12.081 -28.571 1.00 54.84 800 VAL A O 1
ATOM 6282 N N . TYR A 1 801 ? 4.488 14.187 -29.372 1.00 62.44 801 TYR A N 1
ATOM 6283 C CA . TYR A 1 801 ? 4.567 13.799 -30.788 1.00 62.44 801 TYR A CA 1
ATOM 6284 C C . TYR A 1 801 ? 6.008 13.652 -31.278 1.00 62.44 801 TYR A C 1
ATOM 6286 O O . TYR A 1 801 ? 6.292 12.749 -32.057 1.00 62.44 801 TYR A O 1
ATOM 6294 N N . GLU A 1 802 ? 6.918 14.499 -30.795 1.00 65.88 802 GLU A N 1
ATOM 6295 C CA . GLU A 1 802 ? 8.342 14.425 -31.121 1.00 65.88 802 GLU A CA 1
ATOM 6296 C C . GLU A 1 802 ? 9.181 14.967 -29.958 1.00 65.88 802 GLU A C 1
ATOM 6298 O O . GLU A 1 802 ? 8.798 15.948 -29.309 1.00 65.88 802 GLU A O 1
ATOM 6303 N N . VAL A 1 803 ? 10.330 14.331 -29.713 1.00 60.25 803 VAL A N 1
ATOM 6304 C CA . VAL A 1 803 ? 11.377 14.809 -28.805 1.00 60.25 803 VAL A CA 1
ATOM 6305 C C . VAL A 1 803 ? 12.706 14.766 -29.549 1.00 60.25 803 VAL A C 1
ATOM 6307 O O . VAL A 1 803 ? 13.123 13.707 -30.014 1.00 60.25 803 VAL A O 1
ATOM 6310 N N . GLY A 1 804 ? 13.371 15.911 -29.640 1.00 58.16 804 GLY A N 1
ATOM 6311 C CA . GLY A 1 804 ? 14.698 16.073 -30.214 1.00 58.16 804 GLY A CA 1
ATOM 6312 C C . GLY A 1 804 ? 15.707 16.534 -29.166 1.00 58.16 804 GLY A C 1
ATOM 6313 O O . GLY A 1 804 ? 15.358 17.144 -28.155 1.00 58.16 804 GLY A O 1
ATOM 6314 N N . ILE A 1 805 ? 16.982 16.251 -29.418 1.00 56.50 805 ILE A N 1
ATOM 6315 C CA . ILE A 1 805 ? 18.108 16.773 -28.639 1.00 56.50 805 ILE A CA 1
ATOM 6316 C C . ILE A 1 805 ? 19.018 17.496 -29.624 1.00 56.50 805 ILE A C 1
ATOM 6318 O O . ILE A 1 805 ? 19.336 16.960 -30.686 1.00 56.50 805 ILE A O 1
ATOM 6322 N N . ASP A 1 806 ? 19.388 18.733 -29.310 1.00 54.50 806 ASP A N 1
ATOM 6323 C CA . ASP A 1 806 ? 20.295 19.508 -30.151 1.00 54.50 806 ASP A CA 1
ATOM 6324 C C . ASP A 1 806 ? 21.771 19.144 -29.900 1.00 54.50 806 ASP A C 1
ATOM 6326 O O . ASP A 1 806 ? 22.118 18.402 -28.980 1.00 54.50 806 ASP A O 1
ATOM 6330 N N . SER A 1 807 ? 22.674 19.688 -30.719 1.00 51.62 807 SER A N 1
ATOM 6331 C CA . SER A 1 807 ? 24.122 19.466 -30.602 1.00 51.62 807 SER A CA 1
ATOM 6332 C C . SER A 1 807 ? 24.745 20.008 -29.307 1.00 51.62 807 SER A C 1
ATOM 6334 O O . SER A 1 807 ? 25.894 19.686 -29.012 1.00 51.62 807 SER A O 1
ATOM 6336 N N . THR A 1 808 ? 24.006 20.806 -28.530 1.00 49.81 808 THR A N 1
ATOM 6337 C CA . THR A 1 808 ? 24.421 21.335 -27.222 1.00 49.81 808 THR A CA 1
ATOM 6338 C C . THR A 1 808 ? 23.888 20.505 -26.049 1.00 49.81 808 THR A C 1
ATOM 6340 O O . THR A 1 808 ? 24.247 20.774 -24.905 1.00 49.81 808 THR A O 1
ATOM 6343 N N . GLY A 1 809 ? 23.069 19.479 -26.316 1.00 48.66 809 GLY A N 1
ATOM 6344 C CA . GLY A 1 809 ? 22.404 18.666 -25.295 1.00 48.66 809 GLY A CA 1
ATOM 6345 C C . GLY A 1 809 ? 21.091 19.266 -24.786 1.00 48.66 809 GLY A C 1
ATOM 6346 O O . GLY A 1 809 ? 20.513 18.738 -23.843 1.00 48.66 809 GLY A O 1
ATOM 6347 N N . GLY A 1 810 ? 20.603 20.351 -25.395 1.00 55.41 810 GLY A N 1
ATOM 6348 C CA . GLY A 1 810 ? 19.300 20.925 -25.080 1.00 55.41 810 GLY A CA 1
ATOM 6349 C C . GLY A 1 810 ? 18.170 20.088 -25.679 1.00 55.41 810 GLY A C 1
ATOM 6350 O O . GLY A 1 810 ? 18.181 19.782 -26.874 1.00 55.41 810 GLY A O 1
ATOM 6351 N N . VAL A 1 811 ? 17.182 19.730 -24.861 1.00 57.41 811 VAL A N 1
ATOM 6352 C CA . VAL A 1 811 ? 16.028 18.929 -25.293 1.00 57.41 811 VAL A CA 1
ATOM 6353 C C . VAL A 1 811 ? 14.920 19.839 -25.801 1.00 57.41 811 VAL A C 1
ATOM 6355 O O . VAL A 1 811 ? 14.615 20.863 -25.196 1.00 57.41 811 VAL A O 1
ATOM 6358 N N . TYR A 1 812 ? 14.294 19.492 -26.914 1.00 63.62 812 TYR A N 1
ATOM 6359 C CA . TYR A 1 812 ? 13.140 20.211 -27.437 1.00 63.62 812 TYR A CA 1
ATOM 6360 C C . TYR A 1 812 ? 12.083 19.241 -27.945 1.00 63.62 812 TYR A C 1
ATOM 6362 O O . TYR A 1 812 ? 12.370 18.077 -28.206 1.00 63.62 812 TYR A O 1
ATOM 6370 N N . GLY A 1 813 ? 10.847 19.701 -28.080 1.00 68.31 813 GLY A N 1
ATOM 6371 C CA . GLY A 1 813 ? 9.802 18.855 -28.631 1.00 68.31 813 GLY A CA 1
ATOM 6372 C C . GLY A 1 813 ? 8.442 19.518 -28.700 1.00 68.31 813 GLY A C 1
ATOM 6373 O O . GLY A 1 813 ? 8.243 20.656 -28.263 1.00 68.31 813 GLY A O 1
ATOM 6374 N N . LEU A 1 814 ? 7.502 18.767 -29.261 1.00 71.31 814 LEU A N 1
ATOM 6375 C CA . LEU A 1 814 ? 6.107 19.155 -29.432 1.00 71.31 814 LEU A CA 1
ATOM 6376 C C . LEU A 1 814 ? 5.225 18.277 -28.555 1.00 71.31 814 LEU A C 1
ATOM 6378 O O . LEU A 1 814 ? 5.207 17.050 -28.698 1.00 71.31 814 LEU A O 1
ATOM 6382 N N . TYR A 1 815 ? 4.449 18.913 -27.681 1.00 73.38 815 TYR A N 1
ATOM 6383 C CA . TYR A 1 815 ? 3.429 18.230 -26.896 1.00 73.38 815 TYR A CA 1
ATOM 6384 C C . TYR A 1 815 ? 2.048 18.845 -27.139 1.00 73.38 815 TYR A C 1
ATOM 6386 O O . TYR A 1 815 ? 1.909 20.042 -27.405 1.00 73.38 815 TYR A O 1
ATOM 6394 N N . LEU A 1 816 ? 1.016 18.005 -27.063 1.00 64.50 816 LEU A N 1
ATOM 6395 C CA . LEU A 1 816 ? -0.380 18.411 -27.209 1.00 64.50 816 LEU A CA 1
ATOM 6396 C C . LEU A 1 816 ? -1.076 18.292 -25.861 1.00 64.50 816 LEU A C 1
ATOM 6398 O O . LEU A 1 816 ? -1.043 17.232 -25.243 1.00 64.50 816 LEU A O 1
ATOM 6402 N N . ASN A 1 817 ? -1.738 19.360 -25.423 1.00 63.22 817 ASN A N 1
ATOM 6403 C CA . ASN A 1 817 ? -2.431 19.371 -24.139 1.00 63.22 817 ASN A CA 1
ATOM 6404 C C . ASN A 1 817 ? -3.550 18.299 -24.060 1.00 63.22 817 ASN A C 1
ATOM 6406 O O . ASN A 1 817 ? -4.176 17.991 -25.080 1.00 63.22 817 ASN A O 1
ATOM 6410 N N . PRO A 1 818 ? -3.893 17.792 -22.852 1.00 53.09 818 PRO A N 1
ATOM 6411 C CA . PRO A 1 818 ? -4.892 16.729 -22.647 1.00 53.09 818 PRO A CA 1
ATOM 6412 C C . PRO A 1 818 ? -6.273 17.015 -23.257 1.00 53.09 818 PRO A C 1
ATOM 6414 O O . PRO A 1 818 ? -6.976 16.094 -23.665 1.00 53.09 818 PRO A O 1
ATOM 6417 N N . ASN A 1 819 ? -6.637 18.295 -23.376 1.00 56.72 819 ASN A N 1
ATOM 6418 C CA . ASN A 1 819 ? -7.904 18.739 -23.961 1.00 56.72 819 ASN A CA 1
ATOM 6419 C C . ASN A 1 819 ? -7.891 18.773 -25.505 1.00 56.72 819 ASN A C 1
ATOM 6421 O O . ASN A 1 819 ? -8.882 19.175 -26.102 1.00 56.72 819 ASN A O 1
ATOM 6425 N N . ARG A 1 820 ? -6.791 18.359 -26.160 1.00 55.84 820 ARG A N 1
ATOM 6426 C CA . ARG A 1 820 ? -6.586 18.307 -27.626 1.00 55.84 820 ARG A CA 1
ATOM 6427 C C . ARG A 1 820 ? -6.737 19.635 -28.384 1.00 55.84 820 ARG A C 1
ATOM 6429 O O . ARG A 1 820 ? -6.843 19.621 -29.604 1.00 55.84 820 ARG A O 1
ATOM 6436 N N . THR A 1 821 ? -6.719 20.772 -27.695 1.00 55.78 821 THR A N 1
ATOM 6437 C CA . THR A 1 821 ? -6.977 22.093 -28.300 1.00 55.78 821 THR A CA 1
ATOM 6438 C C . THR A 1 821 ? -5.735 22.955 -28.503 1.00 55.78 821 THR A C 1
ATOM 6440 O O . THR A 1 821 ? -5.785 23.896 -29.287 1.00 55.78 821 THR A O 1
ATOM 6443 N N . ARG A 1 822 ? -4.626 22.670 -27.808 1.00 65.31 822 ARG A N 1
ATOM 6444 C CA . ARG A 1 822 ? -3.423 23.519 -27.816 1.00 65.31 822 ARG A CA 1
ATOM 6445 C C . ARG A 1 822 ? -2.154 22.705 -28.005 1.00 65.31 822 ARG A C 1
ATOM 6447 O O . ARG A 1 822 ? -1.985 21.669 -27.354 1.00 65.31 822 ARG A O 1
ATOM 6454 N N . ILE A 1 823 ? -1.287 23.206 -28.878 1.00 71.88 823 ILE A N 1
ATOM 6455 C CA . ILE A 1 823 ? 0.029 22.648 -29.177 1.00 71.88 823 ILE A CA 1
ATOM 6456 C C . ILE A 1 823 ? 1.071 23.547 -28.522 1.00 71.88 823 ILE A C 1
ATOM 6458 O O . ILE A 1 823 ? 1.036 24.767 -28.675 1.00 71.88 823 ILE A O 1
ATOM 6462 N N . THR A 1 824 ? 2.010 22.943 -27.810 1.00 73.56 824 THR A N 1
ATOM 6463 C CA . THR A 1 824 ? 3.047 23.684 -27.104 1.00 73.56 824 THR A CA 1
ATOM 6464 C C . THR A 1 824 ? 4.409 23.117 -27.466 1.00 73.56 824 THR A C 1
ATOM 6466 O O . THR A 1 824 ? 4.642 21.906 -27.416 1.00 73.56 824 THR A O 1
ATOM 6469 N N . VAL A 1 825 ? 5.320 24.019 -27.823 1.00 73.50 825 VAL A N 1
ATOM 6470 C CA . VAL A 1 825 ? 6.724 23.694 -28.067 1.00 73.50 825 VAL A CA 1
ATOM 6471 C C . VAL A 1 825 ? 7.479 23.883 -26.762 1.00 73.50 825 VAL A C 1
ATOM 6473 O O . VAL A 1 825 ? 7.448 24.966 -26.170 1.00 73.50 825 VAL A O 1
ATOM 6476 N N . PHE A 1 826 ? 8.159 22.837 -26.307 1.00 73.56 826 PHE A N 1
ATOM 6477 C CA . PHE A 1 826 ? 9.040 22.923 -25.151 1.00 73.56 826 PHE A CA 1
ATOM 6478 C C . PHE A 1 826 ? 10.493 22.941 -25.603 1.00 73.56 826 PHE A C 1
ATOM 6480 O O . PHE A 1 826 ? 10.881 22.237 -26.532 1.00 73.56 826 PHE A O 1
ATOM 6487 N N . THR A 1 827 ? 11.299 23.764 -24.942 1.00 64.56 827 THR A N 1
ATOM 6488 C CA . THR A 1 827 ? 12.748 23.809 -25.136 1.00 64.56 827 THR A CA 1
ATOM 6489 C C . THR A 1 827 ? 13.411 23.888 -23.770 1.00 64.56 827 THR A C 1
ATOM 6491 O O . THR A 1 827 ? 13.171 24.835 -23.024 1.00 64.56 827 THR A O 1
ATOM 6494 N N . GLN A 1 828 ? 14.240 22.913 -23.446 1.00 60.75 828 GLN A N 1
ATOM 6495 C CA . GLN A 1 828 ? 15.062 22.847 -22.251 1.00 60.75 828 GLN A CA 1
ATOM 6496 C C . GLN A 1 828 ? 16.501 23.146 -22.653 1.00 60.75 828 GLN A C 1
ATOM 6498 O O . GLN A 1 828 ? 17.075 22.468 -23.507 1.00 60.75 828 GLN A O 1
ATOM 6503 N N . SER A 1 829 ? 17.067 24.213 -22.093 1.00 58.72 829 SER A N 1
ATOM 6504 C CA . SER A 1 829 ? 18.490 24.499 -22.273 1.00 58.72 829 SER A CA 1
ATOM 6505 C C . SER A 1 829 ? 19.349 23.489 -21.493 1.00 58.72 829 SER A C 1
ATOM 6507 O O . SER A 1 829 ? 18.858 22.891 -20.532 1.00 58.72 829 SER A O 1
ATOM 6509 N N . PRO A 1 830 ? 20.642 23.335 -21.841 1.00 50.94 830 PRO A N 1
ATOM 6510 C CA . PRO A 1 830 ? 21.596 22.548 -21.049 1.00 50.94 830 PRO A CA 1
ATOM 6511 C C . PRO A 1 830 ? 21.678 22.994 -19.576 1.00 50.94 830 PRO A C 1
ATOM 6513 O O . PRO A 1 830 ? 21.939 22.187 -18.687 1.00 50.94 830 PRO A O 1
ATOM 6516 N N . ASP A 1 831 ? 21.359 24.266 -19.304 1.00 53.50 831 ASP A N 1
ATOM 6517 C CA . ASP A 1 831 ? 21.277 24.860 -17.961 1.00 53.50 831 ASP A CA 1
ATOM 6518 C C . ASP A 1 831 ? 19.966 24.526 -17.215 1.00 53.50 831 ASP A C 1
ATOM 6520 O O . ASP A 1 831 ? 19.672 25.114 -16.174 1.00 53.50 831 ASP A O 1
ATOM 6524 N N . LYS A 1 832 ? 19.163 23.583 -17.735 1.00 55.31 832 LYS A N 1
ATOM 6525 C CA . LYS A 1 832 ? 17.899 23.076 -17.160 1.00 55.31 832 LYS A CA 1
ATOM 6526 C C . LYS A 1 832 ? 16.756 24.092 -17.090 1.00 55.31 832 LYS A C 1
ATOM 6528 O O . LYS A 1 832 ? 15.771 23.867 -16.386 1.00 55.31 832 LYS A O 1
ATOM 6533 N N . LEU A 1 833 ? 16.837 25.197 -17.832 1.00 51.88 833 LEU A N 1
ATOM 6534 C CA . LEU A 1 833 ? 15.734 26.149 -17.924 1.00 51.88 833 LEU A CA 1
ATOM 6535 C C . LEU A 1 833 ? 14.731 25.651 -18.974 1.00 51.88 833 LEU A C 1
ATOM 6537 O O . LEU A 1 833 ? 15.002 25.688 -20.176 1.00 51.88 833 LEU A O 1
ATOM 6541 N N . MET A 1 834 ? 13.574 25.163 -18.524 1.00 61.19 834 MET A N 1
ATOM 6542 C CA . MET A 1 834 ? 12.497 24.721 -19.410 1.00 61.19 834 MET A CA 1
ATOM 6543 C C . MET A 1 834 ? 11.645 25.921 -19.830 1.00 61.19 834 MET A C 1
ATOM 6545 O O . MET A 1 834 ? 10.975 26.547 -19.009 1.00 61.19 834 MET A O 1
ATOM 6549 N N . LYS A 1 835 ? 11.656 26.244 -21.123 1.00 70.06 835 LYS A N 1
ATOM 6550 C CA . LYS A 1 835 ? 10.788 27.256 -21.725 1.00 70.06 835 LYS A CA 1
ATOM 6551 C C . LYS A 1 835 ? 9.655 26.561 -22.472 1.00 70.06 835 LYS A C 1
ATOM 6553 O O . LYS A 1 835 ? 9.893 25.831 -23.431 1.00 70.06 835 LYS A O 1
ATOM 6558 N N . MET A 1 836 ? 8.430 26.816 -22.027 1.00 70.62 836 MET A N 1
ATOM 6559 C CA . MET A 1 836 ? 7.201 26.329 -22.652 1.00 70.62 836 MET A CA 1
ATOM 6560 C C . MET A 1 836 ? 6.609 27.459 -23.488 1.00 70.62 836 MET A C 1
ATOM 6562 O O . MET A 1 836 ? 6.303 28.529 -22.962 1.00 70.62 836 MET A O 1
ATOM 6566 N N . THR A 1 837 ? 6.478 27.243 -24.791 1.00 72.19 837 THR A N 1
ATOM 6567 C CA . THR A 1 837 ? 5.916 28.227 -25.717 1.00 72.19 837 THR A CA 1
ATOM 6568 C C . THR A 1 837 ? 4.614 27.672 -26.269 1.00 72.19 837 THR A C 1
ATOM 6570 O O . THR A 1 837 ? 4.627 26.813 -27.150 1.00 72.19 837 THR A O 1
ATOM 6573 N N . GLU A 1 838 ? 3.488 28.121 -25.708 1.00 71.25 838 GLU A N 1
ATOM 6574 C CA . GLU A 1 838 ? 2.167 27.796 -26.256 1.00 71.25 838 GLU A CA 1
ATOM 6575 C C . GLU A 1 838 ? 2.011 28.490 -27.611 1.00 71.25 838 GLU A C 1
ATOM 6577 O O . GLU A 1 838 ? 2.279 29.693 -27.729 1.00 71.25 838 GLU A O 1
ATOM 6582 N N . LEU A 1 839 ? 1.625 27.716 -28.625 1.00 70.38 839 LEU A N 1
ATOM 6583 C CA . LEU A 1 839 ? 1.216 28.226 -29.925 1.00 70.38 839 LEU A CA 1
ATOM 6584 C C . LEU A 1 839 ? -0.284 28.541 -29.813 1.00 70.38 839 LEU A C 1
ATOM 6586 O O . LEU A 1 839 ? -1.112 27.627 -29.795 1.00 70.38 839 LEU A O 1
ATOM 6590 N N . ASP A 1 840 ? -0.624 29.820 -29.630 1.00 57.47 840 ASP A N 1
ATOM 6591 C CA . ASP A 1 840 ? -2.017 30.265 -29.531 1.00 57.47 840 ASP A CA 1
ATOM 6592 C C . ASP A 1 840 ? -2.700 30.157 -30.900 1.00 57.47 840 ASP A C 1
ATOM 6594 O O . ASP A 1 840 ? -2.189 30.629 -31.914 1.00 57.47 840 ASP A O 1
ATOM 6598 N N . ASN A 1 841 ? -3.873 29.526 -30.915 1.00 55.44 841 ASN A N 1
ATOM 6599 C CA . ASN A 1 841 ? -4.758 29.475 -32.071 1.00 55.44 841 ASN A CA 1
ATOM 6600 C C . ASN A 1 841 ? -5.980 30.348 -31.781 1.00 55.44 841 ASN A C 1
ATOM 6602 O O . ASN A 1 841 ? -6.868 29.925 -31.044 1.00 55.44 841 ASN A O 1
ATOM 6606 N N . ASP A 1 842 ? -6.065 31.515 -32.417 1.00 42.41 842 ASP A N 1
ATOM 6607 C CA . ASP A 1 842 ? -7.289 32.335 -32.469 1.00 42.41 842 ASP A CA 1
ATOM 6608 C C . ASP A 1 842 ? -8.304 31.819 -33.515 1.00 42.41 842 ASP A C 1
ATOM 6610 O O . ASP A 1 842 ? -9.232 32.527 -33.900 1.00 42.41 842 ASP A O 1
ATOM 6614 N N . PHE A 1 843 ? -8.162 30.575 -33.988 1.00 45.38 843 PHE A N 1
ATOM 6615 C CA . PHE A 1 843 ? -9.076 29.977 -34.961 1.00 45.38 843 PHE A CA 1
ATOM 6616 C C . PHE A 1 843 ? -9.923 28.849 -34.366 1.00 45.38 843 PHE A C 1
ATOM 6618 O O . PHE A 1 843 ? -9.423 27.908 -33.747 1.00 45.38 843 PHE A O 1
ATOM 6625 N N . GLU A 1 844 ? -11.230 28.939 -34.622 1.00 46.16 844 GLU A N 1
ATOM 6626 C CA . GLU A 1 844 ? -12.233 27.896 -34.420 1.00 46.16 844 GLU A CA 1
ATOM 6627 C C . GLU A 1 844 ? -11.835 26.600 -35.144 1.00 46.16 844 GLU A C 1
ATOM 6629 O O . GLU A 1 844 ? -12.189 26.376 -36.298 1.00 46.16 844 GLU A O 1
ATOM 6634 N N . THR A 1 845 ? -11.127 25.687 -34.485 1.00 41.25 845 THR A N 1
ATOM 6635 C CA . THR A 1 845 ? -11.007 24.313 -34.994 1.00 41.25 845 THR A CA 1
ATOM 6636 C C . THR A 1 845 ? -11.222 23.299 -33.888 1.00 41.25 845 THR A C 1
ATOM 6638 O O . THR A 1 845 ? -10.314 22.583 -33.478 1.00 41.25 845 THR A O 1
ATOM 6641 N N . GLY A 1 846 ? -12.478 23.171 -33.466 1.00 45.03 846 GLY A N 1
ATOM 6642 C CA . GLY A 1 846 ? -12.968 22.017 -32.712 1.00 45.03 846 GLY A CA 1
ATOM 6643 C C . GLY A 1 846 ? -13.074 20.715 -33.527 1.00 45.03 846 GLY A C 1
ATOM 6644 O O . GLY A 1 846 ? -13.766 19.808 -33.084 1.00 45.03 846 GLY A O 1
ATOM 6645 N N . SER A 1 847 ? -12.442 20.590 -34.707 1.00 52.56 847 SER A N 1
ATOM 6646 C CA . SER A 1 847 ? -12.690 19.449 -35.614 1.00 52.56 847 SER A CA 1
ATOM 6647 C C . SER A 1 847 ? -11.466 18.805 -36.286 1.00 52.56 847 SER A C 1
ATOM 6649 O O . SER A 1 847 ? -11.626 17.748 -36.896 1.00 52.56 847 SER A O 1
ATOM 6651 N N . ARG A 1 848 ? -10.252 19.372 -36.219 1.00 67.06 848 ARG A N 1
ATOM 6652 C CA . ARG A 1 848 ? -9.093 18.820 -36.954 1.00 67.06 848 ARG A CA 1
ATOM 6653 C C . ARG A 1 848 ? -8.174 18.020 -36.035 1.00 67.06 848 ARG A C 1
ATOM 6655 O O . ARG A 1 848 ? -7.567 18.564 -35.118 1.00 67.06 848 ARG A O 1
ATOM 6662 N N . LYS A 1 849 ? -8.062 16.711 -36.277 1.00 71.81 849 LYS A N 1
ATOM 6663 C CA . LYS A 1 849 ? -7.179 15.818 -35.514 1.00 71.81 849 LYS A CA 1
ATOM 6664 C C . LYS A 1 849 ? -5.737 15.971 -36.009 1.00 71.81 849 LYS A C 1
ATOM 6666 O O . LYS A 1 849 ? -5.457 15.666 -37.166 1.00 71.81 849 LYS A O 1
ATOM 6671 N N . VAL A 1 850 ? -4.840 16.412 -35.128 1.00 77.50 850 VAL A N 1
ATOM 6672 C CA . VAL A 1 850 ? -3.386 16.419 -35.368 1.00 77.50 850 VAL A CA 1
ATOM 6673 C C . VAL A 1 850 ? -2.888 14.980 -35.462 1.00 77.50 850 VAL A C 1
ATOM 6675 O O . VAL A 1 850 ? -3.288 14.132 -34.659 1.00 77.50 850 VAL A O 1
ATOM 6678 N N . THR A 1 851 ? -2.042 14.696 -36.448 1.00 75.38 851 THR A N 1
ATOM 6679 C CA . THR A 1 851 ? -1.541 13.342 -36.720 1.00 75.38 851 THR A CA 1
ATOM 6680 C C . THR A 1 851 ? -0.043 13.211 -36.499 1.00 75.38 851 THR A C 1
ATOM 6682 O O . THR A 1 851 ? 0.389 12.182 -35.987 1.00 75.38 851 THR A O 1
ATOM 6685 N N . CYS A 1 852 ? 0.726 14.246 -36.828 1.00 75.88 852 CYS A N 1
ATOM 6686 C CA . CYS A 1 852 ? 2.175 14.306 -36.662 1.00 75.88 852 CYS A CA 1
ATOM 6687 C C . CYS A 1 852 ? 2.636 15.766 -36.537 1.00 75.88 852 CYS A C 1
ATOM 6689 O O . CYS A 1 852 ? 1.914 16.690 -36.913 1.00 75.88 852 CYS A O 1
ATOM 6691 N N . GLY A 1 853 ? 3.850 15.996 -36.046 1.00 81.81 853 GLY A N 1
ATOM 6692 C CA . GLY A 1 853 ? 4.447 17.328 -36.034 1.00 81.81 853 GLY A CA 1
ATOM 6693 C C . GLY A 1 853 ? 5.931 17.275 -35.717 1.00 81.81 853 GLY A C 1
ATOM 6694 O O . GLY A 1 853 ? 6.377 16.320 -35.086 1.00 81.81 853 GLY A O 1
ATOM 6695 N N . CYS A 1 854 ? 6.670 18.291 -36.160 1.00 79.06 854 CYS A N 1
ATOM 6696 C CA . CYS A 1 854 ? 8.100 18.399 -35.912 1.00 79.06 854 CYS A CA 1
ATOM 6697 C C . CYS A 1 854 ? 8.583 19.834 -35.667 1.00 79.06 854 CYS A C 1
ATOM 6699 O O . CYS A 1 854 ? 7.917 20.801 -36.050 1.00 79.06 854 CYS A O 1
ATOM 6701 N N . VAL A 1 855 ? 9.741 19.979 -35.014 1.00 80.88 855 VAL A N 1
ATOM 6702 C CA . VAL A 1 855 ? 10.380 21.281 -34.725 1.00 80.88 855 VAL A CA 1
ATOM 6703 C C . VAL A 1 855 ? 11.762 21.350 -35.364 1.00 80.88 855 VAL A C 1
ATOM 6705 O O . VAL A 1 855 ? 12.536 20.400 -35.301 1.00 80.88 855 VAL A O 1
ATOM 6708 N N . SER A 1 856 ? 12.110 22.496 -35.954 1.00 78.19 856 SER A N 1
ATOM 6709 C CA . SER A 1 856 ? 13.443 22.692 -36.526 1.00 78.19 856 SER A CA 1
ATOM 6710 C C . SER A 1 856 ? 14.524 22.701 -35.440 1.00 78.19 856 SER A C 1
ATOM 6712 O O . SER A 1 856 ? 14.304 23.196 -34.334 1.00 78.19 856 SER A O 1
ATOM 6714 N N . MET A 1 857 ? 15.741 22.251 -35.769 1.00 69.19 857 MET A N 1
ATOM 6715 C CA . MET A 1 857 ? 16.875 22.286 -34.828 1.00 69.19 857 MET A CA 1
ATOM 6716 C C . MET A 1 857 ? 17.194 23.700 -34.316 1.00 69.19 857 MET A C 1
ATOM 6718 O O . MET A 1 857 ? 17.660 23.869 -33.191 1.00 69.19 857 MET A O 1
ATOM 6722 N N . SER A 1 858 ? 16.912 24.733 -35.119 1.00 69.94 858 SER A N 1
ATOM 6723 C CA . SER A 1 858 ? 17.068 26.133 -34.700 1.00 69.94 858 SER A CA 1
ATOM 6724 C C . SER A 1 858 ? 15.956 26.621 -33.765 1.00 69.94 858 SER A C 1
ATOM 6726 O O . SER A 1 858 ? 16.014 27.760 -33.306 1.00 69.94 858 SER A O 1
ATOM 6728 N N . LYS A 1 859 ? 14.945 25.785 -33.479 1.00 75.44 859 LYS A N 1
ATOM 6729 C CA . LYS A 1 859 ? 13.783 26.064 -32.616 1.00 75.44 859 LYS A CA 1
ATOM 6730 C C . LYS A 1 859 ? 12.956 27.266 -33.084 1.00 75.44 859 LYS A C 1
ATOM 6732 O O . LYS A 1 859 ? 12.178 27.822 -32.315 1.00 75.44 859 LYS A O 1
ATOM 6737 N N . ARG A 1 860 ? 13.143 27.688 -34.341 1.00 77.44 860 ARG A N 1
ATOM 6738 C CA . ARG A 1 860 ? 12.457 28.841 -34.945 1.00 77.44 860 ARG A CA 1
ATOM 6739 C C . ARG A 1 860 ? 11.152 28.454 -35.613 1.00 77.44 860 ARG A C 1
ATOM 6741 O O . ARG A 1 860 ? 10.205 29.231 -35.561 1.00 77.44 860 ARG A O 1
ATOM 6748 N N . TYR A 1 861 ? 11.105 27.261 -36.196 1.00 83.00 861 TYR A N 1
ATOM 6749 C CA . TYR A 1 861 ? 9.966 26.800 -36.975 1.00 83.00 861 TYR A CA 1
ATOM 6750 C C . TYR A 1 861 ? 9.440 25.474 -36.443 1.00 83.00 861 TYR A C 1
ATOM 6752 O O . TYR A 1 861 ? 10.222 24.631 -36.004 1.00 83.00 861 TYR A O 1
ATOM 6760 N N . ALA A 1 862 ? 8.127 25.292 -36.507 1.00 84.62 862 ALA A N 1
ATOM 6761 C CA . ALA A 1 862 ? 7.467 24.017 -36.264 1.00 84.62 862 ALA A CA 1
ATOM 6762 C C . ALA A 1 862 ? 6.507 23.714 -37.418 1.00 84.62 862 ALA A C 1
ATOM 6764 O O . ALA A 1 862 ? 5.888 24.629 -37.958 1.00 84.62 862 ALA A O 1
ATOM 6765 N N . VAL A 1 863 ? 6.386 22.448 -37.806 1.00 84.38 863 VAL A N 1
ATOM 6766 C CA . VAL A 1 863 ? 5.459 22.013 -38.857 1.00 84.38 863 VAL A CA 1
ATOM 6767 C C . VAL A 1 863 ? 4.539 20.945 -38.296 1.00 84.38 863 VAL A C 1
ATOM 6769 O O . VAL A 1 863 ? 5.000 19.983 -37.687 1.00 84.38 863 VAL A O 1
ATOM 6772 N N . ILE A 1 864 ? 3.234 21.118 -38.484 1.00 84.56 864 ILE A N 1
ATOM 6773 C CA . ILE A 1 864 ? 2.194 20.235 -37.949 1.00 84.56 864 ILE A CA 1
ATOM 6774 C C . ILE A 1 864 ? 1.366 19.679 -39.105 1.00 84.56 864 ILE A C 1
ATOM 6776 O O . ILE A 1 864 ? 0.911 20.434 -39.963 1.00 84.56 864 ILE A O 1
ATOM 6780 N N . GLY A 1 865 ? 1.167 18.362 -39.106 1.00 84.44 865 GLY A N 1
ATOM 6781 C CA . GLY A 1 865 ? 0.316 17.646 -40.052 1.00 84.44 865 GLY A CA 1
ATOM 6782 C C . GLY A 1 865 ? -1.025 17.251 -39.438 1.00 84.44 865 GLY A C 1
ATOM 6783 O O . GLY A 1 865 ? -1.117 16.899 -38.254 1.00 84.44 865 GLY A O 1
ATOM 6784 N N . TYR A 1 866 ? -2.068 17.305 -40.262 1.00 84.94 866 TYR A N 1
ATOM 6785 C CA . TYR A 1 866 ? -3.443 17.011 -39.876 1.00 84.94 866 TYR A CA 1
ATOM 6786 C C . TYR A 1 866 ? -4.012 15.801 -40.628 1.00 84.94 866 TYR A C 1
ATOM 6788 O O . TYR A 1 866 ? -3.550 15.404 -41.700 1.00 84.94 866 TYR A O 1
ATOM 6796 N N . ALA A 1 867 ? -5.069 15.219 -40.056 1.00 81.56 867 ALA A N 1
ATOM 6797 C CA . ALA A 1 867 ? -5.792 14.094 -40.646 1.00 81.56 867 ALA A CA 1
ATOM 6798 C C . ALA A 1 867 ? -6.524 14.435 -41.956 1.00 81.56 867 ALA A C 1
ATOM 6800 O O . ALA A 1 867 ? -6.866 13.518 -42.691 1.00 81.56 867 ALA A O 1
ATOM 6801 N N . ASP A 1 868 ? -6.761 15.716 -42.240 1.00 81.06 868 ASP A N 1
ATOM 6802 C CA . ASP A 1 868 ? -7.418 16.198 -43.462 1.00 81.06 868 ASP A CA 1
ATOM 6803 C C . ASP A 1 868 ? -6.430 16.552 -44.590 1.00 81.06 868 ASP A C 1
ATOM 6805 O O . ASP A 1 868 ? -6.827 17.183 -45.563 1.00 81.06 868 ASP A O 1
ATOM 6809 N N . GLY A 1 869 ? -5.147 16.194 -44.443 1.00 79.62 869 GLY A N 1
ATOM 6810 C CA . GLY A 1 869 ? -4.112 16.467 -45.447 1.00 79.62 869 GLY A CA 1
ATOM 6811 C C . GLY A 1 869 ? -3.483 17.863 -45.363 1.00 79.62 869 GLY A C 1
ATOM 6812 O O . GLY A 1 869 ? -2.558 18.181 -46.118 1.00 79.62 869 GLY A O 1
ATOM 6813 N N . THR A 1 870 ? -3.934 18.695 -44.416 1.00 86.62 870 THR A N 1
ATOM 6814 C CA . THR A 1 870 ? -3.381 20.036 -44.189 1.00 86.62 870 THR A CA 1
ATOM 6815 C C . THR A 1 870 ? -2.024 19.972 -43.481 1.00 86.62 870 THR A C 1
ATOM 6817 O O . THR A 1 870 ? -1.824 19.189 -42.548 1.00 86.62 870 THR A O 1
ATOM 6820 N N . LEU A 1 871 ? -1.112 20.861 -43.876 1.00 86.50 871 LEU A N 1
ATOM 6821 C CA . LEU A 1 871 ? 0.146 21.165 -43.196 1.00 86.50 871 LEU A CA 1
ATOM 6822 C C . LEU A 1 871 ? 0.139 22.618 -42.720 1.00 86.50 871 LEU A C 1
ATOM 6824 O O . LEU A 1 871 ? -0.189 23.528 -43.483 1.00 86.50 871 LEU A O 1
ATOM 6828 N N . GLN A 1 872 ? 0.527 22.846 -41.468 1.00 87.06 872 GLN A N 1
ATOM 6829 C CA . GLN A 1 872 ? 0.721 24.188 -40.922 1.00 87.06 872 GLN A CA 1
ATOM 6830 C C . GLN A 1 872 ? 2.177 24.427 -40.550 1.00 87.06 872 GLN A C 1
ATOM 6832 O O . GLN A 1 872 ? 2.763 23.650 -39.799 1.00 87.06 872 GLN A O 1
ATOM 6837 N N . PHE A 1 873 ? 2.719 25.545 -41.024 1.00 86.19 873 PHE A N 1
ATOM 6838 C CA . PHE A 1 873 ? 4.055 26.038 -40.718 1.00 86.19 873 PHE A CA 1
ATOM 6839 C C . PHE A 1 873 ? 3.944 27.158 -39.690 1.00 86.19 873 PHE A C 1
ATOM 6841 O O . PHE A 1 873 ? 3.210 28.124 -39.888 1.00 86.19 873 PHE A O 1
ATOM 6848 N N . TRP A 1 874 ? 4.681 27.037 -38.596 1.00 84.50 874 TRP A N 1
ATOM 6849 C CA . TRP A 1 874 ? 4.607 27.916 -37.438 1.00 84.50 874 TRP A CA 1
ATOM 6850 C C . TRP A 1 874 ? 5.934 28.603 -37.176 1.00 84.50 874 TRP A C 1
ATOM 6852 O O . TRP A 1 874 ? 6.981 27.960 -37.207 1.00 84.50 874 TRP A O 1
ATOM 6862 N N . SER A 1 875 ? 5.875 29.886 -36.820 1.00 84.00 875 SER A N 1
ATOM 6863 C CA . SER A 1 875 ? 6.986 30.588 -36.180 1.00 84.00 875 SER A CA 1
ATOM 6864 C C . SER A 1 875 ? 6.868 30.436 -34.667 1.00 84.00 875 SER A C 1
ATOM 6866 O O . SER A 1 875 ? 5.919 30.931 -34.055 1.00 84.00 875 SER A O 1
ATOM 6868 N N . VAL A 1 876 ? 7.834 29.757 -34.047 1.00 79.94 876 VAL A N 1
ATOM 6869 C CA . VAL A 1 876 ? 7.837 29.479 -32.600 1.00 79.94 876 VAL A CA 1
ATOM 6870 C C . VAL A 1 876 ? 8.095 30.756 -31.799 1.00 79.94 876 VAL A C 1
ATOM 6872 O O . VAL A 1 876 ? 7.491 30.961 -30.749 1.00 79.94 876 VAL A O 1
ATOM 6875 N N . SER A 1 877 ? 8.959 31.649 -32.291 1.00 78.12 877 SER A N 1
ATOM 6876 C CA . SER A 1 877 ? 9.266 32.917 -31.617 1.00 78.12 877 SER A CA 1
ATOM 6877 C C . SER A 1 877 ? 8.107 33.907 -31.662 1.00 78.12 877 SER A C 1
ATOM 6879 O O . SER A 1 877 ? 7.895 34.640 -30.699 1.00 78.12 877 SER A O 1
ATOM 6881 N N . GLU A 1 878 ? 7.364 33.926 -32.769 1.00 77.50 878 GLU A N 1
ATOM 6882 C CA . GLU A 1 878 ? 6.258 34.864 -32.990 1.00 77.50 878 GLU A CA 1
ATOM 6883 C C . GLU A 1 878 ? 4.893 34.277 -32.613 1.00 77.50 878 GLU A C 1
ATOM 6885 O O . GLU A 1 878 ? 3.902 35.001 -32.634 1.00 77.50 878 GLU A O 1
ATOM 6890 N N . LYS A 1 879 ? 4.845 32.983 -32.258 1.00 78.06 879 LYS A N 1
ATOM 6891 C CA . LYS A 1 879 ? 3.636 32.235 -31.879 1.00 78.06 879 LYS A CA 1
ATOM 6892 C C . LYS A 1 879 ? 2.499 32.349 -32.900 1.00 78.06 879 LYS A C 1
ATOM 6894 O O . LYS A 1 879 ? 1.337 32.442 -32.524 1.00 78.06 879 LYS A O 1
ATOM 6899 N N . LYS A 1 880 ? 2.831 32.345 -34.192 1.00 79.50 880 LYS A N 1
ATOM 6900 C CA . LYS A 1 880 ? 1.849 32.497 -35.272 1.00 79.50 880 LYS A CA 1
ATOM 6901 C C . LYS A 1 880 ? 2.045 31.468 -36.376 1.00 79.50 880 LYS A C 1
ATOM 6903 O O . LYS A 1 880 ? 3.179 31.069 -36.667 1.00 79.50 880 LYS A O 1
ATOM 6908 N N . VAL A 1 881 ? 0.940 31.091 -37.014 1.00 81.12 881 VAL A N 1
ATOM 6909 C CA . VAL A 1 881 ? 0.957 30.358 -38.283 1.00 81.12 881 VAL A CA 1
ATOM 6910 C C . VAL A 1 881 ? 1.549 31.283 -39.342 1.00 81.12 881 VAL A C 1
ATOM 6912 O O . VAL A 1 881 ? 1.064 32.394 -39.545 1.00 81.12 881 VAL A O 1
ATOM 6915 N N . LEU A 1 882 ? 2.612 30.830 -39.996 1.00 82.31 882 LEU A N 1
ATOM 6916 C CA . LEU A 1 882 ? 3.151 31.474 -41.187 1.00 82.31 882 LEU A CA 1
ATOM 6917 C C . LEU A 1 882 ? 2.310 31.072 -42.395 1.00 82.31 882 LEU A C 1
ATOM 6919 O O . LEU A 1 882 ? 1.783 31.933 -43.091 1.00 82.31 882 LEU A O 1
ATOM 6923 N N . TRP A 1 883 ? 2.119 29.763 -42.580 1.00 82.25 883 TRP A N 1
ATOM 6924 C CA . TRP A 1 883 ? 1.443 29.197 -43.744 1.00 82.25 883 TRP A CA 1
ATOM 6925 C C . TRP A 1 883 ? 0.553 28.021 -43.337 1.00 82.25 883 TRP A C 1
ATOM 6927 O O . TRP A 1 883 ? 0.929 27.216 -42.485 1.00 82.25 883 TRP A O 1
ATOM 6937 N N . SER A 1 884 ? -0.614 27.900 -43.968 1.00 84.50 884 SER A N 1
ATOM 6938 C CA . SER A 1 884 ? -1.503 26.740 -43.852 1.00 84.50 884 SER A CA 1
ATOM 6939 C C . SER A 1 884 ? -1.824 26.259 -45.258 1.00 84.50 884 SER A C 1
ATOM 6941 O O . SER A 1 884 ? -2.431 26.998 -46.031 1.00 84.50 884 SER A O 1
ATOM 6943 N N . VAL A 1 885 ? -1.408 25.041 -45.592 1.00 83.06 885 VAL A N 1
ATOM 6944 C CA . VAL A 1 885 ? -1.430 24.534 -46.966 1.00 83.06 885 VAL A CA 1
ATOM 6945 C C . VAL A 1 885 ? -2.102 23.170 -47.002 1.00 83.06 885 VAL A C 1
ATOM 6947 O O . VAL A 1 885 ? -1.722 22.267 -46.261 1.00 83.06 885 VAL A O 1
ATOM 6950 N N . CYS A 1 886 ? -3.100 23.012 -47.870 1.00 79.06 886 CYS A N 1
ATOM 6951 C CA . CYS A 1 886 ? -3.683 21.709 -48.182 1.00 79.06 886 CYS A CA 1
ATOM 6952 C C . CYS A 1 886 ? -2.819 21.050 -49.255 1.00 79.06 886 CYS A C 1
ATOM 6954 O O . CYS A 1 886 ? -2.969 21.334 -50.442 1.00 79.06 886 CYS A O 1
ATOM 6956 N N . GLY A 1 887 ? -1.846 20.256 -48.812 1.00 67.62 887 GLY A N 1
ATOM 6957 C CA . GLY A 1 887 ? -0.884 19.613 -49.697 1.00 67.62 887 GLY A CA 1
ATOM 6958 C C . GLY A 1 887 ? -1.336 18.238 -50.159 1.00 67.62 887 GLY A C 1
ATOM 6959 O O . GLY A 1 887 ? -1.292 17.948 -51.347 1.00 67.62 887 GLY A O 1
ATOM 6960 N N . HIS A 1 888 ? -1.783 17.404 -49.226 1.00 79.75 888 HIS A N 1
ATOM 6961 C CA . HIS A 1 888 ? -2.203 16.031 -49.492 1.00 79.75 888 HIS A CA 1
ATOM 6962 C C . HIS A 1 888 ? -3.736 15.928 -49.499 1.00 79.75 888 HIS A C 1
ATOM 6964 O O . HIS A 1 888 ? -4.402 16.711 -48.824 1.00 79.75 888 HIS A O 1
ATOM 6970 N N . GLU A 1 889 ? -4.304 14.990 -50.265 1.00 71.12 889 GLU A N 1
ATOM 6971 C CA . GLU A 1 889 ? -5.755 14.714 -50.232 1.00 71.12 889 GLU A CA 1
ATOM 6972 C C . GLU A 1 889 ? -6.150 13.824 -49.030 1.00 71.12 889 GLU A C 1
ATOM 6974 O O . GLU A 1 889 ? -7.175 14.093 -48.400 1.00 71.12 889 GLU A O 1
ATOM 6979 N N . PRO A 1 890 ? -5.356 12.799 -48.652 1.00 79.06 890 PRO A N 1
ATOM 6980 C CA . PRO A 1 890 ? -5.549 11.994 -47.448 1.00 79.06 890 PRO A CA 1
ATOM 6981 C C . PRO A 1 890 ? -4.727 12.510 -46.257 1.00 79.06 890 PRO A C 1
ATOM 6983 O O . PRO A 1 890 ? -4.008 13.507 -46.326 1.00 79.06 890 PRO A O 1
ATOM 6986 N N . ARG A 1 891 ? -4.797 11.782 -45.137 1.00 83.44 891 ARG A N 1
ATOM 6987 C CA . ARG A 1 891 ? -4.065 12.073 -43.899 1.00 83.44 891 ARG A CA 1
ATOM 6988 C C . ARG A 1 891 ? -2.559 12.237 -44.139 1.00 83.44 891 ARG A C 1
ATOM 6990 O O . ARG A 1 891 ? -1.927 11.416 -44.802 1.00 83.44 891 ARG A O 1
ATOM 6997 N N . VAL A 1 892 ? -1.964 13.241 -43.489 1.00 85.62 892 VAL A N 1
ATOM 6998 C CA . VAL A 1 892 ? -0.506 13.321 -43.320 1.00 85.62 892 VAL A CA 1
ATOM 6999 C C . VAL A 1 892 ? -0.089 12.361 -42.206 1.00 85.62 892 VAL A C 1
ATOM 7001 O O . VAL A 1 892 ? -0.596 12.438 -41.079 1.00 85.62 892 VAL A O 1
ATOM 7004 N N . SER A 1 893 ? 0.806 11.433 -42.510 1.00 83.94 893 SER A N 1
ATOM 7005 C CA . SER A 1 893 ? 1.259 10.385 -41.589 1.00 83.94 893 SER A CA 1
ATOM 7006 C C . SER A 1 893 ? 2.526 10.792 -40.832 1.00 83.94 893 SER A C 1
ATOM 7008 O O . SER A 1 893 ? 2.656 10.483 -39.647 1.00 83.94 893 SER A O 1
ATOM 7010 N N . SER A 1 894 ? 3.435 11.520 -41.488 1.00 85.12 894 SER A N 1
ATOM 7011 C CA . SER A 1 894 ? 4.732 11.914 -40.937 1.00 85.12 894 SER A CA 1
ATOM 7012 C C . SER A 1 894 ? 5.268 13.180 -41.609 1.00 85.12 894 SER A C 1
ATOM 7014 O O . SER A 1 894 ? 5.026 13.418 -42.793 1.00 85.12 894 SER A O 1
ATOM 7016 N N . VAL A 1 895 ? 6.007 13.995 -40.852 1.00 88.00 895 VAL A N 1
ATOM 7017 C CA . VAL A 1 895 ? 6.672 15.216 -41.328 1.00 88.00 895 VAL A CA 1
ATOM 7018 C C . VAL A 1 895 ? 8.064 15.295 -40.705 1.00 88.00 895 VAL A C 1
ATOM 7020 O O . VAL A 1 895 ? 8.214 14.965 -39.531 1.00 88.00 895 VAL A O 1
ATOM 7023 N N . ALA A 1 896 ? 9.054 15.767 -41.464 1.00 85.56 896 ALA A N 1
ATOM 7024 C CA . ALA A 1 896 ? 10.394 16.071 -40.959 1.00 85.56 896 ALA A CA 1
ATOM 7025 C C . ALA A 1 896 ? 10.926 17.396 -41.535 1.00 85.56 896 ALA A C 1
ATOM 7027 O O . ALA A 1 896 ? 10.646 17.736 -42.684 1.00 85.56 896 ALA A O 1
ATOM 7028 N N . ILE A 1 897 ? 11.719 18.136 -40.754 1.00 83.94 897 ILE A N 1
ATOM 7029 C CA . ILE A 1 897 ? 12.373 19.393 -41.164 1.00 83.94 897 ILE A CA 1
ATOM 7030 C C . ILE A 1 897 ? 13.885 19.179 -41.254 1.00 83.94 897 ILE A C 1
ATOM 7032 O O . ILE A 1 897 ? 14.468 18.419 -40.483 1.00 83.94 897 ILE A O 1
ATOM 7036 N N . GLY A 1 898 ? 14.525 19.866 -42.198 1.00 79.44 898 GLY A N 1
ATOM 7037 C CA . GLY A 1 898 ? 15.969 19.805 -42.400 1.00 79.44 898 GLY A CA 1
ATOM 7038 C C . GLY A 1 898 ? 16.718 20.506 -41.285 1.00 79.44 898 GLY A C 1
ATOM 7039 O O . GLY A 1 898 ? 16.201 21.418 -40.638 1.00 79.44 898 GLY A O 1
ATOM 7040 N N . GLY A 1 899 ? 17.973 20.122 -41.077 1.00 71.06 899 GLY A N 1
ATOM 7041 C CA . GLY A 1 899 ? 18.820 20.800 -40.097 1.00 71.06 899 GLY A CA 1
ATOM 7042 C C . GLY A 1 899 ? 19.029 22.287 -40.394 1.00 71.06 899 GLY A C 1
ATOM 7043 O O . GLY A 1 899 ? 19.164 23.089 -39.470 1.00 71.06 899 GLY A O 1
ATOM 7044 N N . ASP A 1 900 ? 18.978 22.655 -41.673 1.00 69.62 900 ASP A N 1
ATOM 7045 C CA . ASP A 1 900 ? 19.007 24.031 -42.163 1.00 69.62 900 ASP A CA 1
ATOM 7046 C C . ASP A 1 900 ? 17.720 24.829 -41.869 1.00 69.62 900 ASP A C 1
ATOM 7048 O O . ASP A 1 900 ? 17.736 26.060 -41.919 1.00 69.62 900 ASP A O 1
ATOM 7052 N N . GLY A 1 901 ? 16.622 24.144 -41.528 1.00 76.88 901 GLY A N 1
ATOM 7053 C CA . GLY A 1 901 ? 15.305 24.718 -41.265 1.00 76.88 901 GLY A CA 1
ATOM 7054 C C . GLY A 1 901 ? 14.613 25.333 -42.482 1.00 76.88 901 GLY A C 1
ATOM 7055 O O . GLY A 1 901 ? 13.599 25.997 -42.290 1.00 76.88 901 GLY A O 1
ATOM 7056 N N . LYS A 1 902 ? 15.146 25.150 -43.697 1.00 81.94 902 LYS A N 1
ATOM 7057 C CA . LYS A 1 902 ? 14.633 25.783 -44.927 1.00 81.94 902 LYS A CA 1
ATOM 7058 C C . LYS A 1 902 ? 13.674 24.893 -45.693 1.00 81.94 902 LYS A C 1
ATOM 7060 O O . LYS A 1 902 ? 12.814 25.384 -46.416 1.00 81.94 902 LYS A O 1
ATOM 7065 N N . ARG A 1 903 ? 13.834 23.579 -45.554 1.00 86.50 903 ARG A N 1
ATOM 7066 C CA . ARG A 1 903 ? 13.010 22.582 -46.235 1.00 86.50 903 ARG A CA 1
ATOM 7067 C C . ARG A 1 903 ? 12.310 21.684 -45.222 1.00 86.50 903 ARG A C 1
ATOM 7069 O O . ARG A 1 903 ? 12.843 21.417 -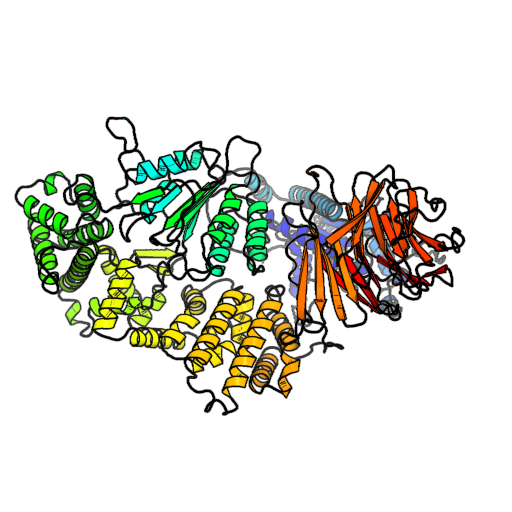44.142 1.00 86.50 903 ARG A O 1
ATOM 7076 N N . ALA A 1 904 ? 11.131 21.202 -45.586 1.00 87.62 904 ALA A N 1
ATOM 7077 C CA . ALA A 1 904 ? 10.414 20.158 -44.865 1.00 87.62 904 ALA A CA 1
ATOM 7078 C C . ALA A 1 904 ? 9.936 19.080 -45.839 1.00 87.62 904 ALA A C 1
ATOM 7080 O O . ALA A 1 904 ? 9.673 19.368 -47.003 1.00 87.62 904 ALA A O 1
ATOM 7081 N N . VAL A 1 905 ? 9.806 17.846 -45.367 1.00 88.31 905 VAL A N 1
ATOM 7082 C CA . VAL A 1 905 ? 9.224 16.723 -46.110 1.00 88.31 905 VAL A CA 1
ATOM 7083 C C . VAL A 1 905 ? 7.981 16.223 -45.393 1.00 88.31 905 VAL A C 1
ATOM 7085 O O . VAL A 1 905 ? 7.961 16.171 -44.164 1.00 88.31 905 VAL A O 1
ATOM 7088 N N . SER A 1 906 ? 6.962 15.830 -46.149 1.00 88.88 906 SER A N 1
ATOM 7089 C CA . SER A 1 906 ? 5.762 15.173 -45.630 1.00 88.88 906 SER A CA 1
ATOM 7090 C C . SER A 1 906 ? 5.501 13.869 -46.368 1.00 88.88 906 SER A C 1
ATOM 7092 O O . SER A 1 906 ? 5.659 13.802 -47.586 1.00 88.88 906 SER A O 1
ATOM 7094 N N . GLY A 1 907 ? 5.101 12.845 -45.619 1.00 88.25 907 GLY A N 1
ATOM 7095 C CA . GLY A 1 907 ? 4.551 11.598 -46.140 1.00 88.25 907 GLY A CA 1
ATOM 7096 C C . GLY A 1 907 ? 3.054 11.519 -45.854 1.00 88.25 907 GLY A C 1
ATOM 7097 O O . GLY A 1 907 ? 2.577 12.043 -44.840 1.00 88.25 907 GLY A O 1
ATOM 7098 N N . SER A 1 908 ? 2.315 10.877 -46.752 1.00 86.12 908 SER A N 1
ATOM 7099 C CA . SER A 1 908 ? 0.869 10.717 -46.638 1.00 86.12 908 SER A CA 1
ATOM 7100 C C . SER A 1 908 ? 0.416 9.335 -47.104 1.00 86.12 908 SER A C 1
ATOM 7102 O O . SER A 1 908 ? 1.155 8.578 -47.745 1.00 86.12 908 SER A O 1
ATOM 7104 N N . ASP A 1 909 ? -0.834 9.024 -46.774 1.00 84.62 909 ASP A N 1
ATOM 7105 C CA . ASP A 1 909 ? -1.540 7.857 -47.279 1.00 84.62 909 ASP A CA 1
ATOM 7106 C C . ASP A 1 909 ? -1.821 7.954 -48.797 1.00 84.62 909 ASP A C 1
ATOM 7108 O O . ASP A 1 909 ? -2.194 6.944 -49.381 1.00 84.62 909 ASP A O 1
ATOM 7112 N N . ASP A 1 910 ? -1.580 9.105 -49.455 1.00 83.81 910 ASP A N 1
ATOM 7113 C CA . ASP A 1 910 ? -1.613 9.245 -50.932 1.00 83.81 910 ASP A CA 1
ATOM 7114 C C . ASP A 1 910 ? -0.408 8.640 -51.665 1.00 83.81 910 ASP A C 1
ATOM 7116 O O . ASP A 1 910 ? -0.225 8.879 -52.858 1.00 83.81 910 ASP A O 1
ATOM 7120 N N . GLU A 1 911 ? 0.426 7.882 -50.952 1.00 85.62 911 GLU A N 1
ATOM 7121 C CA . GLU A 1 911 ? 1.615 7.223 -51.500 1.00 85.62 911 GLU A CA 1
ATOM 7122 C C . GLU A 1 911 ? 2.663 8.220 -52.037 1.00 85.62 911 GLU A C 1
ATOM 7124 O O . GLU A 1 911 ? 3.575 7.856 -52.782 1.00 85.62 911 GLU A O 1
ATOM 7129 N N . SER A 1 912 ? 2.573 9.498 -51.661 1.00 85.69 912 SER A N 1
ATOM 7130 C CA . SER A 1 912 ? 3.506 10.527 -52.104 1.00 85.69 912 SER A CA 1
ATOM 7131 C C . SER A 1 912 ? 4.334 11.088 -50.954 1.00 85.69 912 SER A C 1
ATOM 7133 O O . SER A 1 912 ? 3.883 11.216 -49.811 1.00 85.69 912 SER A O 1
ATOM 7135 N N . VAL A 1 913 ? 5.574 11.458 -51.278 1.00 87.75 913 VAL A N 1
ATOM 7136 C CA . VAL A 1 913 ? 6.401 12.301 -50.413 1.00 87.75 913 VAL A CA 1
ATOM 7137 C C . VAL A 1 913 ? 6.496 13.676 -51.055 1.00 87.75 913 VAL A C 1
ATOM 7139 O O . VAL A 1 913 ? 6.900 13.812 -52.209 1.00 87.75 913 VAL A O 1
ATOM 7142 N N . ARG A 1 914 ? 6.122 14.721 -50.322 1.00 88.38 914 ARG A N 1
ATOM 7143 C CA . ARG A 1 914 ? 6.201 16.106 -50.805 1.00 88.38 914 ARG A CA 1
ATOM 7144 C C . ARG A 1 914 ? 7.272 16.867 -50.056 1.00 88.38 914 ARG A C 1
ATOM 7146 O O . ARG A 1 914 ? 7.525 16.602 -48.884 1.00 88.38 914 ARG A O 1
ATOM 7153 N N . VAL A 1 915 ? 7.901 17.812 -50.747 1.00 88.56 915 VAL A N 1
ATOM 7154 C CA . VAL A 1 915 ? 8.907 18.702 -50.165 1.00 88.56 915 VAL A CA 1
ATOM 7155 C C . VAL A 1 915 ? 8.382 20.120 -50.192 1.00 88.56 915 VAL A C 1
ATOM 7157 O O . VAL A 1 915 ? 7.847 20.569 -51.201 1.00 88.56 915 VAL A O 1
ATOM 7160 N N . TRP A 1 916 ? 8.591 20.827 -49.097 1.00 89.06 916 TRP A N 1
ATOM 7161 C CA . TRP A 1 916 ? 8.080 22.159 -48.847 1.00 89.06 916 TRP A CA 1
ATOM 7162 C C . TRP A 1 916 ? 9.230 23.103 -48.566 1.00 89.06 916 TRP A C 1
ATOM 7164 O O . TRP A 1 916 ? 10.179 22.749 -47.864 1.00 89.06 916 TRP A O 1
ATOM 7174 N N . ASP A 1 917 ? 9.122 24.310 -49.095 1.00 86.62 917 ASP A N 1
ATOM 7175 C CA . ASP A 1 917 ? 9.938 25.434 -48.677 1.00 86.62 917 ASP A CA 1
ATOM 7176 C C . ASP A 1 917 ? 9.303 26.031 -47.415 1.00 86.62 917 ASP A C 1
ATOM 7178 O O . ASP A 1 917 ? 8.142 26.435 -47.424 1.00 86.62 917 ASP A O 1
ATOM 7182 N N . VAL A 1 918 ? 10.035 26.024 -46.302 1.00 83.81 918 VAL A N 1
ATOM 7183 C CA . VAL A 1 918 ? 9.516 26.435 -44.986 1.00 83.81 918 VAL A CA 1
ATOM 7184 C C . VAL A 1 918 ? 9.255 27.942 -44.939 1.00 83.81 918 VAL A C 1
ATOM 7186 O O . VAL A 1 918 ? 8.309 28.377 -44.280 1.00 83.81 918 VAL A O 1
ATOM 7189 N N . ASP A 1 919 ? 10.060 28.735 -45.651 1.00 80.38 919 ASP A N 1
ATOM 7190 C CA . ASP A 1 919 ? 9.971 30.196 -45.636 1.00 80.38 919 ASP A CA 1
ATOM 7191 C C . ASP A 1 919 ? 8.776 30.697 -46.464 1.00 80.38 919 ASP A C 1
ATOM 7193 O O . ASP A 1 919 ? 8.120 31.662 -46.071 1.00 80.38 919 ASP A O 1
ATOM 7197 N N . THR A 1 920 ? 8.446 30.027 -47.571 1.00 79.31 920 THR A N 1
ATOM 7198 C CA . THR A 1 920 ? 7.341 30.406 -48.475 1.00 79.31 920 THR A CA 1
ATOM 7199 C C . THR A 1 920 ? 6.077 29.559 -48.313 1.00 79.31 920 THR A C 1
ATOM 7201 O O . THR A 1 920 ? 5.020 29.944 -48.810 1.00 79.31 920 THR A O 1
ATOM 7204 N N . GLY A 1 921 ? 6.167 28.398 -47.657 1.00 78.19 921 GLY A N 1
ATOM 7205 C CA . GLY A 1 921 ? 5.080 27.421 -47.546 1.00 78.19 921 GLY A CA 1
ATOM 7206 C C . GLY A 1 921 ? 4.741 26.719 -48.865 1.00 78.19 921 GLY A C 1
ATOM 7207 O O . GLY A 1 921 ? 3.798 25.934 -48.918 1.00 78.19 921 GLY A O 1
ATOM 7208 N N . LEU A 1 922 ? 5.476 26.989 -49.945 1.00 81.12 922 LEU A N 1
ATOM 7209 C CA . LEU A 1 922 ? 5.195 26.422 -51.257 1.00 81.12 922 LEU A CA 1
ATOM 7210 C C . LEU A 1 922 ? 5.801 25.027 -51.392 1.00 81.12 922 LEU A C 1
ATOM 7212 O O . LEU A 1 922 ? 6.894 24.741 -50.896 1.00 81.12 922 LEU A O 1
ATOM 7216 N N . GLN A 1 923 ? 5.095 24.156 -52.111 1.00 84.69 923 GLN A N 1
ATOM 7217 C CA . GLN A 1 923 ? 5.653 22.876 -52.519 1.00 84.69 923 GLN A CA 1
ATOM 7218 C C . GLN A 1 923 ? 6.805 23.121 -53.499 1.00 84.69 923 GLN A C 1
ATOM 7220 O O . GLN A 1 923 ? 6.657 23.846 -54.484 1.00 84.69 923 GLN A O 1
ATOM 7225 N N . ILE A 1 924 ? 7.955 22.503 -53.239 1.00 83.44 924 ILE A N 1
ATOM 7226 C CA . ILE A 1 924 ? 9.106 22.564 -54.132 1.00 83.44 924 ILE A CA 1
ATOM 7227 C C . ILE A 1 924 ? 9.009 21.396 -55.114 1.00 83.44 924 ILE A C 1
ATOM 7229 O O . ILE A 1 924 ? 9.258 20.250 -54.742 1.00 83.44 924 ILE A O 1
ATOM 7233 N N . GLY A 1 925 ? 8.697 21.706 -56.373 1.00 80.25 925 GLY A N 1
ATOM 7234 C CA . GLY A 1 925 ? 8.585 20.722 -57.453 1.00 80.25 925 GLY A CA 1
ATOM 7235 C C . GLY A 1 925 ? 7.403 19.759 -57.301 1.00 80.25 925 GLY A C 1
ATOM 7236 O O . GLY A 1 925 ? 6.552 19.913 -56.421 1.00 80.25 925 GLY A O 1
ATOM 7237 N N . ASP A 1 926 ? 7.357 18.757 -58.176 1.00 79.62 926 ASP A N 1
ATOM 7238 C CA . ASP A 1 926 ? 6.318 17.727 -58.153 1.00 79.62 926 ASP A CA 1
ATOM 7239 C C . ASP A 1 926 ? 6.494 16.757 -56.975 1.00 79.62 926 ASP A C 1
ATOM 7241 O O . ASP A 1 926 ? 7.564 16.659 -56.362 1.00 79.62 926 ASP A O 1
ATOM 7245 N N . ALA A 1 927 ? 5.419 16.041 -56.642 1.00 82.06 927 ALA A N 1
ATOM 7246 C CA . ALA A 1 927 ? 5.449 15.035 -55.591 1.00 82.06 927 ALA A CA 1
ATOM 7247 C C . ALA A 1 927 ? 6.415 13.894 -55.959 1.00 82.06 927 ALA A C 1
ATOM 7249 O O . ALA A 1 927 ? 6.451 13.430 -57.102 1.00 82.06 927 ALA A O 1
ATOM 7250 N N . LEU A 1 928 ? 7.188 13.423 -54.980 1.00 83.12 928 LEU A N 1
ATOM 7251 C CA . LEU A 1 928 ? 8.082 12.281 -55.135 1.00 83.12 928 LEU A CA 1
ATOM 7252 C C . LEU A 1 928 ? 7.221 11.014 -55.159 1.00 83.12 928 LEU A C 1
ATOM 7254 O O . LEU A 1 928 ? 6.746 10.538 -54.125 1.00 83.12 928 LEU A O 1
ATOM 7258 N N . THR A 1 929 ? 6.968 10.530 -56.372 1.00 73.25 929 THR A N 1
ATOM 7259 C CA . THR A 1 929 ? 6.100 9.386 -56.668 1.00 73.25 929 THR A CA 1
ATOM 7260 C C . THR A 1 929 ? 6.932 8.146 -56.987 1.00 73.25 929 THR A C 1
ATOM 7262 O O . THR A 1 929 ? 8.074 8.232 -57.439 1.00 73.25 929 THR A O 1
ATOM 7265 N N . GLY A 1 930 ? 6.377 6.966 -56.707 1.00 67.25 930 GLY A N 1
ATOM 7266 C CA . GLY A 1 930 ? 7.090 5.687 -56.813 1.00 67.25 930 GLY A CA 1
ATOM 7267 C C . GLY A 1 930 ? 6.897 4.772 -55.605 1.00 67.25 930 GLY A C 1
ATOM 7268 O O . GLY A 1 930 ? 7.453 3.673 -55.587 1.00 67.25 930 GLY A O 1
ATOM 7269 N N . HIS A 1 931 ? 6.125 5.212 -54.606 1.00 72.62 931 HIS A N 1
ATOM 7270 C CA . HIS A 1 931 ? 5.511 4.327 -53.624 1.00 72.62 931 HIS A CA 1
ATOM 7271 C C . HIS A 1 931 ? 4.261 3.659 -54.190 1.00 72.62 931 HIS A C 1
ATOM 7273 O O . HIS A 1 931 ? 3.624 4.204 -55.081 1.00 72.62 931 HIS A O 1
ATOM 7279 N N . THR A 1 932 ? 3.997 2.439 -53.724 1.00 70.75 932 THR A N 1
ATOM 7280 C CA . THR A 1 932 ? 2.845 1.606 -54.109 1.00 70.75 932 THR A CA 1
ATOM 7281 C C . THR A 1 932 ? 1.955 1.306 -52.897 1.00 70.75 932 THR A C 1
ATOM 7283 O O . THR A 1 932 ? 1.315 0.260 -52.836 1.00 70.75 932 THR A O 1
ATOM 7286 N N . GLY A 1 933 ? 2.049 2.148 -51.868 1.00 75.06 933 GLY A N 1
ATOM 7287 C CA . GLY A 1 933 ? 1.382 2.012 -50.578 1.00 75.06 933 GLY A CA 1
ATOM 7288 C C . GLY A 1 933 ? 1.700 3.205 -49.677 1.00 75.06 933 GLY A C 1
ATOM 7289 O O . GLY A 1 933 ? 2.611 3.989 -49.974 1.00 75.06 933 GLY A O 1
ATOM 7290 N N . SER A 1 934 ? 0.948 3.353 -48.584 1.00 81.94 934 SER A N 1
ATOM 7291 C CA . SER A 1 934 ? 1.021 4.529 -47.713 1.00 81.94 934 SER A CA 1
ATOM 7292 C C . SER A 1 934 ? 2.425 4.731 -47.136 1.00 81.94 934 SER A C 1
ATOM 7294 O O . SER A 1 934 ? 3.097 3.787 -46.704 1.00 81.94 934 SER A O 1
ATOM 7296 N N . VAL A 1 935 ? 2.881 5.985 -47.121 1.00 85.31 935 VAL A N 1
ATOM 7297 C CA . VAL A 1 935 ? 4.162 6.354 -46.514 1.00 85.31 935 VAL A CA 1
ATOM 7298 C C . VAL A 1 935 ? 3.918 6.543 -45.026 1.00 85.31 935 VAL A C 1
ATOM 7300 O O . VAL A 1 935 ? 3.185 7.446 -44.657 1.00 85.31 935 VAL A O 1
ATOM 7303 N N . TRP A 1 936 ? 4.513 5.729 -44.155 1.00 82.69 936 TRP A N 1
ATOM 7304 C CA . TRP A 1 936 ? 4.251 5.798 -42.706 1.00 82.69 936 TRP A CA 1
ATOM 7305 C C . TRP A 1 936 ? 5.207 6.730 -41.964 1.00 82.69 936 TRP A C 1
ATOM 7307 O O . TRP A 1 936 ? 4.860 7.288 -40.923 1.00 82.69 936 TRP A O 1
ATOM 7317 N N . SER A 1 937 ? 6.418 6.910 -42.492 1.00 85.75 937 SER A N 1
ATOM 7318 C CA . SER A 1 937 ? 7.455 7.711 -41.852 1.00 85.75 937 SER A CA 1
ATOM 7319 C C . SER A 1 937 ? 8.394 8.327 -42.883 1.00 85.75 937 SER A C 1
ATOM 7321 O O . SER A 1 937 ? 8.747 7.679 -43.871 1.00 85.75 937 SER A O 1
ATOM 7323 N N . VAL A 1 938 ? 8.803 9.575 -42.648 1.00 87.50 938 VAL A N 1
ATOM 7324 C CA . VAL A 1 938 ? 9.793 10.293 -43.460 1.00 87.50 938 VAL A CA 1
ATOM 7325 C C . VAL A 1 938 ? 10.898 10.875 -42.580 1.00 87.50 938 VAL A C 1
ATOM 7327 O O . VAL A 1 938 ? 10.665 11.232 -41.429 1.00 87.50 938 VAL A O 1
ATOM 7330 N N . GLY A 1 939 ? 12.102 11.000 -43.133 1.00 86.88 939 GLY A N 1
ATOM 7331 C CA . GLY A 1 939 ? 13.239 11.675 -42.507 1.00 86.88 939 GLY A CA 1
ATOM 7332 C C . GLY A 1 939 ? 13.992 12.529 -43.524 1.00 86.88 939 GLY A C 1
ATOM 7333 O O . GLY A 1 939 ? 13.940 12.253 -44.721 1.00 86.88 939 GLY A O 1
ATOM 7334 N N . MET A 1 940 ? 14.704 13.564 -43.074 1.00 84.56 940 MET A N 1
ATOM 7335 C CA . MET A 1 940 ? 15.455 14.459 -43.963 1.00 84.56 940 MET A CA 1
ATOM 7336 C C . MET A 1 940 ? 16.855 14.756 -43.429 1.00 84.56 940 MET A C 1
ATOM 7338 O O . MET A 1 940 ? 17.103 14.650 -42.230 1.00 84.56 940 MET A O 1
ATOM 7342 N N . SER A 1 941 ? 17.793 15.054 -44.331 1.00 83.00 941 SER A N 1
ATOM 7343 C CA . SER A 1 941 ? 19.198 15.260 -43.977 1.00 83.00 941 SER A CA 1
ATOM 7344 C C . SER A 1 941 ? 19.398 16.650 -43.386 1.00 83.00 941 SER A C 1
ATOM 7346 O O . SER A 1 941 ? 18.588 17.561 -43.585 1.00 83.00 941 SER A O 1
ATOM 7348 N N . GLY A 1 942 ? 20.504 16.841 -42.664 1.00 76.75 942 GLY A N 1
ATOM 7349 C CA . GLY A 1 942 ? 20.834 18.132 -42.061 1.00 76.75 942 GLY A CA 1
ATOM 7350 C C . GLY A 1 942 ? 20.942 19.265 -43.088 1.00 76.75 942 GLY A C 1
ATOM 7351 O O . GLY A 1 942 ? 20.588 20.398 -42.778 1.00 76.75 942 GLY A O 1
ATOM 7352 N N . ASP A 1 943 ? 21.367 18.952 -44.313 1.00 76.50 943 ASP A N 1
ATOM 7353 C CA . ASP A 1 943 ? 21.485 19.889 -45.435 1.00 76.50 943 ASP A CA 1
ATOM 7354 C C . ASP A 1 943 ? 20.215 20.017 -46.302 1.00 76.50 943 ASP A C 1
ATOM 7356 O O . ASP A 1 943 ? 20.226 20.769 -47.275 1.00 76.50 943 ASP A O 1
ATOM 7360 N N . GLY A 1 944 ? 19.142 19.276 -45.991 1.00 80.31 944 GLY A N 1
ATOM 7361 C CA . GLY A 1 944 ? 17.871 19.321 -46.725 1.00 80.31 944 GLY A CA 1
ATOM 7362 C C . GLY A 1 944 ? 17.933 18.803 -48.170 1.00 80.31 944 GLY A C 1
ATOM 7363 O O . GLY A 1 944 ? 17.016 19.068 -48.956 1.00 80.31 944 GLY A O 1
ATOM 7364 N N . LYS A 1 945 ? 19.011 18.103 -48.552 1.00 84.00 945 LYS A N 1
ATOM 7365 C CA . LYS A 1 945 ? 19.227 17.604 -49.923 1.00 84.00 945 LYS A CA 1
ATOM 7366 C C . LYS A 1 945 ? 18.823 16.155 -50.129 1.00 84.00 945 LYS A C 1
ATOM 7368 O O . LYS A 1 945 ? 18.562 15.758 -51.261 1.00 84.00 945 LYS A O 1
ATOM 7373 N N . ARG A 1 946 ? 18.761 15.363 -49.062 1.00 86.06 946 ARG A N 1
ATOM 7374 C CA . ARG A 1 946 ? 18.312 13.972 -49.107 1.00 86.06 946 ARG A CA 1
ATOM 7375 C C . ARG A 1 946 ? 17.088 13.799 -48.223 1.00 86.06 946 ARG A C 1
ATOM 7377 O O . ARG A 1 946 ? 17.000 14.403 -47.154 1.00 86.06 946 ARG A O 1
ATOM 7384 N N . ALA A 1 947 ? 16.169 12.948 -48.653 1.00 86.00 947 ALA A N 1
ATOM 7385 C CA . ALA A 1 947 ? 15.039 12.502 -47.850 1.00 86.00 947 ALA A CA 1
ATOM 7386 C C . ALA A 1 947 ? 14.961 10.975 -47.851 1.00 86.00 947 ALA A C 1
ATOM 7388 O O . ALA A 1 947 ? 15.328 10.327 -48.829 1.00 86.00 947 ALA A O 1
ATOM 7389 N N . VAL A 1 948 ? 14.477 10.397 -46.757 1.00 86.31 948 VAL A N 1
ATOM 7390 C CA . VAL A 1 948 ? 14.195 8.965 -46.635 1.00 86.31 948 VAL A CA 1
ATOM 7391 C C . VAL A 1 948 ? 12.734 8.753 -46.296 1.00 86.31 948 VAL A C 1
ATOM 7393 O O . VAL A 1 948 ? 12.111 9.584 -45.642 1.00 86.31 948 VAL A O 1
ATOM 7396 N N . SER A 1 949 ? 12.185 7.636 -46.751 1.00 85.19 949 SER A N 1
ATOM 7397 C CA . SER A 1 949 ? 10.770 7.300 -46.589 1.00 85.19 949 SER A CA 1
ATOM 7398 C C . SER A 1 949 ? 10.612 5.807 -46.338 1.00 85.19 949 SER A C 1
ATOM 7400 O O . SER A 1 949 ? 11.242 5.000 -47.023 1.00 85.19 949 SER A O 1
ATOM 7402 N N . GLY A 1 950 ? 9.806 5.457 -45.338 1.00 81.44 950 GLY A N 1
ATOM 7403 C CA . GLY A 1 950 ? 9.460 4.083 -44.978 1.00 81.44 950 GLY A CA 1
ATOM 7404 C C . GLY A 1 950 ? 8.041 3.726 -45.419 1.00 81.44 950 GLY A C 1
ATOM 7405 O O . GLY A 1 950 ? 7.117 4.525 -45.242 1.00 81.44 950 GLY A O 1
ATOM 7406 N N . LEU A 1 951 ? 7.886 2.535 -45.999 1.00 76.44 951 LEU A N 1
ATOM 7407 C CA . LEU A 1 951 ? 6.636 2.045 -46.581 1.00 76.44 951 LEU A CA 1
ATOM 7408 C C . LEU A 1 951 ? 5.934 0.963 -45.756 1.00 76.44 951 LEU A C 1
ATOM 7410 O O . LEU A 1 951 ? 6.552 0.215 -44.996 1.00 76.44 951 LEU A O 1
ATOM 7414 N N . GLU A 1 952 ? 4.644 0.794 -46.053 1.00 67.56 952 GLU A N 1
ATOM 7415 C CA . GLU A 1 952 ? 3.863 -0.391 -45.686 1.00 67.56 952 GLU A CA 1
ATOM 7416 C C . GLU A 1 952 ? 4.412 -1.700 -46.291 1.00 67.56 952 GLU A C 1
ATOM 7418 O O . GLU A 1 952 ? 4.369 -2.743 -45.645 1.00 67.56 952 GLU A O 1
ATOM 7423 N N . ASP A 1 953 ? 5.012 -1.657 -47.486 1.00 64.75 953 ASP A N 1
ATOM 7424 C CA . ASP A 1 953 ? 5.581 -2.838 -48.164 1.00 64.75 953 ASP A CA 1
ATOM 7425 C C . ASP A 1 953 ? 6.920 -3.331 -47.573 1.00 64.75 953 ASP A C 1
ATOM 7427 O O . ASP A 1 953 ? 7.486 -4.322 -48.040 1.00 64.75 953 ASP A O 1
ATOM 7431 N N . GLY A 1 954 ? 7.426 -2.652 -46.539 1.00 68.56 954 GLY A N 1
ATOM 7432 C CA . GLY A 1 954 ? 8.685 -2.980 -45.875 1.00 68.56 954 GLY A CA 1
ATOM 7433 C C . GLY A 1 954 ? 9.936 -2.385 -46.522 1.00 68.56 954 GLY A C 1
ATOM 7434 O O . GLY A 1 954 ? 11.047 -2.644 -46.055 1.00 68.56 954 GLY A O 1
ATOM 7435 N N . SER A 1 955 ? 9.791 -1.587 -47.584 1.00 78.38 955 SER A N 1
ATOM 7436 C CA . SER A 1 955 ? 10.919 -0.916 -48.225 1.00 78.38 955 SER A CA 1
ATOM 7437 C C . SER A 1 955 ? 11.254 0.436 -47.588 1.00 78.38 955 SER A C 1
ATOM 7439 O O . SER A 1 955 ? 10.407 1.127 -47.014 1.00 78.38 955 SER A O 1
ATOM 7441 N N . VAL A 1 956 ? 12.523 0.826 -47.703 1.00 83.56 956 VAL A N 1
ATOM 7442 C CA . VAL A 1 956 ? 12.995 2.184 -47.415 1.00 83.56 956 VAL A CA 1
ATOM 7443 C C . VAL A 1 956 ? 13.523 2.789 -48.711 1.00 83.56 956 VAL A C 1
ATOM 7445 O O . VAL A 1 956 ? 14.335 2.179 -49.409 1.00 83.56 956 VAL A O 1
ATOM 7448 N N . ARG A 1 957 ? 13.061 3.991 -49.061 1.00 85.06 957 ARG A N 1
ATOM 7449 C CA . ARG A 1 957 ? 13.517 4.716 -50.259 1.00 85.06 957 ARG A CA 1
ATOM 7450 C C . ARG A 1 957 ? 14.243 5.993 -49.888 1.00 85.06 957 ARG A C 1
ATOM 7452 O O . ARG A 1 957 ? 13.829 6.691 -48.963 1.00 85.06 957 ARG A O 1
ATOM 7459 N N . VAL A 1 958 ? 15.291 6.288 -50.653 1.00 86.38 958 VAL A N 1
ATOM 7460 C CA . VAL A 1 958 ? 16.106 7.499 -50.548 1.00 86.38 958 VAL A CA 1
ATOM 7461 C C . VAL A 1 958 ? 15.826 8.383 -51.755 1.00 86.38 958 VAL A C 1
ATOM 7463 O O . VAL A 1 958 ? 15.813 7.910 -52.891 1.00 86.38 958 VAL A O 1
ATOM 7466 N N . TRP A 1 959 ? 15.632 9.667 -51.510 1.00 86.31 959 TRP A N 1
ATOM 7467 C CA . TRP A 1 959 ? 15.297 10.664 -52.512 1.00 86.31 959 TRP A CA 1
ATOM 7468 C C . TRP A 1 959 ? 16.345 11.762 -52.520 1.00 86.31 959 TRP A C 1
ATOM 7470 O O . TRP A 1 959 ? 16.717 12.280 -51.465 1.00 86.31 959 TRP A O 1
ATOM 7480 N N . ASP A 1 960 ? 16.784 12.138 -53.714 1.00 85.50 960 ASP A N 1
ATOM 7481 C CA . ASP A 1 960 ? 17.498 13.384 -53.931 1.00 85.50 960 ASP A CA 1
ATOM 7482 C C . ASP A 1 960 ? 16.464 14.507 -54.079 1.00 85.50 960 ASP A C 1
ATOM 7484 O O . ASP A 1 960 ? 15.626 14.502 -54.983 1.00 85.50 960 ASP A O 1
ATOM 7488 N N . VAL A 1 961 ? 16.485 15.457 -53.151 1.00 83.00 961 VAL A N 1
ATOM 7489 C CA . VAL A 1 961 ? 15.491 16.532 -53.079 1.00 83.00 961 VAL A CA 1
ATOM 7490 C C . VAL A 1 961 ? 15.690 17.555 -54.198 1.00 83.00 961 VAL A C 1
ATOM 7492 O O . VAL A 1 961 ? 14.716 18.151 -54.652 1.00 83.00 961 VAL A O 1
ATOM 7495 N N . ASP A 1 962 ? 16.921 17.770 -54.663 1.00 82.06 962 ASP A N 1
ATOM 7496 C CA . ASP A 1 962 ? 17.211 18.776 -55.688 1.00 82.06 962 ASP A CA 1
ATOM 7497 C C . ASP A 1 962 ? 16.838 18.264 -57.088 1.00 82.06 962 ASP A C 1
ATOM 7499 O O . ASP A 1 962 ? 16.217 18.982 -57.871 1.00 82.06 962 ASP A O 1
ATOM 7503 N N . THR A 1 963 ? 17.166 17.007 -57.386 1.00 80.50 963 THR A N 1
ATOM 7504 C CA . THR A 1 963 ? 16.890 16.366 -58.683 1.00 80.50 963 THR A CA 1
ATOM 7505 C C . THR A 1 963 ? 15.536 15.667 -58.747 1.00 80.50 963 THR A C 1
ATOM 7507 O O . THR A 1 963 ? 15.083 15.347 -59.842 1.00 80.50 963 THR A O 1
ATOM 7510 N N . ARG A 1 964 ? 14.876 15.446 -57.600 1.00 78.12 964 ARG A N 1
ATOM 7511 C CA . ARG A 1 964 ? 13.589 14.732 -57.467 1.00 78.12 964 ARG A CA 1
ATOM 7512 C C . ARG A 1 964 ? 13.636 13.259 -57.855 1.00 78.12 964 ARG A C 1
ATOM 7514 O O . ARG A 1 964 ? 12.596 12.623 -58.005 1.00 78.12 964 ARG A O 1
ATOM 7521 N N . LEU A 1 965 ? 14.832 12.705 -58.003 1.00 77.75 965 LEU A N 1
ATOM 7522 C CA . LEU A 1 965 ? 15.020 11.315 -58.380 1.00 77.75 965 LEU A CA 1
ATOM 7523 C C . LEU A 1 965 ? 15.295 10.459 -57.149 1.00 77.75 965 LEU A C 1
ATOM 7525 O O . LEU A 1 965 ? 15.924 10.881 -56.176 1.00 77.75 965 LEU A O 1
ATOM 7529 N N . ARG A 1 966 ? 14.827 9.214 -57.206 1.00 80.12 966 ARG A N 1
ATOM 7530 C CA . ARG A 1 966 ? 15.210 8.191 -56.238 1.00 80.12 966 ARG A CA 1
ATOM 7531 C C . ARG A 1 966 ? 16.702 7.891 -56.386 1.00 80.12 966 ARG A C 1
ATOM 7533 O O . ARG A 1 966 ? 17.178 7.634 -57.492 1.00 80.12 966 ARG A O 1
ATOM 7540 N N . ILE A 1 967 ? 17.420 7.886 -55.267 1.00 78.56 967 ILE A N 1
ATOM 7541 C CA . ILE A 1 967 ? 18.828 7.488 -55.211 1.00 78.56 967 ILE A CA 1
ATOM 7542 C C . ILE A 1 967 ? 18.885 5.977 -54.976 1.00 78.56 967 ILE A C 1
ATOM 7544 O O . ILE A 1 967 ? 18.523 5.498 -53.903 1.00 78.56 967 ILE A O 1
ATOM 7548 N N . GLY A 1 968 ? 19.367 5.239 -55.976 1.00 73.88 968 GLY A N 1
ATOM 7549 C CA . GLY A 1 968 ? 19.606 3.798 -55.878 1.00 73.88 968 GLY A CA 1
ATOM 7550 C C . GLY A 1 968 ? 18.336 2.947 -55.787 1.00 73.88 968 GLY A C 1
ATOM 7551 O O . GLY A 1 968 ? 17.222 3.401 -56.077 1.00 73.88 968 GLY A O 1
ATOM 7552 N N . ASP A 1 969 ? 18.509 1.679 -55.409 1.00 73.38 969 ASP A N 1
ATOM 7553 C CA . ASP A 1 969 ? 17.396 0.746 -55.279 1.00 73.38 969 ASP A CA 1
ATOM 7554 C C . ASP A 1 969 ? 16.666 0.818 -53.934 1.00 73.38 969 ASP A C 1
ATOM 7556 O O . ASP A 1 969 ? 17.183 1.342 -52.951 1.00 73.38 969 ASP A O 1
ATOM 7560 N N . ALA A 1 970 ? 15.421 0.330 -53.904 1.00 70.19 970 ALA A N 1
ATOM 7561 C CA . ALA A 1 970 ? 14.626 0.279 -52.690 1.00 70.19 970 ALA A CA 1
ATOM 7562 C C . ALA A 1 970 ? 15.339 -0.644 -51.702 1.00 70.19 970 ALA A C 1
ATOM 7564 O O . ALA A 1 970 ? 15.592 -1.816 -51.995 1.00 70.19 970 ALA A O 1
ATOM 7565 N N . LEU A 1 971 ? 15.668 -0.099 -50.537 1.00 72.50 971 LEU A N 1
ATOM 7566 C CA . LEU A 1 971 ? 16.365 -0.818 -49.488 1.00 72.50 971 LEU A CA 1
ATOM 7567 C C . LEU A 1 971 ? 15.363 -1.795 -48.874 1.00 72.50 971 LEU A C 1
ATOM 7569 O O . LEU A 1 971 ? 14.424 -1.392 -48.188 1.00 72.50 971 LEU A O 1
ATOM 7573 N N . THR A 1 972 ? 15.516 -3.074 -49.206 1.00 65.56 972 THR A N 1
ATOM 7574 C CA . THR A 1 972 ? 14.591 -4.139 -48.814 1.00 65.56 972 THR A CA 1
ATOM 7575 C C . THR A 1 972 ? 15.257 -5.048 -47.787 1.00 65.56 972 THR A C 1
ATOM 7577 O O . THR A 1 972 ? 16.165 -5.819 -48.090 1.00 65.56 972 THR A O 1
ATOM 7580 N N . GLY A 1 973 ? 14.806 -4.960 -46.537 1.00 56.34 973 GLY A N 1
ATOM 7581 C CA . GLY A 1 973 ? 15.002 -6.013 -45.544 1.00 56.34 973 GLY A CA 1
ATOM 7582 C C . GLY A 1 973 ? 13.851 -7.008 -45.671 1.00 56.34 973 GLY A C 1
ATOM 7583 O O . GLY A 1 973 ? 12.713 -6.592 -45.842 1.00 56.34 973 GLY A O 1
ATOM 7584 N N . LYS A 1 974 ? 14.098 -8.322 -45.624 1.00 48.94 974 LYS A N 1
ATOM 7585 C CA . LYS A 1 974 ? 13.061 -9.366 -45.800 1.00 48.94 974 LYS A CA 1
ATOM 7586 C C . LYS A 1 974 ? 12.020 -9.446 -44.654 1.00 48.94 974 LYS A C 1
ATOM 7588 O O . LYS A 1 974 ? 11.771 -10.542 -44.164 1.00 48.94 974 LYS A O 1
ATOM 7593 N N . THR A 1 975 ? 11.408 -8.350 -44.202 1.00 53.56 975 THR A N 1
ATOM 7594 C CA . THR A 1 975 ? 10.389 -8.351 -43.132 1.00 53.56 975 THR A CA 1
ATOM 7595 C C . THR A 1 975 ? 9.554 -7.063 -43.106 1.00 53.56 975 THR A C 1
ATOM 7597 O O . THR A 1 975 ? 10.142 -6.005 -42.922 1.00 53.56 975 THR A O 1
ATOM 7600 N N . GLY A 1 976 ? 8.217 -7.201 -43.169 1.00 63.56 976 GLY A N 1
ATOM 7601 C CA . GLY A 1 976 ? 7.166 -6.360 -42.546 1.00 63.56 976 GLY A CA 1
ATOM 7602 C C . GLY A 1 976 ? 7.131 -4.836 -42.773 1.00 63.56 976 GLY A C 1
ATOM 7603 O O . GLY A 1 976 ? 8.098 -4.230 -43.203 1.00 63.56 976 GLY A O 1
ATOM 7604 N N . VAL A 1 977 ? 6.004 -4.208 -42.412 1.00 73.81 977 VAL A N 1
ATOM 7605 C CA . VAL A 1 977 ? 5.769 -2.745 -42.451 1.00 73.81 977 VAL A CA 1
ATOM 7606 C C . VAL A 1 977 ? 6.884 -1.967 -41.733 1.00 73.81 977 VAL A C 1
ATOM 7608 O O . VAL A 1 977 ? 7.183 -2.258 -40.570 1.00 73.81 977 VAL A O 1
ATOM 7611 N N . VAL A 1 978 ? 7.453 -0.943 -42.385 1.00 80.62 978 VAL A N 1
ATOM 7612 C CA . VAL A 1 978 ? 8.399 -0.009 -41.748 1.00 80.62 978 VAL A CA 1
ATOM 7613 C C . VAL A 1 978 ? 7.611 1.032 -40.960 1.00 80.62 978 VAL A C 1
ATOM 7615 O O . VAL A 1 978 ? 6.975 1.917 -41.528 1.00 80.62 978 VAL A O 1
ATOM 7618 N N . SER A 1 979 ? 7.661 0.934 -39.635 1.00 78.56 979 SER A N 1
ATOM 7619 C CA . SER A 1 979 ? 6.900 1.800 -38.727 1.00 78.56 979 SER A CA 1
ATOM 7620 C C . SER A 1 979 ? 7.539 3.174 -38.526 1.00 78.56 979 SER A C 1
ATOM 7622 O O . SER A 1 979 ? 6.841 4.137 -38.215 1.00 78.56 979 SER A O 1
ATOM 7624 N N . SER A 1 980 ? 8.862 3.278 -38.677 1.00 82.50 980 SER A N 1
ATOM 7625 C CA . SER A 1 980 ? 9.607 4.515 -38.445 1.00 82.50 980 SER A CA 1
ATOM 7626 C C . SER A 1 980 ? 10.958 4.506 -39.166 1.00 82.50 980 SER A C 1
ATOM 7628 O O . SER A 1 980 ? 11.633 3.471 -39.208 1.00 82.50 980 SER A O 1
ATOM 7630 N N . VAL A 1 981 ? 11.362 5.656 -39.716 1.00 85.44 981 VAL A N 1
ATOM 7631 C CA . VAL A 1 981 ? 12.688 5.893 -40.306 1.00 85.44 981 VAL A CA 1
ATOM 7632 C C . VAL A 1 981 ? 13.320 7.173 -39.760 1.00 85.44 981 VAL A C 1
ATOM 7634 O O . VAL A 1 981 ? 12.636 8.163 -39.522 1.00 85.44 981 VAL A O 1
ATOM 7637 N N . ALA A 1 982 ? 14.643 7.172 -39.613 1.00 84.25 982 ALA A N 1
ATOM 7638 C CA . ALA A 1 982 ? 15.431 8.348 -39.247 1.00 84.25 982 ALA A CA 1
ATOM 7639 C C . ALA A 1 982 ? 16.731 8.397 -40.060 1.00 84.25 982 ALA A C 1
ATOM 7641 O O . ALA A 1 982 ? 17.252 7.356 -40.460 1.00 84.25 982 ALA A O 1
ATOM 7642 N N . MET A 1 983 ? 17.278 9.591 -40.296 1.00 83.19 983 MET A N 1
ATOM 7643 C CA . MET A 1 983 ? 18.502 9.789 -41.084 1.00 83.19 983 MET A CA 1
ATOM 7644 C C . MET A 1 983 ? 19.553 10.581 -40.301 1.00 83.19 983 MET A C 1
ATOM 7646 O O . MET A 1 983 ? 19.219 11.329 -39.384 1.00 83.19 983 MET A O 1
ATOM 7650 N N . SER A 1 984 ? 20.830 10.399 -40.639 1.00 81.81 984 SER A N 1
ATOM 7651 C CA . SER A 1 984 ? 21.939 11.116 -40.005 1.00 81.81 984 SER A CA 1
ATOM 7652 C C . SER A 1 984 ? 22.017 12.542 -40.533 1.00 81.81 984 SER A C 1
ATOM 7654 O O . SER A 1 984 ? 21.573 12.843 -41.644 1.00 81.81 984 SER A O 1
ATOM 7656 N N . GLY A 1 985 ? 22.635 13.433 -39.754 1.00 75.88 985 GLY A N 1
ATOM 7657 C CA . GLY A 1 985 ? 22.788 14.836 -40.140 1.00 75.88 985 GLY A CA 1
ATOM 7658 C C . GLY A 1 985 ? 23.574 15.009 -41.443 1.00 75.88 985 GLY A C 1
ATOM 7659 O O . GLY A 1 985 ? 23.266 15.906 -42.222 1.00 75.88 985 GLY A O 1
ATOM 7660 N N . ASP A 1 986 ? 24.530 14.118 -41.716 1.00 76.94 986 ASP A N 1
ATOM 7661 C CA . ASP A 1 986 ? 25.318 14.096 -42.954 1.00 76.94 986 ASP A CA 1
ATOM 7662 C C . ASP A 1 986 ? 24.600 13.450 -44.156 1.00 76.94 986 ASP A C 1
ATOM 7664 O O . ASP A 1 986 ? 25.148 13.446 -45.257 1.00 76.94 986 ASP A O 1
ATOM 7668 N N . GLY A 1 987 ? 23.398 12.890 -43.966 1.00 79.56 987 GLY A N 1
ATOM 7669 C CA . GLY A 1 987 ? 22.614 12.246 -45.023 1.00 79.56 987 GLY A CA 1
ATOM 7670 C C . GLY A 1 987 ? 23.229 10.959 -45.588 1.00 79.56 987 GLY A C 1
ATOM 7671 O O . GLY A 1 987 ? 22.813 10.506 -46.657 1.00 79.56 987 GLY A O 1
ATOM 7672 N N . LYS A 1 988 ? 24.230 10.377 -44.915 1.00 83.75 988 LYS A N 1
ATOM 7673 C CA . LYS A 1 988 ? 24.922 9.161 -45.376 1.00 83.75 988 LYS A CA 1
ATOM 7674 C C . LYS A 1 988 ? 24.354 7.878 -44.797 1.00 83.75 988 LYS A C 1
ATOM 7676 O O . LYS A 1 988 ? 24.628 6.804 -45.324 1.00 83.75 988 LYS A O 1
ATOM 7681 N N . ARG A 1 989 ? 23.588 7.963 -43.709 1.00 85.81 989 ARG A N 1
ATOM 7682 C CA . ARG A 1 989 ? 23.047 6.794 -43.014 1.00 85.81 989 ARG A CA 1
ATOM 7683 C C . ARG A 1 989 ? 21.578 6.959 -42.710 1.00 85.81 989 ARG A C 1
ATOM 7685 O O . ARG A 1 989 ? 21.138 8.063 -42.406 1.00 85.81 989 ARG A O 1
ATOM 7692 N N . ALA A 1 990 ? 20.852 5.850 -42.703 1.00 85.06 990 ALA A N 1
ATOM 7693 C CA . ALA A 1 990 ? 19.486 5.798 -42.201 1.00 85.06 990 ALA A CA 1
ATOM 7694 C C . ALA A 1 990 ? 19.289 4.627 -41.244 1.00 85.06 990 ALA A C 1
ATOM 7696 O O . ALA A 1 990 ? 19.993 3.625 -41.321 1.00 85.06 990 ALA A O 1
ATOM 7697 N N . VAL A 1 991 ? 18.304 4.750 -40.365 1.00 83.25 991 VAL A N 1
ATOM 7698 C CA . VAL A 1 991 ? 17.825 3.677 -39.495 1.00 83.25 991 VAL A CA 1
ATOM 7699 C C . VAL A 1 991 ? 16.352 3.455 -39.781 1.00 83.25 991 VAL A C 1
ATOM 7701 O O . VAL A 1 991 ? 15.602 4.420 -39.912 1.00 83.25 991 VAL A O 1
ATOM 7704 N N . SER A 1 992 ? 15.937 2.194 -39.856 1.00 85.38 992 SER A N 1
ATOM 7705 C CA . SER A 1 992 ? 14.537 1.803 -40.015 1.00 85.38 992 SER A CA 1
ATOM 7706 C C . SER A 1 992 ? 14.123 0.795 -38.951 1.00 85.38 992 SER A C 1
ATOM 7708 O O . SER A 1 992 ? 14.828 -0.187 -38.715 1.00 85.38 992 SER A O 1
ATOM 7710 N N . GLY A 1 993 ? 12.964 1.018 -38.336 1.00 81.69 993 GLY A N 1
ATOM 7711 C CA . GLY A 1 993 ? 12.295 0.040 -37.482 1.00 81.69 993 GLY A CA 1
ATOM 7712 C C . GLY A 1 993 ? 11.259 -0.749 -38.280 1.00 81.69 993 GLY A C 1
ATOM 7713 O O . GLY A 1 993 ? 10.383 -0.152 -38.902 1.00 81.69 993 GLY A O 1
ATOM 7714 N N . SER A 1 994 ? 11.350 -2.079 -38.261 1.00 77.88 994 SER A N 1
ATOM 7715 C CA . SER A 1 994 ? 10.345 -2.979 -38.842 1.00 77.88 994 SER A CA 1
ATOM 7716 C C . SER A 1 994 ? 10.140 -4.182 -37.928 1.00 77.88 994 SER A C 1
ATOM 7718 O O . SER A 1 994 ? 11.103 -4.834 -37.518 1.00 77.88 994 SER A O 1
ATOM 7720 N N . ALA A 1 995 ? 8.880 -4.483 -37.598 1.00 78.81 995 ALA A N 1
ATOM 7721 C CA . ALA A 1 995 ? 8.522 -5.536 -36.648 1.00 78.81 995 ALA A CA 1
ATOM 7722 C C . ALA A 1 995 ? 9.399 -5.457 -35.381 1.00 78.81 995 ALA A C 1
ATOM 7724 O O . ALA A 1 995 ? 9.435 -4.426 -34.727 1.00 78.81 995 ALA A O 1
ATOM 7725 N N . ASN A 1 996 ? 10.133 -6.510 -35.039 1.00 72.12 996 ASN A N 1
ATOM 7726 C CA . ASN A 1 996 ? 11.014 -6.569 -33.873 1.00 72.12 996 ASN A CA 1
ATOM 7727 C C . ASN A 1 996 ? 12.493 -6.251 -34.180 1.00 72.12 996 ASN A C 1
ATOM 7729 O O . ASN A 1 996 ? 13.379 -6.588 -33.389 1.00 72.12 996 ASN A O 1
ATOM 7733 N N . ARG A 1 997 ? 12.780 -5.654 -35.342 1.00 77.69 997 ARG A N 1
ATOM 7734 C CA . ARG A 1 997 ? 14.136 -5.421 -35.851 1.00 77.69 997 ARG A CA 1
ATOM 7735 C C . ARG A 1 997 ? 14.378 -3.946 -36.131 1.00 77.69 997 ARG A C 1
ATOM 7737 O O . ARG A 1 997 ? 13.503 -3.231 -36.616 1.00 77.69 997 ARG A O 1
ATOM 7744 N N . VAL A 1 998 ? 15.607 -3.517 -35.873 1.00 80.25 998 VAL A N 1
ATOM 7745 C CA . VAL A 1 998 ? 16.111 -2.208 -36.288 1.00 80.25 998 VAL A CA 1
ATOM 7746 C C . VAL A 1 998 ? 17.239 -2.439 -37.289 1.00 80.25 998 VAL A C 1
ATOM 7748 O O . VAL A 1 998 ? 18.146 -3.222 -37.032 1.00 80.25 998 VAL A O 1
ATOM 7751 N N . GLN A 1 999 ? 17.179 -1.810 -38.456 1.00 83.19 999 GLN A N 1
ATOM 7752 C CA . GLN A 1 999 ? 18.204 -1.937 -39.495 1.00 83.19 999 GLN A CA 1
ATOM 7753 C C . GLN A 1 999 ? 18.882 -0.595 -39.721 1.00 83.19 999 GLN A C 1
ATOM 7755 O O . GLN A 1 999 ? 18.220 0.442 -39.715 1.00 83.19 999 GLN A O 1
ATOM 7760 N N . VAL A 1 1000 ? 20.195 -0.628 -39.932 1.00 84.06 1000 VAL A N 1
ATOM 7761 C CA . VAL A 1 1000 ? 20.991 0.545 -40.290 1.00 84.06 1000 VAL A CA 1
ATOM 7762 C C . VAL A 1 1000 ? 21.421 0.414 -41.746 1.00 84.06 1000 VAL A C 1
ATOM 7764 O O . VAL A 1 1000 ? 21.874 -0.646 -42.170 1.00 84.06 1000 VAL A O 1
ATOM 7767 N N . TRP A 1 1001 ? 21.312 1.495 -42.503 1.00 85.00 1001 TRP A N 1
ATOM 7768 C CA . TRP A 1 1001 ? 21.607 1.562 -43.927 1.00 85.00 1001 TRP A CA 1
ATOM 7769 C C . TRP A 1 1001 ? 22.732 2.554 -44.205 1.00 85.00 1001 TRP A C 1
ATOM 7771 O O . TRP A 1 1001 ? 22.728 3.665 -43.674 1.00 85.00 1001 TRP A O 1
ATOM 7781 N N . ASP A 1 1002 ? 23.665 2.164 -45.070 1.00 83.88 1002 ASP A N 1
ATOM 7782 C CA . ASP A 1 1002 ? 24.617 3.049 -45.739 1.00 83.88 1002 ASP A CA 1
ATOM 7783 C C . ASP A 1 1002 ? 23.963 3.533 -47.038 1.00 83.88 1002 ASP A C 1
ATOM 7785 O O . ASP A 1 1002 ? 23.752 2.749 -47.967 1.00 83.88 1002 ASP A O 1
ATOM 7789 N N . LEU A 1 1003 ? 23.605 4.815 -47.090 1.00 80.81 1003 LEU A N 1
ATOM 7790 C CA . LEU A 1 1003 ? 22.867 5.394 -48.212 1.00 80.81 1003 LEU A CA 1
ATOM 7791 C C . LEU A 1 1003 ? 23.756 5.671 -49.426 1.00 80.81 1003 LEU A C 1
ATOM 7793 O O . LEU A 1 1003 ? 23.246 5.730 -50.540 1.00 80.81 1003 LEU A O 1
ATOM 7797 N N . ASP A 1 1004 ? 25.070 5.820 -49.235 1.00 79.88 1004 ASP A N 1
ATOM 7798 C CA . ASP A 1 1004 ? 26.002 6.022 -50.349 1.00 79.88 1004 ASP A CA 1
ATOM 7799 C C . ASP A 1 1004 ? 26.271 4.697 -51.078 1.00 79.88 1004 ASP A C 1
ATOM 7801 O O . ASP A 1 1004 ? 26.472 4.679 -52.292 1.00 79.88 1004 ASP A O 1
ATOM 7805 N N . LYS A 1 1005 ? 26.255 3.578 -50.342 1.00 77.56 1005 LYS A N 1
ATOM 7806 C CA . LYS A 1 1005 ? 26.434 2.230 -50.908 1.00 77.56 1005 LYS A CA 1
ATOM 7807 C C . LYS A 1 1005 ? 25.125 1.514 -51.233 1.00 77.56 1005 LYS A C 1
ATOM 7809 O O . LYS A 1 1005 ? 25.161 0.519 -51.951 1.00 77.56 1005 LYS A O 1
ATOM 7814 N N . GLY A 1 1006 ? 24.000 1.975 -50.690 1.00 72.00 1006 GLY A N 1
ATOM 7815 C CA . GLY A 1 1006 ? 22.698 1.318 -50.822 1.00 72.00 1006 GLY A CA 1
ATOM 7816 C C . GLY A 1 1006 ? 22.629 -0.047 -50.126 1.00 72.00 1006 GLY A C 1
ATOM 7817 O O . GLY A 1 1006 ? 21.911 -0.932 -50.581 1.00 72.00 1006 GLY A O 1
ATOM 7818 N N . LEU A 1 1007 ? 23.409 -0.250 -49.059 1.00 76.44 1007 LEU A N 1
ATOM 7819 C CA . LEU A 1 1007 ? 23.550 -1.543 -48.381 1.00 76.44 1007 LEU A CA 1
ATOM 7820 C C . LEU A 1 1007 ? 23.267 -1.427 -46.885 1.00 76.44 1007 LEU A C 1
ATOM 7822 O O . LEU A 1 1007 ? 23.517 -0.393 -46.266 1.00 76.44 1007 LEU A O 1
ATOM 7826 N N . GLN A 1 1008 ? 22.779 -2.515 -46.291 1.00 78.75 1008 GLN A N 1
ATOM 7827 C CA . GLN A 1 1008 ? 22.641 -2.617 -44.842 1.00 78.75 1008 GLN A CA 1
ATOM 7828 C C . GLN A 1 1008 ? 24.029 -2.664 -44.178 1.00 78.75 1008 GLN A C 1
ATOM 7830 O O . GLN A 1 1008 ? 24.919 -3.392 -44.624 1.00 78.75 1008 GLN A O 1
ATOM 7835 N N . ILE A 1 1009 ? 24.214 -1.891 -43.107 1.00 77.56 1009 ILE A N 1
ATOM 7836 C CA . ILE A 1 1009 ? 25.408 -1.925 -42.259 1.00 77.56 1009 ILE A CA 1
ATOM 7837 C C . ILE A 1 1009 ? 25.190 -2.989 -41.182 1.00 77.56 1009 ILE A C 1
ATOM 7839 O O . ILE A 1 1009 ? 24.372 -2.800 -40.285 1.00 77.56 1009 ILE A O 1
ATOM 7843 N N . GLY A 1 1010 ? 25.944 -4.085 -41.268 1.00 72.38 1010 GLY A N 1
ATOM 7844 C CA . GLY A 1 1010 ? 25.867 -5.189 -40.309 1.00 72.38 1010 GLY A CA 1
ATOM 7845 C C . GLY A 1 1010 ? 24.538 -5.951 -40.348 1.00 72.38 1010 GLY A C 1
ATOM 7846 O O . GLY A 1 1010 ? 23.699 -5.750 -41.230 1.00 72.38 1010 GLY A O 1
ATOM 7847 N N . ASP A 1 1011 ? 24.355 -6.846 -39.378 1.00 71.94 1011 ASP A N 1
ATOM 7848 C CA . ASP A 1 1011 ? 23.101 -7.579 -39.205 1.00 71.94 1011 ASP A CA 1
ATOM 7849 C C . ASP A 1 1011 ? 21.995 -6.680 -38.641 1.00 71.94 1011 ASP A C 1
ATOM 7851 O O . ASP A 1 1011 ? 22.237 -5.594 -38.114 1.00 71.94 1011 ASP A O 1
ATOM 7855 N N . ALA A 1 1012 ? 20.742 -7.126 -38.770 1.00 71.12 1012 ALA A N 1
ATOM 7856 C CA . ALA A 1 1012 ? 19.633 -6.418 -38.144 1.00 71.12 1012 ALA A CA 1
ATOM 7857 C C . ALA A 1 1012 ? 19.836 -6.416 -36.623 1.00 71.12 1012 ALA A C 1
ATOM 7859 O O . ALA A 1 1012 ? 20.068 -7.465 -36.025 1.00 71.12 1012 ALA A O 1
ATOM 7860 N N . LEU A 1 1013 ? 19.703 -5.249 -36.004 1.00 73.12 1013 LEU A N 1
ATOM 7861 C CA . LEU A 1 1013 ? 19.776 -5.073 -34.563 1.00 73.12 1013 LEU A CA 1
ATOM 7862 C C . LEU A 1 1013 ? 18.547 -5.746 -33.943 1.00 73.12 1013 LEU A C 1
ATOM 7864 O O . LEU A 1 1013 ? 17.420 -5.239 -34.003 1.00 73.12 1013 LEU A O 1
ATOM 7868 N N . THR A 1 1014 ? 18.763 -6.951 -33.422 1.00 65.44 1014 THR A N 1
ATOM 7869 C CA . THR A 1 1014 ? 17.735 -7.796 -32.812 1.00 65.44 1014 THR A CA 1
ATOM 7870 C C . THR A 1 1014 ? 17.829 -7.726 -31.299 1.00 65.44 1014 THR A C 1
ATOM 7872 O O . THR A 1 1014 ? 18.899 -7.891 -30.720 1.00 65.44 1014 THR A O 1
ATOM 7875 N N . GLY A 1 1015 ? 16.691 -7.535 -30.643 1.00 59.69 1015 GLY A N 1
ATOM 7876 C CA . GLY A 1 1015 ? 16.624 -7.516 -29.184 1.00 59.69 1015 GLY A CA 1
ATOM 7877 C C . GLY A 1 1015 ? 15.262 -7.100 -28.653 1.00 59.69 1015 GLY A C 1
ATOM 7878 O O . GLY A 1 1015 ? 14.898 -7.496 -27.549 1.00 59.69 1015 GLY A O 1
ATOM 7879 N N . HIS A 1 1016 ? 14.489 -6.358 -29.444 1.00 63.69 1016 HIS A N 1
ATOM 7880 C CA . HIS A 1 1016 ? 13.085 -6.125 -29.145 1.00 63.69 1016 HIS A CA 1
ATOM 7881 C C . HIS A 1 1016 ? 12.266 -7.412 -29.296 1.00 63.69 1016 HIS A C 1
ATOM 7883 O O . HIS A 1 1016 ? 12.518 -8.224 -30.187 1.00 63.69 1016 HIS A O 1
ATOM 7889 N N . THR A 1 1017 ? 11.299 -7.616 -28.401 1.00 67.06 1017 THR A N 1
ATOM 7890 C CA . THR A 1 1017 ? 10.405 -8.790 -28.401 1.00 67.06 1017 THR A CA 1
ATOM 7891 C C . THR A 1 1017 ? 9.036 -8.482 -29.006 1.00 67.06 1017 THR A C 1
ATOM 7893 O O . THR A 1 1017 ? 8.266 -9.403 -29.271 1.00 67.06 1017 THR A O 1
ATOM 7896 N N . HIS A 1 1018 ? 8.753 -7.206 -29.283 1.00 72.44 1018 HIS A N 1
ATOM 7897 C CA . HIS A 1 1018 ? 7.540 -6.740 -29.952 1.00 72.44 1018 HIS A CA 1
ATOM 7898 C C . HIS A 1 1018 ? 7.861 -5.688 -31.032 1.00 72.44 1018 HIS A C 1
ATOM 7900 O O . HIS A 1 1018 ? 9.023 -5.361 -31.272 1.00 72.44 1018 HIS A O 1
ATOM 7906 N N . LEU A 1 1019 ? 6.816 -5.191 -31.704 1.00 74.56 1019 LEU A N 1
ATOM 7907 C CA . LEU A 1 1019 ? 6.876 -4.145 -32.726 1.00 74.56 1019 LEU A CA 1
ATOM 7908 C C . LEU A 1 1019 ? 7.605 -2.884 -32.225 1.00 74.56 1019 LEU A C 1
ATOM 7910 O O . LEU A 1 1019 ? 7.162 -2.241 -31.272 1.00 74.56 1019 LEU A O 1
ATOM 7914 N N . VAL A 1 1020 ? 8.663 -2.501 -32.933 1.00 75.19 1020 VAL A N 1
ATOM 7915 C CA . VAL A 1 1020 ? 9.341 -1.210 -32.839 1.00 75.19 1020 VAL A CA 1
ATOM 7916 C C . VAL A 1 1020 ? 8.406 -0.148 -33.404 1.00 75.19 1020 VAL A C 1
ATOM 7918 O O . VAL A 1 1020 ? 7.931 -0.275 -34.529 1.00 75.19 1020 VAL A O 1
ATOM 7921 N N . THR A 1 1021 ? 8.110 0.890 -32.631 1.00 74.56 1021 THR A N 1
ATOM 7922 C CA . THR A 1 1021 ? 7.184 1.970 -33.019 1.00 74.56 1021 THR A CA 1
ATOM 7923 C C . THR A 1 1021 ? 7.886 3.235 -33.451 1.00 74.56 1021 THR A C 1
ATOM 7925 O O . THR A 1 1021 ? 7.292 4.046 -34.152 1.00 74.56 1021 THR A O 1
ATOM 7928 N N . SER A 1 1022 ? 9.122 3.430 -33.006 1.00 73.50 1022 SER A N 1
ATOM 7929 C CA . SER A 1 1022 ? 9.872 4.648 -33.267 1.00 73.50 1022 SER A CA 1
ATOM 7930 C C . SER A 1 1022 ? 11.361 4.355 -33.273 1.00 73.50 1022 SER A C 1
ATOM 7932 O O . SER A 1 1022 ? 11.848 3.572 -32.449 1.00 73.50 1022 SER A O 1
ATOM 7934 N N . VAL A 1 1023 ? 12.075 4.992 -34.198 1.00 78.75 1023 VAL A N 1
ATOM 7935 C CA . VAL A 1 1023 ? 13.533 5.000 -34.251 1.00 78.75 1023 VAL A CA 1
ATOM 7936 C C . VAL A 1 1023 ? 14.049 6.428 -34.383 1.00 78.75 1023 VAL A C 1
ATOM 7938 O O . VAL A 1 1023 ? 13.450 7.264 -35.052 1.00 78.75 1023 VAL A O 1
ATOM 7941 N N . ALA A 1 1024 ? 15.190 6.698 -33.763 1.00 78.44 1024 ALA A N 1
ATOM 7942 C CA . ALA A 1 1024 ? 15.923 7.948 -33.906 1.00 78.44 1024 ALA A CA 1
ATOM 7943 C C . ALA A 1 1024 ? 17.410 7.646 -34.097 1.00 78.44 1024 ALA A C 1
ATOM 7945 O O . ALA A 1 1024 ? 17.918 6.647 -33.585 1.00 78.44 1024 ALA A O 1
ATOM 7946 N N . MET A 1 1025 ? 18.123 8.514 -34.813 1.00 75.56 1025 MET A N 1
ATOM 7947 C CA . MET A 1 1025 ? 19.566 8.388 -35.001 1.00 75.56 1025 MET A CA 1
ATOM 7948 C C . MET A 1 1025 ? 20.273 9.680 -34.600 1.00 75.56 1025 MET A C 1
ATOM 7950 O O . MET A 1 1025 ? 19.750 10.777 -34.793 1.00 75.56 1025 MET A O 1
ATOM 7954 N N . SER A 1 1026 ? 21.464 9.552 -34.021 1.00 71.00 1026 SER A N 1
ATOM 7955 C CA . SER A 1 1026 ? 22.302 10.695 -33.684 1.00 71.00 1026 SER A CA 1
ATOM 7956 C C . SER A 1 1026 ? 22.774 11.423 -34.946 1.00 71.00 1026 SER A C 1
ATOM 7958 O O . SER A 1 1026 ? 22.995 10.813 -35.994 1.00 71.00 1026 SER A O 1
ATOM 7960 N N . GLY A 1 1027 ? 22.981 12.739 -34.843 1.00 68.50 1027 GLY A N 1
ATOM 7961 C CA . GLY A 1 1027 ? 23.439 13.557 -35.972 1.00 68.50 1027 GLY A CA 1
ATOM 7962 C C . GLY A 1 1027 ? 24.773 13.092 -36.571 1.00 68.50 1027 GLY A C 1
ATOM 7963 O O . GLY A 1 1027 ? 24.972 13.224 -37.775 1.00 68.50 1027 GLY A O 1
ATOM 7964 N N . ASP A 1 1028 ? 25.646 12.487 -35.757 1.00 71.94 1028 ASP A N 1
ATOM 7965 C CA . ASP A 1 1028 ? 26.921 11.890 -36.178 1.00 71.94 1028 ASP A CA 1
ATOM 7966 C C . ASP A 1 1028 ? 26.798 10.456 -36.740 1.00 71.94 1028 ASP A C 1
ATOM 7968 O O . ASP A 1 1028 ? 27.801 9.863 -37.139 1.00 71.94 1028 ASP A O 1
ATOM 7972 N N . GLY A 1 1029 ? 25.590 9.877 -36.749 1.00 70.94 1029 GLY A N 1
ATOM 7973 C CA . GLY A 1 1029 ? 25.298 8.550 -37.294 1.00 70.94 1029 GLY A CA 1
ATOM 7974 C C . GLY A 1 1029 ? 25.938 7.382 -36.536 1.00 70.94 1029 GLY A C 1
ATOM 7975 O O . GLY A 1 1029 ? 26.044 6.285 -37.093 1.00 70.94 1029 GLY A O 1
ATOM 7976 N N . LYS A 1 1030 ? 26.417 7.607 -35.302 1.00 76.00 1030 LYS A N 1
ATOM 7977 C CA . LYS A 1 1030 ? 27.092 6.581 -34.488 1.00 76.00 1030 LYS A CA 1
ATOM 7978 C C . LYS A 1 1030 ? 26.158 5.833 -33.546 1.00 76.00 1030 LYS A C 1
ATOM 7980 O O . LYS A 1 1030 ? 26.475 4.711 -33.163 1.00 76.00 1030 LYS A O 1
ATOM 7985 N N . ARG A 1 1031 ? 25.040 6.442 -33.148 1.00 75.50 1031 ARG A N 1
ATOM 7986 C CA . ARG A 1 1031 ? 24.085 5.852 -32.207 1.00 75.50 1031 ARG A CA 1
ATOM 7987 C C . ARG A 1 1031 ? 22.678 5.883 -32.766 1.00 75.50 1031 ARG A C 1
ATOM 7989 O O . ARG A 1 1031 ? 22.262 6.882 -33.348 1.00 75.50 1031 ARG A O 1
ATOM 7996 N N . ALA A 1 1032 ? 21.940 4.812 -32.523 1.00 70.56 1032 ALA A N 1
ATOM 7997 C CA . ALA A 1 1032 ? 20.516 4.734 -32.799 1.00 70.56 1032 ALA A CA 1
ATOM 7998 C C . ALA A 1 1032 ? 19.749 4.474 -31.502 1.00 70.56 1032 ALA A C 1
ATOM 8000 O O . ALA A 1 1032 ? 20.278 3.885 -30.564 1.00 70.56 1032 ALA A O 1
ATOM 8001 N N . VAL A 1 1033 ? 18.499 4.912 -31.441 1.00 73.19 1033 VAL A N 1
ATOM 8002 C CA . VAL A 1 1033 ? 17.588 4.635 -30.330 1.00 73.19 1033 VAL A CA 1
ATOM 8003 C C . VAL A 1 1033 ? 16.305 4.068 -30.908 1.00 73.19 1033 VAL A C 1
ATOM 8005 O O . VAL A 1 1033 ? 15.830 4.558 -31.930 1.00 73.19 1033 VAL A O 1
ATOM 8008 N N . SER A 1 1034 ? 15.742 3.051 -30.266 1.00 69.31 1034 SER A N 1
ATOM 8009 C CA . SER A 1 1034 ? 14.462 2.465 -30.660 1.00 69.31 1034 SER A CA 1
ATOM 8010 C C . SER A 1 1034 ? 13.533 2.290 -29.469 1.00 69.31 1034 SER A C 1
ATOM 8012 O O . SER A 1 1034 ? 13.959 1.883 -28.388 1.00 69.31 1034 SER A O 1
ATOM 8014 N N . GLY A 1 1035 ? 12.255 2.597 -29.685 1.00 68.38 1035 GLY A N 1
ATOM 8015 C CA . GLY A 1 1035 ? 11.165 2.329 -28.751 1.00 68.38 1035 GLY A CA 1
ATOM 8016 C C . GLY A 1 1035 ? 10.252 1.234 -29.293 1.00 68.38 1035 GLY A C 1
ATOM 8017 O O . GLY A 1 1035 ? 9.981 1.189 -30.494 1.00 68.38 1035 GLY A O 1
ATOM 8018 N N . SER A 1 1036 ? 9.784 0.349 -28.416 1.00 69.56 1036 SER A N 1
ATOM 8019 C CA . SER A 1 1036 ? 8.981 -0.821 -28.782 1.00 69.56 1036 SER A CA 1
ATOM 8020 C C . SER A 1 1036 ? 7.798 -1.020 -27.834 1.00 69.56 1036 SER A C 1
ATOM 8022 O O . SER A 1 1036 ? 7.793 -0.553 -26.695 1.00 69.56 1036 SER A O 1
ATOM 8024 N N . TRP A 1 1037 ? 6.785 -1.746 -28.307 1.00 70.19 1037 TRP A N 1
ATOM 8025 C CA . TRP A 1 1037 ? 5.647 -2.219 -27.501 1.00 70.19 1037 TRP A CA 1
ATOM 8026 C C . TRP A 1 1037 ? 6.034 -3.240 -26.421 1.00 70.19 1037 TRP A C 1
ATOM 8028 O O . TRP A 1 1037 ? 5.197 -3.594 -25.600 1.00 70.19 1037 TRP A O 1
ATOM 8038 N N . ASP A 1 1038 ? 7.284 -3.705 -26.397 1.00 60.25 1038 ASP A N 1
ATOM 8039 C CA . ASP A 1 1038 ? 7.827 -4.527 -25.306 1.00 60.25 1038 ASP A CA 1
ATOM 8040 C C . ASP A 1 1038 ? 8.180 -3.721 -24.042 1.00 60.25 1038 ASP A C 1
ATOM 8042 O O . ASP A 1 1038 ? 8.868 -4.223 -23.155 1.00 60.25 1038 ASP A O 1
ATOM 8046 N N . GLU A 1 1039 ? 7.720 -2.468 -23.978 1.00 58.31 1039 GLU A N 1
ATOM 8047 C CA . GLU A 1 1039 ? 7.954 -1.513 -22.893 1.00 58.31 1039 GLU A CA 1
ATOM 8048 C C . GLU A 1 1039 ? 9.433 -1.125 -22.708 1.00 58.31 1039 GLU A C 1
ATOM 8050 O O . GLU A 1 1039 ? 9.786 -0.473 -21.723 1.00 58.31 1039 GLU A O 1
ATOM 8055 N N . SER A 1 1040 ? 10.304 -1.470 -23.666 1.00 52.78 1040 SER A N 1
ATOM 8056 C CA . SER A 1 1040 ? 11.723 -1.126 -23.631 1.00 52.78 1040 SER A CA 1
ATOM 8057 C C . SER A 1 1040 ? 12.097 -0.029 -24.627 1.00 52.78 1040 SER A C 1
ATOM 8059 O O . SER A 1 1040 ? 11.568 0.080 -25.737 1.00 52.78 1040 SER A O 1
ATOM 8061 N N . VAL A 1 1041 ? 13.075 0.779 -24.214 1.00 64.81 1041 VAL A N 1
ATOM 8062 C CA . VAL A 1 1041 ? 13.821 1.688 -25.084 1.00 64.81 1041 VAL A CA 1
ATOM 8063 C C . VAL A 1 1041 ? 15.257 1.196 -25.122 1.00 64.81 1041 VAL A C 1
ATOM 8065 O O . VAL A 1 1041 ? 15.867 0.977 -24.072 1.00 64.81 1041 VAL A O 1
ATOM 8068 N N . ARG A 1 1042 ? 15.798 1.008 -26.322 1.00 56.03 1042 ARG A N 1
ATOM 8069 C CA . ARG A 1 1042 ? 17.163 0.518 -26.528 1.00 56.03 1042 ARG A CA 1
ATOM 8070 C C . ARG A 1 1042 ? 18.001 1.575 -27.217 1.00 56.03 1042 ARG A C 1
ATOM 8072 O O . ARG A 1 1042 ? 17.516 2.268 -28.105 1.00 56.03 1042 ARG A O 1
ATOM 8079 N N . VAL A 1 1043 ? 19.252 1.686 -26.787 1.00 73.25 1043 VAL A N 1
ATOM 8080 C CA . VAL A 1 1043 ? 20.279 2.498 -27.439 1.00 73.25 1043 VAL A CA 1
ATOM 8081 C C . VAL A 1 1043 ? 21.257 1.529 -28.072 1.00 73.25 1043 VAL A C 1
ATOM 8083 O O . VAL A 1 1043 ? 21.725 0.625 -27.392 1.00 73.25 1043 VAL A O 1
ATOM 8086 N N . TRP A 1 1044 ? 21.547 1.735 -29.346 1.00 67.38 1044 TRP A N 1
ATOM 8087 C CA . TRP A 1 1044 ? 22.407 0.883 -30.145 1.00 67.38 1044 TRP A CA 1
ATOM 8088 C C . TRP A 1 1044 ? 23.630 1.666 -30.581 1.00 67.38 1044 TRP A C 1
ATOM 8090 O O . TRP A 1 1044 ? 23.510 2.792 -31.082 1.00 67.38 1044 TRP A O 1
ATOM 8100 N N . ASP A 1 1045 ? 24.799 1.059 -30.451 1.00 74.00 1045 ASP A N 1
ATOM 8101 C CA . ASP A 1 1045 ? 25.961 1.490 -31.211 1.00 74.00 1045 ASP A CA 1
ATOM 8102 C C . ASP A 1 1045 ? 25.866 0.945 -32.643 1.00 74.00 1045 ASP A C 1
ATOM 8104 O O . ASP A 1 1045 ? 25.789 -0.260 -32.878 1.00 74.00 1045 ASP A O 1
ATOM 8108 N N . VAL A 1 1046 ? 25.864 1.853 -33.620 1.00 67.75 1046 VAL A N 1
ATOM 8109 C CA . VAL A 1 1046 ? 25.644 1.527 -35.036 1.00 67.75 1046 VAL A CA 1
ATOM 8110 C C . VAL A 1 1046 ? 26.749 0.631 -35.614 1.00 67.75 1046 VAL A C 1
ATOM 8112 O O . VAL A 1 1046 ? 26.515 -0.073 -36.593 1.00 67.75 1046 VAL A O 1
ATOM 8115 N N . TYR A 1 1047 ? 27.955 0.646 -35.042 1.00 66.88 1047 TYR A N 1
ATOM 8116 C CA . TYR A 1 1047 ? 29.091 -0.114 -35.567 1.00 66.88 1047 TYR A CA 1
ATOM 8117 C C . TYR A 1 1047 ? 29.260 -1.472 -34.902 1.00 66.88 1047 TYR A C 1
ATOM 8119 O O . TYR A 1 1047 ? 29.730 -2.404 -35.549 1.00 66.88 1047 TYR A O 1
ATOM 8127 N N . THR A 1 1048 ? 28.932 -1.574 -33.614 1.00 63.84 1048 THR A N 1
ATOM 8128 C CA . THR A 1 1048 ? 29.112 -2.820 -32.853 1.00 63.84 1048 THR A CA 1
ATOM 8129 C C . THR A 1 1048 ? 27.826 -3.627 -32.719 1.00 63.84 1048 THR A C 1
ATOM 8131 O O . THR A 1 1048 ? 27.896 -4.825 -32.456 1.00 63.84 1048 THR A O 1
ATOM 8134 N N . GLY A 1 1049 ? 26.666 -2.996 -32.923 1.00 53.78 1049 GLY A N 1
ATOM 8135 C CA . GLY A 1 1049 ? 25.350 -3.609 -32.762 1.00 53.78 1049 GLY A CA 1
ATOM 8136 C C . GLY A 1 1049 ? 24.964 -3.916 -31.311 1.00 53.78 1049 GLY A C 1
ATOM 8137 O O . GLY A 1 1049 ? 24.009 -4.664 -31.092 1.00 53.78 1049 GLY A O 1
ATOM 8138 N N . LEU A 1 1050 ? 25.706 -3.361 -30.342 1.00 44.28 1050 LEU A N 1
ATOM 8139 C CA . LEU A 1 1050 ? 25.550 -3.566 -28.897 1.00 44.28 1050 LEU A CA 1
ATOM 8140 C C . LEU A 1 1050 ? 24.810 -2.423 -28.200 1.00 44.28 1050 LEU A C 1
ATOM 8142 O O . LEU A 1 1050 ? 24.940 -1.255 -28.650 1.00 44.28 1050 LEU A O 1
#

Sequence (1050 aa):
MHSTDVFISHAGPDKLHIARPLFEKLQAHGLNCFLDKISMEPGDCGGDEMTKAMESAKVGVFILSPEFAARKWTMRELRCFLRRRSEAIGSGMRPPTLIPVFYRLSIRECRELDPNDDERKNMFEVEKFFSDERQREASTDMVKRELQELAGITGIENDERATNLPGDAFGHLARANLVERVFLWVKKKCEEDSSDEVREVLNASGQVGTQAAVTSTARCTLDVFTPCIHAEHNPDEIYLQLNSRGIDGSPNTCEARLKEAVLSTDRNTSIGATATGKGGVGKTCALRAIAHDDDIKARFSGGVYFMSLGKDANVGRLIEQLCIAVEASGGNQAAAKMREQSELSRVLTKMRAWFNTRVCLFIIDDVWAVNGIDACMLQKLSTLADTAGDSRERSRLLYSTRDSKLKWVGKRVTFEPREREGSDSVHMLMLASGANLEEANDPRCKEAVSKILKLCAGLPLALNVAGTGVRYMRDRWEGEESQAWEAYLSKLKSGTTIRSESPEDGYSSLDATLHAALEIVESGMGSDAERLGQFSFRKIHRSLCVMKKQDGMPLSLVRDLWEMDYESAEKYAIQMERVGLVDLHYDKACGWVRMHDLTHDFAVQEALKEESVTVWYKKLADVCRQGRGLLGMTESEGREGKDAREKYVFENIYRVLKQGGYVEELKDLFLRARWVKAVIQRGSVWQYEEAVKDLNSFLRNTGGSESVLRDTGEEDSVYAMELMMRAARLSVPFCGESSAGIYFHLYGRIKHRASQLGSVRRILEEIEEHAPRPWLRPVSECVGRAGGSLMEQIVLPSTVYEVGIDSTGGVYGLYLNPNRTRITVFTQSPDKLMKMTELDNDFETGSRKVTCGCVSMSKRYAVIGYADGTLQFWSVSEKKVLWSVCGHEPRVSSVAIGGDGKRAVSGSDDESVRVWDVDTGLQIGDALTGHTGSVWSVGMSGDGKRAVSGLEDGSVRVWDVDTRLRIGDALTGKTGVVSSVAMSGDGKRAVSGSANRVQVWDLDKGLQIGDALTGHTHLVTSVAMSGDGKRAVSGSWDESVRVWDVYTGL

Secondary structure (DSSP, 8-state):
-PPPSEEEE--SGGGHHHHHHHHHHHHHTT--EEE---S--S----THHHHHHHHH-SEEEEEE-HHHHT-HHHHHHHHHHHHHHHHHHHTTSPPPEEEEEESS--HHHHHS--TT---TTS-TTGGGGS-TTGGGTS-HHHHHHHHHHHHTS--BPPPGGGS--TT----HHHHHHHHHHHHHHHHHHHHHH--HHHHHHHHGGGS---------------------EE-PPPPTT----SS-B-TTSSB-SHHHHHHHHHH---SS-SEEEEEEE-TTSSHHHHHHHHHT-HHHHHH-TT-EEEEE--TT--HHHHHHHHHHHHHHTT-HHHHHHHHT---HHHHHHHHHHHTTT---EEEEEEE-S-TT--HHHHHHHHGGGG-B-SSS-B-EEEEEE--TTS---SEEEEE-PPPTT-HHHHHHHHHHHT--HHHHTSHHHHHHHHHHHHHHTT-HHHHHHHHHHHHHHHTT-SS-HHHHHHHHHHHHHHHGGGS-SS-SSHHHHHHHHHHHHHHHHHHTTTTTTTSSTT--HHHHHHHGGGSPTT-EEEHHHHHHHHT--HHHHHHHHHHHHHTTS-EEEEETTEEEEE--HHHHHHHHHHHHHHS-HHHHHHHHHHHHHHSSHHHHTT---S-----HHHHHHHHHHHHHHHHHT-HHHHHHHHH-HHHHHHHHHTT-HHHHHHHHHHHHHHHHHH---TTT--STTHHHHHHHHHHHHHHHHHHGGGTTS-HHHHHHHHHHHHGGGTTT-HHHHHHHHHHHHHS-S-----SSS-S--TTS--S------S-EEEEEE-TTS-EEEEEE-TTSS-EEEEEE-TT--EEEEEE---S--SS--EEEEEE-TTSSEEEEEETTSEEEEEETTTTEEEEEEE--SS-EEEEEE-TTSSEEEEEETTS-EEEEETTT--B-SS-B---SS-EEEEEE-TTSSEEEEEETTSEEEEEETTT--B-SS-EE-SSS-EEEEEE-TTSSEEEEEETTEEEEEETTTTEE-SS-EE--SS-EEEEEE-TTSSEEEEEETTS-EEEEETTT--

Mean predicted aligned error: 21.64 Å

Foldseek 3Di:
DDQAAEEEEDFDDVCCLQQVVLQVVCVVLVGRYDYDPPDDDPDDDDPVVVVRNLLRYQEYEYEDDLRCLLDPVSVVSLVVLVVQQVVCVVVVHDRRHYAYHYAQDALVVLQPDDLPDPPPDPPPDSVVPDDPVSCVVDPPSVSSVSSNVVSVPDHDGDDPVRYDDPPDDCDPVVSVVSSVVVNVVSVVVCVVVDDPVVVCSNVVVVDDDDDDDDDDDDDPDDQDFDAELAADADPPLDDDDLCDADPVRHHPDLLVVLLCQQVPLDPPALAREEEEEDALLCPSVSLRVSSPDPVNCVQFVNYEQEAEAAPPGAPLSVLLSLLVSSVRRRGPVLSLVSLLDPDVLVSLVSSLVSCAQGAYEYEYEEDDCDHHDALVVVVSVSVSQVRDNPDSGTHHYYYYYHDPPHDDGGHYRYRDADALPDPSLLSSLCSLQVHDPVLCVPPLQVVLSSLLSQLQNRRSLLSNLLNLLLNLQQVQPPDPSSVSSVVLSVQLVVQLVPDDDGDPDNLSSSLSSLSSLQVSLQVSCPPVCVVPVPDGVLVLLLLCLLPDAPDWDWLVLSCQLVVHDSVVSVVSLVSCVSSSLWDWDADPNIIIIHGHPSSSVSSCVSCVVPPHSLVSLLSSLVSCCVPCGPLNLLPPPDPPDDDPNSVVCLLCVLVSCVSNVVLVVVLVLLLALSNLLSCLLVSNLVSLLVSLVVSLVVVVVVPPDPPPPPPPQPVLSNVSSQLSSLLSSLCNVVSVPDSLSSLVSSCLQLVVCCVPHVSSVVNNVSSCVVHPDDDDDPPDSPDHRSPDPPVDDPPDPDDWQDWDAAPQRKIWGWDADPVRPWIWIWIAHPVRDIDIQILDDPDDDPDWHWQHKDAASVNQWIWTWTQQQKIWIDGRVVSDTPDIDNDDRGGWQEKEAANVRQKIWTWFQVQWIWMAGNNNRDTDDDTLHDGPGGFNEKEAANVRQKIWTWGQVQWIWIAGPVVSDTQDDTLHDPAGGFQYKYAANHRQKMWTFGWQWIWIAGSVVSDTQDDTLHDGPGGWNYKYAYNVRQWIWTDGPSRDIDIAGSNPSD

Organism: Chondrus crispus (NCBI:txid2769)

pLDDT: mean 71.53, std 15.35, range [23.67, 90.25]

InterPro domains:
  IPR000157 Toll/interleukin-1 receptor homology (TIR) domain [PF13676] (6-106)
  IPR000157 Toll/interleukin-1 receptor homology (TIR) domain [PS50104] (2-150)
  IPR000157 Toll/interleukin-1 receptor homology (TIR) domain [SM00255] (3-145)
  IPR001680 WD40 repeat [PF00400] (881-917)
  IPR001680 WD40 repeat [PF00400] (928-960)
  IPR001680 WD40 repeat [PF00400] (971-1002)
  IPR001680 WD40 repeat [PF00400] (1013-1045)
  IPR001680 WD40 repeat [PS50082] (885-926)
  IPR001680 WD40 repeat [PS50082] (928-963)
  IPR001680 WD40 repeat [PS50082] (1013-1050)
  IPR001680 WD40 repeat [SM00320] (836-875)
  IPR001680 WD40 repeat [SM00320] (878-917)
  IPR001680 WD40 repeat [SM00320] (921-960)
  IPR001680 WD40 repeat [SM00320] (964-1002)
  IPR001680 WD40 repeat [SM00320] (1006-1045)
  IPR002182 NB-ARC [PF00931] (274-406)
  IPR015943 WD40/YVTN repeat-like-containing domain superfamily [G3DSA:2.130.10.10] (816-1050)
  IPR019775 WD40 repeat, conserved site [PS00678] (904-918)
  IPR019775 WD40 repeat, conserved site [PS00678] (947-961)
  IPR019775 WD40 repeat, conserved site [PS00678] (1032-1046)

Nearest PDB structures (foldseek):
  7mqa-assembly1_LO  TM=5.685E-01  e=4.866E-12  Homo sapiens
  6rxt-assembly1_UA  TM=5.769E-01  e=9.946E-12  Thermochaetoides thermophila
  5oql-assembly1_A  TM=5.379E-01  e=8.060E-12  Thermochaetoides thermophila DSM 1495
  7mq9-assembly1_LO  TM=4.440E-01  e=3.943E-12  Homo sapiens
  5i2t-assembly1_A  TM=4.063E-01  e=4.334E-11  Saccharomyces cerevisiae

Solvent-accessible surface area (backbone atoms only — not comparable to full-atom values): 58052 Å² total; per-residue (Å²): 134,85,69,26,43,34,30,40,44,74,48,65,76,83,50,45,76,43,54,50,60,40,50,54,54,42,45,74,70,74,44,47,67,44,70,66,76,72,85,71,71,100,68,95,73,70,78,64,60,61,51,51,40,61,72,45,26,46,32,39,40,36,47,41,27,69,61,23,73,69,32,73,64,58,53,44,53,53,47,53,53,51,49,53,26,54,52,21,55,75,68,74,43,87,50,57,48,71,42,50,36,51,44,80,53,59,62,65,65,37,61,69,60,61,94,80,65,82,72,90,71,86,70,88,60,67,70,81,76,50,56,83,74,58,60,75,78,51,63,68,68,59,55,50,54,56,43,35,59,50,54,73,47,89,56,62,80,67,65,86,87,61,68,90,60,101,79,72,76,85,41,73,67,61,50,52,53,50,36,49,53,53,47,56,50,52,50,53,48,53,61,74,70,45,61,78,74,54,56,52,62,63,56,60,74,76,62,85,83,84,89,80,90,85,80,93,71,95,65,91,68,77,67,48,88,42,64,40,72,47,64,68,79,72,63,92,58,63,79,79,54,60,81,42,56,40,99,86,68,47,54,67,38,61,46,12,44,45,51,50,41,60,68,52,85,68,84,89,46,46,28,27,25,31,45,35,36,66,86,54,41,49,66,68,56,45,52,34,50,51,62,72,31,67,72,49,48,70,70,22,71,42,20,31,39,56,35,82,54,35,75,89,30,36,62,63,58,51,51,50,46,54,29,50,50,36,38,68,25,36,24,56,62,61,24,53,65,35,68,72,49,91,47,68,72,59,36,51,52,55,50,40,65,72,51,49,60,34,29,30,38,40,36,39,39,42,47,44,72,33,68,84,37,43,60,67,52,53,56,56,54,36,54,60,19,65,28,65,28,103,56,104,55,63,16,31,36,36,38,30,29,68,51,87,82,50,70,82,68,55,50,78,40,72,43,62,58,45,51,41,86,31,72,66,41,52,50,35,26,26,50,32,29,73,50,55,75,68,56,56,62,35,79,80,28,29,62,42,52,53,50,50,33,54,52,20,44,19,22,52,48,27,30,35,22,44,10,17,33,37,27,55,42,42,81,68,52,94,65,67,66,60,53,34,48,49,55,47,51,51,42,35,52,68,49,46,78,82,67,73,87,74,72,89,47,55,60,63,24,31,54,21,34,52,49,26,31,50,52,49,60,59,63,73,42,78,77,63,59,74,81,53,84,82,80,52,64,68,57,58,48,27,54,53,44,68,59,56,76,82,41,69,44,39,42,76,55,52,13,55,70,70,72,50,53,65,69,58,39,49,55,53,51,53,56,38,31,53,25,59,58,36,48,79,47,75,55,99,92,41,50,27,42,30,43,52,59,68,54,39,51,49,18,41,51,56,17,59,76,77,48,54,61,43,57,48,19,38,51,47,45,51,50,51,45,73,51,76,30,80,70,51,76,59,66,77,74,90,59,92,75,92,52,74,53,62,54,52,47,67,79,38,44,67,60,33,31,57,56,36,66,40,57,68,61,50,53,52,50,62,49,36,50,61,50,54,49,45,31,36,62,70,66,41,46,66,61,51,46,52,52,52,52,54,48,52,52,47,53,60,67,71,55,81,52,100,83,68,80,84,56,86,60,60,66,36,48,56,51,37,36,54,33,48,44,40,24,47,60,73,40,45,92,47,38,87,49,55,76,57,52,48,45,49,56,40,45,67,18,53,53,88,44,36,89,81,24,71,52,43,35,54,30,49,52,55,43,48,73,78,45,68,82,88,70,85,72,71,93,57,87,83,64,72,44,34,78,48,73,72,90,72,82,84,85,67,82,66,64,63,69,38,80,48,68,47,100,77,64,24,41,33,33,40,35,37,43,93,83,75,81,44,48,31,42,39,40,28,44,71,88,69,54,72,47,77,43,69,43,66,70,98,63,96,62,97,77,75,54,76,56,30,39,37,67,22,78,80,60,45,40,34,42,39,26,19,52,71,8,35,38,38,35,30,33,57,83,75,38,38,77,75,35,77,40,80,77,45,85,40,31,26,44,20,45,28,49,6,54,71,51,49,32,33,40,37,14,15,60,73,22,33,40,40,38,30,32,57,88,76,55,43,68,55,76,76,65,44,70,84,55,94,42,35,24,43,13,32,23,37,9,25,78,47,46,37,35,38,39,14,20,55,87,18,34,36,42,40,32,32,58,84,79,64,41,70,54,76,69,70,42,69,59,102,55,54,43,22,47,17,31,23,36,10,35,81,50,46,34,37,39,37,15,26,44,41,33,38,39,41,33,33,59,84,77,66,41,70,48,75,72,65,42,71,77,57,88,28,47,30,60,40,40,45,47,36,58,86,54,52,38,35,38,39,35,31,78,63,81,48,75,47,70,34,34,60,86,77,65,81

Radius of gyration: 37.78 Å; Cα contacts (8 Å, |Δi|>4): 1808; chains: 1; bounding box: 80×100×105 Å